Protein AF-A0A0J8QK58-F1 (afdb_monomer)

Organism: NCBI:txid454286

Secondary structure (DSSP, 8-state):
------------------------------------------------------------------HHHHHHHHHHHHHHS-HHHHHHS-PPP--S-------TTSPP---HHHHHHHHHHHHHHTTTHHHHHHHTTSPEEEEEES-TT-HHHHHHHHHHHHHHHHHS----EEEEEEE---HHHHHHHHHHH--S-EES-SGGGGSSEEEBTTS-EEEPP---SEEEE----TTT-TT-SS---TTTT-HHHHHHHHHHHHHHHH--SEEEEEEETTS-HHHHHHHHHTTTEEEEEEEEEGGGBTSSB--EEEEEEEEETTTS--PPPPTT-TT--HHHHHHHHH-B---S-GGGSSPPTT-HHHHHHHHHHHHGGGS-------HHHHHHHHHHHHHTT--S--TTT---TTS-----TTS-HHHHHTS-HHHHHHHHHHHHHHHHTT--TTSS--EEETTS-TTT----SPTT-B-PPPTT--EEEGGGTEEPPHHHHHHTTT--TTSS--SS--HHHHHHHHHHSPPHHHHHHHHHHHHHHHGGGSPPPPPPP-------------------PPP-----GGGS----HHHHHHHHHHHS-SSGGGTTT------EEEETTT--EEETTTTTSS---EEEPPHHHHTT---HHHHHHHHHHHS-SEEE--S--HHHHHTT------HHHHHHHHHHHHHHHHHTT-EEE-----B-SSB---S--EE-PPPPTTS-TT-HHHHHTTS-SEE---S---S----SS------------------PPPP--------------SSPPEEEEEEE-SGGGGS-----------TTSSPPPPPPTT-SSSPPPHHHHHHHHHHHHHT-TTPPPEEEEEEEEEEEGGGTEEEEEEEEEEE--------PPTTS-HHHHHHHHHHHHHHHHHHHS-S--SSS----SEEEEE-GGGHHHHHHHHHHHHGGGS-EEEE-SHHHHTT--HHHHHT-SEEEEETTGGG-HHHHHHHHHHHTPPPPPSSSSHHHHHHHHHHHHHHHHHHHHHHH-S---SSS--TTTTTTT-

Foldseek 3Di:
DDDDDDDDDDDDDDDDDDDDDDDDDDDDDDDDDDDDDDDDDDDDDDDDDPDDDDDDPDDDDDDDDPPVVVVVVLVVCVVFDDVLQVLLPDDDDDDPDADDAADQQFFADQALLVLLLLLLVLLVVLPLVVLCQQAAQPAQEEEEELCQQVLLVLLLVSNQVSCCVPPVGGHHHHYAEYEHQDLVSLVQCCAQPVHPFYFNHLQQLLDQWGAGSVRDIDGRDLEHQEYEYEQDAQQQDPVDPNHDALVVPDSSVRRPVSVLSSCLRSVHQKYKYKYAPRHPVVVVQVSLVVSQKAKFKAWDACQQSQFQEGGIMMMIIIGRCVLPNDDHFDPVPNVDTLLNVQLVSSTDGHNAFLVSLADDLQDVVVVVLLVLLLVVLPDDQDADDPVVLVVVLVVVCVVLVLDDDLQAFNADPVLDTAHAQQASLSNVSNDYPLLSSLVSVCQSLCVVVLHGLQPAKFWFFSVDRCVVTVSSHDGRHHYQQALQTQTAISNRNHGGFLLSLCSSLSHNSVSGDPPPDDSSSSSNSSNSDHRSSSSSSSVSSNSSVRSSSDRGDDHHDPDPPPPPPPPPPPVDPPPPPDDPDPPPVPPLPCPDVVVLQVLQLLAADQGSVCRQWRLPDQQKWAAPVQRRIHGPSRPPVVHGNIDHDDSVSSVSHDTNVVSQVVCVVRDPQKDWDPDDDLVVVCVVDDPDPDPVVVVLVVLLSVQVRVQHGDIDGDDGFGHHNGRPPDLWPFAFRDRDSGDRSSDSSNSVRVHGPDIDDDDDDCPDDPDSHDDDDDDDDDDDDDDDDDDDDDDDDDDDDPDPDDPDDPDDKDKDKDKDQDDPCSPVDPPPPDDPDQLPVADFADWQPQQPPPTQDRSLRRVLVVLLQLQDPPNFWDKDKDKDWDADPVRGMIMIMIIIDTDNHGGDDPPDDPPSCVLLSVLSNLRRCLVVLLVVQDCDDQQDDGASAAEAEDALVCLVVSVVSCCNRRNPVWAEAEANELVSLQADWPVSRNRGNYYRHYPVHVVDLLLVVLLCVQLVFDDQDPDDDDVNVVRVVSSVVSSSVSSNVLVPDPDDPPDVDDPTRPRSRD

InterPro domains:
  IPR000330 SNF2, N-terminal domain [PF00176] (856-972)
  IPR001525 C-5 cytosine methyltransferase [PF00145] (143-535)
  IPR027417 P-loop containing nucleoside triphosphate hydrolase [SSF52540] (833-1005)
  IPR029063 S-adenosyl-L-methionine-dependent methyltransferase superfamily [G3DSA:3.40.50.150] (133-357)
  IPR029063 S-adenosyl-L-methionine-dependent methyltransferase superfamily [SSF53335] (138-537)
  IPR038718 SNF2-like, N-terminal domain superfamily [G3DSA:3.40.50.10810] (825-1011)

pLDDT: mean 74.52, std 23.63, range [21.31, 98.69]

Radius of gyration: 38.95 Å; Cα contacts (8 Å, |Δi|>4): 1468; chains: 1; bounding box: 90×98×102 Å

Mean predicted aligned error: 18.97 Å

Solvent-accessible surface area (backbone atoms only — not comparable to full-atom values): 63762 Å² total; per-residue (Å²): 132,89,81,84,89,80,91,88,89,81,82,91,80,91,86,88,87,91,87,84,90,87,79,90,84,90,82,84,83,78,90,80,92,76,85,77,87,75,89,83,83,82,90,78,94,81,85,82,85,86,78,85,81,86,88,81,92,74,80,82,76,85,77,77,85,60,65,63,66,51,51,55,51,52,49,55,45,68,77,71,48,58,73,51,55,55,70,28,61,73,74,80,75,92,57,94,72,75,66,88,54,64,36,40,84,39,35,58,50,60,55,54,67,60,53,35,40,57,51,43,66,40,37,54,79,67,45,35,59,59,30,49,64,40,32,28,68,40,58,50,30,34,32,36,34,53,33,59,67,42,31,64,58,56,23,49,54,44,43,29,54,30,31,38,73,76,68,76,43,65,67,50,77,39,68,60,32,40,18,32,72,53,70,70,40,44,51,52,41,46,75,67,65,60,58,84,35,46,31,28,47,57,63,41,51,62,43,70,50,30,47,24,71,85,69,46,79,40,73,54,86,55,75,40,44,35,36,43,33,46,40,50,42,65,28,44,34,88,87,45,87,82,58,49,56,68,83,71,61,35,66,27,22,58,40,42,53,25,54,51,48,29,42,71,74,37,53,36,31,31,36,38,41,41,41,46,65,66,45,68,59,70,62,53,38,54,56,40,46,76,70,51,20,46,47,24,55,29,81,47,47,36,32,38,44,47,36,31,23,53,41,63,28,30,38,34,45,30,37,29,42,91,54,39,80,71,85,68,74,58,93,90,38,91,91,57,32,69,45,35,55,46,48,58,71,61,51,36,57,7,30,34,43,44,76,66,43,46,77,54,94,79,41,69,65,50,55,47,56,54,45,63,51,37,63,64,60,84,56,85,80,77,86,73,92,48,65,80,54,50,54,54,52,50,51,52,27,60,81,66,72,54,60,88,76,43,83,58,32,52,58,44,100,86,78,49,72,45,45,42,39,67,33,41,64,46,54,62,68,72,54,54,70,71,47,49,50,52,50,23,51,51,42,39,51,22,52,77,70,74,37,68,52,55,80,50,52,42,59,44,50,60,68,52,54,70,88,74,52,67,82,83,62,37,76,31,39,33,59,62,63,47,41,84,50,45,40,32,30,45,62,57,42,37,68,65,50,15,68,36,40,27,33,62,29,47,44,63,69,88,82,50,88,73,85,85,62,49,64,60,52,33,24,31,44,32,27,70,36,65,40,16,61,53,50,30,45,52,50,53,45,46,40,50,78,41,39,78,33,43,81,69,34,55,74,65,74,85,66,81,73,71,84,76,70,76,61,73,74,67,74,82,70,69,83,67,76,84,72,90,72,83,75,52,76,84,69,57,72,82,72,53,70,67,56,58,50,49,50,39,64,35,34,35,32,56,26,61,92,30,54,65,69,48,62,93,67,78,58,38,30,31,18,82,86,52,57,53,50,21,31,74,92,38,49,62,26,75,81,68,63,66,42,75,54,55,65,76,63,55,69,63,43,46,54,33,64,60,47,53,51,53,47,66,74,74,48,74,63,59,48,67,67,79,89,71,52,72,73,65,57,59,72,74,60,71,95,73,83,51,69,66,58,56,52,50,50,53,54,46,50,65,41,41,62,69,50,55,65,46,78,46,64,69,86,82,85,76,67,37,71,50,57,85,79,66,81,60,51,71,39,64,37,75,71,58,83,80,49,30,56,38,37,35,63,51,58,56,42,73,42,64,78,46,65,49,77,79,78,98,68,81,89,73,83,92,63,64,80,71,84,94,76,89,84,79,85,87,84,85,80,95,74,94,75,92,80,86,88,76,93,77,87,90,81,86,80,90,75,80,80,69,76,88,61,101,60,84,66,49,78,47,73,50,80,41,77,60,73,76,67,76,60,68,70,78,69,73,77,85,70,85,79,72,63,80,89,50,64,63,43,79,78,33,84,53,34,80,87,52,72,76,52,72,68,46,22,17,54,40,36,54,50,56,45,29,58,34,96,81,45,75,58,44,81,48,73,51,76,49,76,50,77,44,79,93,73,48,34,34,39,42,36,38,40,36,36,80,43,78,67,68,55,84,84,89,79,73,64,88,88,75,44,65,70,59,43,56,54,35,48,52,55,62,39,44,84,56,52,57,70,68,52,54,98,69,52,92,32,57,83,68,61,70,33,50,80,44,78,33,58,63,90,45,47,70,55,52,54,52,50,45,46,66,39,44,44,88,77,57,46,71,41,77,32,76,43,66,73,59,36,50,84,36,34,59,66,67,54,57,68,19,46,29,36,43,34,22,50,58,37,87,68,33,69,71,47,54,50,39,42,25,66,64,16,72,46,74,82,81,62,97,53,89,51,70,70,32,60,49,51,51,49,51,22,52,52,26,38,35,52,48,43,39,49,66,70,75,44,93,89,72,68,88,79,86,51,62,97,63,58,75,48,21,65,119

Sequence (1066 aa):
MKSYPDITRRSEQESEFDSEPEGHVAGPTLSDEVDSEGDIEGLESDKDDAVAQEGSSKRVAKAGSKDGQVLERVKYHIETMPPEVLRGTYTVMPTPKPKRGLDQSLPPISRIEDIFDDLVAKAEKNGFDGFLSHIGSRELRVASMCSGTEAPLLALDMIADSFKRLFGRSFHLHHLFSAEIEPFKQSYIQRNFSPAILFRDVNELVNDEATTAFGSMRKVPTNPDLLVAGFSCVDFSQLNAHKKSLEDMGESGHTFFPILQYVKRCRPPLVILENVHSAPWAKIMEVYQKIDYNAYHAFIDTKNFYLPQTRERGYLLCIDQRKLETEPPTKKGAKTSLLARMMKSFQRPASSPVTHFLLKHDDPRLRVGVNDISVQVGKDRQAVDWTRYKARHLGYRMENGLGDKRPLTRWQDNGTCQMPDFYWHGWTKTQTERVWDTLDVNFLRAIVRKSDFMSKCRVIDLSQGLDRELDQRASGISGCLTPRGQHFISTRGGPLLGIEALALQGIPTDRLLLSSESQRDLHDLAGNAMSSPVVGAAILCALIAGHKALLPGPPRVDEPETPHCVSLPHSVRQDCPMRDVSVELSAIASEPIKDILSKGHRSCRLCFCEGQSGTRRRDMLKCSKCNHTACVRCGRNPSHVYEPIPEKELALRIAPIDFEIYIKMNFPMRLQLKGLTQELFEQFREPWTSKEVLSAWKAFMGTVSLALGEELRFSGISRQRSWTVTAEWLFFALPGKHEPSNSPLRQILSHPIAHLGQTREVIAQLQPDWDAFELGQESQTVKTWFRRWTKSPNTSLTIGNLPRASTEPSLNWRLCIDIAGFVRQRLPKLVETNNKDDVENIQPPGFKKYSLRPEQLRSLTWMRAQESPEVQPFEEEEVVEALLPVINWRAEGKATVEKLVRGGILGDDVGYGKTAISLGLIDAQFENDLRTVPDSRDGPIAIKATLIVVPYHLFDQWLREIDKFLGSKYRVLQIKTIIALRPLDITEIEKADIVLMSASIFRGVHYYELMRLFGAVPEVPKAEGRVFDEWLRDAVNGIHNHLRLLRTQEDLDVFGVSRRKMSGAI

Nearest PDB structures (foldseek):
  7r77-assembly1_A  TM=5.896E-01  e=1.084E-61  Cryptococcus neoformans H99
  7r78-assembly1_A  TM=5.994E-01  e=1.537E-59  Cryptococcus neoformans H99
  7r76-assembly1_A  TM=5.844E-01  e=6.154E-58  Cryptococcus neoformans H99
  7t02-assembly1_A  TM=5.839E-01  e=1.479E-54  Cryptococcus neoformans H99
  2uyc-assembly1_A  TM=7.316E-01  e=5.621E-13  Haemophilus haemolyticus

Structure (mmCIF, N/CA/C/O backbone):
data_AF-A0A0J8QK58-F1
#
_entry.id   AF-A0A0J8QK58-F1
#
loop_
_atom_site.group_PDB
_atom_site.id
_atom_site.type_symbol
_atom_site.label_atom_id
_atom_site.label_alt_id
_atom_site.label_comp_id
_atom_site.label_asym_id
_atom_site.label_entity_id
_atom_site.label_seq_id
_atom_site.pdbx_PDB_ins_code
_atom_site.Cartn_x
_atom_site.Cartn_y
_atom_site.Cartn_z
_atom_site.occupancy
_atom_site.B_iso_or_equiv
_atom_site.auth_seq_id
_atom_site.auth_comp_id
_atom_site.auth_asym_id
_atom_site.auth_atom_id
_atom_site.pdbx_PDB_model_num
ATOM 1 N N . MET A 1 1 ? 45.289 16.738 18.142 1.00 29.97 1 MET A N 1
ATOM 2 C CA . MET A 1 1 ? 46.711 16.625 18.555 1.00 29.97 1 MET A CA 1
ATOM 3 C C . MET A 1 1 ? 47.021 15.163 18.887 1.00 29.97 1 MET A C 1
ATOM 5 O O . MET A 1 1 ? 46.083 14.388 18.976 1.00 29.97 1 MET A O 1
ATOM 9 N N . LYS A 1 2 ? 48.317 14.831 18.995 1.00 27.09 2 LYS A N 1
ATOM 10 C CA . LYS A 1 2 ? 48.977 13.576 19.446 1.00 27.09 2 LYS A CA 1
ATOM 11 C C . LYS A 1 2 ? 48.180 12.702 20.454 1.00 27.09 2 LYS A C 1
ATOM 13 O O . LYS A 1 2 ? 47.479 13.279 21.275 1.00 27.09 2 LYS A O 1
ATOM 18 N N . SER A 1 3 ? 48.321 11.367 20.517 1.00 25.53 3 SER A N 1
ATOM 19 C CA . SER A 1 3 ? 49.090 10.390 19.698 1.00 25.53 3 SER A CA 1
ATOM 20 C C . SER A 1 3 ? 48.729 8.925 20.054 1.00 25.53 3 SER A C 1
ATOM 22 O O . SER A 1 3 ? 48.171 8.682 21.118 1.00 25.53 3 SER A O 1
ATOM 24 N N . TYR A 1 4 ? 49.106 7.965 19.193 1.00 27.80 4 TYR A N 1
ATOM 25 C CA . TYR A 1 4 ? 49.169 6.514 19.487 1.00 27.80 4 TYR A CA 1
ATOM 26 C C . TYR A 1 4 ? 50.268 6.169 20.525 1.00 27.80 4 TYR A C 1
ATOM 28 O O . TYR A 1 4 ? 51.093 7.033 20.848 1.00 27.80 4 TYR A O 1
ATOM 36 N N . PRO A 1 5 ? 50.299 4.920 21.034 1.00 40.31 5 PRO A N 1
ATOM 37 C CA . PRO A 1 5 ? 51.348 3.983 20.584 1.00 40.31 5 PRO A CA 1
ATOM 38 C C . PRO A 1 5 ? 50.809 2.618 20.090 1.00 40.31 5 PRO A C 1
ATOM 40 O O . PRO A 1 5 ? 49.600 2.402 20.049 1.00 40.31 5 PRO A O 1
ATOM 43 N N . ASP A 1 6 ? 51.719 1.729 19.674 1.00 26.58 6 ASP A N 1
ATOM 44 C CA . ASP A 1 6 ? 51.466 0.600 18.761 1.00 26.58 6 ASP A CA 1
ATOM 45 C C . ASP A 1 6 ? 51.974 -0.773 19.269 1.00 26.58 6 ASP A C 1
ATOM 47 O O . ASP A 1 6 ? 52.922 -0.841 20.046 1.00 26.58 6 ASP A O 1
ATOM 51 N N . ILE A 1 7 ? 51.370 -1.841 18.723 1.00 28.36 7 ILE A N 1
ATOM 52 C CA . ILE A 1 7 ? 51.923 -3.174 18.360 1.00 28.36 7 ILE A CA 1
ATOM 53 C C . ILE A 1 7 ? 52.870 -3.937 19.323 1.00 28.36 7 ILE A C 1
ATOM 55 O O . ILE A 1 7 ? 53.983 -3.525 19.637 1.00 28.36 7 ILE A O 1
ATOM 59 N N . THR A 1 8 ? 52.556 -5.224 19.543 1.00 23.14 8 THR A N 1
ATOM 60 C CA . THR A 1 8 ? 53.571 -6.308 19.511 1.00 23.14 8 THR A CA 1
ATOM 61 C C . THR A 1 8 ? 52.966 -7.642 19.029 1.00 23.14 8 THR A C 1
ATOM 63 O O . THR A 1 8 ? 51.757 -7.840 19.102 1.00 23.14 8 THR A O 1
ATOM 66 N N . ARG A 1 9 ? 53.795 -8.543 18.473 1.00 28.66 9 ARG A N 1
ATOM 67 C CA . ARG A 1 9 ? 53.426 -9.832 17.832 1.00 28.66 9 ARG A CA 1
ATOM 68 C C . ARG A 1 9 ? 54.348 -10.964 18.316 1.00 28.66 9 ARG A C 1
ATOM 70 O O . ARG A 1 9 ? 55.539 -10.698 18.460 1.00 28.66 9 ARG A O 1
ATOM 77 N N . ARG A 1 10 ? 53.828 -12.200 18.420 1.00 23.67 10 ARG A N 1
ATOM 78 C CA . ARG A 1 10 ? 54.513 -13.522 18.292 1.00 23.67 10 ARG A CA 1
ATOM 79 C C . ARG A 1 10 ? 53.444 -14.642 18.390 1.00 23.67 10 ARG A C 1
ATOM 81 O O . ARG A 1 10 ? 52.547 -14.496 19.211 1.00 23.67 10 ARG A O 1
ATOM 88 N N . SER A 1 11 ? 53.257 -15.472 17.350 1.00 23.16 11 SER A N 1
ATOM 89 C CA . SER A 1 11 ? 53.879 -16.803 17.081 1.00 23.16 11 SER A CA 1
ATOM 90 C C . SER A 1 11 ? 53.339 -17.896 18.031 1.00 23.16 11 SER A C 1
ATOM 92 O O . SER A 1 11 ? 53.419 -17.700 19.237 1.00 23.16 11 SER A O 1
ATOM 94 N N . GLU A 1 12 ? 52.591 -18.908 17.554 1.00 26.91 12 GLU A N 1
ATOM 95 C CA . GLU A 1 12 ? 53.079 -20.250 17.104 1.00 26.91 12 GLU A CA 1
ATOM 96 C C . GLU A 1 12 ? 53.621 -21.080 18.299 1.00 26.91 12 GLU A C 1
ATOM 98 O O . GLU A 1 12 ? 54.335 -20.528 19.128 1.00 26.91 12 GLU A O 1
ATOM 103 N N . GLN A 1 13 ? 53.268 -22.359 18.527 1.00 22.67 13 GLN A N 1
ATOM 104 C CA . GLN A 1 13 ? 53.218 -23.522 17.612 1.00 22.67 13 GLN A CA 1
ATOM 105 C C . GLN A 1 13 ? 52.425 -24.717 18.238 1.00 22.67 13 GLN A C 1
ATOM 107 O O . GLN A 1 13 ? 52.356 -24.776 19.461 1.00 22.67 13 GLN A O 1
ATOM 112 N N . GLU A 1 14 ? 51.961 -25.684 17.415 1.00 25.39 14 GLU A N 1
ATOM 113 C CA . GLU A 1 14 ? 51.783 -27.145 17.722 1.00 25.39 14 GLU A CA 1
ATOM 114 C C . GLU A 1 14 ? 50.819 -27.617 18.862 1.00 25.39 14 GLU A C 1
ATOM 116 O O . GLU A 1 14 ? 50.376 -26.819 19.679 1.00 25.39 14 GLU A O 1
ATOM 121 N N . SER A 1 15 ? 50.359 -28.886 18.959 1.00 23.48 15 SER A N 1
ATOM 122 C CA . SER A 1 15 ? 50.598 -30.145 18.198 1.00 23.48 15 SER A CA 1
ATOM 123 C C . SER A 1 15 ? 49.334 -31.044 18.084 1.00 23.48 15 SER A C 1
ATOM 125 O O . SER A 1 15 ? 48.354 -30.844 18.798 1.00 23.48 15 SER A O 1
ATOM 127 N N . GLU A 1 16 ? 49.389 -32.088 17.245 1.00 24.69 16 GLU A N 1
ATOM 128 C CA . GLU A 1 16 ? 48.412 -33.201 17.146 1.00 24.69 16 GLU A CA 1
ATOM 129 C C . GLU A 1 16 ? 48.785 -34.389 18.067 1.00 24.69 16 GLU A C 1
ATOM 131 O O . GLU A 1 16 ? 49.979 -34.599 18.284 1.00 24.69 16 GLU A O 1
ATOM 136 N N . PHE A 1 17 ? 47.811 -35.196 18.539 1.00 24.94 17 PHE A N 1
ATOM 137 C CA . PHE A 1 17 ? 47.762 -36.669 18.327 1.00 24.94 17 PHE A CA 1
ATOM 138 C C . PHE A 1 17 ? 46.471 -37.344 18.862 1.00 24.94 17 PHE A C 1
ATOM 140 O O . PHE A 1 17 ? 45.798 -36.804 19.738 1.00 24.94 17 PHE A O 1
ATOM 147 N N . ASP A 1 18 ? 46.155 -38.536 18.337 1.00 24.05 18 ASP A N 1
ATOM 148 C CA . ASP A 1 18 ? 44.947 -39.344 18.614 1.00 24.05 18 ASP A CA 1
ATOM 149 C C . ASP A 1 18 ? 44.941 -40.140 19.936 1.00 24.05 18 ASP A C 1
ATOM 151 O O . ASP A 1 18 ? 45.985 -40.586 20.419 1.00 24.05 18 ASP A O 1
ATOM 155 N N . SER A 1 19 ? 43.734 -40.457 20.442 1.00 24.59 19 SER A N 1
ATOM 156 C CA . SER A 1 19 ? 43.361 -41.825 20.892 1.00 24.59 19 SER A CA 1
ATOM 157 C C . SER A 1 19 ? 41.849 -41.995 21.184 1.00 24.59 19 SER A C 1
ATOM 159 O O . SER A 1 19 ? 41.318 -41.424 22.132 1.00 24.59 19 SER A O 1
ATOM 161 N N . GLU A 1 20 ? 41.180 -42.852 20.403 1.00 25.03 20 GLU A N 1
ATOM 162 C CA . GLU A 1 20 ? 39.894 -43.531 20.707 1.00 25.03 20 GLU A CA 1
ATOM 163 C C . GLU A 1 20 ? 40.156 -44.983 21.201 1.00 25.03 20 GLU A C 1
ATOM 165 O O . GLU A 1 20 ? 41.315 -45.411 21.128 1.00 25.03 20 GLU A O 1
ATOM 170 N N . PRO A 1 21 ? 39.153 -45.803 21.625 1.00 43.94 21 PRO A N 1
ATOM 171 C CA . PRO A 1 21 ? 37.706 -45.577 21.860 1.00 43.94 21 PRO A CA 1
ATOM 172 C C . PRO A 1 21 ? 37.368 -45.768 23.378 1.00 43.94 21 PRO A C 1
ATOM 174 O O . PRO A 1 21 ? 38.258 -45.552 24.194 1.00 43.94 21 PRO A O 1
ATOM 177 N N . GLU A 1 22 ? 36.183 -46.087 23.935 1.00 25.67 22 GLU A N 1
ATOM 178 C CA . GLU A 1 22 ? 34.819 -46.528 23.534 1.00 25.67 22 GLU A CA 1
ATOM 179 C C . GLU A 1 22 ? 33.767 -45.827 24.448 1.00 25.67 22 GLU A C 1
ATOM 181 O O . GLU A 1 22 ? 34.135 -45.259 25.474 1.00 25.67 22 GLU A O 1
ATOM 186 N N . GLY A 1 23 ? 32.443 -45.847 24.224 1.00 24.94 23 GLY A N 1
ATOM 187 C CA . GLY A 1 23 ? 31.627 -46.342 23.104 1.00 24.94 23 GLY A CA 1
ATOM 188 C C . GLY A 1 23 ? 30.115 -46.339 23.442 1.00 24.94 23 GLY A C 1
ATOM 189 O O . GLY A 1 23 ? 29.740 -46.555 24.592 1.00 24.94 23 GLY A O 1
ATOM 190 N N . HIS A 1 24 ? 29.255 -46.146 22.425 1.00 26.19 24 HIS A N 1
ATOM 191 C CA . HIS A 1 24 ? 27.767 -46.162 22.468 1.00 26.19 24 HIS A CA 1
ATOM 192 C C . HIS A 1 24 ? 27.085 -45.026 23.288 1.00 26.19 24 HIS A C 1
ATOM 194 O O . HIS A 1 24 ? 27.668 -44.463 24.202 1.00 26.19 24 HIS A O 1
ATOM 200 N N . VAL A 1 25 ? 25.852 -44.573 22.999 1.00 25.59 25 VAL A N 1
ATOM 201 C CA . VAL A 1 25 ? 24.716 -45.153 22.239 1.00 25.59 25 VAL A CA 1
ATOM 202 C C . VAL A 1 25 ? 24.258 -44.251 21.069 1.00 25.59 25 VAL A C 1
ATOM 204 O O . VAL A 1 25 ? 24.514 -43.053 21.045 1.00 25.59 25 VAL A O 1
ATOM 207 N N . ALA A 1 26 ? 23.606 -44.863 20.075 1.00 23.73 26 ALA A N 1
ATOM 208 C CA . ALA A 1 26 ? 23.320 -44.321 18.744 1.00 23.73 26 ALA A CA 1
ATOM 209 C C . ALA A 1 26 ? 22.196 -43.265 18.630 1.00 23.73 26 ALA A C 1
ATOM 211 O O . ALA A 1 26 ? 21.252 -43.229 19.417 1.00 23.73 26 ALA A O 1
ATOM 212 N N . GLY A 1 27 ? 22.242 -42.519 17.519 1.00 24.00 27 GLY A N 1
ATOM 213 C CA . GLY A 1 27 ? 21.119 -41.784 16.929 1.00 24.00 27 GLY A CA 1
ATOM 214 C C . GLY A 1 27 ? 21.381 -41.509 15.437 1.00 24.00 27 GLY A C 1
ATOM 215 O O . GLY A 1 27 ? 22.260 -40.699 15.145 1.00 24.00 27 GLY A O 1
ATOM 216 N N . PRO A 1 28 ? 20.697 -42.181 14.488 1.00 28.45 28 PRO A N 1
ATOM 217 C CA . PRO A 1 28 ? 21.016 -42.073 13.065 1.00 28.45 28 PRO A CA 1
ATOM 218 C C . PRO A 1 28 ? 20.254 -40.950 12.341 1.00 28.45 28 PRO A C 1
ATOM 220 O O . PRO A 1 28 ? 19.026 -40.923 12.289 1.00 28.45 28 PRO A O 1
ATOM 223 N N . THR A 1 29 ? 21.016 -40.069 11.694 1.00 24.48 29 THR A N 1
ATOM 224 C CA . THR A 1 29 ? 20.706 -39.553 10.349 1.00 24.48 29 THR A CA 1
ATOM 225 C C . THR A 1 29 ? 20.819 -40.704 9.322 1.00 24.48 29 THR A C 1
ATOM 227 O O . THR A 1 29 ? 21.375 -41.749 9.648 1.00 24.48 29 THR A O 1
ATOM 230 N N . LEU A 1 30 ? 20.335 -40.639 8.078 1.00 24.92 30 LEU A N 1
ATOM 231 C CA . LEU A 1 30 ? 19.898 -39.533 7.207 1.00 24.92 30 LEU A CA 1
ATOM 232 C C . LEU A 1 30 ? 18.857 -40.090 6.191 1.00 24.92 30 LEU A C 1
ATOM 234 O O . LEU A 1 30 ? 18.442 -41.229 6.342 1.00 24.92 30 LEU A O 1
ATOM 238 N N . SER A 1 31 ? 18.453 -39.268 5.211 1.00 26.67 31 SER A N 1
ATOM 239 C CA . SER A 1 31 ? 17.891 -39.596 3.874 1.00 26.67 31 SER A CA 1
ATOM 240 C C . SER A 1 31 ? 17.084 -40.890 3.642 1.00 26.67 31 SER A C 1
ATOM 242 O O . SER A 1 31 ? 17.584 -41.991 3.822 1.00 26.67 31 SER A O 1
ATOM 244 N N . ASP A 1 32 ? 15.905 -40.747 3.025 1.00 24.69 32 ASP A N 1
ATOM 245 C CA . ASP A 1 32 ? 15.772 -41.028 1.582 1.00 24.69 32 ASP A CA 1
ATOM 246 C C . ASP A 1 32 ? 14.465 -40.434 1.022 1.00 24.69 32 ASP A C 1
ATOM 248 O O . ASP A 1 32 ? 13.398 -40.550 1.628 1.00 24.69 32 ASP A O 1
ATOM 252 N N . GLU A 1 33 ? 14.547 -39.775 -0.138 1.00 29.14 33 GLU A N 1
ATOM 253 C CA . GLU A 1 33 ? 13.374 -39.457 -0.961 1.00 29.14 33 GLU A CA 1
ATOM 254 C C . GLU A 1 33 ? 13.103 -40.674 -1.851 1.00 29.14 33 GLU A C 1
ATOM 256 O O . GLU A 1 33 ? 13.855 -40.939 -2.787 1.00 29.14 33 GLU A O 1
ATOM 261 N N . VAL A 1 34 ? 12.061 -41.444 -1.529 1.00 25.31 34 VAL A N 1
ATOM 262 C CA . VAL A 1 34 ? 11.656 -42.623 -2.307 1.00 25.31 34 VAL A CA 1
ATOM 263 C C . VAL A 1 34 ? 10.450 -42.263 -3.167 1.00 25.31 34 VAL A C 1
ATOM 265 O O . VAL A 1 34 ? 9.406 -41.861 -2.644 1.00 25.31 34 VAL A O 1
ATOM 268 N N . ASP A 1 35 ? 10.593 -42.424 -4.482 1.00 26.38 35 ASP A N 1
ATOM 269 C CA . ASP A 1 35 ? 9.495 -42.278 -5.432 1.00 26.38 35 ASP A CA 1
ATOM 270 C C . ASP A 1 35 ? 8.332 -43.214 -5.080 1.00 26.38 35 ASP A C 1
ATOM 272 O O . ASP A 1 35 ? 8.508 -44.399 -4.796 1.00 26.38 35 ASP A O 1
ATOM 276 N N . SER A 1 36 ? 7.116 -42.674 -5.133 1.00 25.55 36 SER A N 1
ATOM 277 C CA . SER A 1 36 ? 5.880 -43.458 -5.089 1.00 25.55 36 SER A CA 1
ATOM 278 C C . SER A 1 36 ? 5.188 -43.362 -6.443 1.00 25.55 36 SER A C 1
ATOM 280 O O . SER A 1 36 ? 4.209 -42.635 -6.621 1.00 25.55 36 SER A O 1
ATOM 282 N N . GLU A 1 37 ? 5.725 -44.110 -7.409 1.00 24.80 37 GLU A N 1
ATOM 283 C CA . GLU A 1 37 ? 4.978 -44.473 -8.611 1.00 24.80 37 GLU A CA 1
ATOM 284 C C . GLU A 1 37 ? 3.706 -45.217 -8.177 1.00 24.80 37 GLU A C 1
ATOM 286 O O . GLU A 1 37 ? 3.756 -46.238 -7.490 1.00 24.80 37 GLU A O 1
ATOM 291 N N . GLY A 1 38 ? 2.552 -44.642 -8.511 1.00 25.19 38 GLY A N 1
ATOM 292 C CA . GLY A 1 38 ? 1.239 -45.215 -8.242 1.00 25.19 38 GLY A CA 1
ATOM 293 C C . GLY A 1 38 ? 0.543 -45.496 -9.560 1.00 25.19 38 GLY A C 1
ATOM 294 O O . GLY A 1 38 ? -0.083 -44.593 -10.118 1.00 25.19 38 GLY A O 1
ATOM 295 N N . ASP A 1 39 ? 0.674 -46.726 -10.055 1.00 23.72 39 ASP A N 1
ATOM 296 C CA . ASP A 1 39 ? 0.067 -47.156 -11.313 1.00 23.72 39 ASP A CA 1
ATOM 297 C C . ASP A 1 39 ? -1.455 -46.974 -11.298 1.00 23.72 39 ASP A C 1
ATOM 299 O O . ASP A 1 39 ? -2.159 -47.499 -10.432 1.00 23.72 39 ASP A O 1
ATOM 303 N N . ILE A 1 40 ? -1.970 -46.266 -12.306 1.00 26.73 40 ILE A N 1
ATOM 304 C CA . ILE A 1 40 ? -3.394 -46.247 -12.656 1.00 26.73 40 ILE A CA 1
ATOM 305 C C . ILE A 1 40 ? -3.508 -46.404 -14.178 1.00 26.73 40 ILE A C 1
ATOM 307 O O . ILE A 1 40 ? -3.820 -45.461 -14.907 1.00 26.73 40 ILE A O 1
ATOM 311 N N . GLU A 1 41 ? -3.241 -47.618 -14.660 1.00 22.39 41 GLU A N 1
ATOM 312 C CA . GLU A 1 41 ? -3.787 -48.082 -15.936 1.00 22.39 41 GLU A CA 1
ATOM 313 C C . GLU A 1 41 ? -5.154 -48.744 -15.716 1.00 22.39 41 GLU A C 1
ATOM 315 O O . GLU A 1 41 ? -5.341 -49.518 -14.777 1.00 22.39 41 GLU A O 1
ATOM 320 N N . GLY A 1 42 ? -6.082 -48.504 -16.646 1.00 23.42 42 GLY A N 1
ATOM 321 C CA . GLY A 1 42 ? -7.298 -49.302 -16.801 1.00 23.42 42 GLY A CA 1
ATOM 322 C C . GLY A 1 42 ? -8.610 -48.578 -16.488 1.00 23.42 42 GLY A C 1
ATOM 323 O O . GLY A 1 42 ? -8.749 -47.927 -15.459 1.00 23.42 42 GLY A O 1
ATOM 324 N N . LEU A 1 43 ? -9.586 -48.819 -17.373 1.00 24.80 43 LEU A N 1
ATOM 325 C CA . LEU A 1 43 ? -11.010 -48.467 -17.284 1.00 24.80 43 LEU A CA 1
ATOM 326 C C . LEU A 1 43 ? -11.360 -46.960 -17.275 1.00 24.80 43 LEU A C 1
ATOM 328 O O . LEU A 1 43 ? -10.831 -46.170 -16.507 1.00 24.80 43 LEU A O 1
ATOM 332 N N . GLU A 1 44 ? -12.337 -46.494 -18.050 1.00 23.44 44 GLU A N 1
ATOM 333 C CA . GLU A 1 44 ? -12.821 -46.963 -19.356 1.00 23.44 44 GLU A CA 1
ATOM 334 C C . GLU A 1 44 ? -13.520 -45.776 -20.046 1.00 23.44 44 GLU A C 1
ATOM 336 O O . GLU A 1 44 ? -13.772 -44.745 -19.416 1.00 23.44 44 GLU A O 1
ATOM 341 N N . SER A 1 45 ? -13.798 -45.862 -21.347 1.00 24.67 45 SER A N 1
ATOM 342 C CA . SER A 1 45 ? -14.486 -44.773 -22.047 1.00 24.67 45 SER A CA 1
ATOM 343 C C . SER A 1 45 ? -15.997 -44.866 -21.876 1.00 24.67 45 SER A C 1
ATOM 345 O O . SER A 1 45 ? -16.585 -45.829 -22.362 1.00 24.67 45 SER A O 1
ATOM 347 N N . ASP A 1 46 ? -16.623 -43.808 -21.367 1.00 23.94 46 ASP A N 1
ATOM 348 C CA . ASP A 1 46 ? -18.029 -43.534 -21.660 1.00 23.94 46 ASP A CA 1
ATOM 349 C C . ASP A 1 46 ? -18.245 -42.079 -22.083 1.00 23.94 46 ASP A C 1
ATOM 351 O O . ASP A 1 46 ? -17.486 -41.169 -21.734 1.00 23.94 46 ASP A O 1
ATOM 355 N N . LYS A 1 47 ? -19.262 -41.887 -22.920 1.00 23.38 47 LYS A N 1
ATOM 356 C CA . LYS A 1 47 ? -19.713 -40.588 -23.434 1.00 23.38 47 LYS A CA 1
ATOM 357 C C . LYS A 1 47 ? -20.964 -40.175 -22.659 1.00 23.38 47 LYS A C 1
ATOM 359 O O . LYS A 1 47 ? -21.650 -41.046 -22.148 1.00 23.38 47 LYS A O 1
ATOM 364 N N . ASP A 1 48 ? -21.281 -38.879 -22.650 1.00 24.22 48 ASP A N 1
ATOM 365 C CA . ASP A 1 48 ? -22.643 -38.431 -22.990 1.00 24.22 48 ASP A CA 1
ATOM 366 C C . ASP A 1 48 ? -22.755 -36.898 -23.133 1.00 24.22 48 ASP A C 1
ATOM 368 O O . ASP A 1 48 ? -22.425 -36.116 -22.242 1.00 24.22 48 ASP A O 1
ATOM 372 N N . ASP A 1 49 ? -23.222 -36.491 -24.312 1.00 22.98 49 ASP A N 1
ATOM 373 C CA . ASP A 1 49 ? -24.193 -35.429 -24.596 1.00 22.98 49 ASP A CA 1
ATOM 374 C C . ASP A 1 49 ? -24.246 -34.156 -23.724 1.00 22.98 49 ASP A C 1
ATOM 376 O O . ASP A 1 49 ? -25.148 -33.926 -22.915 1.00 22.98 49 ASP A O 1
ATOM 380 N N . ALA A 1 50 ? -23.398 -33.187 -24.082 1.00 23.41 50 ALA A N 1
ATOM 381 C CA . ALA A 1 50 ? -23.673 -31.769 -23.842 1.00 23.41 50 ALA A CA 1
ATOM 382 C C . ALA A 1 50 ? -24.698 -31.227 -24.869 1.00 23.41 50 ALA A C 1
ATOM 384 O O . ALA A 1 50 ? -24.331 -30.601 -25.866 1.00 23.41 50 ALA A O 1
ATOM 385 N N . VAL A 1 51 ? -25.991 -31.481 -24.635 1.00 22.72 51 VAL A N 1
ATOM 386 C CA . VAL A 1 51 ? -27.097 -31.057 -25.520 1.00 22.72 51 VAL A CA 1
ATOM 387 C C . VAL A 1 51 ? -27.126 -29.535 -25.723 1.00 22.72 51 VAL A C 1
ATOM 389 O O . VAL A 1 51 ? -27.225 -28.760 -24.770 1.00 22.72 51 VAL A O 1
ATOM 392 N N . ALA A 1 52 ? -27.127 -29.100 -26.984 1.00 23.45 52 ALA A N 1
ATOM 393 C CA . ALA A 1 52 ? -27.333 -27.701 -27.345 1.00 23.45 52 ALA A CA 1
ATOM 394 C C . ALA A 1 52 ? -28.821 -27.308 -27.267 1.00 23.45 52 ALA A C 1
ATOM 396 O O . ALA A 1 52 ? -29.681 -27.987 -27.827 1.00 23.45 52 ALA A O 1
ATOM 397 N N . GLN A 1 53 ? -29.121 -26.161 -26.648 1.00 22.59 53 GLN A N 1
ATOM 398 C CA . GLN A 1 53 ? -30.401 -25.465 -26.816 1.00 22.59 53 GLN A CA 1
ATOM 399 C C . GLN A 1 53 ? -30.175 -23.981 -27.110 1.00 22.59 53 GLN A C 1
ATOM 401 O O . GLN A 1 53 ? -29.494 -23.270 -26.369 1.00 22.59 53 GLN A O 1
ATOM 406 N N . GLU A 1 54 ? -30.763 -23.514 -28.208 1.00 22.08 54 GLU A N 1
ATOM 407 C CA . GLU A 1 54 ? -30.763 -22.109 -28.605 1.00 22.08 54 GLU A CA 1
ATOM 408 C C . GLU A 1 54 ? -31.843 -21.293 -27.870 1.00 22.08 54 GLU A C 1
ATOM 410 O O . GLU A 1 54 ? -32.844 -21.822 -27.394 1.00 22.08 54 GLU A O 1
ATOM 415 N N . GLY A 1 55 ? -31.707 -19.961 -27.914 1.00 22.42 55 GLY A N 1
ATOM 416 C CA . GLY A 1 55 ? -32.884 -19.090 -28.010 1.00 22.42 55 GLY A CA 1
ATOM 417 C C . GLY A 1 55 ? -33.323 -18.319 -26.759 1.00 22.42 55 GLY A C 1
ATOM 418 O O . GLY A 1 55 ? -34.297 -18.665 -26.098 1.00 22.42 55 GLY A O 1
ATOM 419 N N . SER A 1 56 ? -32.751 -17.125 -26.549 1.00 22.86 56 SER A N 1
ATOM 420 C CA . SER A 1 56 ? -33.528 -16.003 -25.985 1.00 22.86 56 SER A CA 1
ATOM 421 C C . SER A 1 56 ? -32.956 -14.634 -26.377 1.00 22.86 56 SER A C 1
ATOM 423 O O . SER A 1 56 ? -32.268 -13.971 -25.601 1.00 22.86 56 SER A O 1
ATOM 425 N N . SER A 1 57 ? -33.255 -14.178 -27.599 1.00 25.91 57 SER A N 1
ATOM 426 C CA . SER A 1 57 ? -32.902 -12.820 -28.040 1.00 25.91 57 SER A CA 1
ATOM 427 C C . SER A 1 57 ? -33.788 -11.777 -27.344 1.00 25.91 57 SER A C 1
ATOM 429 O O . SER A 1 57 ? -34.887 -11.447 -27.797 1.00 25.91 57 SER A O 1
ATOM 431 N N . LYS A 1 58 ? -33.334 -11.263 -26.193 1.00 24.81 58 LYS A N 1
ATOM 432 C CA . LYS A 1 58 ? -34.043 -10.207 -25.456 1.00 24.81 58 LYS A CA 1
ATOM 433 C C . LYS A 1 58 ? -33.718 -8.831 -26.032 1.00 24.81 58 LYS A C 1
ATOM 435 O O . LYS A 1 58 ? -32.597 -8.341 -25.930 1.00 24.81 58 LYS A O 1
ATOM 440 N N . ARG A 1 59 ? -34.749 -8.209 -26.616 1.00 22.50 59 ARG A N 1
ATOM 441 C CA . ARG A 1 59 ? -34.732 -6.873 -27.235 1.00 22.50 59 ARG A CA 1
ATOM 442 C C . ARG A 1 59 ? -34.019 -5.838 -26.355 1.00 22.50 59 ARG A C 1
ATOM 444 O O . ARG A 1 59 ? -34.485 -5.531 -25.259 1.00 22.50 59 ARG A O 1
ATOM 451 N N . VAL A 1 60 ? -32.960 -5.225 -26.882 1.00 25.11 60 VAL A N 1
ATOM 452 C CA . VAL A 1 60 ? -32.379 -4.005 -26.305 1.00 25.11 60 VAL A CA 1
ATOM 453 C C . VAL A 1 60 ? -33.358 -2.854 -26.538 1.00 25.11 60 VAL A C 1
ATOM 455 O O . VAL A 1 60 ? -33.594 -2.448 -27.676 1.00 25.11 60 VAL A O 1
ATOM 458 N N . ALA A 1 61 ? -33.944 -2.325 -25.466 1.00 24.30 61 ALA A N 1
ATOM 459 C CA . ALA A 1 61 ? -34.748 -1.112 -25.545 1.00 24.30 61 ALA A CA 1
ATOM 460 C C . ALA A 1 61 ? -33.846 0.092 -25.872 1.00 24.30 61 ALA A C 1
ATOM 462 O O . ALA A 1 61 ? -32.811 0.281 -25.231 1.00 24.30 61 ALA A O 1
ATOM 463 N N . LYS A 1 62 ? -34.243 0.926 -26.844 1.00 25.70 62 LYS A N 1
ATOM 464 C CA . LYS A 1 62 ? -33.554 2.194 -27.132 1.00 25.70 62 LYS A CA 1
ATOM 465 C C . LYS A 1 62 ? -33.653 3.120 -25.915 1.00 25.70 62 LYS A C 1
ATOM 467 O O . LYS A 1 62 ? -34.697 3.725 -25.682 1.00 25.70 62 LYS A O 1
ATOM 472 N N . ALA A 1 63 ? -32.559 3.265 -25.172 1.00 27.42 63 ALA A N 1
ATOM 473 C CA . ALA A 1 63 ? -32.402 4.377 -24.245 1.00 27.42 63 ALA A CA 1
ATOM 474 C C . ALA A 1 63 ? -32.308 5.686 -25.051 1.00 27.42 63 ALA A C 1
ATOM 476 O O . ALA A 1 63 ? -31.550 5.768 -26.017 1.00 27.42 63 ALA A O 1
ATOM 477 N N . GLY A 1 64 ? -33.099 6.696 -24.681 1.00 29.66 64 GLY A N 1
ATOM 478 C CA . GLY A 1 64 ? -33.038 8.016 -25.313 1.00 29.66 64 GLY A CA 1
ATOM 479 C C . GLY A 1 64 ? -31.708 8.718 -25.022 1.00 29.66 64 GLY A C 1
ATOM 480 O O . GLY A 1 64 ? -31.171 8.585 -23.921 1.00 29.66 64 GLY A O 1
ATOM 481 N N . SER A 1 65 ? -31.190 9.470 -25.999 1.00 34.78 65 SER A N 1
ATOM 482 C CA . SER A 1 65 ? -29.900 10.163 -25.884 1.00 34.78 65 SER A CA 1
ATOM 483 C C . SER A 1 65 ? -29.911 11.188 -24.747 1.00 34.78 65 SER A C 1
ATOM 485 O O . SER A 1 65 ? -30.515 12.253 -24.862 1.00 34.78 65 SER A O 1
ATOM 487 N N . LYS A 1 66 ? -29.215 10.866 -23.652 1.00 34.31 66 LYS A N 1
ATOM 488 C CA . LYS A 1 66 ? -28.803 11.843 -22.632 1.00 34.31 66 LYS A CA 1
ATOM 489 C C . LYS A 1 66 ? -27.405 12.397 -22.903 1.00 34.31 66 LYS A C 1
ATOM 491 O O . LYS A 1 66 ? -27.103 13.503 -22.466 1.00 34.31 66 LYS A O 1
ATOM 496 N N . ASP A 1 67 ? -26.586 11.666 -23.655 1.00 39.78 67 ASP A N 1
ATOM 497 C CA . ASP A 1 67 ? -25.185 12.013 -23.905 1.00 39.78 67 ASP A CA 1
ATOM 498 C C . ASP A 1 67 ? -25.042 13.311 -24.718 1.00 39.78 67 ASP A C 1
ATOM 500 O O . ASP A 1 67 ? -24.143 14.106 -24.450 1.00 39.78 67 ASP A O 1
ATOM 504 N N . GLY A 1 68 ? -25.976 13.589 -25.640 1.00 35.53 68 GLY A N 1
ATOM 505 C CA . GLY A 1 68 ? -25.982 14.831 -26.428 1.00 35.53 68 GLY A CA 1
ATOM 506 C C . GLY A 1 68 ? -26.102 16.102 -25.576 1.00 35.53 68 GLY A C 1
ATOM 507 O O . GLY A 1 68 ? -25.301 17.021 -25.729 1.00 35.53 68 GLY A O 1
ATOM 508 N N . GLN A 1 69 ? -27.035 16.127 -24.616 1.00 37.75 69 GLN A N 1
ATOM 509 C CA . GLN A 1 69 ? -27.240 17.283 -23.725 1.00 37.75 69 GLN A CA 1
ATOM 510 C C . GLN A 1 69 ? -26.073 17.508 -22.750 1.00 37.75 69 GLN A C 1
ATOM 512 O O . GLN A 1 69 ? -25.850 18.631 -22.294 1.00 37.75 69 GLN A O 1
ATOM 517 N N . VAL A 1 70 ? -25.318 16.455 -22.419 1.00 42.78 70 VAL A N 1
ATOM 518 C CA . VAL A 1 70 ? -24.079 16.587 -21.639 1.00 42.78 70 VAL A CA 1
ATOM 519 C C . VAL A 1 70 ? -22.976 17.199 -22.506 1.00 42.78 70 VAL A C 1
ATOM 521 O O . VAL A 1 70 ? -22.275 18.095 -22.040 1.00 42.78 70 VAL A O 1
ATOM 524 N N . LEU A 1 71 ? -22.854 16.780 -23.770 1.00 44.72 71 LEU A N 1
ATOM 525 C CA . LEU A 1 71 ? -21.825 17.275 -24.689 1.00 44.72 71 LEU A CA 1
ATOM 526 C C . LEU A 1 71 ? -21.956 18.777 -24.995 1.00 44.72 71 LEU A C 1
ATOM 528 O O . LEU A 1 71 ? -20.948 19.480 -24.989 1.00 44.72 71 LEU A O 1
ATOM 532 N N . GLU A 1 72 ? -23.175 19.282 -25.215 1.00 43.06 72 GLU A N 1
ATOM 533 C CA . GLU A 1 72 ? -23.406 20.721 -25.438 1.00 43.06 72 GLU A CA 1
ATOM 534 C C . GLU A 1 72 ? -23.061 21.562 -24.205 1.00 43.06 72 GLU A C 1
ATOM 536 O O . GLU A 1 72 ? -22.386 22.583 -24.328 1.00 43.06 72 GLU A O 1
ATOM 541 N N . ARG A 1 73 ? -23.439 21.109 -22.999 1.00 47.03 73 ARG A N 1
ATOM 542 C CA . ARG A 1 73 ? -23.031 21.774 -21.751 1.00 47.03 73 ARG A CA 1
ATOM 543 C C . ARG A 1 73 ? -21.516 21.798 -21.583 1.00 47.03 73 ARG A C 1
ATOM 545 O O . ARG A 1 73 ? -20.971 22.833 -21.215 1.00 47.03 73 ARG A O 1
ATOM 552 N N . VAL A 1 74 ? -20.834 20.687 -21.865 1.00 46.78 74 VAL A N 1
ATOM 553 C CA . VAL A 1 74 ? -19.368 20.617 -21.781 1.00 46.78 74 VAL A CA 1
ATOM 554 C C . VAL A 1 74 ? -18.711 21.574 -22.781 1.00 46.78 74 VAL A C 1
ATOM 556 O O . VAL A 1 74 ? -17.789 22.281 -22.386 1.00 46.78 74 VAL A O 1
ATOM 559 N N . LYS A 1 75 ? -19.212 21.685 -24.021 1.00 48.22 75 LYS A N 1
ATOM 560 C CA . LYS A 1 75 ? -18.743 22.704 -24.980 1.00 48.22 75 LYS A CA 1
ATOM 561 C C . LYS A 1 75 ? -18.938 24.129 -24.464 1.00 48.22 75 LYS A C 1
ATOM 563 O O . LYS A 1 75 ? -17.967 24.871 -24.388 1.00 48.22 75 LYS A O 1
ATOM 568 N N . TYR A 1 76 ? -20.154 24.479 -24.044 1.00 54.88 76 TYR A N 1
ATOM 569 C CA . TYR A 1 76 ? -20.451 25.816 -23.525 1.00 54.88 76 TYR A CA 1
ATOM 570 C C . TYR A 1 76 ? -19.542 26.185 -22.344 1.00 54.88 76 TYR A C 1
ATOM 572 O O . TYR A 1 76 ? -19.032 27.299 -22.284 1.00 54.88 76 TYR A O 1
ATOM 580 N N . HIS A 1 77 ? -19.280 25.251 -21.425 1.00 49.72 77 HIS A N 1
ATOM 581 C CA . HIS A 1 77 ? -18.332 25.482 -20.335 1.00 49.72 77 HIS A CA 1
ATOM 582 C C . HIS A 1 77 ? -16.887 25.650 -20.838 1.00 49.72 77 HIS A C 1
ATOM 584 O O . HIS A 1 77 ? -16.211 26.563 -20.375 1.00 49.72 77 HIS A O 1
ATOM 590 N N . ILE A 1 78 ? -16.421 24.843 -21.802 1.00 49.94 78 ILE A N 1
ATOM 591 C CA . ILE A 1 78 ? -15.087 24.994 -22.421 1.00 49.94 78 ILE A CA 1
ATOM 592 C C . ILE A 1 78 ? -14.911 26.374 -23.077 1.00 49.94 78 ILE A C 1
ATOM 594 O O . ILE A 1 78 ? -13.826 26.943 -23.025 1.00 49.94 78 ILE A O 1
ATOM 598 N N . GLU A 1 79 ? -15.977 26.919 -23.660 1.00 47.88 79 GLU A N 1
ATOM 599 C CA . GLU A 1 79 ? -15.978 28.211 -24.356 1.00 47.88 79 GLU A CA 1
ATOM 600 C C . GLU A 1 79 ? -16.173 29.422 -23.415 1.00 47.88 79 GLU A C 1
ATOM 602 O O . GLU A 1 79 ? -15.941 30.554 -23.834 1.00 47.88 79 GLU A O 1
ATOM 607 N N . THR A 1 80 ? -16.582 29.218 -22.151 1.00 48.84 80 THR A N 1
ATOM 608 C CA . THR A 1 80 ? -16.962 30.313 -21.224 1.00 48.84 80 THR A CA 1
ATOM 609 C C . THR A 1 80 ? -16.299 30.289 -19.841 1.00 48.84 80 THR A C 1
ATOM 611 O O . THR A 1 80 ? -16.516 31.215 -19.058 1.00 48.84 80 THR A O 1
ATOM 614 N N . MET A 1 81 ? -15.497 29.272 -19.505 1.00 49.66 81 MET A N 1
ATOM 615 C CA . MET A 1 81 ? -14.854 29.138 -18.188 1.00 49.66 81 MET A CA 1
ATOM 616 C C . MET A 1 81 ? -13.328 28.976 -18.281 1.00 49.66 81 MET A C 1
ATOM 618 O O . MET A 1 81 ? -12.842 28.327 -19.206 1.00 49.66 81 MET A O 1
ATOM 622 N N . PRO A 1 82 ? -12.554 29.486 -17.299 1.00 49.22 82 PRO A N 1
ATOM 623 C CA . PRO A 1 82 ? -11.110 29.263 -17.247 1.00 49.22 82 PRO A CA 1
ATOM 624 C C . PRO A 1 82 ? -10.738 27.767 -17.193 1.00 49.22 82 PRO A C 1
ATOM 626 O O . PRO A 1 82 ? -11.437 26.990 -16.524 1.00 49.22 82 PRO A O 1
ATOM 629 N N . PRO A 1 83 ? -9.614 27.343 -17.809 1.00 46.94 83 PRO A N 1
ATOM 630 C CA . PRO A 1 83 ? -9.146 25.953 -17.787 1.00 46.94 83 PRO A CA 1
ATOM 631 C C . PRO A 1 83 ? -8.978 25.347 -16.384 1.00 46.94 83 PRO A C 1
ATOM 633 O O . PRO A 1 83 ? -9.003 24.129 -16.233 1.00 46.94 83 PRO A O 1
ATOM 636 N N . GLU A 1 84 ? -8.822 26.162 -15.346 1.00 48.81 84 GLU A N 1
ATOM 637 C CA . GLU A 1 84 ? -8.661 25.766 -13.939 1.00 48.81 84 GLU A CA 1
ATOM 638 C C . GLU A 1 84 ? -10.014 25.392 -13.313 1.00 48.81 84 GLU A C 1
ATOM 640 O O . GLU A 1 84 ? -10.116 24.435 -12.547 1.00 48.81 84 GLU A O 1
ATOM 645 N N . VAL A 1 85 ? -11.085 26.092 -13.701 1.00 49.00 85 VAL A N 1
ATOM 646 C CA . VAL A 1 85 ? -12.466 25.772 -13.300 1.00 49.00 85 VAL A CA 1
ATOM 647 C C . VAL A 1 85 ? -12.943 24.505 -14.018 1.00 49.00 85 VAL A C 1
ATOM 649 O O . VAL A 1 85 ? -13.583 23.639 -13.415 1.00 49.00 85 VAL A O 1
ATOM 652 N N . LEU A 1 86 ? -12.550 24.343 -15.284 1.00 44.34 86 LEU A N 1
ATOM 653 C CA . LEU A 1 86 ? -12.808 23.143 -16.086 1.00 44.34 86 LEU A CA 1
ATOM 654 C C . LEU A 1 86 ? -12.053 21.917 -15.552 1.00 44.34 86 LEU A C 1
ATOM 656 O O . LEU A 1 86 ? -12.637 20.845 -15.398 1.00 44.34 86 LEU A O 1
ATOM 660 N N . ARG A 1 87 ? -10.779 22.074 -15.174 1.00 44.16 87 ARG A N 1
ATOM 661 C CA . ARG A 1 87 ? -9.995 21.011 -14.521 1.00 44.16 87 ARG A CA 1
ATOM 662 C C . ARG A 1 87 ? -10.492 20.675 -13.104 1.00 44.16 87 ARG A C 1
ATOM 664 O O . ARG A 1 87 ? -10.245 19.565 -12.634 1.00 44.16 87 ARG A O 1
ATOM 671 N N . GLY A 1 88 ? -11.250 21.552 -12.440 1.00 36.03 88 GLY A N 1
ATOM 672 C CA . GLY A 1 88 ? -11.972 21.230 -11.198 1.00 36.03 88 GLY A CA 1
ATOM 673 C C . GLY A 1 88 ? -13.242 20.388 -11.394 1.00 36.03 88 GLY A C 1
ATOM 674 O O . GLY A 1 88 ? -13.646 19.637 -10.508 1.00 36.03 88 GLY A O 1
ATOM 675 N N . THR A 1 89 ? -13.879 20.462 -12.564 1.00 39.38 89 THR A N 1
ATOM 676 C CA . THR A 1 89 ? -15.256 19.976 -12.782 1.00 39.38 89 THR A CA 1
ATOM 677 C C . THR A 1 89 ? -15.358 18.634 -13.522 1.00 39.38 89 THR A C 1
ATOM 679 O O . THR A 1 89 ? -16.419 18.303 -14.049 1.00 39.38 89 THR A O 1
ATOM 682 N N . TYR A 1 90 ? -14.290 17.821 -13.524 1.00 36.06 90 TYR A N 1
ATOM 683 C CA . TYR A 1 90 ? -14.205 16.532 -14.235 1.00 36.06 90 TYR A CA 1
ATOM 684 C C . TYR A 1 90 ? -15.434 15.616 -14.066 1.00 36.06 90 TYR A C 1
ATOM 686 O O . TYR A 1 90 ? -15.551 14.840 -13.113 1.00 36.06 90 TYR A O 1
ATOM 694 N N . THR A 1 91 ? -16.295 15.592 -15.084 1.00 30.64 91 THR A N 1
ATOM 695 C CA . THR A 1 91 ? -17.219 14.480 -15.316 1.00 30.64 91 THR A CA 1
ATOM 696 C C . THR A 1 91 ? -16.427 13.243 -15.729 1.00 30.64 91 THR A C 1
ATOM 698 O O . THR A 1 91 ? -15.672 13.274 -16.701 1.00 30.64 91 THR A O 1
ATOM 701 N N . VAL A 1 92 ? -16.604 12.142 -14.995 1.00 30.09 92 VAL A N 1
ATOM 702 C CA . VAL A 1 92 ? -15.928 10.862 -15.254 1.00 30.09 92 VAL A CA 1
ATOM 703 C C . VAL A 1 92 ? -16.242 10.377 -16.672 1.00 30.09 92 VAL A C 1
ATOM 705 O O . VAL A 1 92 ? -17.397 10.084 -16.980 1.00 30.09 92 VAL A O 1
ATOM 708 N N . MET A 1 93 ? -15.217 10.247 -17.524 1.00 24.48 93 MET A N 1
ATOM 709 C CA . MET A 1 93 ? -15.393 9.679 -18.865 1.00 24.48 93 MET A CA 1
ATOM 710 C C . MET A 1 93 ? -15.963 8.249 -18.783 1.00 24.48 93 MET A C 1
ATOM 712 O O . MET A 1 93 ? -15.499 7.456 -17.952 1.00 24.48 93 MET A O 1
ATOM 716 N N . PRO A 1 94 ? -16.944 7.891 -19.636 1.00 26.47 94 PRO A N 1
ATOM 717 C CA . PRO A 1 94 ? -17.705 6.649 -19.520 1.00 26.47 94 PRO A CA 1
ATOM 718 C C . PRO A 1 94 ? -16.880 5.417 -19.919 1.00 26.47 94 PRO A C 1
ATOM 720 O O . PRO A 1 94 ? -16.973 4.889 -21.024 1.00 26.47 94 PRO A O 1
ATOM 723 N N . THR A 1 95 ? -16.089 4.918 -18.972 1.00 31.80 95 THR A N 1
ATOM 724 C CA . THR A 1 95 ? -15.539 3.557 -18.996 1.00 31.80 95 THR A CA 1
ATOM 725 C C . THR A 1 95 ? -16.519 2.576 -18.331 1.00 31.80 95 THR A C 1
ATOM 727 O O . THR A 1 95 ? -17.347 3.001 -17.517 1.00 31.80 95 THR A O 1
ATOM 730 N N . PRO A 1 96 ? -16.472 1.261 -18.635 1.00 34.09 96 PRO A N 1
ATOM 731 C CA . PRO A 1 96 ? -17.409 0.284 -18.072 1.00 34.09 96 PRO A CA 1
ATOM 732 C C . PRO A 1 96 ? -17.257 0.113 -16.547 1.00 34.09 96 PRO A C 1
ATOM 734 O O . PRO A 1 96 ? -16.509 -0.739 -16.078 1.00 34.09 96 PRO A O 1
ATOM 737 N N . LYS A 1 97 ? -17.990 0.928 -15.773 1.00 35.78 97 LYS A N 1
ATOM 738 C CA . LYS A 1 97 ? -18.023 0.953 -14.296 1.00 35.78 97 LYS A CA 1
ATOM 739 C C . LYS A 1 97 ? -16.618 0.923 -13.656 1.00 35.78 97 LYS A C 1
ATOM 741 O O . LYS A 1 97 ? -16.236 -0.101 -13.083 1.00 35.78 97 LYS A O 1
ATOM 746 N N . PRO A 1 98 ? -15.856 2.035 -13.685 1.00 42.78 98 PRO A N 1
ATOM 747 C CA . PRO A 1 98 ? -14.601 2.124 -12.942 1.00 42.78 98 PRO A CA 1
ATOM 748 C C . PRO A 1 98 ? -14.823 1.763 -11.464 1.00 42.78 98 PRO A C 1
ATOM 750 O O . PRO A 1 98 ? -15.734 2.278 -10.810 1.00 42.78 98 PRO A O 1
ATOM 753 N N . LYS A 1 99 ? -13.996 0.850 -10.935 1.00 53.00 99 LYS A N 1
ATOM 754 C CA . LYS A 1 99 ? -14.040 0.443 -9.520 1.00 53.00 99 LYS A CA 1
ATOM 755 C C . LYS A 1 99 ? -13.831 1.685 -8.645 1.00 53.00 99 LYS A C 1
ATOM 757 O O . LYS A 1 99 ? -12.934 2.473 -8.942 1.00 53.00 99 LYS A O 1
ATOM 762 N N . ARG A 1 100 ? -14.633 1.849 -7.580 1.00 63.28 100 ARG A N 1
ATOM 763 C CA . ARG A 1 100 ? -14.572 3.020 -6.678 1.00 63.28 100 ARG A CA 1
ATOM 764 C C . ARG A 1 100 ? -13.128 3.290 -6.239 1.00 63.28 100 ARG A C 1
ATOM 766 O O . ARG A 1 100 ? -12.532 2.464 -5.546 1.00 63.28 100 ARG A O 1
ATOM 773 N N . GLY A 1 101 ? -12.591 4.420 -6.696 1.00 76.31 101 GLY A N 1
ATOM 774 C CA . GLY A 1 101 ? -11.277 4.928 -6.323 1.00 76.31 101 GLY A CA 1
ATOM 775 C C . GLY A 1 101 ? -11.368 5.896 -5.151 1.00 76.31 101 GLY A C 1
ATOM 776 O O . GLY A 1 101 ? -12.216 5.735 -4.277 1.00 76.31 101 GLY A O 1
ATOM 777 N N . LEU A 1 102 ? -10.498 6.904 -5.165 1.00 89.38 102 LEU A N 1
ATOM 778 C CA . LEU A 1 102 ? -10.545 8.006 -4.209 1.00 89.38 102 LEU A CA 1
ATOM 779 C C . LEU A 1 102 ? -11.777 8.882 -4.449 1.00 89.38 102 LEU A C 1
ATOM 781 O O . LEU A 1 102 ? -12.091 9.204 -5.597 1.00 89.38 102 LEU A O 1
ATOM 785 N N . ASP A 1 103 ? -12.433 9.306 -3.374 1.00 90.00 103 ASP A N 1
ATOM 786 C CA . ASP A 1 103 ? -13.512 10.286 -3.448 1.00 90.00 103 ASP A CA 1
ATOM 787 C C . ASP A 1 103 ? -12.929 11.697 -3.410 1.00 90.00 103 ASP A C 1
ATOM 789 O O . ASP A 1 103 ? -12.432 12.169 -2.385 1.00 90.00 103 ASP A O 1
ATOM 793 N N . GLN A 1 104 ? -12.966 12.355 -4.565 1.00 87.19 104 GLN A N 1
ATOM 794 C CA . GLN A 1 104 ? -12.411 13.692 -4.736 1.00 87.19 104 GLN A CA 1
ATOM 795 C C . GLN A 1 104 ? -13.370 14.798 -4.266 1.00 87.19 104 GLN A C 1
ATOM 797 O O . GLN A 1 104 ? -12.926 15.929 -4.090 1.00 87.19 104 GLN A O 1
ATOM 802 N N . SER A 1 105 ? -14.653 14.488 -4.036 1.00 88.44 105 SER A N 1
ATOM 803 C CA . SER A 1 105 ? -15.644 15.453 -3.529 1.00 88.44 105 SER A CA 1
ATOM 804 C C . SER A 1 105 ? -15.489 15.741 -2.032 1.00 88.44 105 SER A C 1
ATOM 806 O O . SER A 1 105 ? -16.048 16.705 -1.512 1.00 88.44 105 SER A O 1
ATOM 808 N N . LEU A 1 106 ? -14.698 14.920 -1.339 1.00 92.31 106 LEU A N 1
ATOM 809 C CA . LEU A 1 106 ? -14.362 15.082 0.068 1.00 92.31 106 LEU A CA 1
ATOM 810 C C . LEU A 1 106 ? -13.020 15.817 0.233 1.00 92.31 106 LEU A C 1
ATOM 812 O O . LEU A 1 106 ? -12.138 15.689 -0.621 1.00 92.31 106 LEU A O 1
ATOM 816 N N . PRO A 1 107 ? -12.804 16.530 1.354 1.00 93.62 107 PRO A N 1
ATOM 817 C CA . PRO A 1 107 ? -11.504 17.119 1.660 1.00 93.62 107 PRO A CA 1
ATOM 818 C C . PRO A 1 107 ? -10.428 16.036 1.835 1.00 93.62 107 PRO A C 1
ATOM 820 O O . PRO A 1 107 ? -10.736 14.974 2.402 1.00 93.62 107 PRO A O 1
ATOM 823 N N . PRO A 1 108 ? -9.181 16.262 1.387 1.00 93.50 108 PRO A N 1
ATOM 824 C CA . PRO A 1 108 ? -8.093 15.300 1.529 1.00 93.50 108 PRO A CA 1
ATOM 825 C C . PRO A 1 108 ? -7.765 15.084 3.010 1.00 93.50 108 PRO A C 1
ATOM 827 O O . PRO A 1 108 ? -7.550 16.037 3.753 1.00 93.50 108 PRO A O 1
ATOM 830 N N . ILE A 1 109 ? -7.732 13.823 3.440 1.00 95.00 109 ILE A N 1
ATOM 831 C CA . ILE A 1 109 ? -7.414 13.431 4.819 1.00 95.00 109 ILE A CA 1
ATOM 832 C C . ILE A 1 109 ? -6.442 12.248 4.792 1.00 95.00 109 ILE A C 1
ATOM 834 O O . ILE A 1 109 ? -6.604 11.351 3.963 1.00 95.00 109 ILE A O 1
ATOM 838 N N . SER A 1 110 ? -5.389 12.276 5.608 1.00 94.19 110 SER A N 1
ATOM 839 C CA . SER A 1 110 ? -4.375 11.202 5.650 1.00 94.19 110 SER A CA 1
ATOM 840 C C . SER A 1 110 ? -3.592 11.102 6.957 1.00 94.19 110 SER A C 1
ATOM 842 O O . SER A 1 110 ? -3.041 10.041 7.237 1.00 94.19 110 SER A O 1
ATOM 844 N N . ARG A 1 111 ? -3.548 12.164 7.775 1.00 94.06 111 ARG A N 1
ATOM 845 C CA . ARG A 1 111 ? -3.097 12.039 9.165 1.00 94.06 111 ARG A CA 1
ATOM 846 C C . ARG A 1 111 ? -4.076 11.166 9.935 1.00 94.06 111 ARG A C 1
ATOM 848 O O . ARG A 1 111 ? -5.287 11.267 9.747 1.00 94.06 111 ARG A O 1
ATOM 855 N N . ILE A 1 112 ? -3.541 10.328 10.807 1.00 95.69 112 ILE A N 1
ATOM 856 C CA . ILE A 1 112 ? -4.309 9.324 11.539 1.00 95.69 112 ILE A CA 1
ATOM 857 C C . ILE A 1 112 ? -5.131 10.005 12.648 1.00 95.69 112 ILE A C 1
ATOM 859 O O . ILE A 1 112 ? -6.305 9.704 12.828 1.00 95.69 112 ILE A O 1
ATOM 863 N N . GLU A 1 113 ? -4.582 11.044 13.266 1.00 94.81 113 GLU A N 1
ATOM 864 C CA . GLU A 1 113 ? -5.254 11.948 14.206 1.00 94.81 113 GLU A CA 1
ATOM 865 C C . GLU A 1 113 ? -6.458 12.658 13.558 1.00 94.81 113 GLU A C 1
ATOM 867 O O . GLU A 1 113 ? -7.557 12.615 14.103 1.00 94.81 113 GLU A O 1
ATOM 872 N N . ASP A 1 114 ? -6.289 13.237 12.359 1.00 95.19 114 ASP A N 1
ATOM 873 C CA . ASP A 1 114 ? -7.380 13.912 11.630 1.00 95.19 114 ASP A CA 1
ATOM 874 C C . ASP A 1 114 ? -8.526 12.943 11.283 1.00 95.19 114 ASP A C 1
ATOM 876 O O . ASP A 1 114 ? -9.699 13.318 11.310 1.00 95.19 114 ASP A O 1
ATOM 880 N N . ILE A 1 115 ? -8.189 11.690 10.951 1.00 97.50 115 ILE A N 1
ATOM 881 C CA . ILE A 1 115 ? -9.158 10.622 10.671 1.00 97.50 115 ILE A CA 1
ATOM 882 C C . ILE A 1 115 ? -10.032 10.346 11.900 1.00 97.50 115 ILE A C 1
ATOM 884 O O . ILE A 1 115 ? -11.249 10.211 11.761 1.00 97.50 115 ILE A O 1
ATOM 888 N N . PHE A 1 116 ? -9.435 10.297 13.093 1.00 97.94 116 PHE A N 1
ATOM 889 C CA . PHE A 1 116 ? -10.167 10.074 14.338 1.00 97.94 116 PHE A CA 1
ATOM 890 C C . PHE A 1 116 ? -10.942 11.313 14.808 1.00 97.94 116 PHE A C 1
ATOM 892 O O . PHE A 1 116 ? -12.052 11.146 15.309 1.00 97.94 116 PHE A O 1
ATOM 899 N N . ASP A 1 117 ? -10.457 12.531 14.547 1.00 96.88 117 ASP A N 1
ATOM 900 C CA . ASP A 1 117 ? -11.226 13.766 14.760 1.00 96.88 117 ASP A CA 1
ATOM 901 C C . ASP A 1 117 ? -12.530 13.776 13.920 1.00 96.88 117 ASP A C 1
ATOM 903 O O . ASP A 1 117 ? -13.611 14.044 14.447 1.00 96.88 117 ASP A O 1
ATOM 907 N N . ASP A 1 118 ? -12.476 13.419 12.626 1.00 97.12 118 ASP A N 1
ATOM 908 C CA . ASP A 1 118 ? -13.666 13.298 11.752 1.00 97.12 118 ASP A CA 1
ATOM 909 C C . ASP A 1 118 ? -14.590 12.140 12.198 1.00 97.12 118 ASP A C 1
ATOM 911 O O . ASP A 1 118 ? -15.816 12.288 12.209 1.00 97.12 118 ASP A O 1
ATOM 915 N N . LEU A 1 119 ? -14.020 11.012 12.644 1.00 97.38 119 LEU A N 1
ATOM 916 C CA . LEU A 1 119 ? -14.768 9.862 13.167 1.00 97.38 119 LEU A CA 1
ATOM 917 C C . LEU A 1 119 ? -15.512 10.192 14.477 1.00 97.38 119 LEU A C 1
ATOM 919 O O . LEU A 1 119 ? -16.681 9.833 14.636 1.00 97.38 119 LEU A O 1
ATOM 923 N N . VAL A 1 120 ? -14.877 10.924 15.394 1.00 97.44 120 VAL A N 1
ATOM 924 C CA . VAL A 1 120 ? -15.470 11.388 16.660 1.00 97.44 120 VAL A CA 1
ATOM 925 C C . VAL A 1 120 ? -16.510 12.486 16.428 1.00 97.44 120 VAL A C 1
ATOM 927 O O . VAL A 1 120 ? -17.600 12.430 17.001 1.00 97.44 120 VAL A O 1
ATOM 930 N N . ALA A 1 121 ? -16.273 13.407 15.489 1.00 96.44 121 ALA A N 1
ATOM 931 C CA . ALA A 1 121 ? -17.274 14.389 15.065 1.00 96.44 121 ALA A CA 1
ATOM 932 C C . ALA A 1 121 ? -18.531 13.755 14.424 1.00 96.44 121 ALA A C 1
ATOM 934 O O . ALA A 1 121 ? -19.578 14.406 14.335 1.00 96.44 121 ALA A O 1
ATOM 935 N N . LYS A 1 122 ? -18.457 12.489 13.985 1.00 97.19 122 LYS A N 1
ATOM 936 C CA . LYS A 1 122 ? -19.625 11.668 13.623 1.00 97.19 122 LYS A CA 1
ATOM 937 C C . LYS A 1 122 ? -20.214 10.922 14.814 1.00 97.19 122 LYS A C 1
ATOM 939 O O . LYS A 1 122 ? -21.436 10.825 14.879 1.00 97.19 122 LYS A O 1
ATOM 944 N N . ALA A 1 123 ? -19.397 10.414 15.736 1.00 97.25 123 ALA A N 1
ATOM 945 C CA . ALA A 1 123 ? -19.870 9.719 16.935 1.00 97.25 123 ALA A CA 1
ATOM 946 C C . ALA A 1 123 ? -20.823 10.597 17.756 1.00 97.25 123 ALA A C 1
ATOM 948 O O . ALA A 1 123 ? -21.930 10.164 18.075 1.00 97.25 123 ALA A O 1
ATOM 949 N N . GLU A 1 124 ? -20.445 11.857 17.986 1.00 95.44 124 GLU A N 1
ATOM 950 C CA . GLU A 1 124 ? -21.285 12.861 18.652 1.00 95.44 124 GLU A CA 1
ATOM 951 C C . GLU A 1 124 ? -22.658 12.988 17.966 1.00 95.44 124 GLU A C 1
ATOM 953 O O . GLU A 1 124 ? -23.702 12.790 18.584 1.00 95.44 124 GLU A O 1
ATOM 958 N N . LYS A 1 125 ? -22.665 13.177 16.638 1.00 95.56 125 LYS A N 1
ATOM 959 C CA . LYS A 1 125 ? -23.883 13.284 15.807 1.00 95.56 125 LYS A CA 1
ATOM 960 C C . LYS A 1 125 ? -24.727 12.004 15.746 1.00 95.56 125 LYS A C 1
ATOM 962 O O . LYS A 1 125 ? -25.856 12.056 15.269 1.00 95.56 125 LYS A O 1
ATOM 967 N N . ASN A 1 126 ? -24.189 10.867 16.187 1.00 95.38 126 ASN A N 1
ATOM 968 C CA . ASN A 1 126 ? -24.899 9.590 16.295 1.00 95.38 126 ASN A CA 1
ATOM 969 C C . ASN A 1 126 ? -25.275 9.247 17.754 1.00 95.38 126 ASN A C 1
ATOM 971 O O . ASN A 1 126 ? -25.755 8.143 18.001 1.00 95.38 126 ASN A O 1
ATOM 975 N N . GLY A 1 127 ? -25.104 10.173 18.707 1.00 94.44 127 GLY A N 1
ATOM 976 C CA . GLY A 1 127 ? -25.569 10.020 20.090 1.00 94.44 127 GLY A CA 1
ATOM 977 C C . GLY A 1 127 ? -24.562 9.395 21.061 1.00 94.44 127 GLY A C 1
ATOM 978 O O . GLY A 1 127 ? -24.975 8.837 22.076 1.00 94.44 127 GLY A O 1
ATOM 979 N N . PHE A 1 128 ? -23.254 9.480 20.787 1.00 95.88 128 PHE A N 1
ATOM 980 C CA . PHE A 1 128 ? -22.210 8.985 21.705 1.00 95.88 128 PHE A CA 1
ATOM 981 C C . PHE A 1 128 ? -22.227 9.669 23.086 1.00 95.88 128 PHE A C 1
ATOM 983 O O . PHE A 1 128 ? -21.837 9.060 24.080 1.00 95.88 128 PHE A O 1
ATOM 990 N N . ASP A 1 129 ? -22.771 10.884 23.172 1.00 93.38 129 ASP A N 1
ATOM 991 C CA . ASP A 1 129 ? -23.068 11.588 24.424 1.00 93.38 129 ASP A CA 1
ATOM 992 C C . ASP A 1 129 ? -23.869 10.744 25.442 1.00 93.38 129 ASP A C 1
ATOM 994 O O . ASP A 1 129 ? -23.606 10.800 26.644 1.00 93.38 129 ASP A O 1
ATOM 998 N N . GLY A 1 130 ? -24.770 9.871 24.970 1.00 95.06 130 GLY A N 1
ATOM 999 C CA . GLY A 1 130 ? -25.512 8.946 25.832 1.00 95.06 130 GLY A CA 1
ATOM 1000 C C . GLY A 1 130 ? -24.617 7.913 26.526 1.00 95.06 130 GLY A C 1
ATOM 1001 O O . GLY A 1 130 ? -24.850 7.581 27.686 1.00 95.06 130 GLY A O 1
ATOM 1002 N N . PHE A 1 131 ? -23.544 7.458 25.866 1.00 96.75 131 PHE A N 1
ATOM 1003 C CA . PHE A 1 131 ? -22.522 6.623 26.504 1.00 96.75 131 PHE A CA 1
ATOM 1004 C C . PHE A 1 131 ? -21.684 7.434 27.499 1.00 96.75 131 PHE A C 1
ATOM 1006 O O . PHE A 1 131 ? -21.482 6.967 28.617 1.00 96.75 131 PHE A O 1
ATOM 1013 N N . LEU A 1 132 ? -21.237 8.643 27.132 1.00 95.06 132 LEU A N 1
ATOM 1014 C CA . LEU A 1 132 ? -20.446 9.508 28.021 1.00 95.06 132 LEU A CA 1
ATOM 1015 C C . LEU A 1 132 ? -21.200 9.833 29.319 1.00 95.06 132 LEU A C 1
ATOM 1017 O O . LEU A 1 132 ? -20.624 9.752 30.404 1.00 95.06 132 LEU A O 1
ATOM 1021 N N . SER A 1 133 ? -22.495 10.132 29.207 1.00 94.19 133 SER A N 1
ATOM 1022 C CA . SER A 1 133 ? -23.384 10.402 30.339 1.00 94.19 133 SER A CA 1
ATOM 1023 C C . SER A 1 133 ? -23.669 9.155 31.186 1.00 94.19 133 SER A C 1
ATOM 1025 O O . SER A 1 133 ? -23.740 9.254 32.407 1.00 94.19 133 SER A O 1
ATOM 1027 N N . HIS A 1 134 ? -23.803 7.974 30.567 1.00 95.69 134 HIS A N 1
ATOM 1028 C CA . HIS A 1 134 ? -24.059 6.708 31.275 1.00 95.69 134 HIS A CA 1
ATOM 1029 C C . HIS A 1 134 ? -22.814 6.163 31.990 1.00 95.69 134 HIS A C 1
ATOM 1031 O O . HIS A 1 134 ? -22.918 5.648 33.102 1.00 95.69 134 HIS A O 1
ATOM 1037 N N . ILE A 1 135 ? -21.631 6.271 31.375 1.00 95.38 135 ILE A N 1
ATOM 1038 C CA . ILE A 1 135 ? -20.371 5.810 31.974 1.00 95.38 135 ILE A CA 1
ATOM 1039 C C . ILE A 1 135 ? -19.832 6.809 33.010 1.00 95.38 135 ILE A C 1
ATOM 1041 O O . ILE A 1 135 ? -19.203 6.398 33.980 1.00 95.38 135 ILE A O 1
ATOM 1045 N N . GLY A 1 136 ? -20.105 8.110 32.858 1.00 91.94 136 GLY A N 1
ATOM 1046 C CA . GLY A 1 136 ? -19.747 9.122 33.851 1.00 91.94 136 GLY A CA 1
ATOM 1047 C C . GLY A 1 136 ? -18.247 9.124 34.171 1.00 91.94 136 GLY A C 1
ATOM 1048 O O . GLY A 1 136 ? -17.416 9.205 33.261 1.00 91.94 136 GLY A O 1
ATOM 1049 N N . SER A 1 137 ? -17.886 9.056 35.454 1.00 91.19 137 SER A N 1
ATOM 1050 C CA . SER A 1 137 ? -16.489 8.939 35.915 1.00 91.19 137 SER A CA 1
ATOM 1051 C C . SER A 1 137 ? -15.950 7.500 35.981 1.00 91.19 137 SER A C 1
ATOM 1053 O O . SER A 1 137 ? -14.775 7.307 36.288 1.00 91.19 137 SER A O 1
ATOM 1055 N N . ARG A 1 138 ? -16.765 6.478 35.682 1.00 94.94 138 ARG A N 1
ATOM 1056 C CA . ARG A 1 138 ? -16.327 5.074 35.655 1.00 94.94 138 ARG A CA 1
ATOM 1057 C C . ARG A 1 138 ? -15.399 4.825 34.459 1.00 94.94 138 ARG A C 1
ATOM 1059 O O . ARG A 1 138 ? -15.641 5.303 33.353 1.00 94.94 138 ARG A O 1
ATOM 1066 N N . GLU A 1 139 ? -14.373 4.008 34.665 1.00 96.06 139 GLU A N 1
ATOM 1067 C CA . GLU A 1 139 ? -13.522 3.503 33.586 1.00 96.06 139 GLU A CA 1
ATOM 1068 C C . GLU A 1 139 ? -14.268 2.469 32.719 1.00 96.06 139 GLU A C 1
ATOM 1070 O O . GLU A 1 139 ? -14.931 1.565 33.237 1.00 96.06 139 GLU A O 1
ATOM 1075 N N . LEU A 1 140 ? -14.123 2.552 31.395 1.00 97.62 140 LEU A N 1
ATOM 1076 C CA . LEU A 1 140 ? -14.567 1.505 30.476 1.00 97.62 140 LEU A CA 1
ATOM 1077 C C . LEU A 1 140 ? -13.585 0.329 30.552 1.00 97.62 140 LEU A C 1
ATOM 1079 O O . LEU A 1 140 ? -12.402 0.486 30.241 1.00 97.62 140 LEU A O 1
ATOM 1083 N N . ARG A 1 141 ? -14.063 -0.852 30.960 1.00 97.88 141 ARG A N 1
ATOM 1084 C CA . ARG A 1 141 ? -13.200 -2.011 31.238 1.00 97.88 141 ARG A CA 1
ATOM 1085 C C . ARG A 1 141 ? -13.079 -2.914 30.011 1.00 97.88 141 ARG A C 1
ATOM 1087 O O . ARG A 1 141 ? -14.041 -3.585 29.637 1.00 97.88 141 ARG A O 1
ATOM 1094 N N . VAL A 1 142 ? -11.910 -2.927 29.377 1.00 98.12 142 VAL A N 1
ATOM 1095 C CA . VAL A 1 142 ? -11.699 -3.527 28.048 1.00 98.12 142 VAL A CA 1
ATOM 1096 C C . VAL A 1 142 ? -10.764 -4.729 28.129 1.00 98.12 142 VAL A C 1
ATOM 1098 O O . VAL A 1 142 ? -9.761 -4.696 28.842 1.00 98.12 142 VAL A O 1
ATOM 1101 N N . ALA A 1 143 ? -11.086 -5.782 27.380 1.00 97.88 143 ALA A N 1
ATOM 1102 C CA . ALA A 1 143 ? -10.222 -6.939 27.166 1.00 97.88 143 ALA A CA 1
ATOM 1103 C C . ALA A 1 143 ? -10.077 -7.245 25.667 1.00 97.88 143 ALA A C 1
ATOM 1105 O O . ALA A 1 143 ? -11.026 -7.068 24.892 1.00 97.88 143 ALA A O 1
ATOM 1106 N N . SER A 1 144 ? -8.906 -7.737 25.275 1.00 97.62 144 SER A N 1
ATOM 1107 C CA . SER A 1 144 ? -8.555 -8.077 23.894 1.00 97.62 144 SER A CA 1
ATOM 1108 C C . SER A 1 144 ? -8.054 -9.521 23.784 1.00 97.62 144 SER A C 1
ATOM 1110 O O . SER A 1 144 ? -7.391 -10.050 24.677 1.00 97.62 144 SER A O 1
ATOM 1112 N N . MET A 1 145 ? -8.413 -10.195 22.687 1.00 97.81 145 MET A N 1
ATOM 1113 C CA . MET A 1 145 ? -8.000 -11.576 22.398 1.00 97.81 145 MET A CA 1
ATOM 1114 C C . MET A 1 145 ? -7.582 -11.732 20.935 1.00 97.81 145 MET A C 1
ATOM 1116 O O . MET A 1 145 ? -8.230 -11.181 20.042 1.00 97.81 145 MET A O 1
ATOM 1120 N N . CYS A 1 146 ? -6.511 -12.496 20.694 1.00 96.00 146 CYS A N 1
ATOM 1121 C CA . CYS A 1 146 ? -5.765 -12.468 19.430 1.00 96.00 146 CYS A CA 1
ATOM 1122 C C . CYS A 1 146 ? -5.324 -11.022 19.111 1.00 96.00 146 CYS A C 1
ATOM 1124 O O . CYS A 1 146 ? -5.626 -10.468 18.054 1.00 96.00 146 CYS A O 1
ATOM 1126 N N . SER A 1 147 ? -4.696 -10.383 20.105 1.00 94.56 147 SER A N 1
ATOM 1127 C CA . SER A 1 147 ? -4.494 -8.931 20.190 1.00 94.56 147 SER A CA 1
ATOM 1128 C C . SER A 1 147 ? -3.683 -8.308 19.047 1.00 94.56 147 SER A C 1
ATOM 1130 O O . SER A 1 147 ? -3.940 -7.162 18.669 1.00 94.56 147 SER A O 1
ATOM 1132 N N . GLY A 1 148 ? -2.696 -9.018 18.493 1.00 93.88 148 GLY A N 1
ATOM 1133 C CA . GLY A 1 148 ? -1.864 -8.571 17.376 1.00 93.88 148 GLY A CA 1
ATOM 1134 C C . GLY A 1 148 ? -1.138 -7.243 17.623 1.00 93.88 148 GLY A C 1
ATOM 1135 O O . GLY A 1 148 ? -0.079 -7.201 18.241 1.00 93.88 148 GLY A O 1
ATOM 1136 N N . THR A 1 149 ? -1.693 -6.155 17.083 1.00 94.44 149 THR A N 1
ATOM 1137 C CA . THR A 1 149 ? -1.165 -4.778 17.189 1.00 94.44 149 THR A CA 1
ATOM 1138 C C . THR A 1 149 ? -1.831 -3.926 18.275 1.00 94.44 149 THR A C 1
ATOM 1140 O O . THR A 1 149 ? -1.484 -2.752 18.402 1.00 94.44 149 THR A O 1
ATOM 1143 N N . GLU A 1 150 ? -2.799 -4.479 19.014 1.00 95.56 150 GLU A N 1
ATOM 1144 C CA . GLU A 1 150 ? -3.707 -3.752 19.919 1.00 95.56 150 GLU A CA 1
ATOM 1145 C C . GLU A 1 150 ? -4.437 -2.565 19.265 1.00 95.56 150 GLU A C 1
ATOM 1147 O O . GLU A 1 150 ? -4.767 -1.555 19.890 1.00 95.56 150 GLU A O 1
ATOM 1152 N N . ALA A 1 151 ? -4.775 -2.725 17.981 1.00 96.56 151 ALA A N 1
ATOM 1153 C CA . ALA A 1 151 ? -5.628 -1.799 17.240 1.00 96.56 151 ALA A CA 1
ATOM 1154 C C . ALA A 1 151 ? -6.954 -1.413 17.949 1.00 96.56 151 ALA A C 1
ATOM 1156 O O . ALA A 1 151 ? -7.364 -0.265 17.771 1.00 96.56 151 ALA A O 1
ATOM 1157 N N . PRO A 1 152 ? -7.631 -2.277 18.746 1.00 97.31 152 PRO A N 1
ATOM 1158 C CA . PRO A 1 152 ? -8.825 -1.882 19.501 1.00 97.31 152 PRO A CA 1
ATOM 1159 C C . PRO A 1 152 ? -8.552 -0.836 20.592 1.00 97.31 152 PRO A C 1
ATOM 1161 O O . PRO A 1 152 ? -9.297 0.138 20.692 1.00 97.31 152 PRO A O 1
ATOM 1164 N N . LEU A 1 153 ? -7.489 -1.018 21.385 1.00 96.12 153 LEU A N 1
ATOM 1165 C CA . LEU A 1 153 ? -7.113 -0.101 22.469 1.00 96.12 153 LEU A CA 1
ATOM 1166 C C . LEU A 1 153 ? -6.571 1.207 21.906 1.00 96.12 153 LEU A C 1
ATOM 1168 O O . LEU A 1 153 ? -7.067 2.274 22.241 1.00 96.12 153 LEU A O 1
ATOM 1172 N N . LEU A 1 154 ? -5.663 1.105 20.937 1.00 95.81 154 LEU A N 1
ATOM 1173 C CA . LEU A 1 154 ? -5.126 2.236 20.191 1.00 95.81 154 LEU A CA 1
ATOM 1174 C C . LEU A 1 154 ? -6.235 3.107 19.573 1.00 95.81 154 LEU A C 1
ATOM 1176 O O . LEU A 1 154 ? -6.159 4.333 19.609 1.00 95.81 154 LEU A O 1
ATOM 1180 N N . ALA A 1 155 ? -7.284 2.486 19.020 1.00 97.81 155 ALA A N 1
ATOM 1181 C CA . ALA A 1 155 ? -8.442 3.210 18.508 1.00 97.81 155 ALA A CA 1
ATOM 1182 C C . ALA A 1 155 ? -9.259 3.876 19.630 1.00 97.81 155 ALA A C 1
ATOM 1184 O O . ALA A 1 155 ? -9.743 4.989 19.442 1.00 97.81 155 ALA A O 1
ATOM 1185 N N . LEU A 1 156 ? -9.408 3.229 20.788 1.00 97.94 156 LEU A N 1
ATOM 1186 C CA . LEU A 1 156 ? -10.093 3.785 21.958 1.00 97.94 156 LEU A CA 1
ATOM 1187 C C . LEU A 1 156 ? -9.345 4.978 22.573 1.00 97.94 156 LEU A C 1
ATOM 1189 O O . LEU A 1 156 ? -9.976 6.007 22.814 1.00 97.94 156 LEU A O 1
ATOM 1193 N N . ASP A 1 157 ? -8.025 4.885 22.739 1.00 95.75 157 ASP A N 1
ATOM 1194 C CA . ASP A 1 157 ? -7.169 5.990 23.190 1.00 95.75 157 ASP A CA 1
ATOM 1195 C C . ASP A 1 157 ? -7.301 7.186 22.242 1.00 95.75 157 ASP A C 1
ATOM 1197 O O . ASP A 1 157 ? -7.537 8.315 22.666 1.00 95.75 157 ASP A O 1
ATOM 1201 N N . MET A 1 158 ? -7.235 6.933 20.930 1.00 96.94 158 MET A N 1
ATOM 1202 C CA . MET A 1 158 ? -7.418 7.959 19.904 1.00 96.94 158 MET A CA 1
ATOM 1203 C C . MET A 1 158 ? -8.827 8.566 19.886 1.00 96.94 158 MET A C 1
ATOM 1205 O O . MET A 1 158 ? -8.971 9.759 19.612 1.00 96.94 158 MET A O 1
ATOM 1209 N N . ILE A 1 159 ? -9.869 7.782 20.177 1.00 98.00 159 ILE A N 1
ATOM 1210 C CA . ILE A 1 159 ? -11.240 8.281 20.349 1.00 98.00 159 ILE A CA 1
ATOM 1211 C C . ILE A 1 159 ? -11.303 9.214 21.569 1.00 98.00 159 ILE A C 1
ATOM 1213 O O . ILE A 1 159 ? -11.825 10.321 21.443 1.00 98.00 159 ILE A O 1
ATOM 1217 N N . ALA A 1 160 ? -10.741 8.817 22.714 1.00 96.50 160 ALA A N 1
ATOM 1218 C CA . ALA A 1 160 ? -10.716 9.619 23.939 1.00 96.50 160 ALA A CA 1
ATOM 1219 C C . ALA A 1 160 ? -9.922 10.933 23.763 1.00 96.50 160 ALA A C 1
ATOM 1221 O O . ALA A 1 160 ? -10.437 12.009 24.075 1.00 96.50 160 ALA A O 1
ATOM 1222 N N . ASP A 1 161 ? -8.730 10.867 23.157 1.00 95.56 161 ASP A N 1
ATOM 1223 C CA . ASP A 1 161 ? -7.908 12.014 22.730 1.00 95.56 161 ASP A CA 1
ATOM 1224 C C . ASP A 1 161 ? -8.716 13.021 21.898 1.00 95.56 161 ASP A C 1
ATOM 1226 O O . ASP A 1 161 ? -8.669 14.233 22.123 1.00 95.56 161 ASP A O 1
ATOM 1230 N N . SER A 1 162 ? -9.436 12.511 20.895 1.00 96.69 162 SER A N 1
ATOM 1231 C CA . SER A 1 162 ? -10.167 13.330 19.924 1.00 96.69 162 SER A CA 1
ATOM 1232 C C . SER A 1 162 ? -11.432 13.926 20.543 1.00 96.69 162 SER A C 1
ATOM 1234 O O . SER A 1 162 ? -11.753 15.083 20.284 1.00 96.69 162 SER A O 1
ATOM 1236 N N . PHE A 1 163 ? -12.106 13.198 21.439 1.00 95.31 163 PHE A N 1
ATOM 1237 C CA . PHE A 1 163 ? -13.203 13.743 22.241 1.00 95.31 163 PHE A CA 1
ATOM 1238 C C . PHE A 1 163 ? -12.715 14.863 23.177 1.00 95.31 163 PHE A C 1
ATOM 1240 O O . PHE A 1 163 ? -13.326 15.938 23.185 1.00 95.31 163 PHE A O 1
ATOM 1247 N N . LYS A 1 164 ? -11.579 14.689 23.880 1.00 93.88 164 LYS A N 1
ATOM 1248 C CA . LYS A 1 164 ? -11.028 15.740 24.760 1.00 93.88 164 LYS A CA 1
ATOM 1249 C C . LYS A 1 164 ? -10.604 16.976 23.959 1.00 93.88 164 LYS A C 1
ATOM 1251 O O . LYS A 1 164 ? -10.896 18.093 24.377 1.00 93.88 164 LYS A O 1
ATOM 1256 N N . ARG A 1 165 ? -9.999 16.785 22.779 1.00 93.44 165 ARG A N 1
ATOM 1257 C CA . ARG A 1 165 ? -9.574 17.859 21.861 1.00 93.44 165 ARG A CA 1
ATOM 1258 C C . ARG A 1 165 ? -10.732 18.625 21.209 1.00 93.44 165 ARG A C 1
ATOM 1260 O O . ARG A 1 165 ? -10.620 19.837 21.061 1.00 93.44 165 ARG A O 1
ATOM 1267 N N . LEU A 1 166 ? -11.803 17.948 20.788 1.00 93.88 166 LEU A N 1
ATOM 1268 C CA . LEU A 1 166 ? -12.897 18.571 20.025 1.00 93.88 166 LEU A CA 1
ATOM 1269 C C . LEU A 1 166 ? -14.058 19.071 20.891 1.00 93.88 166 LEU A C 1
ATOM 1271 O O . LEU A 1 166 ? -14.728 20.027 20.507 1.00 93.88 166 LEU A O 1
ATOM 1275 N N . PHE A 1 167 ? -14.316 18.420 22.027 1.00 93.56 167 PHE A N 1
ATOM 1276 C CA . PHE A 1 167 ? -15.523 18.636 22.830 1.00 93.56 167 PHE A CA 1
ATOM 1277 C C . PHE A 1 167 ? -15.247 18.852 24.326 1.00 93.56 167 PHE A C 1
ATOM 1279 O O . PHE A 1 167 ? -16.197 18.940 25.099 1.00 93.56 167 PHE A O 1
ATOM 1286 N N . GLY A 1 168 ? -13.981 18.894 24.763 1.00 90.81 168 GLY A N 1
ATOM 1287 C CA . GLY A 1 168 ? -13.600 19.105 26.170 1.00 90.81 168 GLY A CA 1
ATOM 1288 C C . GLY A 1 168 ? -13.948 17.952 27.125 1.00 90.81 168 GLY A C 1
ATOM 1289 O O . GLY A 1 168 ? -13.685 18.040 28.318 1.00 90.81 168 GLY A O 1
ATOM 1290 N N . ARG A 1 169 ? -14.517 16.855 26.615 1.00 90.81 169 ARG A N 1
ATOM 1291 C CA . ARG A 1 169 ? -14.987 15.689 27.383 1.00 90.81 169 ARG A CA 1
ATOM 1292 C C . ARG A 1 169 ? -14.184 14.465 26.963 1.00 90.81 169 ARG A C 1
ATOM 1294 O O . ARG A 1 169 ? -13.881 14.338 25.791 1.00 90.81 169 ARG A O 1
ATOM 1301 N N . SER A 1 170 ? -13.873 13.548 27.875 1.00 93.06 170 SER A N 1
ATOM 1302 C CA . SER A 1 170 ? -13.173 12.288 27.551 1.00 93.06 170 SER A CA 1
ATOM 1303 C C . SER A 1 170 ? -13.912 11.073 28.131 1.00 93.06 170 SER A C 1
ATOM 1305 O O . SER A 1 170 ? -15.074 11.190 28.519 1.00 93.06 170 SER A O 1
ATOM 1307 N N . PHE A 1 171 ? -13.264 9.916 28.226 1.00 94.25 171 PHE A N 1
ATOM 1308 C CA . PHE A 1 171 ? -13.594 8.829 29.153 1.00 94.25 171 PHE A CA 1
ATOM 1309 C C . PHE A 1 171 ? -12.320 8.036 29.475 1.00 94.25 171 PHE A C 1
ATOM 1311 O O . PHE A 1 171 ? -11.359 8.072 28.710 1.00 94.25 171 PHE A O 1
ATOM 1318 N N . HIS A 1 172 ? -12.301 7.349 30.618 1.00 93.94 172 HIS A N 1
ATOM 1319 C CA . HIS A 1 172 ? -11.130 6.595 31.072 1.00 93.94 172 HIS A CA 1
ATOM 1320 C C . HIS A 1 172 ? -11.212 5.130 30.636 1.00 93.94 172 HIS A C 1
ATOM 1322 O O . HIS A 1 172 ? -12.303 4.569 30.506 1.00 93.94 172 HIS A O 1
ATOM 1328 N N . LEU A 1 173 ? -10.051 4.519 30.408 1.00 95.25 173 LEU A N 1
ATOM 1329 C CA . LEU A 1 173 ? -9.899 3.168 29.877 1.00 95.25 173 LEU A CA 1
ATOM 1330 C C . LEU A 1 173 ? -9.151 2.298 30.882 1.00 95.25 173 LEU A C 1
ATOM 1332 O O . LEU A 1 173 ? -8.025 2.605 31.257 1.00 95.25 173 LEU A O 1
ATOM 1336 N N . HIS A 1 174 ? -9.766 1.184 31.270 1.00 96.06 174 HIS A N 1
ATOM 1337 C CA . HIS A 1 174 ? -9.153 0.179 32.127 1.00 96.06 174 HIS A CA 1
ATOM 1338 C C . HIS A 1 174 ? -8.883 -1.068 31.289 1.00 96.06 174 HIS A C 1
ATOM 1340 O O . HIS A 1 174 ? -9.773 -1.893 31.060 1.00 96.06 174 HIS A O 1
ATOM 1346 N N . HIS A 1 175 ? -7.647 -1.203 30.818 1.00 96.44 175 HIS A N 1
ATOM 1347 C CA . HIS A 1 175 ? -7.209 -2.384 30.088 1.00 96.44 175 HIS A CA 1
ATOM 1348 C C . HIS A 1 175 ? -7.008 -3.559 31.059 1.00 96.44 175 HIS A C 1
ATOM 1350 O O . HIS A 1 175 ? -6.100 -3.546 31.886 1.00 96.44 175 HIS A O 1
ATOM 1356 N N . LEU A 1 176 ? -7.881 -4.567 30.976 1.00 96.94 176 LEU A N 1
ATOM 1357 C CA . LEU A 1 176 ? -7.871 -5.729 31.869 1.00 96.94 176 LEU A CA 1
ATOM 1358 C C . LEU A 1 176 ? -6.795 -6.745 31.492 1.00 96.94 176 LEU A C 1
ATOM 1360 O O . LEU A 1 176 ? -6.050 -7.195 32.361 1.00 96.94 176 LEU A O 1
ATOM 1364 N N . PHE A 1 177 ? -6.755 -7.135 30.216 1.00 97.56 177 PHE A N 1
ATOM 1365 C CA . PHE A 1 177 ? -5.740 -8.025 29.668 1.00 97.56 177 PHE A CA 1
ATOM 1366 C C . PHE A 1 177 ? -5.718 -8.020 28.137 1.00 97.56 177 PHE A C 1
ATOM 1368 O O . PHE A 1 177 ? -6.761 -7.856 27.495 1.00 97.56 177 PHE A O 1
ATOM 1375 N N . SER A 1 178 ? -4.537 -8.339 27.609 1.00 97.81 178 SER A N 1
ATOM 1376 C CA . SER A 1 178 ? -4.301 -8.805 26.239 1.00 97.81 178 SER A CA 1
ATOM 1377 C C . SER A 1 178 ? -4.165 -10.330 26.212 1.00 97.81 178 SER A C 1
ATOM 1379 O O . SER A 1 178 ? -3.721 -10.930 27.197 1.00 97.81 178 SER A O 1
ATOM 1381 N N . ALA A 1 179 ? -4.435 -10.962 25.068 1.00 97.69 179 ALA A N 1
ATOM 1382 C CA . ALA A 1 179 ? -4.083 -12.362 24.827 1.00 97.69 179 ALA A CA 1
ATOM 1383 C C . ALA A 1 179 ? -3.558 -12.563 23.399 1.00 97.69 179 ALA A C 1
ATOM 1385 O O . ALA A 1 179 ? -4.257 -12.287 22.422 1.00 97.69 179 ALA A O 1
ATOM 1386 N N . GLU A 1 180 ? -2.321 -13.041 23.280 1.00 97.19 180 GLU A N 1
ATOM 1387 C CA . GLU A 1 180 ? -1.585 -13.158 22.017 1.00 97.19 180 GLU A CA 1
ATOM 1388 C C . GLU A 1 180 ? -0.573 -14.305 22.110 1.00 97.19 180 GLU A C 1
ATOM 1390 O O . GLU A 1 180 ? 0.125 -14.409 23.115 1.00 97.19 180 GLU A O 1
ATOM 1395 N N . ILE A 1 181 ? -0.473 -15.136 21.069 1.00 95.69 181 ILE A N 1
ATOM 1396 C CA . ILE A 1 181 ? 0.341 -16.363 21.058 1.00 95.69 181 ILE A CA 1
ATOM 1397 C C . ILE A 1 181 ? 1.748 -16.148 20.492 1.00 95.69 181 ILE A C 1
ATOM 1399 O O . ILE A 1 181 ? 2.690 -16.821 20.909 1.00 95.69 181 ILE A O 1
ATOM 1403 N N . GLU A 1 182 ? 1.916 -15.184 19.586 1.00 94.44 182 GLU A N 1
ATOM 1404 C CA . GLU A 1 182 ? 3.191 -14.898 18.924 1.00 94.44 182 GLU A CA 1
ATOM 1405 C C . GLU A 1 182 ? 4.145 -14.100 19.839 1.00 94.44 182 GLU A C 1
ATOM 1407 O O . GLU A 1 182 ? 3.853 -12.940 20.157 1.00 94.44 182 GLU A O 1
ATOM 1412 N N . PRO A 1 183 ? 5.326 -14.632 20.223 1.00 94.62 183 PRO A N 1
ATOM 1413 C CA . PRO A 1 183 ? 6.198 -13.983 21.211 1.00 94.62 183 PRO A CA 1
ATOM 1414 C C . PRO A 1 183 ? 6.705 -12.589 20.814 1.00 94.62 183 PRO A C 1
ATOM 1416 O O . PRO A 1 183 ? 6.896 -11.717 21.666 1.00 94.62 183 PRO A O 1
ATOM 1419 N N . PHE A 1 184 ? 6.896 -12.327 19.518 1.00 94.38 184 PHE A N 1
ATOM 1420 C CA . PHE A 1 184 ? 7.288 -10.991 19.056 1.00 94.38 184 PHE A CA 1
ATOM 1421 C C . PHE A 1 184 ? 6.127 -9.982 19.137 1.00 94.38 184 PHE A C 1
ATOM 1423 O O . PHE A 1 184 ? 6.353 -8.808 19.432 1.00 94.38 184 PHE A O 1
ATOM 1430 N N . LYS A 1 185 ? 4.876 -10.438 18.969 1.00 95.62 185 LYS A N 1
ATOM 1431 C CA . LYS A 1 185 ? 3.670 -9.612 19.142 1.00 95.62 185 LYS A CA 1
ATOM 1432 C C . LYS A 1 185 ? 3.415 -9.343 20.622 1.00 95.62 185 LYS A C 1
ATOM 1434 O O . LYS A 1 185 ? 3.219 -8.191 20.986 1.00 95.62 185 LYS A O 1
ATOM 1439 N N . GLN A 1 186 ? 3.563 -10.351 21.487 1.00 95.81 186 GLN A N 1
ATOM 1440 C CA . GLN A 1 186 ? 3.602 -10.173 22.948 1.00 95.81 186 GLN A CA 1
ATOM 1441 C C . GLN A 1 186 ? 4.626 -9.094 23.356 1.00 95.81 186 GLN A C 1
ATOM 1443 O O . GLN A 1 186 ? 4.318 -8.200 24.143 1.00 95.81 186 GLN A O 1
ATOM 1448 N N . SER A 1 187 ? 5.825 -9.126 22.762 1.00 93.44 187 SER A N 1
ATOM 1449 C CA . SER A 1 187 ? 6.903 -8.163 23.036 1.00 93.44 187 SER A CA 1
ATOM 1450 C C . SER A 1 187 ? 6.571 -6.740 22.556 1.00 93.44 187 SER A C 1
ATOM 1452 O O . SER A 1 187 ? 6.823 -5.767 23.270 1.00 93.44 187 SER A O 1
ATOM 1454 N N . TYR A 1 188 ? 5.957 -6.607 21.374 1.00 95.06 188 TYR A N 1
ATOM 1455 C CA . TYR A 1 188 ? 5.410 -5.345 20.866 1.00 95.06 188 TYR A CA 1
ATOM 1456 C C . TYR A 1 188 ? 4.290 -4.799 21.775 1.00 95.06 188 TYR A C 1
ATOM 1458 O O . TYR A 1 188 ? 4.306 -3.610 22.105 1.00 95.06 188 TYR A O 1
ATOM 1466 N N . ILE A 1 189 ? 3.356 -5.648 22.222 1.00 95.31 189 ILE A N 1
ATOM 1467 C CA . ILE A 1 189 ? 2.241 -5.264 23.103 1.00 95.31 189 ILE A CA 1
ATOM 1468 C C . ILE A 1 189 ? 2.783 -4.764 24.442 1.00 95.31 189 ILE A C 1
ATOM 1470 O O . ILE A 1 189 ? 2.441 -3.660 24.866 1.00 95.31 189 ILE A O 1
ATOM 1474 N N . GLN A 1 190 ? 3.686 -5.520 25.077 1.00 94.19 190 GLN A N 1
ATOM 1475 C CA . GLN A 1 190 ? 4.284 -5.126 26.351 1.00 94.19 190 GLN A CA 1
ATOM 1476 C C . GLN A 1 190 ? 4.957 -3.753 26.262 1.00 94.19 190 GLN A C 1
ATOM 1478 O O . GLN A 1 190 ? 4.755 -2.909 27.131 1.00 94.19 190 GLN A O 1
ATOM 1483 N N . ARG A 1 191 ? 5.737 -3.515 25.204 1.00 93.12 191 ARG A N 1
ATOM 1484 C CA . ARG A 1 191 ? 6.521 -2.286 25.044 1.00 93.12 191 ARG A CA 1
ATOM 1485 C C . ARG A 1 191 ? 5.677 -1.048 24.731 1.00 93.12 191 ARG A C 1
ATOM 1487 O O . ARG A 1 191 ? 6.068 0.043 25.129 1.00 93.12 191 ARG A O 1
ATOM 1494 N N . ASN A 1 192 ? 4.561 -1.199 24.014 1.00 93.75 192 ASN A N 1
ATOM 1495 C CA . ASN A 1 192 ? 3.742 -0.065 23.566 1.00 93.75 192 ASN A CA 1
ATOM 1496 C C . ASN A 1 192 ? 2.504 0.194 24.441 1.00 93.75 192 ASN A C 1
ATOM 1498 O O . ASN A 1 192 ? 2.066 1.335 24.520 1.00 93.75 192 ASN A O 1
ATOM 1502 N N . PHE A 1 193 ? 1.963 -0.832 25.107 1.00 93.31 193 PHE A N 1
ATOM 1503 C CA . PHE A 1 193 ? 0.713 -0.743 25.879 1.00 93.31 193 PHE A CA 1
ATOM 1504 C C . PHE A 1 193 ? 0.877 -1.107 27.362 1.00 93.31 193 PHE A C 1
ATOM 1506 O O . PHE A 1 193 ? -0.005 -0.788 28.152 1.00 93.31 193 PHE A O 1
ATOM 1513 N N . SER A 1 194 ? 1.981 -1.766 27.750 1.00 92.19 194 SER A N 1
ATOM 1514 C CA . SER A 1 194 ? 2.289 -2.180 29.136 1.00 92.19 194 SER A CA 1
ATOM 1515 C C . SER A 1 194 ? 1.084 -2.734 29.928 1.00 92.19 194 SER A C 1
ATOM 1517 O O . SER A 1 194 ? 0.778 -2.230 31.010 1.00 92.19 194 SER A O 1
ATOM 1519 N N . PRO A 1 195 ? 0.374 -3.754 29.405 1.00 92.75 195 PRO A N 1
ATOM 1520 C CA . PRO A 1 195 ? -0.823 -4.294 30.041 1.00 92.75 195 PRO A CA 1
ATOM 1521 C C . PRO A 1 195 ? -0.542 -4.842 31.444 1.00 92.75 195 PRO A C 1
ATOM 1523 O O . PRO A 1 195 ? 0.498 -5.455 31.689 1.00 92.75 195 PRO A O 1
ATOM 1526 N N . ALA A 1 196 ? -1.520 -4.711 32.345 1.00 91.12 196 ALA A N 1
ATOM 1527 C CA . ALA A 1 196 ? -1.451 -5.312 33.678 1.00 91.12 196 ALA A CA 1
ATOM 1528 C C . ALA A 1 196 ? -1.360 -6.852 33.626 1.00 91.12 196 ALA A C 1
ATOM 1530 O O . ALA A 1 196 ? -0.741 -7.471 34.494 1.00 91.12 196 ALA A O 1
ATOM 1531 N N . ILE A 1 197 ? -1.965 -7.470 32.602 1.00 96.69 197 ILE A N 1
ATOM 1532 C CA . ILE A 1 197 ? -1.866 -8.903 32.315 1.00 96.69 197 ILE A CA 1
ATOM 1533 C C . ILE A 1 197 ? -1.782 -9.117 30.795 1.00 96.69 197 ILE A C 1
ATOM 1535 O O . ILE A 1 197 ? -2.625 -8.638 30.040 1.00 96.69 197 ILE A O 1
ATOM 1539 N N . LEU A 1 198 ? -0.785 -9.880 30.351 1.00 97.69 198 LEU A N 1
ATOM 1540 C CA . LEU A 1 198 ? -0.639 -10.352 28.972 1.00 97.69 198 LEU A CA 1
ATOM 1541 C C . LEU A 1 198 ? -0.624 -11.882 28.993 1.00 97.69 198 LEU A C 1
ATOM 1543 O O . LEU A 1 198 ? 0.359 -12.482 29.435 1.00 97.69 198 LEU A O 1
ATOM 1547 N N . PHE A 1 199 ? -1.719 -12.506 28.564 1.00 98.19 199 PHE A N 1
ATOM 1548 C CA . PHE A 1 199 ? -1.856 -13.961 28.502 1.00 98.19 199 PHE A CA 1
ATOM 1549 C C . PHE A 1 199 ? -1.203 -14.538 27.243 1.00 98.19 199 PHE A C 1
ATOM 1551 O O . PHE A 1 199 ? -1.248 -13.927 26.173 1.00 98.19 199 PHE A O 1
ATOM 1558 N N . ARG A 1 200 ? -0.598 -15.722 27.389 1.00 96.25 200 ARG A N 1
ATOM 1559 C CA . ARG A 1 200 ? 0.134 -16.408 26.318 1.00 96.25 200 ARG A CA 1
ATOM 1560 C C . ARG A 1 200 ? -0.784 -17.122 25.329 1.00 96.25 200 ARG A C 1
ATOM 1562 O O . ARG A 1 200 ? -0.474 -17.139 24.148 1.00 96.25 200 ARG A O 1
ATOM 1569 N N . ASP A 1 201 ? -1.873 -17.731 25.783 1.00 95.31 201 ASP A N 1
ATOM 1570 C CA . ASP A 1 201 ? -2.783 -18.475 24.910 1.00 95.31 201 ASP A CA 1
ATOM 1571 C C . ASP A 1 201 ? -4.245 -18.175 25.263 1.00 95.31 201 ASP A C 1
ATOM 1573 O O . ASP A 1 201 ? -4.638 -18.138 26.430 1.00 95.31 201 ASP A O 1
ATOM 1577 N N . VAL A 1 202 ? -5.065 -17.974 24.231 1.00 96.06 202 VAL A N 1
ATOM 1578 C CA . VAL A 1 202 ? -6.516 -17.808 24.344 1.00 96.06 202 VAL A CA 1
ATOM 1579 C C . VAL A 1 202 ? -7.204 -19.110 24.779 1.00 96.06 202 VAL A C 1
ATOM 1581 O O . VAL A 1 202 ? -8.239 -19.052 25.441 1.00 96.06 202 VAL A O 1
ATOM 1584 N N . ASN A 1 203 ? -6.614 -20.278 24.482 1.00 95.25 203 ASN A N 1
ATOM 1585 C CA . ASN A 1 203 ? -7.108 -21.590 24.916 1.00 95.25 203 ASN A CA 1
ATOM 1586 C C . ASN A 1 203 ? -7.144 -21.725 26.444 1.00 95.25 203 ASN A C 1
ATOM 1588 O O . ASN A 1 203 ? -8.071 -22.326 26.984 1.00 95.25 203 ASN A O 1
ATOM 1592 N N . GLU A 1 204 ? -6.186 -21.129 27.158 1.00 95.75 204 GLU A N 1
ATOM 1593 C CA . GLU A 1 204 ? -6.130 -21.194 28.622 1.00 95.75 204 GLU A CA 1
ATOM 1594 C C . GLU A 1 204 ? -7.221 -20.340 29.296 1.00 95.75 204 GLU A C 1
ATOM 1596 O O . GLU A 1 204 ? -7.624 -20.628 30.422 1.00 95.75 204 GLU A O 1
ATOM 1601 N N . LEU A 1 205 ? -7.781 -19.342 28.597 1.00 95.44 205 LEU A N 1
ATOM 1602 C CA . LEU A 1 205 ? -8.785 -18.403 29.128 1.00 95.44 205 LEU A CA 1
ATOM 1603 C C . LEU A 1 205 ? -10.178 -19.017 29.338 1.00 95.44 205 LEU A C 1
ATOM 1605 O O . LEU A 1 205 ? -11.121 -18.318 29.723 1.00 95.44 205 LEU A O 1
ATOM 1609 N N . VAL A 1 206 ? -10.324 -20.325 29.131 1.00 93.06 206 VAL A N 1
ATOM 1610 C CA . VAL A 1 206 ? -11.482 -21.093 29.605 1.00 93.06 206 VAL A CA 1
ATOM 1611 C C . VAL A 1 206 ? -11.407 -21.371 31.114 1.00 93.06 206 VAL A C 1
ATOM 1613 O O . VAL A 1 206 ? -12.449 -21.523 31.747 1.00 93.06 206 VAL A O 1
ATOM 1616 N N . ASN A 1 207 ? -10.200 -21.368 31.694 1.00 93.50 207 ASN A N 1
ATOM 1617 C CA . ASN A 1 207 ? -9.919 -21.688 33.096 1.00 93.50 207 ASN A CA 1
ATOM 1618 C C . ASN A 1 207 ? -9.924 -20.439 33.996 1.00 93.50 207 ASN A C 1
ATOM 1620 O O . ASN A 1 207 ? -9.848 -19.300 33.524 1.00 93.50 207 ASN A O 1
ATOM 1624 N N . ASP A 1 208 ? -10.036 -20.621 35.314 1.00 94.56 208 ASP A N 1
ATOM 1625 C CA . ASP A 1 208 ? -10.000 -19.516 36.291 1.00 94.56 208 ASP A CA 1
ATOM 1626 C C . ASP A 1 208 ? -8.620 -18.851 36.399 1.00 94.56 208 ASP A C 1
ATOM 1628 O O . ASP A 1 208 ? -8.548 -17.660 36.698 1.00 94.56 208 ASP A O 1
ATOM 1632 N N . GLU A 1 209 ? -7.546 -19.568 36.068 1.00 96.69 209 GLU A N 1
ATOM 1633 C CA . GLU A 1 209 ? -6.189 -19.033 35.926 1.00 96.69 209 GLU A CA 1
ATOM 1634 C C . GLU A 1 209 ? -5.573 -19.464 34.590 1.00 96.69 209 GLU A C 1
ATOM 1636 O O . GLU A 1 209 ? -5.898 -20.531 34.072 1.00 96.69 209 GLU A O 1
ATOM 1641 N N . ALA A 1 210 ? -4.682 -18.635 34.046 1.00 97.00 210 ALA A N 1
ATOM 1642 C CA . ALA A 1 210 ? -3.985 -18.878 32.786 1.00 97.00 210 ALA A CA 1
ATOM 1643 C C . ALA A 1 210 ? -2.549 -18.328 32.818 1.00 97.00 210 ALA A C 1
ATOM 1645 O O . ALA A 1 210 ? -2.213 -17.438 33.611 1.00 97.00 210 ALA A O 1
ATOM 1646 N N . THR A 1 211 ? -1.702 -18.850 31.934 1.00 97.06 211 THR A N 1
ATOM 1647 C CA . THR A 1 211 ? -0.281 -18.516 31.837 1.00 97.06 211 THR A CA 1
ATOM 1648 C C . THR A 1 211 ? -0.077 -17.184 31.118 1.00 97.06 211 THR A C 1
ATOM 1650 O O . THR A 1 211 ? -0.581 -16.939 30.018 1.00 97.06 211 THR A O 1
ATOM 1653 N N . THR A 1 212 ? 0.702 -16.295 31.727 1.00 96.94 212 THR A N 1
ATOM 1654 C CA . THR A 1 212 ? 1.157 -15.049 31.090 1.00 96.94 212 THR A CA 1
ATOM 1655 C C . THR A 1 212 ? 2.284 -15.295 30.085 1.00 96.94 212 THR A C 1
ATOM 1657 O O . THR A 1 212 ? 2.983 -16.303 30.161 1.00 96.94 212 THR A O 1
ATOM 1660 N N . ALA A 1 213 ? 2.537 -14.342 29.184 1.00 93.19 213 ALA A N 1
ATOM 1661 C CA . ALA A 1 213 ? 3.705 -14.363 28.290 1.00 93.19 213 ALA A CA 1
ATOM 1662 C C . ALA A 1 213 ? 5.047 -14.535 29.042 1.00 93.19 213 ALA A C 1
ATOM 1664 O O . ALA A 1 213 ? 5.999 -15.089 28.503 1.00 93.19 213 ALA A O 1
ATOM 1665 N N . PHE A 1 214 ? 5.099 -14.128 30.316 1.00 91.56 214 PHE A N 1
ATOM 1666 C CA . PHE A 1 214 ? 6.254 -14.265 31.211 1.00 91.56 214 PHE A CA 1
ATOM 1667 C C . PHE A 1 214 ? 6.289 -15.590 32.000 1.00 91.56 214 PHE A C 1
ATOM 1669 O O . PHE A 1 214 ? 7.068 -15.723 32.940 1.00 91.56 214 PHE A O 1
ATOM 1676 N N . GLY A 1 215 ? 5.418 -16.555 31.684 1.00 91.75 215 GLY A N 1
ATOM 1677 C CA . GLY A 1 215 ? 5.354 -17.866 32.343 1.00 91.75 215 GLY A CA 1
ATOM 1678 C C . GLY A 1 215 ? 4.711 -17.877 33.737 1.00 91.75 215 GLY A C 1
ATOM 1679 O O . GLY A 1 215 ? 4.560 -18.943 34.323 1.00 91.75 215 GLY A O 1
ATOM 1680 N N . SER A 1 216 ? 4.302 -16.724 34.279 1.00 94.12 216 SER A N 1
ATOM 1681 C CA . SER A 1 216 ? 3.598 -16.660 35.569 1.00 94.12 216 SER A CA 1
ATOM 1682 C C . SER A 1 216 ? 2.105 -16.970 35.412 1.00 94.12 216 SER A C 1
ATOM 1684 O O . SER A 1 216 ? 1.474 -16.473 34.475 1.00 94.12 216 SER A O 1
ATOM 1686 N N . MET A 1 217 ? 1.527 -17.748 36.330 1.00 96.81 217 MET A N 1
ATOM 1687 C CA . MET A 1 217 ? 0.074 -17.950 36.393 1.00 96.81 217 MET A CA 1
ATOM 1688 C C . MET A 1 217 ? -0.622 -16.696 36.929 1.00 96.81 217 MET A C 1
ATOM 1690 O O . MET A 1 217 ? -0.163 -16.076 37.895 1.00 96.81 217 MET A O 1
ATOM 1694 N N . ARG A 1 218 ? -1.743 -16.319 36.308 1.00 97.38 218 ARG A N 1
ATOM 1695 C CA . ARG A 1 218 ? -2.613 -15.225 36.759 1.00 97.38 218 ARG A CA 1
ATOM 1696 C C . ARG A 1 218 ? -4.080 -15.616 36.652 1.00 97.38 218 ARG A C 1
ATOM 1698 O O . ARG A 1 218 ? -4.504 -16.193 35.652 1.00 97.38 218 ARG A O 1
ATOM 1705 N N . LYS A 1 219 ? -4.870 -15.208 37.648 1.00 97.38 219 LYS A N 1
ATOM 1706 C CA . LYS A 1 219 ? -6.331 -15.282 37.600 1.00 97.38 219 LYS A CA 1
ATOM 1707 C C . LYS A 1 219 ? -6.881 -14.489 36.414 1.00 97.38 219 LYS A C 1
ATOM 1709 O O . LYS A 1 219 ? -6.540 -13.322 36.231 1.00 97.38 219 LYS A O 1
ATOM 1714 N N . VAL A 1 220 ? -7.755 -15.118 35.633 1.00 97.44 220 VAL A N 1
ATOM 1715 C CA . VAL A 1 220 ? -8.380 -14.526 34.445 1.00 97.44 220 VAL A CA 1
ATOM 1716 C C . VAL A 1 220 ? -9.447 -13.502 34.871 1.00 97.44 220 VAL A C 1
ATOM 1718 O O . VAL A 1 220 ? -10.369 -13.864 35.606 1.00 97.44 220 VAL A O 1
ATOM 1721 N N . PRO A 1 221 ? -9.381 -12.228 34.428 1.00 97.06 221 PRO A N 1
ATOM 1722 C CA . PRO A 1 221 ? -10.417 -11.240 34.726 1.00 97.06 221 PRO A CA 1
ATOM 1723 C C . PRO A 1 221 ? -11.771 -11.617 34.109 1.00 97.06 221 PRO A C 1
ATOM 1725 O O . PRO A 1 221 ? -11.885 -11.831 32.901 1.00 97.06 221 PRO A O 1
ATOM 1728 N N . THR A 1 222 ? -12.815 -11.669 34.939 1.00 96.00 222 THR A N 1
ATOM 1729 C CA . THR A 1 222 ? -14.145 -12.192 34.567 1.00 96.00 222 THR A CA 1
ATOM 1730 C C . THR A 1 222 ? -15.198 -11.122 34.279 1.00 96.00 222 THR A C 1
ATOM 1732 O O . THR A 1 222 ? -16.341 -11.458 33.989 1.00 96.00 222 THR A O 1
ATOM 1735 N N . ASN A 1 223 ? -14.852 -9.835 34.374 1.00 95.25 223 ASN A N 1
ATOM 1736 C CA . ASN A 1 223 ? -15.813 -8.729 34.312 1.00 95.25 223 ASN A CA 1
ATOM 1737 C C . ASN A 1 223 ? -15.409 -7.552 33.385 1.00 95.25 223 ASN A C 1
ATOM 1739 O O . ASN A 1 223 ? -15.382 -6.407 33.847 1.00 95.25 223 ASN A O 1
ATOM 1743 N N . PRO A 1 224 ? -15.123 -7.804 32.089 1.00 97.19 224 PRO A N 1
ATOM 1744 C CA . PRO A 1 224 ? -15.034 -6.757 31.069 1.00 97.19 224 PRO A CA 1
ATOM 1745 C C . PRO A 1 224 ? -16.408 -6.142 30.759 1.00 97.19 224 PRO A C 1
ATOM 1747 O O . PRO A 1 224 ? -17.434 -6.823 30.791 1.00 97.19 224 PRO A O 1
ATOM 1750 N N . ASP A 1 225 ? -16.403 -4.865 30.385 1.00 98.44 225 ASP A N 1
ATOM 1751 C CA . ASP A 1 225 ? -17.526 -4.148 29.769 1.00 98.44 225 ASP A CA 1
ATOM 1752 C C . ASP A 1 225 ? -17.565 -4.384 28.249 1.00 98.44 225 ASP A C 1
ATOM 1754 O O . ASP A 1 225 ? -18.636 -4.542 27.656 1.00 98.44 225 ASP A O 1
ATOM 1758 N N . LEU A 1 226 ? -16.381 -4.449 27.632 1.00 98.62 226 LEU A N 1
ATOM 1759 C CA . LEU A 1 226 ? -16.177 -4.662 26.203 1.00 98.62 226 LEU A CA 1
ATOM 1760 C C . LEU A 1 226 ? -15.077 -5.708 25.973 1.00 98.62 226 LEU A C 1
ATOM 1762 O O . LEU A 1 226 ? -13.954 -5.551 26.451 1.00 98.62 226 LEU A O 1
ATOM 1766 N N . LEU A 1 227 ? -15.393 -6.746 25.199 1.00 98.62 227 LEU A N 1
ATOM 1767 C CA . LEU A 1 227 ? -14.420 -7.697 24.656 1.00 98.62 227 LEU A CA 1
ATOM 1768 C C . LEU A 1 227 ? -14.271 -7.478 23.144 1.00 98.62 227 LEU A C 1
ATOM 1770 O O . LEU A 1 227 ? -15.276 -7.444 22.432 1.00 98.62 227 LEU A O 1
ATOM 1774 N N . VAL A 1 228 ? -13.039 -7.383 22.640 1.00 98.50 228 VAL A N 1
ATOM 1775 C CA . VAL A 1 228 ? -12.752 -7.300 21.195 1.00 98.50 228 VAL A CA 1
ATOM 1776 C C . VAL A 1 228 ? -11.797 -8.422 20.789 1.00 98.50 228 VAL A C 1
ATOM 1778 O O . VAL A 1 228 ? -10.755 -8.594 21.417 1.00 98.50 228 VAL A O 1
ATOM 1781 N N . ALA A 1 229 ? -12.131 -9.190 19.747 1.00 97.69 229 ALA A N 1
ATOM 1782 C CA . ALA A 1 229 ? -11.317 -10.332 19.328 1.00 97.69 229 ALA A CA 1
ATOM 1783 C C . ALA A 1 229 ? -11.189 -10.496 17.803 1.00 97.69 229 ALA A C 1
ATOM 1785 O O . ALA A 1 229 ? -12.182 -10.496 17.073 1.00 97.69 229 ALA A O 1
ATOM 1786 N N . GLY A 1 230 ? -9.950 -10.679 17.336 1.00 93.31 230 GLY A N 1
ATOM 1787 C CA . GLY A 1 230 ? -9.595 -10.946 15.936 1.00 93.31 230 GLY A CA 1
ATOM 1788 C C . GLY A 1 230 ? -9.114 -12.380 15.757 1.00 93.31 230 GLY A C 1
ATOM 1789 O O . GLY A 1 230 ? -7.925 -12.616 15.563 1.00 93.31 230 GLY A O 1
ATOM 1790 N N . PHE A 1 231 ? -10.023 -13.345 15.908 1.00 92.88 231 PHE A N 1
ATOM 1791 C CA . PHE A 1 231 ? -9.690 -14.772 15.846 1.00 92.88 231 PHE A CA 1
ATOM 1792 C C . PHE A 1 231 ? -9.164 -15.181 14.458 1.00 92.88 231 PHE A C 1
ATOM 1794 O O . PHE A 1 231 ? -9.434 -14.502 13.466 1.00 92.88 231 PHE A O 1
ATOM 1801 N N . SER A 1 232 ? -8.401 -16.278 14.366 1.00 90.44 232 SER A N 1
ATOM 1802 C CA . SER A 1 232 ? -7.647 -16.587 13.144 1.00 90.44 232 SER A CA 1
ATOM 1803 C C . SER A 1 232 ? -8.548 -16.727 11.912 1.00 90.44 232 SER A C 1
ATOM 1805 O O . SER A 1 232 ? -9.692 -17.186 11.980 1.00 90.44 232 SER A O 1
ATOM 1807 N N . CYS A 1 233 ? -8.015 -16.339 10.755 1.00 87.69 233 CYS A N 1
ATOM 1808 C CA . CYS A 1 233 ? -8.690 -16.394 9.461 1.00 87.69 233 CYS A CA 1
ATOM 1809 C C . CYS A 1 233 ? -8.105 -17.436 8.492 1.00 87.69 233 CYS A C 1
ATOM 1811 O O . CYS A 1 233 ? -8.542 -17.494 7.339 1.00 87.69 233 CYS A O 1
ATOM 1813 N N . VAL A 1 234 ? -7.120 -18.237 8.918 1.00 84.19 234 VAL A N 1
ATOM 1814 C CA . VAL A 1 234 ? -6.344 -19.134 8.039 1.00 84.19 234 VAL A CA 1
ATOM 1815 C C . VAL A 1 234 ? -7.228 -20.152 7.313 1.00 84.19 234 VAL A C 1
ATOM 1817 O O . VAL A 1 234 ? -7.085 -20.325 6.099 1.00 84.19 234 VAL A O 1
ATOM 1820 N N . ASP A 1 235 ? -8.202 -20.752 7.998 1.00 86.88 235 ASP A N 1
ATOM 1821 C CA . ASP A 1 235 ? -9.101 -21.748 7.400 1.00 86.88 235 ASP A CA 1
ATOM 1822 C C . ASP A 1 235 ? -10.105 -21.133 6.413 1.00 86.88 235 ASP A C 1
ATOM 1824 O O . ASP A 1 235 ? -10.503 -21.775 5.442 1.00 86.88 235 ASP A O 1
ATOM 1828 N N . PHE A 1 236 ? -10.489 -19.870 6.623 1.00 86.31 236 PHE A N 1
ATOM 1829 C CA . PHE A 1 236 ? -11.508 -19.173 5.826 1.00 86.31 236 PHE A CA 1
ATOM 1830 C C . PHE A 1 236 ? -10.923 -18.288 4.715 1.00 86.31 236 PHE A C 1
ATOM 1832 O O . PHE A 1 236 ? -11.659 -17.798 3.849 1.00 86.31 236 PHE A O 1
ATOM 1839 N N . SER A 1 237 ? -9.611 -18.048 4.729 1.00 82.25 237 SER A N 1
ATOM 1840 C CA . SER A 1 237 ? -8.913 -17.169 3.791 1.00 82.25 237 SER A CA 1
ATOM 1841 C C . SER A 1 237 ? -9.031 -17.662 2.349 1.00 82.25 237 SER A C 1
ATOM 1843 O O . SER A 1 237 ? -8.729 -18.811 2.039 1.00 82.25 237 SER A O 1
ATOM 1845 N N . GLN A 1 238 ? -9.395 -16.774 1.418 1.00 82.00 238 GLN A N 1
ATOM 1846 C CA . GLN A 1 238 ? -9.427 -17.111 -0.014 1.00 82.00 238 GLN A CA 1
ATOM 1847 C C . GLN A 1 238 ? -8.040 -17.408 -0.611 1.00 82.00 238 GLN A C 1
ATOM 1849 O O . GLN A 1 238 ? -7.967 -17.961 -1.705 1.00 82.00 238 GLN A O 1
ATOM 1854 N N . LEU A 1 239 ? -6.954 -17.063 0.091 1.00 78.00 239 LEU A N 1
ATOM 1855 C CA . LEU A 1 239 ? -5.590 -17.395 -0.325 1.00 78.00 239 LEU A CA 1
ATOM 1856 C C . LEU A 1 239 ? -5.202 -18.841 0.022 1.00 78.00 239 LEU A C 1
ATOM 1858 O O . LEU A 1 239 ? -4.317 -19.384 -0.642 1.00 78.00 239 LEU A O 1
ATOM 1862 N N . ASN A 1 240 ? -5.869 -19.453 1.010 1.00 80.38 240 ASN A N 1
ATOM 1863 C CA . ASN A 1 240 ? -5.692 -20.852 1.387 1.00 80.38 240 ASN A CA 1
ATOM 1864 C C . ASN A 1 240 ? -6.414 -21.774 0.382 1.00 80.38 240 ASN A C 1
ATOM 1866 O O . ASN A 1 240 ? -7.575 -21.544 0.033 1.00 80.38 240 ASN A O 1
ATOM 1870 N N . ALA A 1 241 ? -5.715 -22.811 -0.086 1.00 77.62 241 ALA A N 1
ATOM 1871 C CA . ALA A 1 241 ? -6.266 -23.857 -0.950 1.00 77.62 241 ALA A CA 1
ATOM 1872 C C . ALA A 1 241 ? -6.959 -24.976 -0.148 1.00 77.62 241 ALA A C 1
ATOM 1874 O O . ALA A 1 241 ? -7.973 -25.506 -0.592 1.00 77.62 241 ALA A O 1
ATOM 1875 N N . HIS A 1 242 ? -6.455 -25.282 1.049 1.00 82.50 242 HIS A N 1
ATOM 1876 C CA . HIS A 1 242 ? -6.954 -26.321 1.951 1.00 82.50 242 HIS A CA 1
ATOM 1877 C C . HIS A 1 242 ? -7.751 -25.666 3.084 1.00 82.50 242 HIS A C 1
ATOM 1879 O O . HIS A 1 242 ? -7.313 -25.583 4.231 1.00 82.50 242 HIS A O 1
ATOM 1885 N N . LYS A 1 243 ? -8.910 -25.115 2.716 1.00 80.56 243 LYS A N 1
ATOM 1886 C CA . LYS A 1 243 ? -9.848 -24.494 3.658 1.00 80.56 243 LYS A CA 1
ATOM 1887 C C . LYS A 1 243 ? -10.517 -25.555 4.523 1.00 80.56 243 LYS A C 1
ATOM 1889 O O . LYS A 1 243 ? -10.792 -26.651 4.040 1.00 80.56 243 LYS A O 1
ATOM 1894 N N . LYS A 1 244 ? -10.837 -25.184 5.759 1.00 83.00 244 LYS A N 1
ATOM 1895 C CA . LYS A 1 244 ? -11.567 -26.018 6.718 1.00 83.00 244 LYS A CA 1
ATOM 1896 C C . LYS A 1 244 ? -12.882 -25.357 7.131 1.00 83.00 244 LYS A C 1
ATOM 1898 O O . LYS A 1 244 ? -13.040 -24.137 7.025 1.00 83.00 244 LYS A O 1
ATOM 1903 N N . SER A 1 245 ? -13.828 -26.161 7.602 1.00 82.44 245 SER A N 1
ATOM 1904 C CA . SER A 1 245 ? -15.004 -25.683 8.328 1.00 82.44 245 SER A CA 1
ATOM 1905 C C . SER A 1 245 ? -14.611 -25.153 9.718 1.00 82.44 245 SER A C 1
ATOM 1907 O O . SER A 1 245 ? -13.466 -25.287 10.154 1.00 82.44 245 SER A O 1
ATOM 1909 N N . LEU A 1 246 ? -15.558 -24.541 10.436 1.00 81.00 246 LEU A N 1
ATOM 1910 C CA . LEU A 1 246 ? -15.328 -24.164 11.836 1.00 81.00 246 LEU A CA 1
ATOM 1911 C C . LEU A 1 246 ? -15.309 -25.414 12.740 1.00 81.00 246 LEU A C 1
ATOM 1913 O O . LEU A 1 246 ? -14.684 -25.405 13.795 1.00 81.00 246 LEU A O 1
ATOM 1917 N N . GLU A 1 247 ? -15.990 -26.478 12.317 1.00 77.69 247 GLU A N 1
ATOM 1918 C CA . GLU A 1 247 ? -16.150 -27.752 13.017 1.00 77.69 247 GLU A CA 1
ATOM 1919 C C . GLU A 1 247 ? -14.941 -28.687 12.878 1.00 77.69 247 GLU A C 1
ATOM 1921 O O . GLU A 1 247 ? -14.705 -29.493 13.772 1.00 77.69 247 GLU A O 1
ATOM 1926 N N . ASP A 1 248 ? -14.139 -28.546 11.817 1.00 81.88 248 ASP A N 1
ATOM 1927 C CA . ASP A 1 248 ? -12.957 -29.389 11.546 1.00 81.88 248 ASP A CA 1
ATOM 1928 C C . ASP A 1 248 ? -11.767 -29.082 12.486 1.00 81.88 248 ASP A C 1
ATOM 1930 O O . ASP A 1 248 ? -10.654 -29.562 12.260 1.00 81.88 248 ASP A O 1
ATOM 1934 N N . MET A 1 249 ? -11.973 -28.216 13.489 1.00 82.75 249 MET A N 1
ATOM 1935 C CA . MET A 1 249 ? -10.971 -27.743 14.453 1.00 82.75 249 MET A CA 1
ATOM 1936 C C . MET A 1 249 ? -9.651 -27.314 13.787 1.00 82.75 249 MET A C 1
ATOM 1938 O O . MET A 1 249 ? -8.557 -27.721 14.167 1.00 82.75 249 MET A O 1
ATOM 1942 N N . GLY A 1 250 ? -9.757 -26.467 12.760 1.00 83.25 250 GLY A N 1
ATOM 1943 C CA . GLY A 1 250 ? -8.617 -25.710 12.241 1.00 83.25 250 GLY A CA 1
ATOM 1944 C C . GLY A 1 250 ? -8.161 -24.594 13.192 1.00 83.25 250 GLY A C 1
ATOM 1945 O O . GLY A 1 250 ? -8.701 -24.423 14.286 1.00 83.25 250 GLY A O 1
ATOM 1946 N N . GLU A 1 251 ? -7.179 -23.801 12.771 1.00 84.44 251 GLU A N 1
ATOM 1947 C CA . GLU A 1 251 ? -6.636 -22.665 13.533 1.00 84.44 251 GLU A CA 1
ATOM 1948 C C . GLU A 1 251 ? -7.716 -21.611 13.868 1.00 84.44 251 GLU A C 1
ATOM 1950 O O . GLU A 1 251 ? -7.765 -21.059 14.973 1.00 84.44 251 GLU A O 1
ATOM 1955 N N . SER A 1 252 ? -8.656 -21.387 12.945 1.00 87.88 252 SER A N 1
ATOM 1956 C CA . SER A 1 252 ? -9.843 -20.553 13.146 1.00 87.88 252 SER A CA 1
ATOM 1957 C C . SER A 1 252 ? -10.808 -21.151 14.178 1.00 87.88 252 SER A C 1
ATOM 1959 O O . SER A 1 252 ? -11.433 -20.404 14.927 1.00 87.88 252 SER A O 1
ATOM 1961 N N . GLY A 1 253 ? -10.918 -22.481 14.264 1.00 88.19 253 GLY A N 1
ATOM 1962 C CA . GLY A 1 253 ? -11.715 -23.173 15.287 1.00 88.19 253 GLY A CA 1
ATOM 1963 C C . GLY A 1 253 ? -11.059 -23.115 16.670 1.00 88.19 253 GLY A C 1
ATOM 1964 O O . GLY A 1 253 ? -11.696 -22.705 17.643 1.00 88.19 253 GLY A O 1
ATOM 1965 N N . HIS A 1 254 ? -9.765 -23.441 16.738 1.00 90.38 254 HIS A N 1
ATOM 1966 C CA . HIS A 1 254 ? -8.945 -23.384 17.953 1.00 90.38 254 HIS A CA 1
ATOM 1967 C C . HIS A 1 254 ? -8.853 -21.983 18.567 1.00 90.38 254 HIS A C 1
ATOM 1969 O O . HIS A 1 254 ? -8.707 -21.870 19.777 1.00 90.38 254 HIS A O 1
ATOM 1975 N N . THR A 1 255 ? -8.981 -20.915 17.777 1.00 92.62 255 THR A N 1
ATOM 1976 C CA . THR A 1 255 ? -9.073 -19.548 18.316 1.00 92.62 255 THR A CA 1
ATOM 1977 C C . THR A 1 255 ? -10.513 -19.141 18.648 1.00 92.62 255 THR A C 1
ATOM 1979 O O . THR A 1 255 ? -10.748 -18.562 19.705 1.00 92.62 255 THR A O 1
ATOM 1982 N N . PHE A 1 256 ? -11.507 -19.483 17.819 1.00 95.69 256 PHE A N 1
ATOM 1983 C CA . PHE A 1 256 ? -12.909 -19.103 18.051 1.00 95.69 256 PHE A CA 1
ATOM 1984 C C . PHE A 1 256 ? -13.535 -19.735 19.305 1.00 95.69 256 PHE A C 1
ATOM 1986 O O . PHE A 1 256 ? -14.208 -19.048 20.080 1.00 95.69 256 PHE A O 1
ATOM 1993 N N . PHE A 1 257 ? -13.368 -21.045 19.510 1.00 95.06 257 PHE A N 1
ATOM 1994 C CA . PHE A 1 257 ? -14.103 -21.741 20.569 1.00 95.06 257 PHE A CA 1
ATOM 1995 C C . PHE A 1 257 ? -13.685 -21.340 21.995 1.00 95.06 257 PHE A C 1
ATOM 1997 O O . PHE A 1 257 ? -14.593 -21.154 22.809 1.00 95.06 257 PHE A O 1
ATOM 2004 N N . PRO A 1 258 ? -12.399 -21.116 22.331 1.00 95.94 258 PRO A N 1
ATOM 2005 C CA . PRO A 1 258 ? -12.024 -20.574 23.638 1.00 95.94 258 PRO A CA 1
ATOM 2006 C C . PRO A 1 258 ? -12.626 -19.192 23.917 1.00 95.94 258 PRO A C 1
ATOM 2008 O O . PRO A 1 258 ? -13.165 -18.977 25.003 1.00 95.94 258 PRO A O 1
ATOM 2011 N N . ILE A 1 259 ? -12.652 -18.295 22.919 1.00 97.38 259 ILE A N 1
ATOM 2012 C CA . ILE A 1 259 ? -13.306 -16.976 23.023 1.00 97.38 259 ILE A CA 1
ATOM 2013 C C . ILE A 1 259 ? -14.794 -17.151 23.364 1.00 97.38 259 ILE A C 1
ATOM 2015 O O . ILE A 1 259 ? -15.310 -16.506 24.278 1.00 97.38 259 ILE A O 1
ATOM 2019 N N . LEU A 1 260 ? -15.487 -18.074 22.690 1.00 97.00 260 LEU A N 1
ATOM 2020 C CA . LEU A 1 260 ? -16.889 -18.391 22.971 1.00 97.00 260 LEU A CA 1
ATOM 2021 C C . LEU A 1 260 ? -17.102 -18.957 24.390 1.00 97.00 260 LEU A C 1
ATOM 2023 O O . LEU A 1 260 ? -18.090 -18.613 25.040 1.00 97.00 260 LEU A O 1
ATOM 2027 N N . GLN A 1 261 ? -16.210 -19.820 24.885 1.00 96.69 261 GLN A N 1
ATOM 2028 C CA . GLN A 1 261 ? -16.307 -20.370 26.245 1.00 96.69 261 GLN A CA 1
ATOM 2029 C C . GLN A 1 261 ? -16.033 -19.291 27.309 1.00 96.69 261 GLN A C 1
ATOM 2031 O O . GLN A 1 261 ? -16.776 -19.208 28.290 1.00 96.69 261 GLN A O 1
ATOM 2036 N N . TYR A 1 262 ? -15.059 -18.400 27.085 1.00 97.88 262 TYR A N 1
ATOM 2037 C CA . TYR A 1 262 ? -14.855 -17.211 27.918 1.00 97.88 262 TYR A CA 1
ATOM 2038 C C . TYR A 1 262 ? -16.107 -16.320 27.935 1.00 97.88 262 TYR A C 1
ATOM 2040 O O . TYR A 1 262 ? -16.569 -15.939 29.009 1.00 97.88 262 TYR A O 1
ATOM 2048 N N . VAL A 1 263 ? -16.721 -16.048 26.776 1.00 98.00 263 VAL A N 1
ATOM 2049 C CA . VAL A 1 263 ? -17.967 -15.263 26.690 1.00 98.00 263 VAL A CA 1
ATOM 2050 C C . VAL A 1 263 ? -19.113 -15.927 27.457 1.00 98.00 263 VAL A C 1
ATOM 2052 O O . VAL A 1 263 ? -19.815 -15.239 28.194 1.00 98.00 263 VAL A O 1
ATOM 2055 N N . LYS A 1 264 ? -19.291 -17.251 27.366 1.00 96.94 264 LYS A N 1
ATOM 2056 C CA . LYS A 1 264 ? -20.312 -17.970 28.153 1.00 96.94 264 LYS A CA 1
ATOM 2057 C C . LYS A 1 264 ? -20.107 -17.824 29.664 1.00 96.94 264 LYS A C 1
ATOM 2059 O O . LYS A 1 264 ? -21.093 -17.645 30.375 1.00 96.94 264 LYS A O 1
ATOM 2064 N N . ARG A 1 265 ? -18.856 -17.914 30.138 1.00 95.75 265 ARG A N 1
ATOM 2065 C CA . ARG A 1 265 ? -18.490 -17.861 31.565 1.00 95.75 265 ARG A CA 1
ATOM 2066 C C . ARG A 1 265 ? -18.549 -16.443 32.136 1.00 95.75 265 ARG A C 1
ATOM 2068 O O . ARG A 1 265 ? -19.177 -16.220 33.164 1.00 95.75 265 ARG A O 1
ATOM 2075 N N . CYS A 1 266 ? -17.898 -15.495 31.470 1.00 96.50 266 CYS A N 1
ATOM 2076 C CA . CYS A 1 266 ? -17.664 -14.136 31.968 1.00 96.50 266 CYS A CA 1
ATOM 2077 C C . CYS A 1 266 ? -18.754 -13.139 31.536 1.00 96.50 266 CYS A C 1
ATOM 2079 O O . CYS A 1 266 ? -18.872 -12.058 32.108 1.00 96.50 266 CYS A O 1
ATOM 2081 N N . ARG A 1 267 ? -19.544 -13.493 30.514 1.00 97.19 267 ARG A N 1
ATOM 2082 C CA . ARG A 1 267 ? -20.614 -12.687 29.904 1.00 97.19 267 ARG A CA 1
ATOM 2083 C C . ARG A 1 267 ? -20.285 -11.190 29.754 1.00 97.19 267 ARG A C 1
ATOM 2085 O O . ARG A 1 267 ? -20.934 -10.355 30.393 1.00 97.19 267 ARG A O 1
ATOM 2092 N N . PRO A 1 268 ? -19.308 -10.806 28.907 1.00 97.94 268 PRO A N 1
ATOM 2093 C CA . PRO A 1 268 ? -19.086 -9.399 28.565 1.00 97.94 268 PRO A CA 1
ATOM 2094 C C . PRO A 1 268 ? -20.391 -8.781 28.027 1.00 97.94 268 PRO A C 1
ATOM 2096 O O . PRO A 1 268 ? -21.011 -9.401 27.158 1.00 97.94 268 PRO A O 1
ATOM 2099 N N . PRO A 1 269 ? -20.844 -7.604 28.500 1.00 98.25 269 PRO A N 1
ATOM 2100 C CA . PRO A 1 269 ? -22.051 -6.961 27.977 1.00 98.25 269 PRO A CA 1
ATOM 2101 C C . PRO A 1 269 ? -22.005 -6.754 26.459 1.00 98.25 269 PRO A C 1
ATOM 2103 O O . PRO A 1 269 ? -22.996 -7.008 25.772 1.00 98.25 269 PRO A O 1
ATOM 2106 N N . LEU A 1 270 ? -20.838 -6.335 25.955 1.00 98.62 270 LEU A N 1
ATOM 2107 C CA . LEU A 1 270 ? -20.560 -6.087 24.545 1.00 98.62 270 LEU A CA 1
ATOM 2108 C C . LEU A 1 270 ? -19.384 -6.958 24.086 1.00 98.62 270 LEU A C 1
ATOM 2110 O O . LEU A 1 270 ? -18.325 -6.977 24.716 1.00 98.62 270 LEU A O 1
ATOM 2114 N N . VAL A 1 271 ? -19.556 -7.654 22.961 1.00 98.69 271 VAL A N 1
ATOM 2115 C CA . VAL A 1 271 ? -18.490 -8.417 22.293 1.00 98.69 271 VAL A CA 1
ATOM 2116 C C . VAL A 1 271 ? -18.402 -7.988 20.832 1.00 98.69 271 VAL A C 1
ATOM 2118 O O . VAL A 1 271 ? -19.420 -7.936 20.143 1.00 98.69 271 VAL A O 1
ATOM 2121 N N . ILE A 1 272 ? -17.192 -7.717 20.344 1.00 98.62 272 ILE A N 1
ATOM 2122 C CA . ILE A 1 272 ? -16.905 -7.441 18.933 1.00 98.62 272 ILE A CA 1
ATOM 2123 C C . ILE A 1 272 ? -15.971 -8.528 18.396 1.00 98.62 272 ILE A C 1
ATOM 2125 O O . ILE A 1 272 ? -14.877 -8.714 18.925 1.00 98.62 272 ILE A O 1
ATOM 2129 N N . LEU A 1 273 ? -16.382 -9.209 17.325 1.00 98.19 273 LEU A N 1
ATOM 2130 C CA . LEU A 1 273 ? -15.521 -10.116 16.559 1.00 98.19 273 LEU A CA 1
ATOM 2131 C C . LEU A 1 273 ? -15.182 -9.522 15.185 1.00 98.19 273 LEU A C 1
ATOM 2133 O O . LEU A 1 273 ? -16.044 -8.914 14.547 1.00 98.19 273 LEU A O 1
ATOM 2137 N N . GLU A 1 274 ? -13.960 -9.760 14.711 1.00 96.88 274 GLU A N 1
ATOM 2138 C CA . GLU A 1 274 ? -13.484 -9.461 13.351 1.00 96.88 274 GLU A CA 1
ATOM 2139 C C . GLU A 1 274 ? -12.969 -10.746 12.682 1.00 96.88 274 GLU A C 1
ATOM 2141 O O . GLU A 1 274 ? -12.434 -11.626 13.359 1.00 96.88 274 GLU A O 1
ATOM 2146 N N . ASN A 1 275 ? -13.196 -10.890 11.370 1.00 95.50 275 ASN A N 1
ATOM 2147 C CA . ASN A 1 275 ? -12.576 -11.925 10.532 1.00 95.50 275 ASN A CA 1
ATOM 2148 C C . ASN A 1 275 ? -12.721 -11.575 9.029 1.00 95.50 275 ASN A C 1
ATOM 2150 O O . ASN A 1 275 ? -13.322 -10.563 8.650 1.00 95.50 275 ASN A O 1
ATOM 2154 N N . VAL A 1 276 ? -12.226 -12.425 8.124 1.00 91.38 276 VAL A N 1
ATOM 2155 C CA . VAL A 1 276 ? -12.398 -12.256 6.670 1.00 91.38 276 VAL A CA 1
ATOM 2156 C C . VAL A 1 276 ? -13.861 -12.351 6.219 1.00 91.38 276 VAL A C 1
ATOM 2158 O O . VAL A 1 276 ? -14.701 -13.001 6.842 1.00 91.38 276 VAL A O 1
ATOM 2161 N N . HIS A 1 277 ? -14.170 -11.738 5.070 1.00 88.69 277 HIS A N 1
ATOM 2162 C CA . HIS A 1 277 ? -15.502 -11.794 4.451 1.00 88.69 277 HIS A CA 1
ATOM 2163 C C . HIS A 1 277 ? -16.033 -13.236 4.288 1.00 88.69 277 HIS A C 1
ATOM 2165 O O . HIS A 1 277 ? -17.228 -13.476 4.425 1.00 88.69 277 HIS A O 1
ATOM 2171 N N . SER A 1 278 ? -15.156 -14.202 4.001 1.00 89.38 278 SER A N 1
ATOM 2172 C CA . SER A 1 278 ? -15.497 -15.616 3.780 1.00 89.38 278 SER A CA 1
ATOM 2173 C C . SER A 1 278 ? -15.650 -16.472 5.047 1.00 89.38 278 SER A C 1
ATOM 2175 O O . SER A 1 278 ? -15.877 -17.672 4.916 1.00 89.38 278 SER A O 1
ATOM 2177 N N . ALA A 1 279 ? -15.552 -15.901 6.252 1.00 90.56 279 ALA A N 1
ATOM 2178 C CA . ALA A 1 279 ? -15.840 -16.628 7.491 1.00 90.56 279 ALA A CA 1
ATOM 2179 C C . ALA A 1 279 ? -17.339 -17.022 7.593 1.00 90.56 279 ALA A C 1
ATOM 2181 O O . ALA A 1 279 ? -18.194 -16.363 6.990 1.00 90.56 279 ALA A O 1
ATOM 2182 N N . PRO A 1 280 ? -17.702 -18.079 8.351 1.00 91.56 280 PRO A N 1
ATOM 2183 C CA . PRO A 1 280 ? -19.068 -18.615 8.409 1.00 91.56 280 PRO A CA 1
ATOM 2184 C C . PRO A 1 280 ? -20.002 -17.782 9.313 1.00 91.56 280 PRO A C 1
ATOM 2186 O O . PRO A 1 280 ? -20.586 -18.278 10.278 1.00 91.56 280 PRO A O 1
ATOM 2189 N N . TRP A 1 281 ? -20.172 -16.496 8.992 1.00 92.19 281 TRP A N 1
ATOM 2190 C CA . TRP A 1 281 ? -20.860 -15.492 9.816 1.00 92.19 281 TRP A CA 1
ATOM 2191 C C . TRP A 1 281 ? -22.269 -15.886 10.277 1.00 92.19 281 TRP A C 1
ATOM 2193 O O . TRP A 1 281 ? -22.614 -15.643 11.431 1.00 92.19 281 TRP A O 1
ATOM 2203 N N . ALA A 1 282 ? -23.065 -16.544 9.428 1.00 90.50 282 ALA A N 1
ATOM 2204 C CA . ALA A 1 282 ? -24.398 -17.024 9.808 1.00 90.50 282 ALA A CA 1
ATOM 2205 C C . ALA A 1 282 ? -24.342 -18.076 10.933 1.00 90.50 282 ALA A C 1
ATOM 2207 O O . ALA A 1 282 ? -25.080 -17.975 11.912 1.00 90.50 282 ALA A O 1
ATOM 2208 N N . LYS A 1 283 ? -23.407 -19.033 10.845 1.00 90.88 283 LYS A N 1
ATOM 2209 C CA . LYS A 1 283 ? -23.181 -20.058 11.875 1.00 90.88 283 LYS A CA 1
ATOM 2210 C C . LYS A 1 283 ? -22.712 -19.427 13.188 1.00 90.88 283 LYS A C 1
ATOM 2212 O O . LYS A 1 283 ? -23.186 -19.804 14.255 1.00 90.88 283 LYS A O 1
ATOM 2217 N N . ILE A 1 284 ? -21.820 -18.437 13.111 1.00 93.06 284 ILE A N 1
ATOM 2218 C CA . ILE A 1 284 ? -21.330 -17.693 14.282 1.00 93.06 284 ILE A CA 1
ATOM 2219 C C . ILE A 1 284 ? -22.489 -16.942 14.962 1.00 93.06 284 ILE A C 1
ATOM 2221 O O . ILE A 1 284 ? -22.639 -17.028 16.179 1.00 93.06 284 ILE A O 1
ATOM 2225 N N . MET A 1 285 ? -23.359 -16.279 14.191 1.00 92.44 285 MET A N 1
ATOM 2226 C CA . MET A 1 285 ? -24.563 -15.618 14.716 1.00 92.44 285 MET A CA 1
ATOM 2227 C C . MET A 1 285 ? -25.505 -16.599 15.430 1.00 92.44 285 MET A C 1
ATOM 2229 O O . MET A 1 285 ? -25.954 -16.305 16.535 1.00 92.44 285 MET A O 1
ATOM 2233 N N . GLU A 1 286 ? -25.770 -17.776 14.855 1.00 92.00 286 GLU A N 1
ATOM 2234 C CA . GLU A 1 286 ? -26.580 -18.818 15.509 1.00 92.00 286 GLU A CA 1
ATOM 2235 C C . GLU A 1 286 ? -25.951 -19.337 16.809 1.00 92.00 286 GLU A C 1
ATOM 2237 O O . GLU A 1 286 ? -26.662 -19.646 17.764 1.00 92.00 286 GLU A O 1
ATOM 2242 N N . VAL A 1 287 ? -24.622 -19.449 16.857 1.00 94.12 287 VAL A N 1
ATOM 2243 C CA . VAL A 1 287 ? -23.882 -19.894 18.046 1.00 94.12 287 VAL A CA 1
ATOM 2244 C C . VAL A 1 287 ? -23.967 -18.866 19.180 1.00 94.12 287 VAL A C 1
ATOM 2246 O O . VAL A 1 287 ? -24.155 -19.268 20.327 1.00 94.12 287 VAL A O 1
ATOM 2249 N N . TYR A 1 288 ? -23.917 -17.565 18.878 1.00 95.38 288 TYR A N 1
ATOM 2250 C CA . TYR A 1 288 ? -24.152 -16.506 19.870 1.00 95.38 288 TYR A CA 1
ATOM 2251 C C . TYR A 1 288 ? -25.629 -16.411 20.289 1.00 95.38 288 TYR A C 1
ATOM 2253 O O . TYR A 1 288 ? -25.923 -16.262 21.476 1.00 95.38 288 TYR A O 1
ATOM 2261 N N . GLN A 1 289 ? -26.573 -16.605 19.362 1.00 92.56 289 GLN A N 1
ATOM 2262 C CA . GLN A 1 289 ? -28.003 -16.634 19.693 1.00 92.56 289 GLN A CA 1
ATOM 2263 C C . GLN A 1 289 ? -28.350 -17.766 20.677 1.00 92.56 289 GLN A C 1
ATOM 2265 O O . GLN A 1 289 ? -29.177 -17.576 21.564 1.00 92.56 289 GLN A O 1
ATOM 2270 N N . LYS A 1 290 ? -27.673 -18.920 20.582 1.00 95.38 290 LYS A N 1
ATOM 2271 C CA . LYS A 1 290 ? -27.815 -20.068 21.503 1.00 95.38 290 LYS A CA 1
ATOM 2272 C C . LYS A 1 290 ? -27.269 -19.829 22.923 1.00 95.38 290 LYS A C 1
ATOM 2274 O O . LYS A 1 290 ? -27.373 -20.729 23.752 1.00 95.38 290 LYS A O 1
ATOM 2279 N N . ILE A 1 291 ? -26.674 -18.666 23.209 1.00 96.56 291 ILE A N 1
ATOM 2280 C CA . ILE A 1 291 ? -26.149 -18.294 24.538 1.00 96.56 291 ILE A CA 1
ATOM 2281 C C . ILE A 1 291 ? -26.693 -16.940 25.035 1.00 96.56 291 ILE A C 1
ATOM 2283 O O . ILE A 1 291 ? -26.054 -16.272 25.851 1.00 96.56 291 ILE A O 1
ATOM 2287 N N . ASP A 1 292 ? -27.873 -16.541 24.556 1.00 96.12 292 ASP A N 1
ATOM 2288 C CA . ASP A 1 292 ? -28.586 -15.294 24.878 1.00 96.12 292 ASP A CA 1
ATOM 2289 C C . ASP A 1 292 ? -27.838 -14.007 24.480 1.00 96.12 292 ASP A C 1
ATOM 2291 O O . ASP A 1 292 ? -27.848 -13.011 25.205 1.00 96.12 292 ASP A O 1
ATOM 2295 N N . TYR A 1 293 ? -27.178 -14.014 23.319 1.00 96.94 293 TYR A N 1
ATOM 2296 C CA . TYR A 1 293 ? -26.632 -12.809 22.689 1.00 96.94 293 TYR A CA 1
ATOM 2297 C C . TYR A 1 293 ? -27.328 -12.533 21.354 1.00 96.94 293 TYR A C 1
ATOM 2299 O O . TYR A 1 293 ? -27.318 -13.380 20.459 1.00 96.94 293 TYR A O 1
ATOM 2307 N N . ASN A 1 294 ? -27.850 -11.318 21.166 1.00 95.06 294 ASN A N 1
ATOM 2308 C CA . ASN A 1 294 ? -28.216 -10.857 19.827 1.00 95.06 294 ASN A CA 1
ATOM 2309 C C . ASN A 1 294 ? -26.962 -10.391 19.092 1.00 95.06 294 ASN A C 1
ATOM 2311 O O . ASN A 1 294 ? -26.205 -9.569 19.607 1.00 95.06 294 ASN A O 1
ATOM 2315 N N . ALA A 1 295 ? -26.761 -10.917 17.884 1.00 94.00 295 ALA A N 1
ATOM 2316 C CA . ALA A 1 295 ? -25.560 -10.715 17.088 1.00 94.00 295 ALA A CA 1
ATOM 2317 C C . ALA A 1 295 ? -25.879 -9.961 15.782 1.00 94.00 295 ALA A C 1
ATOM 2319 O O . ALA A 1 295 ? -26.759 -10.356 15.015 1.00 94.00 295 ALA A O 1
ATOM 2320 N N . TYR A 1 296 ? -25.151 -8.878 15.508 1.00 93.88 296 TYR A N 1
ATOM 2321 C CA . TYR A 1 296 ? -25.379 -7.975 14.379 1.00 93.88 296 TYR A CA 1
ATOM 2322 C C . TYR A 1 296 ? -24.131 -7.887 13.501 1.00 93.88 296 TYR A C 1
ATOM 2324 O O . TYR A 1 296 ? -23.118 -7.314 13.896 1.00 93.88 296 TYR A O 1
ATOM 2332 N N . HIS A 1 297 ? -24.213 -8.454 12.298 1.00 92.88 297 HIS A N 1
ATOM 2333 C CA . HIS A 1 297 ? -23.086 -8.560 11.370 1.00 92.88 297 HIS A CA 1
ATOM 2334 C C . HIS A 1 297 ? -23.038 -7.412 10.346 1.00 92.88 297 HIS A C 1
ATOM 2336 O O . HIS A 1 297 ? -24.082 -7.004 9.827 1.00 92.88 297 HIS A O 1
ATOM 2342 N N . ALA A 1 298 ? -21.841 -6.933 9.999 1.00 93.25 298 ALA A N 1
ATOM 2343 C CA . ALA A 1 298 ? -21.599 -5.967 8.930 1.00 93.25 298 ALA A CA 1
ATOM 2344 C C . ALA A 1 298 ? -20.351 -6.330 8.106 1.00 93.25 298 ALA A C 1
ATOM 2346 O O . ALA A 1 298 ? -19.262 -6.472 8.659 1.00 93.25 298 ALA A O 1
ATOM 2347 N N . PHE A 1 299 ? -20.488 -6.393 6.776 1.00 93.88 299 PHE A N 1
ATOM 2348 C CA . PHE A 1 299 ? -19.332 -6.411 5.875 1.00 93.88 299 PHE A CA 1
ATOM 2349 C C . PHE A 1 299 ? -18.813 -4.992 5.648 1.00 93.88 299 PHE A C 1
ATOM 2351 O O . PHE A 1 299 ? -19.580 -4.086 5.313 1.00 93.88 299 PHE A O 1
ATOM 2358 N N . ILE A 1 300 ? -17.503 -4.823 5.797 1.00 93.94 300 ILE A N 1
ATOM 2359 C CA . ILE A 1 300 ? -16.789 -3.560 5.665 1.00 93.94 300 ILE A CA 1
ATOM 2360 C C . ILE A 1 300 ? -15.648 -3.716 4.661 1.00 93.94 300 ILE A C 1
ATOM 2362 O O . ILE A 1 300 ? -14.960 -4.732 4.626 1.00 93.94 300 ILE A O 1
ATOM 2366 N N . ASP A 1 301 ? -15.431 -2.672 3.869 1.00 94.81 301 ASP A N 1
ATOM 2367 C CA . ASP A 1 301 ? -14.274 -2.512 2.996 1.00 94.81 301 ASP A CA 1
ATOM 2368 C C . ASP A 1 301 ? -13.554 -1.217 3.378 1.00 94.81 301 ASP A C 1
ATOM 2370 O O . ASP A 1 301 ? -14.145 -0.131 3.334 1.00 94.81 301 ASP A O 1
ATOM 2374 N N . THR A 1 302 ? -12.286 -1.354 3.761 1.00 95.38 302 THR A N 1
ATOM 2375 C CA . THR A 1 302 ? -11.459 -0.323 4.409 1.00 95.38 302 THR A CA 1
ATOM 2376 C C . THR A 1 302 ? -11.375 0.998 3.625 1.00 95.38 302 THR A C 1
ATOM 2378 O O . THR A 1 302 ? -11.361 2.060 4.241 1.00 95.38 302 THR A O 1
ATOM 2381 N N . LYS A 1 303 ? -11.483 0.994 2.285 1.00 94.62 303 LYS A N 1
ATOM 2382 C CA . LYS A 1 303 ? -11.526 2.238 1.479 1.00 94.62 303 LYS A CA 1
ATOM 2383 C C . LYS A 1 303 ? -12.791 3.082 1.639 1.00 94.62 303 LYS A C 1
ATOM 2385 O O . LYS A 1 303 ? -12.838 4.196 1.124 1.00 94.62 303 LYS A O 1
ATOM 2390 N N . ASN A 1 304 ? -13.801 2.586 2.355 1.00 95.69 304 ASN A N 1
ATOM 2391 C CA . ASN A 1 304 ? -14.970 3.360 2.791 1.00 95.69 304 ASN A CA 1
ATOM 2392 C C . ASN A 1 304 ? -14.808 3.882 4.234 1.00 95.69 304 ASN A C 1
ATOM 2394 O O . ASN A 1 304 ? -15.757 4.434 4.786 1.00 95.69 304 ASN A O 1
ATOM 2398 N N . PHE A 1 305 ? -13.625 3.703 4.831 1.00 96.94 305 PHE A N 1
ATOM 2399 C CA . PHE A 1 305 ? -13.227 4.152 6.164 1.00 96.94 305 PHE A CA 1
ATOM 2400 C C . PHE A 1 305 ? -11.820 4.768 6.098 1.00 96.94 305 PHE A C 1
ATOM 2402 O O . PHE A 1 305 ? -10.869 4.270 6.698 1.00 96.94 305 PHE A O 1
ATOM 2409 N N . TYR A 1 306 ? -11.725 5.904 5.400 1.00 97.00 306 TYR A N 1
ATOM 2410 C CA . TYR A 1 306 ? -10.589 6.838 5.343 1.00 97.00 306 TYR A CA 1
ATOM 2411 C C . TYR A 1 306 ? -9.309 6.329 4.652 1.00 97.00 306 TYR A C 1
ATOM 2413 O O . TYR A 1 306 ? -8.700 7.070 3.880 1.00 97.00 306 TYR A O 1
ATOM 2421 N N . LEU A 1 307 ? -8.899 5.088 4.908 1.00 97.12 307 LEU A N 1
ATOM 2422 C CA . LEU A 1 307 ? -7.630 4.511 4.467 1.00 97.12 307 LEU A CA 1
ATOM 2423 C C . LEU A 1 307 ? -7.708 4.041 3.001 1.00 97.12 307 LEU A C 1
ATOM 2425 O O . LEU A 1 307 ? -8.649 3.337 2.638 1.00 97.12 307 LEU A O 1
ATOM 2429 N N . PRO A 1 308 ? -6.729 4.351 2.132 1.00 95.56 308 PRO A N 1
ATOM 2430 C CA . PRO A 1 308 ? -6.767 4.025 0.703 1.00 95.56 308 PRO A CA 1
ATOM 2431 C C . PRO A 1 308 ? -6.405 2.556 0.413 1.00 95.56 308 PRO A C 1
ATOM 2433 O O . PRO A 1 308 ? -5.488 2.253 -0.352 1.00 95.56 308 PRO A O 1
ATOM 2436 N N . GLN A 1 309 ? -7.140 1.622 1.016 1.00 94.00 309 GLN A N 1
ATOM 2437 C CA . GLN A 1 309 ? -6.906 0.184 0.929 1.00 94.00 309 GLN A CA 1
ATOM 2438 C C . GLN A 1 309 ? -8.209 -0.575 0.658 1.00 94.00 309 GLN A C 1
ATOM 2440 O O . GLN A 1 309 ? -9.182 -0.436 1.389 1.00 94.00 309 GLN A O 1
ATOM 2445 N N . THR A 1 310 ? -8.223 -1.445 -0.353 1.00 92.31 310 THR A N 1
ATOM 2446 C CA . THR A 1 310 ? -9.291 -2.450 -0.485 1.00 92.31 310 THR A CA 1
ATOM 2447 C C . THR A 1 310 ? -8.961 -3.649 0.404 1.00 92.31 310 THR A C 1
ATOM 2449 O O . THR A 1 310 ? -8.190 -4.520 0.004 1.00 92.31 310 THR A O 1
ATOM 2452 N N . ARG A 1 311 ? -9.518 -3.667 1.618 1.00 92.56 311 ARG A N 1
ATOM 2453 C CA . ARG A 1 311 ? -9.399 -4.746 2.615 1.00 92.56 311 ARG A CA 1
ATOM 2454 C C . ARG A 1 311 ? -10.804 -5.041 3.127 1.00 92.56 311 ARG A C 1
ATOM 2456 O O . ARG A 1 311 ? -11.356 -4.246 3.888 1.00 92.56 311 ARG A O 1
ATOM 2463 N N . GLU A 1 312 ? -11.369 -6.149 2.652 1.00 93.31 312 GLU A N 1
ATOM 2464 C CA . GLU A 1 312 ? -12.734 -6.592 2.958 1.00 93.31 312 GLU A CA 1
ATOM 2465 C C . GLU A 1 312 ? -12.737 -7.525 4.179 1.00 93.31 312 GLU A C 1
ATOM 2467 O O . GLU A 1 312 ? -11.942 -8.472 4.256 1.00 93.31 312 GLU A O 1
ATOM 2472 N N . ARG A 1 313 ? -13.607 -7.229 5.150 1.00 94.62 313 ARG A N 1
ATOM 2473 C CA . ARG A 1 313 ? -13.725 -7.899 6.454 1.00 94.62 313 ARG A CA 1
ATOM 2474 C C . ARG A 1 313 ? -15.178 -7.945 6.920 1.00 94.62 313 ARG A C 1
ATOM 2476 O O . ARG A 1 313 ? -15.986 -7.104 6.527 1.00 94.62 313 ARG A O 1
ATOM 2483 N N . GLY A 1 314 ? -15.507 -8.934 7.741 1.00 95.38 314 GLY A N 1
ATOM 2484 C CA . GLY A 1 314 ? -16.754 -8.973 8.499 1.00 95.38 314 GLY A CA 1
ATOM 2485 C C . GLY A 1 314 ? -16.502 -8.548 9.943 1.00 95.38 314 GLY A C 1
ATOM 2486 O O . GLY A 1 314 ? -15.488 -8.917 10.533 1.00 95.38 314 GLY A O 1
ATOM 2487 N N . TYR A 1 315 ? -17.429 -7.769 10.493 1.00 97.19 315 TYR A N 1
ATOM 2488 C CA . TYR A 1 315 ? -17.479 -7.408 11.907 1.00 97.19 315 TYR A CA 1
ATOM 2489 C C . TYR A 1 315 ? -18.803 -7.881 12.501 1.00 97.19 315 TYR A C 1
ATOM 2491 O O . TYR A 1 315 ? -19.852 -7.764 11.861 1.00 97.19 315 TYR A O 1
ATOM 2499 N N . LEU A 1 316 ? -18.770 -8.383 13.734 1.00 96.81 316 LEU A N 1
ATOM 2500 C CA . LEU A 1 316 ? -19.945 -8.860 14.457 1.00 96.81 316 LEU A CA 1
ATOM 2501 C C . LEU A 1 316 ? -20.015 -8.224 15.845 1.00 96.81 316 LEU A C 1
ATOM 2503 O O . LEU A 1 316 ? -19.145 -8.468 16.674 1.00 96.81 316 LEU A O 1
ATOM 2507 N N . LEU A 1 317 ? -21.071 -7.452 16.099 1.00 97.50 317 LEU A N 1
ATOM 2508 C CA . LEU A 1 317 ? -21.402 -6.914 17.420 1.00 97.50 317 LEU A CA 1
ATOM 2509 C C . LEU A 1 317 ? -22.408 -7.840 18.103 1.00 97.50 317 LEU A C 1
ATOM 2511 O O . LEU A 1 317 ? -23.509 -8.016 17.585 1.00 97.50 317 LEU A O 1
ATOM 2515 N N . CYS A 1 318 ? -22.061 -8.385 19.265 1.00 97.62 318 CYS A N 1
ATOM 2516 C CA . CYS A 1 318 ? -22.958 -9.180 20.098 1.00 97.62 318 CYS A CA 1
ATOM 2517 C C . CYS A 1 318 ? -23.287 -8.434 21.401 1.00 97.62 318 CYS A C 1
ATOM 2519 O O . CYS A 1 318 ? -22.378 -7.929 22.061 1.00 97.62 318 CYS A O 1
ATOM 2521 N N . ILE A 1 319 ? -24.571 -8.389 21.774 1.00 97.94 319 ILE A N 1
ATOM 2522 C CA . ILE A 1 319 ? -25.080 -7.718 22.986 1.00 97.94 319 ILE A CA 1
ATOM 2523 C C . ILE A 1 319 ? -25.772 -8.747 23.892 1.00 97.94 319 ILE A C 1
ATOM 2525 O O . ILE A 1 319 ? -26.668 -9.463 23.431 1.00 97.94 319 ILE A O 1
ATOM 2529 N N . ASP A 1 320 ? -25.364 -8.822 25.165 1.00 97.81 320 ASP A N 1
ATOM 2530 C CA . ASP A 1 320 ? -25.936 -9.750 26.155 1.00 97.81 320 ASP A CA 1
ATOM 2531 C C . ASP A 1 320 ? -27.396 -9.384 26.471 1.00 97.81 320 ASP A C 1
ATOM 2533 O O . ASP A 1 320 ? -27.671 -8.364 27.109 1.00 97.81 320 ASP A O 1
ATOM 2537 N N . GLN A 1 321 ? -28.337 -10.243 26.072 1.00 96.69 321 GLN A N 1
ATOM 2538 C CA . GLN A 1 321 ? -29.771 -10.011 26.276 1.00 96.69 321 GLN A CA 1
ATOM 2539 C C . GLN A 1 321 ? -30.180 -10.038 27.750 1.00 96.69 321 GLN A C 1
ATOM 2541 O O . GLN A 1 321 ? -31.206 -9.474 28.111 1.00 96.69 321 GLN A O 1
ATOM 2546 N N . ARG A 1 322 ? -29.349 -10.618 28.623 1.00 95.19 322 ARG A N 1
ATOM 2547 C CA . ARG A 1 322 ? -29.552 -10.606 30.079 1.00 95.19 322 ARG A CA 1
ATOM 2548 C C . ARG A 1 322 ? -29.176 -9.265 30.726 1.00 95.19 322 ARG A C 1
ATOM 2550 O O . ARG A 1 322 ? -29.372 -9.102 31.927 1.00 95.19 322 ARG A O 1
ATOM 2557 N N . LYS A 1 323 ? -28.594 -8.335 29.957 1.00 95.56 323 LYS A N 1
ATOM 2558 C CA . LYS A 1 323 ? -28.161 -6.996 30.402 1.00 95.56 323 LYS A CA 1
ATOM 2559 C C . LYS A 1 323 ? -28.836 -5.868 29.626 1.00 95.56 323 LYS A C 1
ATOM 2561 O O . LYS A 1 323 ? -29.062 -4.803 30.187 1.00 95.56 323 LYS A O 1
ATOM 2566 N N . LEU A 1 324 ? -29.162 -6.098 28.355 1.00 95.56 324 LEU A N 1
ATOM 2567 C CA . LEU A 1 324 ? -29.955 -5.192 27.531 1.00 95.56 324 LEU A CA 1
ATOM 2568 C C . LEU A 1 324 ? -30.746 -5.995 26.496 1.00 95.56 324 LEU A C 1
ATOM 2570 O O . LEU A 1 324 ? -30.164 -6.549 25.564 1.00 95.56 324 LEU A O 1
ATOM 2574 N N . GLU A 1 325 ? -32.069 -6.017 26.640 1.00 93.94 325 GLU A N 1
ATOM 2575 C CA . GLU A 1 325 ? -32.965 -6.557 25.617 1.00 93.94 325 GLU A CA 1
ATOM 2576 C C . GLU A 1 325 ? -32.874 -5.712 24.338 1.00 93.94 325 GLU A C 1
ATOM 2578 O O . GLU A 1 325 ? -32.954 -4.480 24.373 1.00 93.94 325 GLU A O 1
ATOM 2583 N N . THR A 1 326 ? -32.698 -6.367 23.190 1.00 90.62 326 THR A N 1
ATOM 2584 C CA . THR A 1 326 ? -32.621 -5.720 21.874 1.00 90.62 326 THR A CA 1
ATOM 2585 C C . THR A 1 326 ? -33.414 -6.500 20.823 1.00 90.62 326 THR A C 1
ATOM 2587 O O . THR A 1 326 ? -33.732 -7.676 20.995 1.00 90.62 326 THR A O 1
ATOM 2590 N N . GLU A 1 327 ? -33.742 -5.868 19.692 1.00 85.50 327 GLU A N 1
ATOM 2591 C CA . GLU A 1 327 ? -34.463 -6.554 18.610 1.00 85.50 327 GLU A CA 1
ATOM 2592 C C . GLU A 1 327 ? -33.605 -7.665 17.968 1.00 85.50 327 GLU A C 1
ATOM 2594 O O . GLU A 1 327 ? -32.467 -7.396 17.557 1.00 85.50 327 GLU A O 1
ATOM 2599 N N . PRO A 1 328 ? -34.119 -8.900 17.810 1.00 80.81 328 PRO A N 1
ATOM 2600 C CA . PRO A 1 328 ? -33.357 -9.991 17.213 1.00 80.81 328 PRO A CA 1
ATOM 2601 C C . PRO A 1 328 ? -33.088 -9.765 15.712 1.00 80.81 328 PRO A C 1
ATOM 2603 O O . PRO A 1 328 ? -33.931 -9.215 14.996 1.00 80.81 328 PRO A O 1
ATOM 2606 N N . PRO A 1 329 ? -31.933 -10.217 15.183 1.00 74.12 329 PRO A N 1
ATOM 2607 C CA . PRO A 1 329 ? -31.575 -10.029 13.777 1.00 74.12 329 PRO A CA 1
ATOM 2608 C C . PRO A 1 329 ? -32.576 -10.719 12.833 1.00 74.12 329 PRO A C 1
ATOM 2610 O O . PRO A 1 329 ? -32.788 -11.932 12.879 1.00 74.12 329 PRO A O 1
ATOM 2613 N N . THR A 1 330 ? -33.199 -9.949 11.937 1.00 64.75 330 THR A N 1
ATOM 2614 C CA . THR A 1 330 ? -34.308 -10.442 11.107 1.00 64.75 330 THR A CA 1
ATOM 2615 C C . THR A 1 330 ? -33.838 -11.341 9.954 1.00 64.75 330 THR A C 1
ATOM 2617 O O . THR A 1 330 ? -33.087 -10.929 9.068 1.00 64.75 330 THR A O 1
ATOM 2620 N N . LYS A 1 331 ? -34.360 -12.578 9.895 1.00 55.03 331 LYS A N 1
ATOM 2621 C CA . LYS A 1 331 ? -33.972 -13.610 8.903 1.00 55.03 331 LYS A CA 1
ATOM 2622 C C . LYS A 1 331 ? -34.164 -13.221 7.423 1.00 55.03 331 LYS A C 1
ATOM 2624 O O . LYS A 1 331 ? -33.591 -13.865 6.553 1.00 55.03 331 LYS A O 1
ATOM 2629 N N . LYS A 1 332 ? -34.948 -12.178 7.117 1.00 44.16 332 LYS A N 1
ATOM 2630 C CA . LYS A 1 332 ? -35.161 -11.651 5.749 1.00 44.16 332 LYS A CA 1
ATOM 2631 C C . LYS A 1 332 ? -34.313 -10.401 5.423 1.00 44.16 332 LYS A C 1
ATOM 2633 O O . LYS A 1 332 ? -34.461 -9.837 4.343 1.00 44.16 332 LYS A O 1
ATOM 2638 N N . GLY A 1 333 ? -33.450 -9.947 6.341 1.00 44.56 333 GLY A N 1
ATOM 2639 C CA . GLY A 1 333 ? -32.931 -8.571 6.387 1.00 44.56 333 GLY A CA 1
ATOM 2640 C C . GLY A 1 333 ? -31.419 -8.366 6.218 1.00 44.56 333 GLY A C 1
ATOM 2641 O O . GLY A 1 333 ? -30.928 -7.296 6.568 1.00 44.56 333 GLY A O 1
ATOM 2642 N N . ALA A 1 334 ? -30.663 -9.324 5.665 1.00 45.16 334 ALA A N 1
ATOM 2643 C CA . ALA A 1 334 ? -29.186 -9.291 5.608 1.00 45.16 334 ALA A CA 1
ATOM 2644 C C . ALA A 1 334 ? -28.539 -8.049 4.934 1.00 45.16 334 ALA A C 1
ATOM 2646 O O . ALA A 1 334 ? -27.324 -7.881 5.001 1.00 45.16 334 ALA A O 1
ATOM 2647 N N . LYS A 1 335 ? -29.321 -7.166 4.295 1.00 49.41 335 LYS A N 1
ATOM 2648 C CA . LYS A 1 335 ? -28.842 -5.910 3.687 1.00 49.41 335 LYS A CA 1
ATOM 2649 C C . LYS A 1 335 ? -28.721 -4.725 4.660 1.00 49.41 335 LYS A C 1
ATOM 2651 O O . LYS A 1 335 ? -28.034 -3.770 4.310 1.00 49.41 335 LYS A O 1
ATOM 2656 N N . THR A 1 336 ? -29.313 -4.784 5.857 1.00 61.75 336 THR A N 1
ATOM 2657 C CA . THR A 1 336 ? -29.080 -3.811 6.949 1.00 61.75 336 THR A CA 1
ATOM 2658 C C . THR A 1 336 ? -29.392 -4.433 8.314 1.00 61.75 336 THR A C 1
ATOM 2660 O O . THR A 1 336 ? -30.518 -4.347 8.797 1.00 61.75 336 THR A O 1
ATOM 2663 N N . SER A 1 337 ? -28.378 -5.015 8.960 1.00 81.88 337 SER A N 1
ATOM 2664 C CA . SER A 1 337 ? -28.391 -5.241 10.413 1.00 81.88 337 SER A CA 1
ATOM 2665 C C . SER A 1 337 ? -28.261 -3.911 11.177 1.00 81.88 337 SER A C 1
ATOM 2667 O O . SER A 1 337 ? -27.968 -2.872 10.574 1.00 81.88 337 SER A O 1
ATOM 2669 N N . LEU A 1 338 ? -28.412 -3.936 12.508 1.00 88.06 338 LEU A N 1
ATOM 2670 C CA . LEU A 1 338 ? -28.141 -2.775 13.365 1.00 88.06 338 LEU A CA 1
ATOM 2671 C C . LEU A 1 338 ? -26.716 -2.235 13.148 1.00 88.06 338 LEU A C 1
ATOM 2673 O O . LEU A 1 338 ? -26.557 -1.071 12.780 1.00 88.06 338 LEU A O 1
ATOM 2677 N N . LEU A 1 339 ? -25.700 -3.099 13.269 1.00 92.75 339 LEU A N 1
ATOM 2678 C CA . LEU A 1 339 ? -24.301 -2.725 13.046 1.00 92.75 339 LEU A CA 1
ATOM 2679 C C . LEU A 1 339 ? -24.074 -2.205 11.619 1.00 92.75 339 LEU A C 1
ATOM 2681 O O . LEU A 1 339 ? -23.431 -1.178 11.446 1.00 92.75 339 LEU A O 1
ATOM 2685 N N . ALA A 1 340 ? -24.638 -2.847 10.591 1.00 91.69 340 ALA A N 1
ATOM 2686 C CA . ALA A 1 340 ? -24.455 -2.408 9.204 1.00 91.69 340 ALA A CA 1
ATOM 2687 C C . ALA A 1 340 ? -25.097 -1.033 8.934 1.00 91.69 340 ALA A C 1
ATOM 2689 O O . ALA A 1 340 ? -24.558 -0.236 8.165 1.00 91.69 340 ALA A O 1
ATOM 2690 N N . ARG A 1 341 ? -26.229 -0.729 9.587 1.00 91.31 341 ARG A N 1
ATOM 2691 C CA . ARG A 1 341 ? -26.885 0.587 9.533 1.00 91.31 341 ARG A CA 1
ATOM 2692 C C . ARG A 1 341 ? -26.048 1.670 10.219 1.00 91.31 341 ARG A C 1
ATOM 2694 O O . ARG A 1 341 ? -25.952 2.764 9.674 1.00 91.31 341 ARG A O 1
ATOM 2701 N N . MET A 1 342 ? -25.437 1.367 11.364 1.00 93.00 342 MET A N 1
ATOM 2702 C CA . MET A 1 342 ? -24.617 2.321 12.123 1.00 93.00 342 MET A CA 1
ATOM 2703 C C . MET A 1 342 ? -23.234 2.524 11.494 1.00 93.00 342 MET A C 1
ATOM 2705 O O . MET A 1 342 ? -22.844 3.654 11.229 1.00 93.00 342 MET A O 1
ATOM 2709 N N . MET A 1 343 ? -22.534 1.457 11.103 1.00 95.44 343 MET A N 1
ATOM 2710 C CA . MET A 1 343 ? -21.257 1.560 10.380 1.00 95.44 343 MET A CA 1
ATOM 2711 C C . MET A 1 343 ? -21.388 2.406 9.103 1.00 95.44 343 MET A C 1
ATOM 2713 O O . MET A 1 343 ? -20.453 3.108 8.725 1.00 95.44 343 MET A O 1
ATOM 2717 N N . LYS A 1 344 ? -22.564 2.414 8.459 1.00 94.75 344 LYS A N 1
ATOM 2718 C CA . LYS A 1 344 ? -22.855 3.272 7.302 1.00 94.75 344 LYS A CA 1
ATOM 2719 C C . LYS A 1 344 ? -22.882 4.777 7.624 1.00 94.75 344 LYS A C 1
ATOM 2721 O O . LYS A 1 344 ? -22.530 5.549 6.738 1.00 94.75 344 LYS A O 1
ATOM 2726 N N . SER A 1 345 ? -23.255 5.218 8.831 1.00 94.88 345 SER A N 1
ATOM 2727 C CA . SER A 1 345 ? -23.154 6.644 9.206 1.00 94.88 345 SER A CA 1
ATOM 2728 C C . SER A 1 345 ? -21.725 7.060 9.577 1.00 94.88 345 SER A C 1
ATOM 2730 O O . SER A 1 345 ? -21.378 8.233 9.443 1.00 94.88 345 SER A O 1
ATOM 2732 N N . PHE A 1 346 ? -20.867 6.103 9.946 1.00 96.81 346 PHE A N 1
ATOM 2733 C CA . PHE A 1 346 ? -19.432 6.332 10.138 1.00 96.81 346 PHE A CA 1
ATOM 2734 C C . PHE A 1 346 ? -18.618 6.356 8.835 1.00 96.81 346 PHE A C 1
ATOM 2736 O O . PHE A 1 346 ? -17.562 6.989 8.811 1.00 96.81 346 PHE A O 1
ATOM 2743 N N . GLN A 1 347 ? -19.101 5.750 7.741 1.00 95.56 347 GLN A N 1
ATOM 2744 C CA . GLN A 1 347 ? -18.369 5.676 6.466 1.00 95.56 347 GLN A CA 1
ATOM 2745 C C . GLN A 1 347 ? -17.823 7.035 5.987 1.00 95.56 347 GLN A C 1
ATOM 2747 O O . GLN A 1 347 ? -18.484 8.075 6.038 1.00 95.56 347 GLN A O 1
ATOM 2752 N N . ARG A 1 348 ? -16.591 7.007 5.479 1.00 95.62 348 ARG A N 1
ATOM 2753 C CA . ARG A 1 348 ? -15.959 8.067 4.693 1.00 95.62 348 ARG A CA 1
ATOM 2754 C C . ARG A 1 348 ? -15.069 7.410 3.639 1.00 95.62 348 ARG A C 1
ATOM 2756 O O . ARG A 1 348 ? -14.046 6.828 4.003 1.00 95.62 348 ARG A O 1
ATOM 2763 N N . PRO A 1 349 ? -15.420 7.479 2.348 1.00 95.94 349 PRO A N 1
ATOM 2764 C CA . PRO A 1 349 ? -14.501 7.122 1.279 1.00 95.94 349 PRO A CA 1
ATOM 2765 C C . PRO A 1 349 ? -13.119 7.773 1.449 1.00 95.94 349 PRO A C 1
ATOM 2767 O O . PRO A 1 349 ? -13.006 8.926 1.879 1.00 95.94 349 PRO A O 1
ATOM 2770 N N . ALA A 1 350 ? -12.066 7.024 1.124 1.00 95.44 350 ALA A N 1
ATOM 2771 C CA . ALA A 1 350 ? -10.698 7.525 1.145 1.00 95.44 350 ALA A CA 1
ATOM 2772 C C . ALA A 1 350 ? -10.538 8.686 0.146 1.00 95.44 350 ALA A C 1
ATOM 2774 O O . ALA A 1 350 ? -10.815 8.525 -1.042 1.00 95.44 350 ALA A O 1
ATOM 2775 N N . SER A 1 351 ? -10.085 9.850 0.618 1.00 94.88 351 SER A N 1
ATOM 2776 C CA . SER A 1 351 ? -9.893 11.059 -0.205 1.00 94.88 351 SER A CA 1
ATOM 2777 C C . SER A 1 351 ? -8.422 11.410 -0.467 1.00 94.88 351 SER A C 1
ATOM 2779 O O . SER A 1 351 ? -8.141 12.328 -1.237 1.00 94.88 351 SER A O 1
ATOM 2781 N N . SER A 1 352 ? -7.485 10.655 0.121 1.00 94.56 352 SER A N 1
ATOM 2782 C CA . SER A 1 352 ? -6.039 10.750 -0.128 1.00 94.56 352 SER A CA 1
ATOM 2783 C C . SER A 1 352 ? -5.477 9.445 -0.696 1.00 94.56 352 SER A C 1
ATOM 2785 O O . SER A 1 352 ? -5.824 8.380 -0.187 1.00 94.56 352 SER A O 1
ATOM 2787 N N . PRO A 1 353 ? -4.574 9.489 -1.694 1.00 93.75 353 PRO A N 1
ATOM 2788 C CA . PRO A 1 353 ? -3.881 8.302 -2.193 1.00 93.75 353 PRO A CA 1
ATOM 2789 C C . PRO A 1 353 ? -2.969 7.670 -1.135 1.00 93.75 353 PRO A C 1
ATOM 2791 O O . PRO A 1 353 ? -2.471 8.355 -0.241 1.00 93.75 353 PRO A O 1
ATOM 2794 N N . VAL A 1 354 ? -2.643 6.384 -1.327 1.00 94.69 354 VAL A N 1
ATOM 2795 C CA . VAL A 1 354 ? -1.606 5.639 -0.578 1.00 94.69 354 VAL A CA 1
ATOM 2796 C C . VAL A 1 354 ? -0.345 6.471 -0.329 1.00 94.69 354 VAL A C 1
ATOM 2798 O O . VAL A 1 354 ? 0.199 6.432 0.765 1.00 94.69 354 VAL A O 1
ATOM 2801 N N . THR A 1 355 ? 0.102 7.262 -1.309 1.00 93.06 355 THR A N 1
ATOM 2802 C CA . THR A 1 355 ? 1.322 8.081 -1.221 1.00 93.06 355 THR A CA 1
ATOM 2803 C C . THR A 1 355 ? 1.313 9.138 -0.114 1.00 93.06 355 THR A C 1
ATOM 2805 O O . THR A 1 355 ? 2.387 9.600 0.249 1.00 93.06 355 THR A O 1
ATOM 2808 N N . HIS A 1 356 ? 0.157 9.508 0.450 1.00 93.12 356 HIS A N 1
ATOM 2809 C CA . HIS A 1 356 ? 0.074 10.391 1.626 1.00 93.12 356 HIS A CA 1
ATOM 2810 C C . HIS A 1 356 ? 0.223 9.654 2.973 1.00 93.12 356 HIS A C 1
ATOM 2812 O O . HIS A 1 356 ? 0.292 10.308 4.009 1.00 93.12 356 HIS A O 1
ATOM 2818 N N . PHE A 1 357 ? 0.279 8.317 2.956 1.00 94.88 357 PHE A N 1
ATOM 2819 C CA . PHE A 1 357 ? 0.531 7.443 4.113 1.00 94.88 357 PHE A CA 1
ATOM 2820 C C . PHE A 1 357 ? 1.938 6.810 4.067 1.00 94.88 357 PHE A C 1
ATOM 2822 O O . PHE A 1 357 ? 2.313 6.058 4.963 1.00 94.88 357 PHE A O 1
ATOM 2829 N N . LEU A 1 358 ? 2.711 7.089 3.010 1.00 93.56 358 LEU A N 1
ATOM 2830 C CA . LEU A 1 358 ? 4.090 6.626 2.847 1.00 93.56 358 LEU A CA 1
ATOM 2831 C C . LEU A 1 358 ? 5.085 7.621 3.455 1.00 93.56 358 LEU A C 1
ATOM 2833 O O . LEU A 1 358 ? 4.821 8.821 3.539 1.00 93.56 358 LEU A O 1
ATOM 2837 N N . LEU A 1 359 ? 6.275 7.130 3.798 1.00 90.31 359 LEU A N 1
ATOM 2838 C CA . LEU A 1 359 ? 7.390 7.978 4.198 1.00 90.31 359 LEU A CA 1
ATOM 2839 C C . LEU A 1 359 ? 7.915 8.775 2.995 1.00 90.31 359 LEU A C 1
ATOM 2841 O O . LEU A 1 359 ? 8.081 8.246 1.887 1.00 90.31 359 LEU A O 1
ATOM 2845 N N . LYS A 1 360 ? 8.217 10.055 3.232 1.00 82.38 360 LYS A N 1
ATOM 2846 C CA . LYS A 1 360 ? 8.832 10.942 2.238 1.00 82.38 360 LYS A CA 1
ATOM 2847 C C . LYS A 1 360 ? 10.293 10.547 1.964 1.00 82.38 360 LYS A C 1
ATOM 2849 O O . LYS A 1 360 ? 10.943 9.910 2.789 1.00 82.38 360 LYS A O 1
ATOM 2854 N N . HIS A 1 361 ? 10.834 10.963 0.816 1.00 74.81 361 HIS A N 1
ATOM 2855 C CA . HIS A 1 361 ? 12.206 10.641 0.380 1.00 74.81 361 HIS A CA 1
ATOM 2856 C C . HIS A 1 361 ? 13.335 11.246 1.245 1.00 74.81 361 HIS A C 1
ATOM 2858 O O . HIS A 1 361 ? 14.507 10.907 1.066 1.00 74.81 361 HIS A O 1
ATOM 2864 N N . ASP A 1 362 ? 12.994 12.160 2.143 1.00 67.62 362 ASP A N 1
ATOM 2865 C CA . ASP A 1 362 ? 13.844 12.817 3.133 1.00 67.62 362 ASP A CA 1
ATOM 2866 C C . ASP A 1 362 ? 13.684 12.244 4.557 1.00 67.62 362 ASP A C 1
ATOM 2868 O O . ASP A 1 362 ? 14.524 12.525 5.411 1.00 67.62 362 ASP A O 1
ATOM 2872 N N . ASP A 1 363 ? 12.683 11.390 4.816 1.00 81.00 363 ASP A N 1
ATOM 2873 C CA . ASP A 1 363 ? 12.445 10.814 6.146 1.00 81.00 363 ASP A CA 1
ATOM 2874 C C . ASP A 1 363 ? 13.599 9.873 6.573 1.00 81.00 363 ASP A C 1
ATOM 2876 O O . ASP A 1 363 ? 13.905 8.900 5.866 1.00 81.00 363 ASP A O 1
ATOM 2880 N N . PRO A 1 364 ? 14.240 10.093 7.740 1.00 79.56 364 PRO A N 1
ATOM 2881 C CA . PRO A 1 364 ? 15.329 9.243 8.218 1.00 79.56 364 PRO A CA 1
ATOM 2882 C C . PRO A 1 364 ? 14.964 7.758 8.347 1.00 79.56 364 PRO A C 1
ATOM 2884 O O . PRO A 1 364 ? 15.835 6.910 8.140 1.00 79.56 364 PRO A O 1
ATOM 2887 N N . ARG A 1 365 ? 13.698 7.430 8.642 1.00 85.31 365 ARG A N 1
ATOM 2888 C CA . ARG A 1 365 ? 13.198 6.053 8.807 1.00 85.31 365 ARG A CA 1
ATOM 2889 C C . ARG A 1 365 ? 13.154 5.307 7.473 1.00 85.31 365 ARG A C 1
ATOM 2891 O O . ARG A 1 365 ? 13.452 4.115 7.435 1.00 85.31 365 ARG A O 1
ATOM 2898 N N . LEU A 1 366 ? 12.893 6.012 6.365 1.00 85.94 366 LEU A N 1
ATOM 2899 C CA . LEU A 1 366 ? 12.981 5.437 5.018 1.00 85.94 366 LEU A CA 1
ATOM 2900 C C . LEU A 1 366 ? 14.425 5.003 4.718 1.00 85.94 366 LEU A C 1
ATOM 2902 O O . LEU A 1 366 ? 14.648 3.908 4.209 1.00 85.94 366 LEU A O 1
ATOM 2906 N N . ARG A 1 367 ? 15.417 5.830 5.084 1.00 79.81 367 ARG A N 1
ATOM 2907 C CA . ARG A 1 367 ? 16.846 5.506 4.918 1.00 79.81 367 ARG A CA 1
ATOM 2908 C C . ARG A 1 367 ? 17.277 4.308 5.772 1.00 79.81 367 ARG A C 1
ATOM 2910 O O . ARG A 1 367 ? 18.097 3.527 5.301 1.00 79.81 367 ARG A O 1
ATOM 2917 N N . VAL A 1 368 ? 16.745 4.159 6.990 1.00 82.44 368 VAL A N 1
ATOM 2918 C CA . VAL A 1 368 ? 16.990 2.971 7.831 1.00 82.44 368 VAL A CA 1
ATOM 2919 C C . VAL A 1 368 ? 16.484 1.716 7.112 1.00 82.44 368 VAL A C 1
ATOM 2921 O O . VAL A 1 368 ? 17.301 0.875 6.755 1.00 82.44 368 VAL A O 1
ATOM 2924 N N . GLY A 1 369 ? 15.205 1.667 6.719 1.00 84.50 369 GLY A N 1
ATOM 2925 C CA . GLY A 1 369 ? 14.655 0.508 6.000 1.00 84.50 369 GLY A CA 1
ATOM 2926 C C . GLY A 1 369 ? 15.368 0.180 4.675 1.00 84.50 369 GLY A C 1
ATOM 2927 O O . GLY A 1 369 ? 15.558 -0.992 4.354 1.00 84.50 369 GLY A O 1
ATOM 2928 N N . VAL A 1 370 ? 15.831 1.188 3.921 1.00 83.81 370 VAL A N 1
ATOM 2929 C CA . VAL A 1 370 ? 16.691 0.983 2.732 1.00 83.81 370 VAL A CA 1
ATOM 2930 C C . VAL A 1 370 ? 18.004 0.286 3.101 1.00 83.81 370 VAL A C 1
ATOM 2932 O O . VAL A 1 370 ? 18.435 -0.622 2.384 1.00 83.81 370 VAL A O 1
ATOM 2935 N N . ASN A 1 371 ? 18.650 0.708 4.190 1.00 80.50 371 ASN A N 1
ATOM 2936 C CA . ASN A 1 371 ? 19.913 0.137 4.648 1.00 80.50 371 ASN A CA 1
ATOM 2937 C C . ASN A 1 371 ? 19.721 -1.298 5.154 1.00 80.50 371 ASN A C 1
ATOM 2939 O O . ASN A 1 371 ? 20.453 -2.176 4.705 1.00 80.50 371 ASN A O 1
ATOM 2943 N N . ASP A 1 372 ? 18.720 -1.552 6.000 1.00 80.94 372 ASP A N 1
ATOM 2944 C CA . ASP A 1 372 ? 18.443 -2.873 6.587 1.00 80.94 372 ASP A CA 1
ATOM 2945 C C . ASP A 1 372 ? 18.266 -3.943 5.498 1.00 80.94 372 ASP A C 1
ATOM 2947 O O . ASP A 1 372 ? 18.873 -5.015 5.542 1.00 80.94 372 ASP A O 1
ATOM 2951 N N . ILE A 1 373 ? 17.486 -3.615 4.461 1.00 81.69 373 ILE A N 1
ATOM 2952 C CA . ILE A 1 373 ? 17.251 -4.486 3.302 1.00 81.69 373 ILE A CA 1
ATOM 2953 C C . ILE A 1 373 ? 18.529 -4.639 2.453 1.00 81.69 373 ILE A C 1
ATOM 2955 O O . ILE A 1 373 ? 18.768 -5.698 1.876 1.00 81.69 373 ILE A O 1
ATOM 2959 N N . SER A 1 374 ? 19.377 -3.608 2.387 1.00 73.06 374 SER A N 1
ATOM 2960 C CA . SER A 1 374 ? 20.627 -3.629 1.610 1.00 73.06 374 SER A CA 1
ATOM 2961 C C . SER A 1 374 ? 21.784 -4.363 2.301 1.00 73.06 374 SER A C 1
ATOM 2963 O O . SER A 1 374 ? 22.702 -4.807 1.614 1.00 73.06 374 SER A O 1
ATOM 2965 N N . VAL A 1 375 ? 21.762 -4.525 3.629 1.00 65.50 375 VAL A N 1
ATOM 2966 C CA . VAL A 1 375 ? 22.770 -5.304 4.379 1.00 65.50 375 VAL A CA 1
ATOM 2967 C C . VAL A 1 375 ? 22.617 -6.810 4.125 1.00 65.50 375 VAL A C 1
ATOM 2969 O O . VAL A 1 375 ? 23.608 -7.536 4.093 1.00 65.50 375 VAL A O 1
ATOM 2972 N N . GLN A 1 376 ? 21.399 -7.286 3.842 1.00 58.28 376 GLN A N 1
ATOM 2973 C CA . GLN A 1 376 ? 21.112 -8.706 3.581 1.00 58.28 376 GLN A CA 1
ATOM 2974 C C . GLN A 1 376 ? 21.681 -9.238 2.248 1.00 58.28 376 GLN A C 1
ATOM 2976 O O . GLN A 1 376 ? 21.613 -10.436 1.989 1.00 58.28 376 GLN A O 1
ATOM 2981 N N . VAL A 1 377 ? 22.284 -8.376 1.420 1.00 56.00 377 VAL A N 1
ATOM 2982 C CA . VAL A 1 377 ? 22.903 -8.718 0.121 1.00 56.00 377 VAL A CA 1
ATOM 2983 C C . VAL A 1 377 ? 24.148 -9.615 0.267 1.00 56.00 377 VAL A C 1
ATOM 2985 O O . VAL A 1 377 ? 24.592 -10.201 -0.712 1.00 56.00 377 VAL A O 1
ATOM 2988 N N . GLY A 1 378 ? 24.711 -9.752 1.474 1.00 49.84 378 GLY A N 1
ATOM 2989 C CA . GLY A 1 378 ? 25.901 -10.572 1.749 1.00 49.84 378 GLY A CA 1
ATOM 2990 C C . GLY A 1 378 ? 25.686 -12.092 1.825 1.00 49.84 378 GLY A C 1
ATOM 2991 O O . GLY A 1 378 ? 26.607 -12.791 2.237 1.00 49.84 378 GLY A O 1
ATOM 2992 N N . LYS A 1 379 ? 24.499 -12.610 1.483 1.00 53.69 379 LYS A N 1
ATOM 2993 C CA . LYS A 1 379 ? 24.250 -14.052 1.318 1.00 53.69 379 LYS A CA 1
ATOM 2994 C C . LYS A 1 379 ? 24.074 -14.376 -0.159 1.00 53.69 379 LYS A C 1
ATOM 2996 O O . LYS A 1 379 ? 23.333 -13.672 -0.846 1.00 53.69 379 LYS A O 1
ATOM 3001 N N . ASP A 1 380 ? 24.712 -15.448 -0.621 1.00 52.06 380 ASP A N 1
ATOM 3002 C CA . ASP A 1 380 ? 24.587 -15.880 -2.010 1.00 52.06 380 ASP A CA 1
ATOM 3003 C C . ASP A 1 380 ? 23.139 -16.204 -2.382 1.00 52.06 380 ASP A C 1
ATOM 3005 O O . ASP A 1 380 ? 22.362 -16.793 -1.624 1.00 52.06 380 ASP A O 1
ATOM 3009 N N . ARG A 1 381 ? 22.774 -15.777 -3.590 1.00 65.44 381 ARG A N 1
ATOM 3010 C CA . ARG A 1 381 ? 21.433 -15.917 -4.146 1.00 65.44 381 ARG A CA 1
ATOM 3011 C C . ARG A 1 381 ? 21.236 -17.351 -4.626 1.00 65.44 381 ARG A C 1
ATOM 3013 O O . ARG A 1 381 ? 21.550 -17.664 -5.772 1.00 65.44 381 ARG A O 1
ATOM 3020 N N . GLN A 1 382 ? 20.697 -18.203 -3.756 1.00 60.84 382 GLN A N 1
ATOM 3021 C CA . GLN A 1 382 ? 20.282 -19.555 -4.126 1.00 60.84 382 GLN A CA 1
ATOM 3022 C C . GLN A 1 382 ? 19.334 -19.493 -5.333 1.00 60.84 382 GLN A C 1
ATOM 3024 O O . GLN A 1 382 ? 18.297 -18.826 -5.289 1.00 60.84 382 GLN A O 1
ATOM 3029 N N . ALA A 1 383 ? 19.706 -20.168 -6.421 1.00 66.19 383 ALA A N 1
ATOM 3030 C CA . ALA A 1 383 ? 18.827 -20.339 -7.567 1.00 66.19 383 ALA A CA 1
ATOM 3031 C C . ALA A 1 383 ? 17.649 -21.232 -7.153 1.00 66.19 383 ALA A C 1
ATOM 3033 O O . ALA A 1 383 ? 17.846 -22.308 -6.592 1.00 66.19 383 ALA A O 1
ATOM 3034 N N . VAL A 1 384 ? 16.428 -20.771 -7.414 1.00 76.81 384 VAL A N 1
ATOM 3035 C CA . VAL A 1 384 ? 15.195 -21.504 -7.109 1.00 76.81 384 VAL A CA 1
ATOM 3036 C C . VAL A 1 384 ? 14.622 -21.992 -8.429 1.00 76.81 384 VAL A C 1
ATOM 3038 O O . VAL A 1 384 ? 14.373 -21.164 -9.311 1.00 76.81 384 VAL A O 1
ATOM 3041 N N . ASP A 1 385 ? 14.393 -23.302 -8.580 1.00 77.81 385 ASP A N 1
ATOM 3042 C CA . ASP A 1 385 ? 13.656 -23.759 -9.756 1.00 77.81 385 ASP A CA 1
ATOM 3043 C C . ASP A 1 385 ? 12.248 -23.159 -9.746 1.00 77.81 385 ASP A C 1
ATOM 3045 O O . ASP A 1 385 ? 11.505 -23.198 -8.764 1.00 77.81 385 ASP A O 1
ATOM 3049 N N . TRP A 1 386 ? 11.898 -22.572 -10.879 1.00 85.38 386 TRP A N 1
ATOM 3050 C CA . TRP A 1 386 ? 10.591 -22.000 -11.131 1.00 85.38 386 TRP A CA 1
ATOM 3051 C C . TRP A 1 386 ? 10.056 -22.449 -12.490 1.00 85.38 386 TRP A C 1
ATOM 3053 O O . TRP A 1 386 ? 9.127 -21.828 -12.990 1.00 85.38 386 TRP A O 1
ATOM 3063 N N . THR A 1 387 ? 10.594 -23.514 -13.098 1.00 84.88 387 THR A N 1
ATOM 3064 C CA . THR A 1 387 ? 10.285 -23.949 -14.473 1.00 84.88 387 THR A CA 1
ATOM 3065 C C . THR A 1 387 ? 8.781 -24.123 -14.714 1.00 84.88 387 THR A C 1
ATOM 3067 O O . THR A 1 387 ? 8.242 -23.576 -15.680 1.00 84.88 387 THR A O 1
ATOM 3070 N N . ARG A 1 388 ? 8.057 -24.746 -13.772 1.00 79.81 388 ARG A N 1
ATOM 3071 C CA . ARG A 1 388 ? 6.582 -24.863 -13.805 1.00 79.81 388 ARG A CA 1
ATOM 3072 C C . ARG A 1 388 ? 5.865 -23.501 -13.787 1.00 79.81 388 ARG A C 1
ATOM 3074 O O . ARG A 1 388 ? 4.811 -23.340 -14.398 1.00 79.81 388 ARG A O 1
ATOM 3081 N N . TYR A 1 389 ? 6.440 -22.503 -13.118 1.00 81.56 389 TYR A N 1
ATOM 3082 C CA . TYR A 1 389 ? 5.948 -21.121 -13.085 1.00 81.56 389 TYR A CA 1
ATOM 3083 C C . TYR A 1 389 ? 6.417 -20.295 -14.304 1.00 81.56 389 TYR A C 1
ATOM 3085 O O . TYR A 1 389 ? 5.663 -19.443 -14.767 1.00 81.56 389 TYR A O 1
ATOM 3093 N N . LYS A 1 390 ? 7.595 -20.580 -14.883 1.00 87.38 390 LYS A N 1
ATOM 3094 C CA . LYS A 1 390 ? 8.112 -19.991 -16.135 1.00 87.38 390 LYS A CA 1
ATOM 3095 C C . LYS A 1 390 ? 7.190 -20.336 -17.303 1.00 87.38 390 LYS A C 1
ATOM 3097 O O . LYS A 1 390 ? 6.783 -19.438 -18.031 1.00 87.38 390 LYS A O 1
ATOM 3102 N N . ALA A 1 391 ? 6.756 -21.595 -17.407 1.00 86.50 391 ALA A N 1
ATOM 3103 C CA . ALA A 1 391 ? 5.730 -22.016 -18.364 1.00 86.50 391 ALA A CA 1
ATOM 3104 C C . ALA A 1 391 ? 4.415 -21.225 -18.196 1.00 86.50 391 ALA A C 1
ATOM 3106 O O . ALA A 1 391 ? 3.855 -20.731 -19.172 1.00 86.50 391 ALA A O 1
ATOM 3107 N N . ARG A 1 392 ? 3.965 -21.016 -16.950 1.00 86.88 392 ARG A N 1
ATOM 3108 C CA . ARG A 1 392 ? 2.757 -20.231 -16.635 1.00 86.88 392 ARG A CA 1
ATOM 3109 C C . ARG A 1 392 ? 2.895 -18.743 -16.987 1.00 86.88 392 ARG A C 1
ATOM 3111 O O . ARG A 1 392 ? 1.933 -18.130 -17.438 1.00 86.88 392 ARG A O 1
ATOM 3118 N N . HIS A 1 393 ? 4.082 -18.164 -16.802 1.00 90.19 393 HIS A N 1
ATOM 3119 C CA . HIS A 1 393 ? 4.395 -16.794 -17.219 1.00 90.19 393 HIS A CA 1
ATOM 3120 C C . HIS A 1 393 ? 4.414 -16.649 -18.746 1.00 90.19 393 HIS A C 1
ATOM 3122 O O . HIS A 1 393 ? 3.873 -15.672 -19.260 1.00 90.19 393 HIS A O 1
ATOM 3128 N N . LEU A 1 394 ? 4.989 -17.617 -19.468 1.00 87.56 394 LEU A N 1
ATOM 3129 C CA . LEU A 1 394 ? 5.004 -17.643 -20.935 1.00 87.56 394 LEU A CA 1
ATOM 3130 C C . LEU A 1 394 ? 3.586 -17.766 -21.507 1.00 87.56 394 LEU A C 1
ATOM 3132 O O . LEU A 1 394 ? 3.196 -16.927 -22.313 1.00 87.56 394 LEU A O 1
ATOM 3136 N N . GLY A 1 395 ? 2.780 -18.716 -21.015 1.00 85.50 395 GLY A N 1
ATOM 3137 C CA . GLY A 1 395 ? 1.367 -18.842 -21.398 1.00 85.50 395 GLY A CA 1
ATOM 3138 C C . GLY A 1 395 ? 0.597 -17.536 -21.187 1.00 85.50 395 GLY A C 1
ATOM 3139 O O . GLY A 1 395 ? 0.015 -17.001 -22.126 1.00 85.50 395 GLY A O 1
ATOM 3140 N N . TYR A 1 396 ? 0.720 -16.927 -20.002 1.00 86.88 396 TYR A N 1
ATOM 3141 C CA . TYR A 1 396 ? 0.091 -15.634 -19.721 1.00 86.88 396 TYR A CA 1
ATOM 3142 C C . TYR A 1 396 ? 0.587 -14.498 -20.646 1.00 86.88 396 TYR A C 1
ATOM 3144 O O . TYR A 1 396 ? -0.213 -13.667 -21.085 1.00 86.88 396 TYR A O 1
ATOM 3152 N N . ARG A 1 397 ? 1.890 -14.445 -20.970 1.00 86.25 397 ARG A N 1
ATOM 3153 C CA . ARG A 1 397 ? 2.466 -13.473 -21.924 1.00 86.25 397 ARG A CA 1
ATOM 3154 C C . ARG A 1 397 ? 1.913 -13.664 -23.340 1.00 86.25 397 ARG A C 1
ATOM 3156 O O . ARG A 1 397 ? 1.644 -12.656 -23.994 1.00 86.25 397 ARG A O 1
ATOM 3163 N N . MET A 1 398 ? 1.711 -14.907 -23.783 1.00 82.75 398 MET A N 1
ATOM 3164 C CA . MET A 1 398 ? 1.109 -15.248 -25.079 1.00 82.75 398 MET A CA 1
ATOM 3165 C C . MET A 1 398 ? -0.380 -14.874 -25.118 1.00 82.75 398 MET A C 1
ATOM 3167 O O . MET A 1 398 ? -0.773 -14.053 -25.941 1.00 82.75 398 MET A O 1
ATOM 3171 N N . GLU A 1 399 ? -1.181 -15.373 -24.168 1.00 83.44 399 GLU A N 1
ATOM 3172 C CA . GLU A 1 399 ? -2.623 -15.091 -24.022 1.00 83.44 399 GLU A CA 1
ATOM 3173 C C . GLU A 1 399 ? -2.957 -13.589 -24.018 1.00 83.44 399 GLU A C 1
ATOM 3175 O O . GLU A 1 399 ? -4.013 -13.174 -24.492 1.00 83.44 399 GLU A O 1
ATOM 3180 N N . ASN A 1 400 ? -2.069 -12.766 -23.450 1.00 78.38 400 ASN A N 1
ATOM 3181 C CA . ASN A 1 400 ? -2.281 -11.328 -23.268 1.00 78.38 400 ASN A CA 1
ATOM 3182 C C . ASN A 1 400 ? -1.475 -10.470 -24.267 1.00 78.38 400 ASN A C 1
ATOM 3184 O O . ASN A 1 400 ? -1.459 -9.245 -24.130 1.00 78.38 400 ASN A O 1
ATOM 3188 N N . GLY A 1 401 ? -0.798 -11.079 -25.251 1.00 80.12 401 GLY A N 1
ATOM 3189 C CA . GLY A 1 401 ? -0.054 -10.374 -26.304 1.00 80.12 401 GLY A CA 1
ATOM 3190 C C . GLY A 1 401 ? 1.092 -9.486 -25.798 1.00 80.12 401 GLY A C 1
ATOM 3191 O O . GLY A 1 401 ? 1.356 -8.432 -26.373 1.00 80.12 401 GLY A O 1
ATOM 3192 N N . LEU A 1 402 ? 1.746 -9.865 -24.694 1.00 78.94 402 LEU A N 1
ATOM 3193 C CA . LEU A 1 402 ? 2.760 -9.037 -24.020 1.00 78.94 402 LEU A CA 1
ATOM 3194 C C . LEU A 1 402 ? 4.165 -9.169 -24.631 1.00 78.94 402 LEU A C 1
ATOM 3196 O O . LEU A 1 402 ? 4.985 -8.262 -24.478 1.00 78.94 402 LEU A O 1
ATOM 3200 N N . GLY A 1 403 ? 4.440 -10.291 -25.304 1.00 83.19 403 GLY A N 1
ATOM 3201 C CA . GLY A 1 403 ? 5.762 -10.653 -25.823 1.00 83.19 403 GLY A CA 1
ATOM 3202 C C . GLY A 1 403 ? 6.791 -10.978 -24.731 1.00 83.19 403 GLY A C 1
ATOM 3203 O O . GLY A 1 403 ? 6.534 -10.834 -23.535 1.00 83.19 403 GLY A O 1
ATOM 3204 N N . ASP A 1 404 ? 7.984 -11.408 -25.146 1.00 82.62 404 ASP A N 1
ATOM 3205 C CA . ASP A 1 404 ? 8.989 -12.018 -24.250 1.00 82.62 404 ASP A CA 1
ATOM 3206 C C . ASP A 1 404 ? 10.095 -11.067 -23.775 1.00 82.62 404 ASP A C 1
ATOM 3208 O O . ASP A 1 404 ? 10.968 -11.442 -22.989 1.00 82.62 404 ASP A O 1
ATOM 3212 N N . LYS A 1 405 ? 10.074 -9.807 -24.227 1.00 83.88 405 LYS A N 1
ATOM 3213 C CA . LYS A 1 405 ? 11.072 -8.808 -23.819 1.00 83.88 405 LYS A CA 1
ATOM 3214 C C . LYS A 1 405 ? 10.976 -8.517 -22.310 1.00 83.88 405 LYS A C 1
ATOM 3216 O O . LYS A 1 405 ? 9.911 -8.615 -21.692 1.00 83.88 405 LYS A O 1
ATOM 3221 N N . ARG A 1 406 ? 12.116 -8.121 -21.733 1.00 88.75 406 ARG A N 1
ATOM 3222 C CA . ARG A 1 406 ? 12.311 -7.787 -20.307 1.00 88.75 406 ARG A CA 1
ATOM 3223 C C . ARG A 1 406 ? 12.717 -6.307 -20.147 1.00 88.75 406 ARG A C 1
ATOM 3225 O O . ARG A 1 406 ? 13.857 -6.018 -19.777 1.00 88.75 406 ARG A O 1
ATOM 3232 N N . PRO A 1 407 ? 11.865 -5.349 -20.568 1.00 84.31 407 PRO A N 1
ATOM 3233 C CA . PRO A 1 407 ? 12.266 -3.954 -20.772 1.00 84.31 407 PRO A CA 1
ATOM 3234 C C . PRO A 1 407 ? 12.578 -3.187 -19.480 1.00 84.31 407 PRO A C 1
ATOM 3236 O O . PRO A 1 407 ? 13.424 -2.292 -19.504 1.00 84.31 407 PRO A O 1
ATOM 3239 N N . LEU A 1 408 ? 11.912 -3.516 -18.368 1.00 89.19 408 LEU A N 1
ATOM 3240 C CA . LEU A 1 408 ? 12.064 -2.814 -17.096 1.00 89.19 408 LEU A CA 1
ATOM 3241 C C . LEU A 1 408 ? 13.302 -3.316 -16.357 1.00 89.19 408 LEU A C 1
ATOM 3243 O O . LEU A 1 408 ? 14.148 -2.523 -15.945 1.00 89.19 408 LEU A O 1
ATOM 3247 N N . THR A 1 409 ? 13.410 -4.633 -16.191 1.00 90.69 409 THR A N 1
ATOM 3248 C CA . THR A 1 409 ? 14.431 -5.237 -15.322 1.00 90.69 409 THR A CA 1
ATOM 3249 C C . THR A 1 409 ? 15.718 -5.603 -16.058 1.00 90.69 409 THR A C 1
ATOM 3251 O O . THR A 1 409 ? 16.765 -5.745 -15.422 1.00 90.69 409 THR A O 1
ATOM 3254 N N . ARG A 1 410 ? 15.637 -5.802 -17.384 1.00 90.75 410 ARG A N 1
ATOM 3255 C CA . ARG A 1 410 ? 16.712 -6.322 -18.244 1.00 90.75 410 ARG A CA 1
ATOM 3256 C C . ARG A 1 410 ? 17.376 -7.589 -17.677 1.00 90.75 410 ARG A C 1
ATOM 3258 O O . ARG A 1 410 ? 18.589 -7.749 -17.804 1.00 90.75 410 ARG A O 1
ATOM 3265 N N . TRP A 1 411 ? 16.606 -8.449 -16.999 1.00 90.69 411 TRP A N 1
ATOM 3266 C CA . TRP A 1 411 ? 17.140 -9.654 -16.362 1.00 90.69 411 TRP A CA 1
ATOM 3267 C C . TRP A 1 411 ? 17.549 -10.723 -17.386 1.00 90.69 411 TRP A C 1
ATOM 3269 O O . TRP A 1 411 ? 16.926 -10.855 -18.440 1.00 90.69 411 TRP A O 1
ATOM 3279 N N . GLN A 1 412 ? 18.604 -11.477 -17.087 1.00 86.69 412 GLN A N 1
ATOM 3280 C CA . GLN A 1 412 ? 19.218 -12.474 -17.969 1.00 86.69 412 GLN A CA 1
ATOM 3281 C C . GLN A 1 412 ? 19.283 -13.843 -17.285 1.00 86.69 412 GLN A C 1
ATOM 3283 O O . GLN A 1 412 ? 19.455 -13.922 -16.069 1.00 86.69 412 GLN A O 1
ATOM 3288 N N . ASP A 1 413 ? 19.208 -14.929 -18.060 1.00 81.56 413 ASP A N 1
ATOM 3289 C CA . ASP A 1 413 ? 19.164 -16.308 -17.531 1.00 81.56 413 ASP A CA 1
ATOM 3290 C C . ASP A 1 413 ? 20.493 -16.751 -16.861 1.00 81.56 413 ASP A C 1
ATOM 3292 O O . ASP A 1 413 ? 20.549 -17.811 -16.251 1.00 81.56 413 ASP A O 1
ATOM 3296 N N . ASN A 1 414 ? 21.533 -15.903 -16.874 1.00 80.69 414 ASN A N 1
ATOM 3297 C CA . ASN A 1 414 ? 22.744 -16.030 -16.046 1.00 80.69 414 ASN A CA 1
ATOM 3298 C C . ASN A 1 414 ? 22.607 -15.425 -14.626 1.00 80.69 414 ASN A C 1
ATOM 3300 O O . ASN A 1 414 ? 23.612 -15.190 -13.956 1.00 80.69 414 ASN A O 1
ATOM 3304 N N . GLY A 1 415 ? 21.388 -15.093 -14.188 1.00 78.62 415 GLY A N 1
ATOM 3305 C CA . GLY A 1 415 ? 21.103 -14.521 -12.868 1.00 78.62 415 GLY A CA 1
ATOM 3306 C C . GLY A 1 415 ? 21.420 -13.027 -12.717 1.00 78.62 415 GLY A C 1
ATOM 3307 O O . GLY A 1 415 ? 21.295 -12.489 -11.617 1.00 78.62 415 GLY A O 1
ATOM 3308 N N . THR A 1 416 ? 21.820 -12.320 -13.782 1.00 84.25 416 THR A N 1
ATOM 3309 C CA . THR A 1 416 ? 22.043 -10.864 -13.717 1.00 84.25 416 THR A CA 1
ATOM 3310 C C . THR A 1 416 ? 20.752 -10.071 -13.950 1.00 84.25 416 THR A C 1
ATOM 3312 O O . THR A 1 416 ? 19.893 -10.460 -14.738 1.00 84.25 416 THR A O 1
ATOM 3315 N N . CYS A 1 417 ? 20.606 -8.931 -13.267 1.00 88.19 417 CYS A N 1
ATOM 3316 C CA . CYS A 1 417 ? 19.453 -8.033 -13.386 1.00 88.19 417 CYS A CA 1
ATOM 3317 C C . CYS A 1 417 ? 19.896 -6.564 -13.318 1.00 88.19 417 CYS A C 1
ATOM 3319 O O . CYS A 1 417 ? 20.738 -6.197 -12.492 1.00 88.19 417 CYS A O 1
ATOM 3321 N N . GLN A 1 418 ? 19.321 -5.719 -14.179 1.00 88.00 418 GLN A N 1
ATOM 3322 C CA . GLN A 1 418 ? 19.690 -4.315 -14.352 1.00 88.00 418 GLN A CA 1
ATOM 3323 C C . GLN A 1 418 ? 18.450 -3.408 -14.426 1.00 88.00 418 GLN A C 1
ATOM 3325 O O . GLN A 1 418 ? 18.109 -2.833 -15.462 1.00 88.00 418 GLN A O 1
ATOM 3330 N N . MET A 1 419 ? 17.811 -3.258 -13.268 1.00 89.19 419 MET A N 1
ATOM 3331 C CA . MET A 1 419 ? 16.742 -2.289 -12.990 1.00 89.19 419 MET A CA 1
ATOM 3332 C C . MET A 1 419 ? 17.162 -0.830 -13.297 1.00 89.19 419 MET A C 1
ATOM 3334 O O . MET A 1 419 ? 18.367 -0.568 -13.413 1.00 89.19 419 MET A O 1
ATOM 3338 N N . PRO A 1 420 ? 16.204 0.116 -13.404 1.00 88.12 420 PRO A N 1
ATOM 3339 C CA . PRO A 1 420 ? 16.489 1.541 -13.597 1.00 88.12 420 PRO A CA 1
ATOM 3340 C C . PRO A 1 420 ? 17.345 2.155 -12.477 1.00 88.12 420 PRO A C 1
ATOM 3342 O O . PRO A 1 420 ? 17.227 1.749 -11.326 1.00 88.12 420 PRO A O 1
ATOM 3345 N N . ASP A 1 421 ? 18.152 3.171 -12.790 1.00 83.38 421 ASP A N 1
ATOM 3346 C CA . ASP A 1 421 ? 19.173 3.764 -11.902 1.00 83.38 421 ASP A CA 1
ATOM 3347 C C . ASP A 1 421 ? 18.652 4.334 -10.564 1.00 83.38 421 ASP A C 1
ATOM 3349 O O . ASP A 1 421 ? 19.415 4.501 -9.607 1.00 83.38 421 ASP A O 1
ATOM 3353 N N . PHE A 1 422 ? 17.355 4.645 -10.504 1.00 81.19 422 PHE A N 1
ATOM 3354 C CA . PHE A 1 422 ? 16.652 5.153 -9.324 1.00 81.19 422 PHE A CA 1
ATOM 3355 C C . PHE A 1 422 ? 15.890 4.072 -8.532 1.00 81.19 422 PHE A C 1
ATOM 3357 O O . PHE A 1 422 ? 15.275 4.381 -7.513 1.00 81.19 422 PHE A O 1
ATOM 3364 N N . TYR A 1 423 ? 15.920 2.807 -8.966 1.00 88.38 423 TYR A N 1
ATOM 3365 C CA . TYR A 1 423 ? 15.333 1.688 -8.224 1.00 88.38 423 TYR A CA 1
ATOM 3366 C C . TYR A 1 423 ? 16.221 1.276 -7.036 1.00 88.38 423 TYR A C 1
ATOM 3368 O O . TYR A 1 423 ? 17.412 1.587 -6.946 1.00 88.38 423 TYR A O 1
ATOM 3376 N N . TRP A 1 424 ? 15.642 0.536 -6.091 1.00 88.31 424 TRP A N 1
ATOM 3377 C CA . TRP A 1 424 ? 16.315 0.085 -4.873 1.00 88.31 424 TRP A CA 1
ATOM 3378 C C . TRP A 1 424 ? 17.216 -1.126 -5.157 1.00 88.31 424 TRP A C 1
ATOM 3380 O O . TRP A 1 424 ? 16.917 -2.251 -4.763 1.00 88.31 424 TRP A O 1
ATOM 3390 N N . HIS A 1 425 ? 18.347 -0.892 -5.831 1.00 85.69 425 HIS A N 1
ATOM 3391 C CA . HIS A 1 425 ? 19.264 -1.935 -6.315 1.00 85.69 425 HIS A CA 1
ATOM 3392 C C . HIS A 1 425 ? 19.769 -2.935 -5.255 1.00 85.69 425 HIS A C 1
ATOM 3394 O O . HIS A 1 425 ? 20.183 -4.030 -5.628 1.00 85.69 425 HIS A O 1
ATOM 3400 N N . GLY A 1 426 ? 19.768 -2.581 -3.963 1.00 83.94 426 GLY A N 1
ATOM 3401 C CA . GLY A 1 426 ? 20.058 -3.526 -2.875 1.00 83.94 426 GLY A CA 1
ATOM 3402 C C . GLY A 1 426 ? 18.964 -4.588 -2.743 1.00 83.94 426 GLY A C 1
ATOM 3403 O O . GLY A 1 426 ? 19.245 -5.779 -2.821 1.00 83.94 426 GLY A O 1
ATOM 3404 N N . TRP A 1 427 ? 17.703 -4.150 -2.664 1.00 88.31 427 TRP A N 1
ATOM 3405 C CA . TRP A 1 427 ? 16.534 -5.030 -2.639 1.00 88.31 427 TRP A CA 1
ATOM 3406 C C . TRP A 1 427 ? 16.367 -5.819 -3.943 1.00 88.31 427 TRP A C 1
ATOM 3408 O O . TRP A 1 427 ? 16.175 -7.031 -3.908 1.00 88.31 427 TRP A O 1
ATOM 3418 N N . THR A 1 428 ? 16.456 -5.168 -5.109 1.00 87.19 428 THR A N 1
ATOM 3419 C CA . THR A 1 428 ? 16.120 -5.839 -6.379 1.00 87.19 428 THR A CA 1
ATOM 3420 C C . THR A 1 428 ? 17.064 -6.997 -6.701 1.00 87.19 428 THR A C 1
ATOM 3422 O O . THR A 1 428 ? 16.639 -7.949 -7.348 1.00 87.19 428 THR A O 1
ATOM 3425 N N . LYS A 1 429 ? 18.330 -6.938 -6.261 1.00 84.56 429 LYS A N 1
ATOM 3426 C CA . LYS A 1 429 ? 19.336 -7.982 -6.519 1.00 84.56 429 LYS A CA 1
ATOM 3427 C C . LYS A 1 429 ? 19.130 -9.262 -5.707 1.00 84.56 429 LYS A C 1
ATOM 3429 O O . LYS A 1 429 ? 19.591 -10.307 -6.147 1.00 84.56 429 LYS A O 1
ATOM 3434 N N . THR A 1 430 ? 18.421 -9.207 -4.578 1.00 84.75 430 THR A N 1
ATOM 3435 C CA . THR A 1 430 ? 18.112 -10.394 -3.759 1.00 84.75 430 THR A CA 1
ATOM 3436 C C . THR A 1 430 ? 16.818 -11.103 -4.177 1.00 84.75 430 THR A C 1
ATOM 3438 O O . THR A 1 430 ? 16.454 -12.107 -3.574 1.00 84.75 430 THR A O 1
ATOM 3441 N N . GLN A 1 431 ? 16.117 -10.611 -5.208 1.00 88.81 431 GLN A N 1
ATOM 3442 C CA . GLN A 1 431 ? 14.875 -11.222 -5.699 1.00 88.81 431 GLN A CA 1
ATOM 3443 C C . GLN A 1 431 ? 15.142 -12.316 -6.753 1.00 88.81 431 GLN A C 1
ATOM 3445 O O . GLN A 1 431 ? 16.202 -12.351 -7.385 1.00 88.81 431 GLN A O 1
ATOM 3450 N N . THR A 1 432 ? 14.173 -13.211 -6.957 1.00 89.06 432 THR A N 1
ATOM 3451 C CA . THR A 1 432 ? 14.257 -14.322 -7.924 1.00 89.06 432 THR A CA 1
ATOM 3452 C C . THR A 1 432 ? 13.808 -13.915 -9.332 1.00 89.06 432 THR A C 1
ATOM 3454 O O . THR A 1 432 ? 13.122 -12.908 -9.519 1.00 89.06 432 THR A O 1
ATOM 3457 N N . GLU A 1 433 ? 14.143 -14.730 -10.334 1.00 90.31 433 GLU A N 1
ATOM 3458 C CA . GLU A 1 433 ? 13.732 -14.587 -11.739 1.00 90.31 433 GLU A CA 1
ATOM 3459 C C . GLU A 1 433 ? 12.213 -14.421 -11.864 1.00 90.31 433 GLU A C 1
ATOM 3461 O O . GLU A 1 433 ? 11.743 -13.522 -12.555 1.00 90.31 433 GLU A O 1
ATOM 3466 N N . ARG A 1 434 ? 11.439 -15.224 -11.119 1.00 90.50 434 ARG A N 1
ATOM 3467 C CA . ARG A 1 434 ? 9.973 -15.128 -11.049 1.00 90.50 434 ARG A CA 1
ATOM 3468 C C . ARG A 1 434 ? 9.503 -13.740 -10.604 1.00 90.50 434 ARG A C 1
ATOM 3470 O O . ARG A 1 434 ? 8.493 -13.251 -11.109 1.00 90.50 434 ARG A O 1
ATOM 3477 N N . VAL A 1 435 ? 10.200 -13.093 -9.667 1.00 92.00 435 VAL A N 1
ATOM 3478 C CA . VAL A 1 435 ? 9.852 -11.748 -9.169 1.00 92.00 435 VAL A CA 1
ATOM 3479 C C . VAL A 1 435 ? 10.235 -10.673 -10.191 1.00 92.00 435 VAL A C 1
ATOM 3481 O O . VAL A 1 435 ? 9.443 -9.765 -10.445 1.00 92.00 435 VAL A O 1
ATOM 3484 N N . TRP A 1 436 ? 11.399 -10.794 -10.837 1.00 92.94 436 TRP A N 1
ATOM 3485 C CA . TRP A 1 436 ? 11.803 -9.896 -11.925 1.00 92.94 436 TRP A CA 1
ATOM 3486 C C . TRP A 1 436 ? 10.860 -9.992 -13.131 1.00 92.94 436 TRP A C 1
ATOM 3488 O O . TRP A 1 436 ? 10.387 -8.971 -13.625 1.00 92.94 436 TRP A O 1
ATOM 3498 N N . ASP A 1 437 ? 10.494 -11.203 -13.548 1.00 92.25 437 ASP A N 1
ATOM 3499 C CA . ASP A 1 437 ? 9.550 -11.407 -14.645 1.00 92.25 437 ASP A CA 1
ATOM 3500 C C . ASP A 1 437 ? 8.135 -10.917 -14.293 1.00 92.25 437 ASP A C 1
ATOM 3502 O O . ASP A 1 437 ? 7.460 -10.327 -15.132 1.00 92.25 437 ASP A O 1
ATOM 3506 N N . THR A 1 438 ? 7.714 -11.049 -13.027 1.00 93.19 438 THR A N 1
ATOM 3507 C CA . THR A 1 438 ? 6.459 -10.448 -12.532 1.00 93.19 438 THR A CA 1
ATOM 3508 C C . THR A 1 438 ? 6.457 -8.921 -12.695 1.00 93.19 438 THR A C 1
ATOM 3510 O O . THR A 1 438 ? 5.419 -8.338 -13.020 1.00 93.19 438 THR A O 1
ATOM 3513 N N . LEU A 1 439 ? 7.603 -8.256 -12.509 1.00 93.00 439 LEU A N 1
ATOM 3514 C CA . LEU A 1 439 ? 7.743 -6.812 -12.722 1.00 93.00 439 LEU A CA 1
ATOM 3515 C C . LEU A 1 439 ? 7.709 -6.441 -14.213 1.00 93.00 439 LEU A C 1
ATOM 3517 O O . LEU A 1 439 ? 6.964 -5.532 -14.581 1.00 93.00 439 LEU A O 1
ATOM 3521 N N . ASP A 1 440 ? 8.425 -7.164 -15.081 1.00 92.19 440 ASP A N 1
ATOM 3522 C CA . ASP A 1 440 ? 8.360 -6.943 -16.536 1.00 92.19 440 ASP A CA 1
ATOM 3523 C C . ASP A 1 440 ? 6.950 -7.185 -17.099 1.00 92.19 440 ASP A C 1
ATOM 3525 O O . ASP A 1 440 ? 6.459 -6.375 -17.883 1.00 92.19 440 ASP A O 1
ATOM 3529 N N . VAL A 1 441 ? 6.248 -8.237 -16.663 1.00 91.38 441 VAL A N 1
ATOM 3530 C CA . VAL A 1 441 ? 4.859 -8.499 -17.078 1.00 91.38 441 VAL A CA 1
ATOM 3531 C C . VAL A 1 441 ? 3.921 -7.373 -16.641 1.00 91.38 441 VAL A C 1
ATOM 3533 O O . VAL A 1 441 ? 3.070 -6.957 -17.425 1.00 91.38 441 VAL A O 1
ATOM 3536 N N . ASN A 1 442 ? 4.066 -6.823 -15.431 1.00 90.12 442 ASN A N 1
ATOM 3537 C CA . ASN A 1 442 ? 3.233 -5.697 -14.996 1.00 90.12 442 ASN A CA 1
ATOM 3538 C C . ASN A 1 442 ? 3.567 -4.378 -15.716 1.00 90.12 442 ASN A C 1
ATOM 3540 O O . ASN A 1 442 ? 2.656 -3.605 -16.018 1.00 90.12 442 ASN A O 1
ATOM 3544 N N . PHE A 1 443 ? 4.827 -4.163 -16.091 1.00 88.94 443 PHE A N 1
ATOM 3545 C CA . PHE A 1 443 ? 5.233 -3.061 -16.963 1.00 88.94 443 PHE A CA 1
ATOM 3546 C C . PHE A 1 443 ? 4.640 -3.199 -18.381 1.00 88.94 443 PHE A C 1
ATOM 3548 O O . PHE A 1 443 ? 4.062 -2.252 -18.913 1.00 88.94 443 PHE A O 1
ATOM 3555 N N . LEU A 1 444 ? 4.682 -4.400 -18.970 1.00 85.06 444 LEU A N 1
ATOM 3556 C CA . LEU A 1 444 ? 4.089 -4.692 -20.282 1.00 85.06 444 LEU A CA 1
ATOM 3557 C C . LEU A 1 444 ? 2.554 -4.585 -20.265 1.00 85.06 444 LEU A C 1
ATOM 3559 O O . LEU A 1 444 ? 1.972 -3.992 -21.174 1.00 85.06 444 LEU A O 1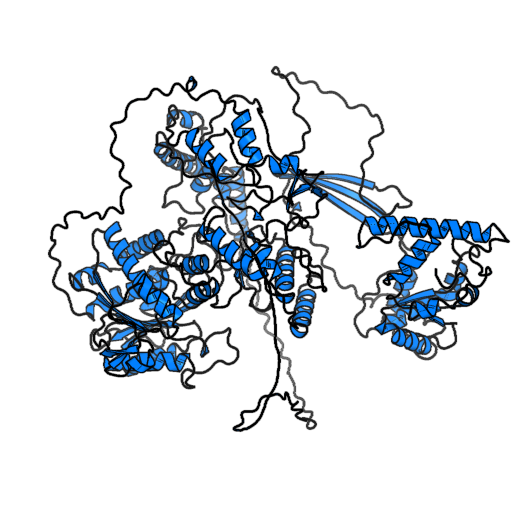
ATOM 3563 N N . ARG A 1 445 ? 1.887 -5.052 -19.197 1.00 83.81 445 ARG A N 1
ATOM 3564 C CA . ARG A 1 445 ? 0.448 -4.817 -18.964 1.00 83.81 445 ARG A CA 1
ATOM 3565 C C . ARG A 1 445 ? 0.113 -3.324 -18.969 1.00 83.81 445 ARG A C 1
ATOM 3567 O O . ARG A 1 445 ? -0.907 -2.945 -19.540 1.00 83.81 445 ARG A O 1
ATOM 3574 N N . ALA A 1 446 ? 0.939 -2.479 -18.348 1.00 77.44 446 ALA A N 1
ATOM 3575 C CA . ALA A 1 446 ? 0.732 -1.031 -18.350 1.00 77.44 446 ALA A CA 1
ATOM 3576 C C . ALA A 1 446 ? 0.854 -0.443 -19.770 1.00 77.44 446 ALA A C 1
ATOM 3578 O O . ALA A 1 446 ? -0.025 0.315 -20.186 1.00 77.44 446 ALA A O 1
ATOM 3579 N N . ILE A 1 447 ? 1.853 -0.873 -20.552 1.00 77.62 447 ILE A N 1
ATOM 3580 C CA . ILE A 1 447 ? 2.021 -0.475 -21.962 1.00 77.62 447 ILE A CA 1
ATOM 3581 C C . ILE A 1 447 ? 0.801 -0.867 -22.811 1.00 77.62 447 ILE A C 1
ATOM 3583 O O . ILE A 1 447 ? 0.276 -0.029 -23.544 1.00 77.62 447 ILE A O 1
ATOM 3587 N N . VAL A 1 448 ? 0.292 -2.098 -22.682 1.00 75.56 448 VAL A N 1
ATOM 3588 C CA . VAL A 1 448 ? -0.918 -2.552 -23.401 1.00 75.56 448 VAL A CA 1
ATOM 3589 C C . VAL A 1 448 ? -2.163 -1.756 -22.984 1.00 75.56 448 VAL A C 1
ATOM 3591 O O . VAL A 1 448 ? -3.011 -1.442 -23.819 1.00 75.56 448 VAL A O 1
ATOM 3594 N N . ARG A 1 449 ? -2.240 -1.323 -21.719 1.00 75.38 449 ARG A N 1
ATOM 3595 C CA . ARG A 1 449 ? -3.266 -0.392 -21.205 1.00 75.38 449 ARG A CA 1
ATOM 3596 C C . ARG A 1 449 ? -3.062 1.070 -21.648 1.00 75.38 449 ARG A C 1
ATOM 3598 O O . ARG A 1 449 ? -3.847 1.923 -21.244 1.00 75.38 449 ARG A O 1
ATOM 3605 N N . LYS A 1 450 ? -2.045 1.364 -22.472 1.00 67.31 450 LYS A N 1
ATOM 3606 C CA . LYS A 1 450 ? -1.617 2.714 -22.897 1.00 67.31 450 LYS A CA 1
ATOM 3607 C C . LYS A 1 450 ? -1.316 3.655 -21.722 1.00 67.31 450 LYS A C 1
ATOM 3609 O O . LYS A 1 450 ? -1.637 4.838 -21.754 1.00 67.31 450 LYS A O 1
ATOM 3614 N N . SER A 1 451 ? -0.685 3.113 -20.684 1.00 67.44 451 SER A N 1
ATOM 3615 C CA . SER A 1 451 ? -0.282 3.833 -19.475 1.00 67.44 451 SER A CA 1
ATOM 3616 C C . SER A 1 451 ? 1.185 3.572 -19.155 1.00 67.44 451 SER A C 1
ATOM 3618 O O . SER A 1 451 ? 1.628 2.427 -19.188 1.00 67.44 451 SER A O 1
ATOM 3620 N N . ASP A 1 452 ? 1.933 4.605 -18.779 1.00 73.56 452 ASP A N 1
ATOM 3621 C CA . ASP A 1 452 ? 3.226 4.392 -18.132 1.00 73.56 452 ASP A CA 1
ATOM 3622 C C . ASP A 1 452 ? 3.008 3.799 -16.725 1.00 73.56 452 ASP A C 1
ATOM 3624 O O . ASP A 1 452 ? 2.224 4.318 -15.925 1.00 73.56 452 ASP A O 1
ATOM 3628 N N . PHE A 1 453 ? 3.728 2.715 -16.433 1.00 76.88 453 PHE A N 1
ATOM 3629 C CA . PHE A 1 453 ? 3.763 1.998 -15.154 1.00 76.88 453 PHE A CA 1
ATOM 3630 C C . PHE A 1 453 ? 4.134 2.897 -13.956 1.00 76.88 453 PHE A C 1
ATOM 3632 O O . PHE A 1 453 ? 3.729 2.637 -12.818 1.00 76.88 453 PHE A O 1
ATOM 3639 N N . MET A 1 454 ? 4.882 3.971 -14.220 1.00 76.19 454 MET A N 1
ATOM 3640 C CA . MET A 1 454 ? 5.380 4.930 -13.235 1.00 76.19 454 MET A CA 1
ATOM 3641 C C . MET A 1 454 ? 4.460 6.155 -13.064 1.00 76.19 454 MET A C 1
ATOM 3643 O O . MET A 1 454 ? 4.522 6.822 -12.035 1.00 76.19 454 MET A O 1
ATOM 3647 N N . SER A 1 455 ? 3.562 6.428 -14.017 1.00 75.62 455 SER A N 1
ATOM 3648 C CA . SER A 1 455 ? 2.741 7.654 -14.082 1.00 75.62 455 SER A CA 1
ATOM 3649 C C . SER A 1 455 ? 1.810 7.884 -12.885 1.00 75.62 455 SER A C 1
ATOM 3651 O O . SER A 1 455 ? 1.426 9.022 -12.588 1.00 75.62 455 SER A O 1
ATOM 3653 N N . LYS A 1 456 ? 1.433 6.807 -12.183 1.00 80.19 456 LYS A N 1
ATOM 3654 C CA . LYS A 1 456 ? 0.731 6.820 -10.894 1.00 80.19 456 LYS A CA 1
ATOM 3655 C C . LYS A 1 456 ? 1.261 5.691 -10.018 1.00 80.19 456 LYS A C 1
ATOM 3657 O O . LYS A 1 456 ? 1.514 4.593 -10.501 1.00 80.19 456 LYS A O 1
ATOM 3662 N N . CYS A 1 457 ? 1.341 5.943 -8.712 1.00 86.12 457 CYS A N 1
ATOM 3663 C CA . CYS A 1 457 ? 1.713 4.929 -7.729 1.00 86.12 457 CYS A CA 1
ATOM 3664 C C . CYS A 1 457 ? 0.753 3.726 -7.784 1.00 86.12 457 CYS A C 1
ATOM 3666 O O . CYS A 1 457 ? -0.458 3.861 -7.560 1.00 86.12 457 CYS A O 1
ATOM 3668 N N . ARG A 1 458 ? 1.323 2.553 -8.077 1.00 88.44 458 ARG A N 1
ATOM 3669 C CA . ARG A 1 458 ? 0.708 1.228 -7.954 1.00 88.44 458 ARG A CA 1
ATOM 3670 C C . ARG A 1 458 ? 1.383 0.497 -6.795 1.00 88.44 458 ARG A C 1
ATOM 3672 O O . ARG A 1 458 ? 2.601 0.590 -6.650 1.00 88.44 458 ARG A O 1
ATOM 3679 N N . VAL A 1 459 ? 0.605 -0.242 -6.004 1.00 91.88 459 VAL A N 1
ATOM 3680 C CA . VAL A 1 459 ? 1.121 -1.181 -4.990 1.00 91.88 459 VAL A CA 1
ATOM 3681 C C . VAL A 1 459 ? 0.796 -2.589 -5.467 1.00 91.88 459 VAL A C 1
ATOM 3683 O O . VAL A 1 459 ? -0.385 -2.887 -5.641 1.00 91.88 459 VAL A O 1
ATOM 3686 N N . ILE A 1 460 ? 1.801 -3.425 -5.712 1.00 91.88 460 ILE A N 1
ATOM 3687 C CA . ILE A 1 460 ? 1.675 -4.743 -6.360 1.00 91.88 460 ILE A CA 1
ATOM 3688 C C . ILE A 1 460 ? 2.266 -5.798 -5.420 1.00 91.88 460 ILE A C 1
ATOM 3690 O O . ILE A 1 460 ? 3.427 -5.666 -5.043 1.00 91.88 460 ILE A O 1
ATOM 3694 N N . ASP A 1 461 ? 1.506 -6.824 -5.021 1.00 92.75 461 ASP A N 1
ATOM 3695 C CA . ASP A 1 461 ? 2.052 -7.916 -4.196 1.00 92.75 461 ASP A CA 1
ATOM 3696 C C . ASP A 1 461 ? 2.769 -8.950 -5.080 1.00 92.75 461 ASP A C 1
ATOM 3698 O O . ASP A 1 461 ? 2.141 -9.812 -5.695 1.00 92.75 461 ASP A O 1
ATOM 3702 N N . LEU A 1 462 ? 4.102 -8.871 -5.130 1.00 92.50 462 LEU A N 1
ATOM 3703 C CA . LEU A 1 462 ? 4.945 -9.763 -5.932 1.00 92.50 462 LEU A CA 1
ATOM 3704 C C . LEU A 1 462 ? 5.012 -11.202 -5.379 1.00 92.50 462 LEU A C 1
ATOM 3706 O O . LEU A 1 462 ? 5.498 -12.097 -6.073 1.00 92.50 462 LEU A O 1
ATOM 3710 N N . SER A 1 463 ? 4.490 -11.454 -4.169 1.00 89.00 463 SER A N 1
ATOM 3711 C CA . SER A 1 463 ? 4.356 -12.816 -3.632 1.00 89.00 463 SER A CA 1
ATOM 3712 C C . SER A 1 463 ? 3.265 -13.612 -4.358 1.00 89.00 463 SER A C 1
ATOM 3714 O O . SER A 1 463 ? 3.364 -14.837 -4.485 1.00 89.00 463 SER A O 1
ATOM 3716 N N . GLN A 1 464 ? 2.252 -12.927 -4.899 1.00 86.19 464 GLN A N 1
ATOM 3717 C CA . GLN A 1 464 ? 1.119 -13.544 -5.583 1.00 86.19 464 GLN A CA 1
ATOM 3718 C C . GLN A 1 464 ? 1.446 -13.907 -7.035 1.00 86.19 464 GLN A C 1
ATOM 3720 O O . GLN A 1 464 ? 2.315 -13.313 -7.678 1.00 86.19 464 GLN A O 1
ATOM 3725 N N . GLY A 1 465 ? 0.759 -14.926 -7.553 1.00 81.88 465 GLY A N 1
ATOM 3726 C CA . GLY A 1 465 ? 0.854 -15.302 -8.962 1.00 81.88 465 GLY A CA 1
ATOM 3727 C C . GLY A 1 465 ? 0.259 -14.228 -9.878 1.00 81.88 465 GLY A C 1
ATOM 3728 O O . GLY A 1 465 ? -0.633 -13.478 -9.474 1.00 81.88 465 GLY A O 1
ATOM 3729 N N . LEU A 1 466 ? 0.736 -14.171 -11.126 1.00 81.12 466 LEU A N 1
ATOM 3730 C CA . LEU A 1 466 ? 0.259 -13.226 -12.147 1.00 81.12 466 LEU A CA 1
ATOM 3731 C C . LEU A 1 466 ? -1.256 -13.299 -12.394 1.00 81.12 466 LEU A C 1
ATOM 3733 O O . LEU A 1 466 ? -1.859 -12.297 -12.766 1.00 81.12 466 LEU A O 1
ATOM 3737 N N . ASP A 1 467 ? -1.856 -14.465 -12.185 1.00 75.88 467 ASP A N 1
ATOM 3738 C CA . ASP A 1 467 ? -3.293 -14.734 -12.247 1.00 75.88 467 ASP A CA 1
ATOM 3739 C C . ASP A 1 467 ? -4.092 -14.054 -11.126 1.00 75.88 467 ASP A C 1
ATOM 3741 O O . ASP A 1 467 ? -5.234 -13.650 -11.338 1.00 75.88 467 ASP A O 1
ATOM 3745 N N . ARG A 1 468 ? -3.493 -13.920 -9.936 1.00 78.06 468 ARG A N 1
ATOM 3746 C CA . ARG A 1 468 ? -4.122 -13.324 -8.750 1.00 78.06 468 ARG A CA 1
ATOM 3747 C C . ARG A 1 468 ? -3.884 -11.818 -8.693 1.00 78.06 468 ARG A C 1
ATOM 3749 O O . ARG A 1 468 ? -4.823 -11.052 -8.484 1.00 78.06 468 ARG A O 1
ATOM 3756 N N . GLU A 1 469 ? -2.644 -11.380 -8.917 1.00 84.44 469 GLU A N 1
ATOM 3757 C CA . GLU A 1 469 ? -2.297 -9.960 -8.970 1.00 84.44 469 GLU A CA 1
ATOM 3758 C C . GLU A 1 469 ? -2.283 -9.454 -10.417 1.00 84.44 469 GLU A C 1
ATOM 3760 O O . GLU A 1 469 ? -1.271 -9.477 -11.121 1.00 84.44 469 GLU A O 1
ATOM 3765 N N . LEU A 1 470 ? -3.454 -8.989 -10.858 1.00 80.25 470 LEU A N 1
ATOM 3766 C CA . LEU A 1 470 ? -3.700 -8.424 -12.188 1.00 80.25 470 LEU A CA 1
ATOM 3767 C C . LEU A 1 470 ? -3.575 -6.886 -12.230 1.00 80.25 470 LEU A C 1
ATOM 3769 O O . LEU A 1 470 ? -3.862 -6.282 -13.267 1.00 80.25 470 LEU A O 1
ATOM 3773 N N . ASP A 1 471 ? -3.225 -6.230 -11.119 1.00 80.12 471 ASP A N 1
ATOM 3774 C CA . ASP A 1 471 ? -3.150 -4.770 -10.964 1.00 80.12 471 ASP A CA 1
ATOM 3775 C C . ASP A 1 471 ? -4.393 -4.028 -11.509 1.00 80.12 471 ASP A C 1
ATOM 3777 O O . ASP A 1 471 ? -4.307 -3.046 -12.245 1.00 80.12 471 ASP A O 1
ATOM 3781 N N . GLN A 1 472 ? -5.593 -4.524 -11.189 1.00 77.69 472 GLN A N 1
ATOM 3782 C CA . GLN A 1 472 ? -6.873 -3.940 -11.632 1.00 77.69 472 GLN A CA 1
ATOM 3783 C C . GLN A 1 472 ? -7.497 -2.963 -10.613 1.00 77.69 472 GLN A C 1
ATOM 3785 O O . GLN A 1 472 ? -8.717 -2.757 -10.613 1.00 77.69 472 GLN A O 1
ATOM 3790 N N . ARG A 1 473 ? -6.714 -2.441 -9.666 1.00 81.75 473 ARG A N 1
ATOM 3791 C CA . ARG A 1 473 ? -7.194 -1.524 -8.617 1.00 81.75 473 ARG A CA 1
ATOM 3792 C C . ARG A 1 473 ? -7.199 -0.073 -9.114 1.00 81.75 473 ARG A C 1
ATOM 3794 O O . ARG A 1 473 ? -6.480 0.270 -10.054 1.00 81.75 473 ARG A O 1
ATOM 3801 N N . ALA A 1 474 ? -8.020 0.784 -8.510 1.00 82.88 474 ALA A N 1
ATOM 3802 C CA . ALA A 1 474 ? -8.006 2.212 -8.825 1.00 82.88 474 ALA A CA 1
ATOM 3803 C C . ALA A 1 474 ? -6.651 2.833 -8.431 1.00 82.88 474 ALA A C 1
ATOM 3805 O O . ALA A 1 474 ? -6.055 2.438 -7.429 1.00 82.88 474 ALA A O 1
ATOM 3806 N N . SER A 1 475 ? -6.140 3.781 -9.220 1.00 81.88 475 SER A N 1
ATOM 3807 C CA . SER A 1 475 ? -4.845 4.415 -8.930 1.00 81.88 475 SER A CA 1
ATOM 3808 C C . SER A 1 475 ? -4.876 5.152 -7.592 1.00 81.88 475 SER A C 1
ATOM 3810 O O . SER A 1 475 ? -5.846 5.838 -7.278 1.00 81.88 475 SER A O 1
ATOM 3812 N N . GLY A 1 476 ? -3.814 4.991 -6.800 1.00 85.31 476 GLY A N 1
ATOM 3813 C CA . GLY A 1 476 ? -3.757 5.499 -5.429 1.00 85.31 476 GLY A CA 1
ATOM 3814 C C . GLY A 1 476 ? -4.466 4.637 -4.375 1.00 85.31 476 GLY A C 1
ATOM 3815 O O . GLY A 1 476 ? -4.461 5.053 -3.223 1.00 85.31 476 GLY A O 1
ATOM 3816 N N . ILE A 1 477 ? -5.025 3.464 -4.723 1.00 89.81 477 ILE A N 1
ATOM 3817 C CA . ILE A 1 477 ? -5.633 2.498 -3.785 1.00 89.81 477 ILE A CA 1
ATOM 3818 C C . ILE A 1 477 ? -4.812 1.193 -3.724 1.00 89.81 477 ILE A C 1
ATOM 3820 O O . ILE A 1 477 ? -4.599 0.519 -4.739 1.00 89.81 477 ILE A O 1
ATOM 3824 N N . SER A 1 478 ? -4.400 0.789 -2.521 1.00 92.81 478 SER A N 1
ATOM 3825 C CA . SER A 1 478 ? -3.728 -0.494 -2.270 1.00 92.81 478 SER A CA 1
ATOM 3826 C C . SER A 1 478 ? -4.713 -1.675 -2.214 1.00 92.81 478 SER A C 1
ATOM 3828 O O . SER A 1 478 ? -5.926 -1.498 -2.069 1.00 92.81 478 SER A O 1
ATOM 3830 N N . GLY A 1 479 ? -4.193 -2.896 -2.335 1.00 90.44 479 GLY A N 1
ATOM 3831 C CA . GLY A 1 479 ? -4.917 -4.128 -2.005 1.00 90.44 479 GLY A CA 1
ATOM 3832 C C . GLY A 1 479 ? -4.833 -4.464 -0.512 1.00 90.44 479 GLY A C 1
ATOM 3833 O O . GLY A 1 479 ? -4.208 -3.739 0.267 1.00 90.44 479 GLY A O 1
ATOM 3834 N N . CYS A 1 480 ? -5.437 -5.582 -0.108 1.00 90.75 480 CYS A N 1
ATOM 3835 C CA . CYS A 1 480 ? -5.218 -6.138 1.225 1.00 90.75 480 CYS A CA 1
ATOM 3836 C C . CYS A 1 480 ? -3.728 -6.464 1.366 1.00 90.75 480 CYS A C 1
ATOM 3838 O O . CYS A 1 480 ? -3.198 -7.231 0.567 1.00 90.75 480 CYS A O 1
ATOM 3840 N N . LEU A 1 481 ? -3.062 -5.871 2.357 1.00 93.12 481 LEU A N 1
ATOM 3841 C CA . LEU A 1 481 ? -1.667 -6.188 2.645 1.00 93.12 481 LEU A CA 1
ATOM 3842 C C . LEU A 1 481 ? -1.640 -7.557 3.333 1.00 93.12 481 LEU A C 1
ATOM 3844 O O . LEU A 1 481 ? -2.408 -7.781 4.271 1.00 93.12 481 LEU A O 1
ATOM 3848 N N . THR A 1 482 ? -0.824 -8.484 2.836 1.00 89.25 482 THR A N 1
ATOM 3849 C CA . THR A 1 482 ? -0.718 -9.842 3.393 1.00 89.25 482 THR A CA 1
ATOM 3850 C C . THR A 1 482 ? 0.486 -9.950 4.345 1.00 89.25 482 THR A C 1
ATOM 3852 O O . THR A 1 482 ? 1.507 -9.315 4.080 1.00 89.25 482 THR A O 1
ATOM 3855 N N . PRO A 1 483 ? 0.429 -10.753 5.430 1.00 87.56 483 PRO A N 1
ATOM 3856 C CA . PRO A 1 483 ? 1.499 -10.809 6.444 1.00 87.56 483 PRO A CA 1
ATOM 3857 C C . PRO A 1 483 ? 2.898 -11.157 5.907 1.00 87.56 483 PRO A C 1
ATOM 3859 O O . PRO A 1 483 ? 3.911 -10.762 6.475 1.00 87.56 483 PRO A O 1
ATOM 3862 N N . ARG A 1 484 ? 2.962 -11.889 4.786 1.00 85.69 484 ARG A N 1
ATOM 3863 C CA . ARG A 1 484 ? 4.204 -12.293 4.100 1.00 85.69 484 ARG A CA 1
ATOM 3864 C C . ARG A 1 484 ? 4.320 -11.707 2.679 1.00 85.69 484 ARG A C 1
ATOM 3866 O O . ARG A 1 484 ? 5.092 -12.215 1.867 1.00 85.69 484 ARG A O 1
ATOM 3873 N N . GLY A 1 485 ? 3.534 -10.675 2.364 1.00 86.75 485 GLY A N 1
ATOM 3874 C CA . GLY A 1 485 ? 3.418 -10.103 1.020 1.00 86.75 485 GLY A CA 1
ATOM 3875 C C . GLY A 1 485 ? 4.615 -9.251 0.603 1.00 86.75 485 GLY A C 1
ATOM 3876 O O . GLY A 1 485 ? 5.187 -8.503 1.395 1.00 86.75 485 GLY A O 1
ATOM 3877 N N . GLN A 1 486 ? 4.974 -9.321 -0.678 1.00 90.75 486 GLN A N 1
ATOM 3878 C CA . GLN A 1 486 ? 6.092 -8.578 -1.266 1.00 90.75 486 GLN A CA 1
ATOM 3879 C C . GLN A 1 486 ? 5.567 -7.346 -2.007 1.00 90.75 486 GLN A C 1
ATOM 3881 O O . GLN A 1 486 ? 5.628 -7.241 -3.231 1.00 90.75 486 GLN A O 1
ATOM 3886 N N . HIS A 1 487 ? 4.997 -6.420 -1.239 1.00 94.12 487 HIS A N 1
ATOM 3887 C CA . HIS A 1 487 ? 4.332 -5.225 -1.749 1.00 94.12 487 HIS A CA 1
ATOM 3888 C C . HIS A 1 487 ? 5.339 -4.235 -2.361 1.00 94.12 487 HIS A C 1
ATOM 3890 O O . HIS A 1 487 ? 6.071 -3.552 -1.647 1.00 94.12 487 HIS A O 1
ATOM 3896 N N . PHE A 1 488 ? 5.362 -4.135 -3.687 1.00 94.38 488 PHE A N 1
ATOM 3897 C CA . PHE A 1 488 ? 6.215 -3.231 -4.459 1.00 94.38 488 PHE A CA 1
ATOM 3898 C C . PHE A 1 488 ? 5.475 -1.949 -4.854 1.00 94.38 488 PHE A C 1
ATOM 3900 O O . PHE A 1 488 ? 4.317 -2.002 -5.269 1.00 94.38 488 PHE A O 1
ATOM 3907 N N . ILE A 1 489 ? 6.154 -0.803 -4.755 1.00 93.38 489 ILE A N 1
ATOM 3908 C CA . ILE A 1 489 ? 5.633 0.525 -5.100 1.00 93.38 489 ILE A CA 1
ATOM 3909 C C . ILE A 1 489 ? 6.244 0.969 -6.434 1.00 93.38 489 ILE A C 1
ATOM 3911 O O . ILE A 1 489 ? 7.443 1.261 -6.491 1.00 93.38 489 ILE A O 1
ATOM 3915 N N . SER A 1 490 ? 5.425 1.087 -7.489 1.00 88.75 490 SER A N 1
ATOM 3916 C CA . SER A 1 490 ? 5.917 1.392 -8.846 1.00 88.75 490 SER A CA 1
ATOM 3917 C C . SER A 1 490 ? 6.744 2.677 -8.891 1.00 88.75 490 SER A C 1
ATOM 3919 O O . SER A 1 490 ? 7.934 2.623 -9.183 1.00 88.75 490 SER A O 1
ATOM 3921 N N . THR A 1 491 ? 6.172 3.808 -8.467 1.00 86.00 491 THR A N 1
ATOM 3922 C CA . THR A 1 491 ? 6.812 5.140 -8.437 1.00 86.00 491 THR A CA 1
ATOM 3923 C C . THR A 1 491 ? 8.115 5.222 -7.636 1.00 86.00 491 THR A C 1
ATOM 3925 O O . THR A 1 491 ? 8.861 6.182 -7.798 1.00 86.00 491 THR A O 1
ATOM 3928 N N . ARG A 1 492 ? 8.393 4.252 -6.756 1.00 87.06 492 ARG A N 1
ATOM 3929 C CA . ARG A 1 492 ? 9.591 4.204 -5.902 1.00 87.06 492 ARG A CA 1
ATOM 3930 C C . ARG A 1 492 ? 10.684 3.292 -6.461 1.00 87.06 492 ARG A C 1
ATOM 3932 O O . ARG A 1 492 ? 11.844 3.472 -6.102 1.00 87.06 492 ARG A O 1
ATOM 3939 N N . GLY A 1 493 ? 10.325 2.292 -7.267 1.00 89.81 493 GLY A N 1
ATOM 3940 C CA . GLY A 1 493 ? 11.263 1.250 -7.682 1.00 89.81 493 GLY A CA 1
ATOM 3941 C C . GLY A 1 493 ? 11.745 0.362 -6.530 1.00 89.81 493 GLY A C 1
ATOM 3942 O O . GLY A 1 493 ? 12.885 -0.101 -6.538 1.00 89.81 493 GLY A O 1
ATOM 3943 N N . GLY A 1 494 ? 10.906 0.153 -5.513 1.00 91.81 494 GLY A N 1
ATOM 3944 C CA . GLY A 1 494 ? 11.256 -0.589 -4.302 1.00 91.81 494 GLY A CA 1
ATOM 3945 C C . GLY A 1 494 ? 10.033 -0.983 -3.465 1.00 91.81 494 GLY A C 1
ATOM 3946 O O . GLY A 1 494 ? 8.903 -0.637 -3.824 1.00 91.81 494 GLY A O 1
ATOM 3947 N N . PRO A 1 495 ? 10.238 -1.716 -2.361 1.00 93.69 495 PRO A N 1
ATOM 3948 C CA . PRO A 1 495 ? 9.162 -2.207 -1.514 1.00 93.69 495 PRO A CA 1
ATOM 3949 C C . PRO A 1 495 ? 8.484 -1.100 -0.688 1.00 93.69 495 PRO A C 1
ATOM 3951 O O . PRO A 1 495 ? 9.031 -0.019 -0.439 1.00 93.69 495 PRO A O 1
ATOM 3954 N N . LEU A 1 496 ? 7.275 -1.421 -0.237 1.00 94.75 496 LEU A N 1
ATOM 3955 C CA . LEU A 1 496 ? 6.614 -0.833 0.924 1.00 94.75 496 LEU A CA 1
ATOM 3956 C C . LEU A 1 496 ? 7.358 -1.295 2.187 1.00 94.75 496 LEU A C 1
ATOM 3958 O O . LEU A 1 496 ? 7.566 -2.498 2.367 1.00 94.75 496 LEU A O 1
ATOM 3962 N N . LEU A 1 497 ? 7.760 -0.374 3.062 1.00 93.81 497 LEU A N 1
ATOM 3963 C CA . LEU A 1 497 ? 8.344 -0.732 4.359 1.00 93.81 497 LEU A CA 1
ATOM 3964 C C . LEU A 1 497 ? 7.249 -1.175 5.338 1.00 93.81 497 LEU A C 1
ATOM 3966 O O . LEU A 1 497 ? 6.104 -0.735 5.238 1.00 93.81 497 LEU A O 1
ATOM 3970 N N . GLY A 1 498 ? 7.593 -2.002 6.326 1.00 93.56 498 GLY A N 1
ATOM 3971 C CA . GLY A 1 498 ? 6.610 -2.498 7.298 1.00 93.56 498 GLY A CA 1
ATOM 3972 C C . GLY A 1 498 ? 5.969 -1.374 8.130 1.00 93.56 498 GLY A C 1
ATOM 3973 O O . GLY A 1 498 ? 4.770 -1.393 8.388 1.00 93.56 498 GLY A O 1
ATOM 3974 N N . ILE A 1 499 ? 6.729 -0.318 8.441 1.00 93.75 499 ILE A N 1
ATOM 3975 C CA . ILE A 1 499 ? 6.200 0.903 9.076 1.00 93.75 499 ILE A CA 1
ATOM 3976 C C . ILE A 1 499 ? 5.130 1.603 8.211 1.00 93.75 499 ILE A C 1
ATOM 3978 O O . ILE A 1 499 ? 4.130 2.096 8.721 1.00 93.75 499 ILE A O 1
ATOM 3982 N N . GLU A 1 500 ? 5.269 1.585 6.886 1.00 95.62 500 GLU A N 1
ATOM 3983 C CA . GLU A 1 500 ? 4.273 2.157 5.969 1.00 95.62 500 GLU A CA 1
ATOM 3984 C C . GLU A 1 500 ? 3.049 1.245 5.819 1.00 95.62 500 GLU A C 1
ATOM 3986 O O . GLU A 1 500 ? 1.930 1.723 5.639 1.00 95.62 500 GLU A O 1
ATOM 3991 N N . ALA A 1 501 ? 3.239 -0.071 5.941 1.00 96.31 501 ALA A N 1
ATOM 3992 C CA . ALA A 1 501 ? 2.145 -1.031 6.010 1.00 96.31 501 ALA A CA 1
ATOM 3993 C C . ALA A 1 501 ? 1.287 -0.822 7.275 1.00 96.31 501 ALA A C 1
ATOM 3995 O O . ALA A 1 501 ? 0.058 -0.844 7.175 1.00 96.31 501 ALA A O 1
ATOM 3996 N N . LEU A 1 502 ? 1.910 -0.540 8.430 1.00 95.81 502 LEU A N 1
ATOM 3997 C CA . LEU A 1 502 ? 1.218 -0.162 9.673 1.00 95.81 502 LEU A CA 1
ATOM 3998 C C . LEU A 1 502 ? 0.445 1.158 9.516 1.00 95.81 502 LEU A C 1
ATOM 4000 O O . LEU A 1 502 ? -0.742 1.216 9.844 1.00 95.81 502 LEU A O 1
ATOM 4004 N N . ALA A 1 503 ? 1.063 2.193 8.936 1.00 96.00 503 ALA A N 1
ATOM 4005 C CA . ALA A 1 503 ? 0.383 3.461 8.648 1.00 96.00 503 ALA A CA 1
ATOM 4006 C C . ALA A 1 503 ? -0.838 3.272 7.721 1.00 96.00 503 ALA A C 1
ATOM 4008 O O . ALA A 1 503 ? -1.886 3.883 7.931 1.00 96.00 503 ALA A O 1
ATOM 4009 N N . LEU A 1 504 ? -0.760 2.353 6.750 1.00 96.25 504 LEU A N 1
ATOM 4010 C CA . LEU A 1 504 ? -1.887 1.961 5.892 1.00 96.25 504 LEU A CA 1
ATOM 4011 C C . LEU A 1 504 ? -2.973 1.128 6.601 1.00 96.25 504 LEU A C 1
ATOM 4013 O O . LEU A 1 504 ? -4.033 0.925 6.011 1.00 96.25 504 LEU A O 1
ATOM 4017 N N . GLN A 1 505 ? -2.755 0.671 7.840 1.00 96.94 505 GLN A N 1
ATOM 4018 C CA . GLN A 1 505 ? -3.808 0.167 8.738 1.00 96.94 505 GLN A CA 1
ATOM 4019 C C . GLN A 1 505 ? -4.355 1.248 9.689 1.00 96.94 505 GLN A C 1
ATOM 4021 O O . GLN A 1 505 ? -5.219 0.952 10.511 1.00 96.94 505 GLN A O 1
ATOM 4026 N N . GLY A 1 506 ? -3.893 2.499 9.581 1.00 96.44 506 GLY A N 1
ATOM 4027 C CA . GLY A 1 506 ? -4.278 3.595 10.473 1.00 96.44 506 GLY A CA 1
ATOM 4028 C C . GLY A 1 506 ? -3.558 3.582 11.824 1.00 96.44 506 GLY A C 1
ATOM 4029 O O . GLY A 1 506 ? -4.048 4.171 12.783 1.00 96.44 506 GLY A O 1
ATOM 4030 N N . ILE A 1 507 ? -2.419 2.899 11.934 1.00 96.00 507 ILE A N 1
ATOM 4031 C CA . ILE A 1 507 ? -1.634 2.828 13.173 1.00 96.00 507 ILE A CA 1
ATOM 4032 C C . ILE A 1 507 ? -0.652 4.024 13.213 1.00 96.00 507 ILE A C 1
ATOM 4034 O O . ILE A 1 507 ? 0.149 4.157 12.281 1.00 96.00 507 ILE A O 1
ATOM 4038 N N . PRO A 1 508 ? -0.687 4.912 14.232 1.00 92.81 508 PRO A N 1
ATOM 4039 C CA . PRO A 1 508 ? 0.141 6.118 14.291 1.00 92.81 508 PRO A CA 1
ATOM 4040 C C . PRO A 1 508 ? 1.580 5.761 14.688 1.00 92.81 508 PRO A C 1
ATOM 4042 O O . PRO A 1 508 ? 1.951 5.696 15.858 1.00 92.81 508 PRO A O 1
ATOM 4045 N N . THR A 1 509 ? 2.397 5.478 13.673 1.00 90.56 509 THR A N 1
ATOM 4046 C CA . THR A 1 509 ? 3.791 5.001 13.805 1.00 90.56 509 THR A CA 1
ATOM 4047 C C . THR A 1 509 ? 4.765 5.972 14.483 1.00 90.56 509 THR A C 1
ATOM 4049 O O . THR A 1 509 ? 5.906 5.611 14.748 1.00 90.56 509 THR A O 1
ATOM 4052 N N . ASP A 1 510 ? 4.339 7.207 14.728 1.00 86.38 510 ASP A N 1
ATOM 4053 C CA . ASP A 1 510 ? 5.030 8.252 15.482 1.00 86.38 510 ASP A CA 1
ATOM 4054 C C . ASP A 1 510 ? 4.775 8.170 16.998 1.00 86.38 510 ASP A C 1
ATOM 4056 O O . ASP A 1 510 ? 5.593 8.661 17.774 1.00 86.38 510 ASP A O 1
ATOM 4060 N N . ARG A 1 511 ? 3.691 7.506 17.426 1.00 86.88 511 ARG A N 1
ATOM 4061 C CA . ARG A 1 511 ? 3.365 7.247 18.841 1.00 86.88 511 ARG A CA 1
ATOM 4062 C C . ARG A 1 511 ? 3.936 5.927 19.379 1.00 86.88 511 ARG A C 1
ATOM 4064 O O . ARG A 1 511 ? 3.762 5.636 20.557 1.00 86.88 511 ARG A O 1
ATOM 4071 N N . LEU A 1 512 ? 4.572 5.114 18.531 1.00 89.81 512 LEU A N 1
ATOM 4072 C CA . LEU A 1 512 ? 4.951 3.731 18.844 1.00 89.81 512 LEU A CA 1
ATOM 4073 C C . LEU A 1 512 ? 6.466 3.508 18.816 1.00 89.81 512 LEU A C 1
ATOM 4075 O O . LEU A 1 512 ? 7.186 3.992 17.942 1.00 89.81 512 LEU A O 1
ATOM 4079 N N . LEU A 1 513 ? 6.940 2.682 19.744 1.00 89.06 513 LEU A N 1
ATOM 4080 C CA . LEU A 1 513 ? 8.313 2.201 19.807 1.00 89.06 513 LEU A CA 1
ATOM 4081 C C . LEU A 1 513 ? 8.458 1.004 18.858 1.00 89.06 513 LEU A C 1
ATOM 4083 O O . LEU A 1 513 ? 8.089 -0.111 19.218 1.00 89.06 513 LEU A O 1
ATOM 4087 N N . LEU A 1 514 ? 8.989 1.229 17.654 1.00 87.69 514 LEU A N 1
ATOM 4088 C CA . LEU A 1 514 ? 9.123 0.230 16.572 1.00 87.69 514 LEU A CA 1
ATOM 4089 C C . LEU A 1 514 ? 10.596 -0.121 16.259 1.00 87.69 514 LEU A C 1
ATOM 4091 O O . LEU A 1 514 ? 10.973 -0.267 15.098 1.00 87.69 514 LEU A O 1
ATOM 4095 N N . SER A 1 515 ? 11.462 -0.149 17.277 1.00 74.81 515 SER A N 1
ATOM 4096 C CA . SER A 1 515 ? 12.924 -0.256 17.117 1.00 74.81 515 SER A CA 1
ATOM 4097 C C . SER A 1 515 ? 13.492 -1.680 17.172 1.00 74.81 515 SER A C 1
ATOM 4099 O O . SER A 1 515 ? 14.668 -1.859 16.859 1.00 74.81 515 SER A O 1
ATOM 4101 N N . SER A 1 516 ? 12.699 -2.674 17.579 1.00 81.44 516 SER A N 1
ATOM 4102 C CA . SER A 1 516 ? 13.125 -4.076 17.741 1.00 81.44 516 SER A CA 1
ATOM 4103 C C . SER A 1 516 ? 12.626 -5.013 16.640 1.00 81.44 516 SER A C 1
ATOM 4105 O O . SER A 1 516 ? 13.192 -6.083 16.443 1.00 81.44 516 SER A O 1
ATOM 4107 N N . GLU A 1 517 ? 11.564 -4.635 15.934 1.00 89.31 517 GLU A N 1
ATOM 4108 C CA . GLU A 1 517 ? 10.905 -5.470 14.932 1.00 89.31 517 GLU A CA 1
ATOM 4109 C C . GLU A 1 517 ? 11.614 -5.359 13.580 1.00 89.31 517 GLU A C 1
ATOM 4111 O O . GLU A 1 517 ? 11.886 -4.262 13.085 1.00 89.31 517 GLU A O 1
ATOM 4116 N N . SER A 1 518 ? 11.874 -6.494 12.929 1.00 89.12 518 SER A N 1
ATOM 4117 C CA . SER A 1 518 ? 12.402 -6.484 11.568 1.00 89.12 518 SER A CA 1
ATOM 4118 C C . SER A 1 518 ? 11.336 -6.028 10.565 1.00 89.12 518 SER A C 1
ATOM 4120 O O . SER A 1 518 ? 10.131 -6.057 10.826 1.00 89.12 518 SER A O 1
ATOM 4122 N N . GLN A 1 519 ? 11.760 -5.686 9.345 1.00 88.94 519 GLN A N 1
ATOM 4123 C CA . GLN A 1 519 ? 10.827 -5.367 8.255 1.00 88.94 519 GLN A CA 1
ATOM 4124 C C . GLN A 1 519 ? 9.824 -6.503 7.965 1.00 88.94 519 GLN A C 1
ATOM 4126 O O . GLN A 1 519 ? 8.740 -6.225 7.460 1.00 88.94 519 GLN A O 1
ATOM 4131 N N . ARG A 1 520 ? 10.151 -7.766 8.290 1.00 88.88 520 ARG A N 1
ATOM 4132 C CA . ARG A 1 520 ? 9.220 -8.900 8.168 1.00 88.88 520 ARG A CA 1
ATOM 4133 C C . ARG A 1 520 ? 8.148 -8.853 9.255 1.00 88.88 520 ARG A C 1
ATOM 4135 O O . ARG A 1 520 ? 6.972 -8.989 8.945 1.00 88.88 520 ARG A O 1
ATOM 4142 N N . ASP A 1 521 ? 8.556 -8.609 10.491 1.00 93.19 521 ASP A N 1
ATOM 4143 C CA . ASP A 1 521 ? 7.684 -8.633 11.670 1.00 93.19 521 ASP A CA 1
ATOM 4144 C C . ASP A 1 521 ? 6.695 -7.457 11.637 1.00 93.19 521 ASP A C 1
ATOM 4146 O O . ASP A 1 521 ? 5.510 -7.617 11.921 1.00 93.19 521 ASP A O 1
ATOM 4150 N N . LEU A 1 522 ? 7.153 -6.289 11.169 1.00 94.06 522 LEU A N 1
ATOM 4151 C CA . LEU A 1 522 ? 6.307 -5.121 10.902 1.00 94.06 522 LEU A CA 1
ATOM 4152 C C . LEU A 1 522 ? 5.274 -5.373 9.780 1.00 94.06 522 LEU A C 1
ATOM 4154 O O . LEU A 1 522 ? 4.148 -4.881 9.871 1.00 94.06 522 LEU A O 1
ATOM 4158 N N . HIS A 1 523 ? 5.620 -6.142 8.735 1.00 93.38 523 HIS A N 1
ATOM 4159 C CA . HIS A 1 523 ? 4.654 -6.566 7.705 1.00 93.38 523 HIS A CA 1
ATOM 4160 C C . HIS A 1 523 ? 3.673 -7.622 8.228 1.00 93.38 523 HIS A C 1
ATOM 4162 O O . HIS A 1 523 ? 2.496 -7.559 7.876 1.00 93.38 523 HIS A O 1
ATOM 4168 N N . ASP A 1 524 ? 4.101 -8.537 9.104 1.00 94.69 524 ASP A N 1
ATOM 4169 C CA . ASP A 1 524 ? 3.196 -9.510 9.726 1.00 94.69 524 ASP A CA 1
ATOM 4170 C C . ASP A 1 524 ? 2.171 -8.820 10.640 1.00 94.69 524 ASP A C 1
ATOM 4172 O O . ASP A 1 524 ? 0.966 -9.046 10.494 1.00 94.69 524 ASP A O 1
ATOM 4176 N N . LEU A 1 525 ? 2.633 -7.895 11.492 1.00 95.38 525 LEU A N 1
ATOM 4177 C CA . LEU A 1 525 ? 1.783 -7.021 12.306 1.00 95.38 525 LEU A CA 1
ATOM 4178 C C . LEU A 1 525 ? 0.759 -6.275 11.434 1.00 95.38 525 LEU A C 1
ATOM 4180 O O . LEU A 1 525 ? -0.437 -6.343 11.707 1.00 95.38 525 LEU A O 1
ATOM 4184 N N . ALA A 1 526 ? 1.189 -5.611 10.356 1.00 95.50 526 ALA A N 1
ATOM 4185 C CA . ALA A 1 526 ? 0.295 -4.864 9.465 1.00 95.50 526 ALA A CA 1
ATOM 4186 C C . ALA A 1 526 ? -0.673 -5.752 8.654 1.00 95.50 526 ALA A C 1
ATOM 4188 O O . ALA A 1 526 ? -1.815 -5.363 8.385 1.00 95.50 526 ALA A O 1
ATOM 4189 N N . GLY A 1 527 ? -0.239 -6.948 8.256 1.00 92.50 527 GLY A N 1
ATOM 4190 C CA . GLY A 1 527 ? -1.080 -7.917 7.561 1.00 92.50 527 GLY A CA 1
ATOM 4191 C C . GLY A 1 527 ? -2.189 -8.451 8.466 1.00 92.50 527 GLY A C 1
ATOM 4192 O O . GLY A 1 527 ? -3.359 -8.451 8.073 1.00 92.50 527 GLY A O 1
ATOM 4193 N N . ASN A 1 528 ? -1.842 -8.829 9.697 1.00 93.19 528 ASN A N 1
ATOM 4194 C CA . ASN A 1 528 ? -2.764 -9.434 10.657 1.00 93.19 528 ASN A CA 1
ATOM 4195 C C . ASN A 1 528 ? -3.641 -8.416 11.411 1.00 93.19 528 ASN A C 1
ATOM 4197 O O . ASN A 1 528 ? -4.753 -8.757 11.795 1.00 93.19 528 ASN A O 1
ATOM 4201 N N . ALA A 1 529 ? -3.207 -7.160 11.569 1.00 94.38 529 ALA A N 1
ATOM 4202 C CA . ALA A 1 529 ? -3.958 -6.126 12.286 1.00 94.38 529 ALA A CA 1
ATOM 4203 C C . ALA A 1 529 ? -5.391 -5.892 11.768 1.00 94.38 529 ALA A C 1
ATOM 4205 O O . ALA A 1 529 ? -5.649 -5.881 10.560 1.00 94.38 529 ALA A O 1
ATOM 4206 N N . MET A 1 530 ? -6.306 -5.564 12.682 1.00 95.94 530 MET A N 1
ATOM 4207 C CA . MET A 1 530 ? -7.515 -4.815 12.329 1.00 95.94 530 MET A CA 1
ATOM 4208 C C . MET A 1 530 ? -7.117 -3.389 11.924 1.00 95.94 530 MET A C 1
ATOM 4210 O O . MET A 1 530 ? -6.240 -2.790 12.546 1.00 95.94 530 MET A O 1
ATOM 4214 N N . SER A 1 531 ? -7.774 -2.807 10.921 1.00 97.38 531 SER A N 1
ATOM 4215 C CA . SER A 1 531 ? -7.536 -1.402 10.573 1.00 97.38 531 SER A CA 1
ATOM 4216 C C . SER A 1 531 ? -8.159 -0.490 11.641 1.00 97.38 531 SER A C 1
ATOM 4218 O O . SER A 1 531 ? -9.371 -0.550 11.869 1.00 97.38 531 SER A O 1
ATOM 4220 N N . SER A 1 532 ? -7.354 0.355 12.296 1.00 97.56 532 SER A N 1
ATOM 4221 C CA . SER A 1 532 ? -7.755 1.106 13.500 1.00 97.56 532 SER A CA 1
ATOM 4222 C C . SER A 1 532 ? -9.020 1.970 13.322 1.00 97.56 532 SER A C 1
ATOM 4224 O O . SER A 1 532 ? -9.871 1.918 14.211 1.00 97.56 532 SER A O 1
ATOM 4226 N N . PRO A 1 533 ? -9.270 2.668 12.186 1.00 98.19 533 PRO A N 1
ATOM 4227 C CA . PRO A 1 533 ? -10.478 3.485 12.037 1.00 98.19 533 PRO A CA 1
ATOM 4228 C C . PRO A 1 533 ? -11.736 2.631 11.837 1.00 98.19 533 PRO A C 1
ATOM 4230 O O . PRO A 1 533 ? -12.848 3.094 12.084 1.00 98.19 533 PRO A O 1
ATOM 4233 N N . VAL A 1 534 ? -11.577 1.378 11.391 1.00 97.94 534 VAL A N 1
ATOM 4234 C CA . VAL A 1 534 ? -12.684 0.440 11.176 1.00 97.94 534 VAL A CA 1
ATOM 4235 C C . VAL A 1 534 ? -13.096 -0.215 12.490 1.00 97.94 534 VAL A C 1
ATOM 4237 O O . VAL A 1 534 ? -14.281 -0.211 12.820 1.00 97.94 534 VAL A O 1
ATOM 4240 N N . VAL A 1 535 ? -12.137 -0.723 13.275 1.00 98.25 535 VAL A N 1
ATOM 4241 C CA . VAL A 1 535 ? -12.447 -1.251 14.614 1.00 98.25 535 VAL A CA 1
ATOM 4242 C C . VAL A 1 535 ? -12.884 -0.129 15.560 1.00 98.25 535 VAL A C 1
ATOM 4244 O O . VAL A 1 535 ? -13.851 -0.314 16.290 1.00 98.25 535 VAL A O 1
ATOM 4247 N N . GLY A 1 536 ? -12.300 1.071 15.456 1.00 98.25 536 GLY A N 1
ATOM 4248 C CA . GLY A 1 536 ? -12.785 2.273 16.138 1.00 98.25 536 GLY A CA 1
ATOM 4249 C C . GLY A 1 536 ? -14.247 2.583 15.804 1.00 98.25 536 GLY A C 1
ATOM 4250 O O . GLY A 1 536 ? -15.061 2.731 16.710 1.00 98.25 536 GLY A O 1
ATOM 4251 N N . ALA A 1 537 ? -14.630 2.582 14.521 1.00 98.44 537 ALA A N 1
ATOM 4252 C CA . ALA A 1 537 ? -16.031 2.746 14.120 1.00 98.44 537 ALA A CA 1
ATOM 4253 C C . ALA A 1 537 ? -16.948 1.638 14.679 1.00 98.44 537 ALA A C 1
ATOM 4255 O O . ALA A 1 537 ? -18.059 1.934 15.122 1.00 98.44 537 ALA A O 1
ATOM 4256 N N . ALA A 1 538 ? -16.491 0.381 14.710 1.00 98.31 538 ALA A N 1
ATOM 4257 C CA . ALA A 1 538 ? -17.254 -0.735 15.275 1.00 98.31 538 ALA A CA 1
ATOM 4258 C C . ALA A 1 538 ? -17.445 -0.601 16.798 1.00 98.31 538 ALA A C 1
ATOM 4260 O O . ALA A 1 538 ? -18.542 -0.846 17.300 1.00 98.31 538 ALA A O 1
ATOM 4261 N N . ILE A 1 539 ? -16.415 -0.147 17.520 1.00 98.62 539 ILE A N 1
ATOM 4262 C CA . ILE A 1 539 ? -16.459 0.146 18.959 1.00 98.62 539 ILE A CA 1
ATOM 4263 C C . ILE A 1 539 ? -17.405 1.319 19.247 1.00 98.62 539 ILE A C 1
ATOM 4265 O O . ILE A 1 539 ? -18.268 1.206 20.115 1.00 98.62 539 ILE A O 1
ATOM 4269 N N . LEU A 1 540 ? -17.329 2.407 18.474 1.00 98.56 540 LEU A N 1
ATOM 4270 C CA . LEU A 1 540 ? -18.268 3.530 18.574 1.00 98.56 540 LEU A CA 1
ATOM 4271 C C . LEU A 1 540 ? -19.717 3.068 18.344 1.00 98.56 540 LEU A C 1
ATOM 4273 O O . LEU A 1 540 ? -20.606 3.446 19.105 1.00 98.56 540 LEU A O 1
ATOM 4277 N N . CYS A 1 541 ? -19.962 2.194 17.360 1.00 97.94 541 CYS A N 1
ATOM 4278 C CA . CYS A 1 541 ? -21.283 1.593 17.152 1.00 97.94 541 CYS A CA 1
ATOM 4279 C C . CYS A 1 541 ? -21.738 0.744 18.350 1.00 97.94 541 CYS A C 1
ATOM 4281 O O . CYS A 1 541 ? -22.897 0.841 18.752 1.00 97.94 541 CYS A O 1
ATOM 4283 N N . ALA A 1 542 ? -20.844 -0.066 18.925 1.00 97.88 542 ALA A N 1
ATOM 4284 C CA . ALA A 1 542 ? -21.135 -0.914 20.079 1.00 97.88 542 ALA A CA 1
ATOM 4285 C C . ALA A 1 542 ? -21.511 -0.099 21.322 1.00 97.88 542 ALA A C 1
ATOM 4287 O O . ALA A 1 542 ? -22.509 -0.402 21.971 1.00 97.88 542 ALA A O 1
ATOM 4288 N N . LEU A 1 543 ? -20.763 0.967 21.620 1.00 98.19 543 LEU A N 1
ATOM 4289 C CA . LEU A 1 543 ? -21.032 1.845 22.759 1.00 98.19 543 LEU A CA 1
ATOM 4290 C C . LEU A 1 543 ? -22.322 2.659 22.551 1.00 98.19 543 LEU A C 1
ATOM 4292 O O . LEU A 1 543 ? -23.163 2.704 23.447 1.00 98.19 543 LEU A O 1
ATOM 4296 N N . ILE A 1 544 ? -22.559 3.217 21.357 1.00 97.25 544 ILE A N 1
ATOM 4297 C CA . ILE A 1 544 ? -23.811 3.940 21.055 1.00 97.25 544 ILE A CA 1
ATOM 4298 C C . ILE A 1 544 ? -25.030 3.019 21.204 1.00 97.25 544 ILE A C 1
ATOM 4300 O O . ILE A 1 544 ? -25.988 3.387 21.879 1.00 97.25 544 ILE A O 1
ATOM 4304 N N . ALA A 1 545 ? -24.999 1.818 20.617 1.00 95.38 545 ALA A N 1
ATOM 4305 C CA . ALA A 1 545 ? -26.124 0.882 20.674 1.00 95.38 545 ALA A CA 1
ATOM 4306 C C . ALA A 1 545 ? -26.305 0.219 22.050 1.00 95.38 545 ALA A C 1
ATOM 4308 O O . ALA A 1 545 ? -27.425 -0.126 22.419 1.00 95.38 545 ALA A O 1
ATOM 4309 N N . GLY A 1 546 ? -25.204 -0.004 22.772 1.00 96.50 546 GLY A N 1
ATOM 4310 C CA . GLY A 1 546 ? -25.132 -0.971 23.862 1.00 96.50 546 GLY A CA 1
ATOM 4311 C C . GLY A 1 546 ? -24.711 -0.428 25.227 1.00 96.50 546 GLY A C 1
ATOM 4312 O O . GLY A 1 546 ? -24.673 -1.212 26.169 1.00 96.50 546 GLY A O 1
ATOM 4313 N N . HIS A 1 547 ? -24.436 0.875 25.389 1.00 96.94 547 HIS A N 1
ATOM 4314 C CA . HIS A 1 547 ? -24.020 1.457 26.681 1.00 96.94 547 HIS A CA 1
ATOM 4315 C C . HIS A 1 547 ? -24.949 1.102 27.850 1.00 96.94 547 HIS A C 1
ATOM 4317 O O . HIS A 1 547 ? -24.474 0.904 28.960 1.00 96.94 547 HIS A O 1
ATOM 4323 N N . LYS A 1 548 ? -26.255 0.936 27.603 1.00 97.12 548 LYS A N 1
ATOM 4324 C CA . LYS A 1 548 ? -27.238 0.558 28.634 1.00 97.12 548 LYS A CA 1
ATOM 4325 C C . LYS A 1 548 ? -27.056 -0.860 29.195 1.00 97.12 548 LYS A C 1
ATOM 4327 O O . LYS A 1 548 ? -27.597 -1.144 30.254 1.00 97.12 548 LYS A O 1
ATOM 4332 N N . ALA A 1 549 ? -26.284 -1.721 28.524 1.00 96.62 549 ALA A N 1
ATOM 4333 C CA . ALA A 1 549 ? -25.863 -3.026 29.040 1.00 96.62 549 ALA A CA 1
ATOM 4334 C C . ALA A 1 549 ? -24.688 -2.925 30.038 1.00 96.62 549 ALA A C 1
ATOM 4336 O O . ALA A 1 549 ? -24.350 -3.908 30.703 1.00 96.62 549 ALA A O 1
ATOM 4337 N N . LEU A 1 550 ? -24.031 -1.760 30.111 1.00 96.94 550 LEU A N 1
ATOM 4338 C CA . LEU A 1 550 ? -22.948 -1.471 31.048 1.00 96.94 550 LEU A CA 1
ATOM 4339 C C . LEU A 1 550 ? -23.523 -0.992 32.382 1.00 96.94 550 LEU A C 1
ATOM 4341 O O . LEU A 1 550 ? -24.578 -0.357 32.432 1.00 96.94 550 LEU A O 1
ATOM 4345 N N . LEU A 1 551 ? -22.792 -1.233 33.469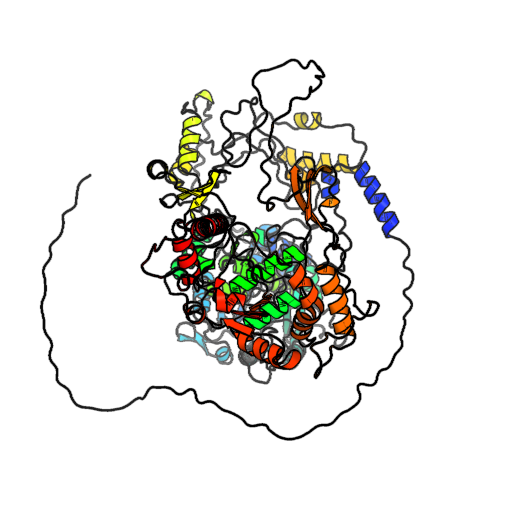 1.00 94.31 551 LEU A N 1
ATOM 4346 C CA . LEU A 1 551 ? -23.130 -0.637 34.762 1.00 94.31 551 LEU A CA 1
ATOM 4347 C C . LEU A 1 551 ? -22.933 0.890 34.688 1.00 94.31 551 LEU A C 1
ATOM 4349 O O . LEU A 1 551 ? -21.859 1.317 34.253 1.00 94.31 551 LEU A O 1
ATOM 4353 N N . PRO A 1 552 ? -23.918 1.705 35.109 1.00 93.19 552 PRO A N 1
ATOM 4354 C CA . PRO A 1 552 ? -23.774 3.155 35.107 1.00 93.19 552 PRO A CA 1
ATOM 4355 C C . PRO A 1 552 ? -22.672 3.591 36.079 1.00 93.19 552 PRO A C 1
ATOM 4357 O O . PRO A 1 552 ? -22.461 2.965 37.124 1.00 93.19 552 PRO A O 1
ATOM 4360 N N . GLY A 1 553 ? -21.957 4.657 35.729 1.00 90.69 553 GLY A N 1
ATOM 4361 C CA . GLY A 1 553 ? -20.981 5.284 36.616 1.00 90.69 553 GLY A CA 1
ATOM 4362 C C . GLY A 1 553 ? -21.589 6.378 37.497 1.00 90.69 553 GLY A C 1
ATOM 4363 O O . GLY A 1 553 ? -22.741 6.771 37.301 1.00 90.69 553 GLY A O 1
ATOM 4364 N N . PRO A 1 554 ? -20.814 6.917 38.455 1.00 88.12 554 PRO A N 1
ATOM 4365 C CA . PRO A 1 554 ? -21.166 8.172 39.104 1.00 88.12 554 PRO A CA 1
ATOM 4366 C C . PRO A 1 554 ? -21.233 9.297 38.056 1.00 88.12 554 PRO A C 1
ATOM 4368 O O . PRO A 1 554 ? -20.429 9.285 37.113 1.00 88.12 554 PRO A O 1
ATOM 4371 N N . PRO A 1 555 ? -22.128 10.292 38.210 1.00 80.88 555 PRO A N 1
ATOM 4372 C CA . PRO A 1 555 ? -22.058 11.501 37.399 1.00 80.88 555 PRO A CA 1
ATOM 4373 C C . PRO A 1 555 ? -20.678 12.139 37.574 1.00 80.88 555 PRO A C 1
ATOM 4375 O O . PRO A 1 555 ? -20.078 12.060 38.651 1.00 80.88 555 PRO A O 1
ATOM 4378 N N . ARG A 1 556 ? -20.161 12.773 36.519 1.00 67.94 556 ARG A N 1
ATOM 4379 C CA . ARG A 1 556 ? -18.909 13.517 36.651 1.00 67.94 556 ARG A CA 1
ATOM 4380 C C . ARG A 1 556 ? -19.141 14.696 37.578 1.00 67.94 556 ARG A C 1
ATOM 4382 O O . ARG A 1 556 ? -20.020 15.517 37.336 1.00 67.94 556 ARG A O 1
ATOM 4389 N N . VAL A 1 557 ? -18.335 14.757 38.629 1.00 59.88 557 VAL A N 1
ATOM 4390 C CA . VAL A 1 557 ? -18.030 16.033 39.257 1.00 59.88 557 VAL A CA 1
ATOM 4391 C C . VAL A 1 557 ? -17.167 16.768 38.241 1.00 59.88 557 VAL A C 1
ATOM 4393 O O . VAL A 1 557 ? -16.119 16.250 37.854 1.00 59.88 557 VAL A O 1
ATOM 4396 N N . ASP A 1 558 ? -17.610 17.941 37.801 1.00 49.34 558 ASP A N 1
ATOM 4397 C CA . ASP A 1 558 ? -16.746 18.886 37.097 1.00 49.34 558 ASP A CA 1
ATOM 4398 C C . ASP A 1 558 ? -15.761 19.470 38.121 1.00 49.34 558 ASP A C 1
ATOM 4400 O O . ASP A 1 558 ? -15.875 20.619 38.555 1.00 49.34 558 ASP A O 1
ATOM 4404 N N . GLU A 1 559 ? -14.801 18.649 38.560 1.00 41.66 559 GLU A N 1
ATOM 4405 C CA . GLU A 1 559 ? -13.591 19.186 39.164 1.00 41.66 559 GLU A CA 1
ATOM 4406 C C . GLU A 1 559 ? -12.961 20.117 38.124 1.00 41.66 559 GLU A C 1
ATOM 4408 O O . GLU A 1 559 ? -12.813 19.722 36.961 1.00 41.66 559 GLU A O 1
ATOM 4413 N N . PRO A 1 560 ? -12.598 21.355 38.496 1.00 37.53 560 PRO A N 1
ATOM 4414 C CA . PRO A 1 560 ? -11.851 22.209 37.599 1.00 37.53 560 PRO A CA 1
ATOM 4415 C C . PRO A 1 560 ? -10.465 21.586 37.436 1.00 37.53 560 PRO A C 1
ATOM 4417 O O . PRO A 1 560 ? -9.572 21.862 38.237 1.00 37.53 560 PRO A O 1
ATOM 4420 N N . GLU A 1 561 ? -10.290 20.747 36.405 1.00 38.00 561 GLU A N 1
ATOM 4421 C CA . GLU A 1 561 ? -8.973 20.342 35.918 1.00 38.00 561 GLU A CA 1
ATOM 4422 C C . GLU A 1 561 ? -8.177 21.637 35.717 1.00 38.00 561 GLU A C 1
ATOM 4424 O O . GLU A 1 561 ? -8.355 22.356 34.727 1.00 38.00 561 GLU A O 1
ATOM 4429 N N . THR A 1 562 ? -7.285 21.949 36.664 1.00 31.39 562 THR A N 1
ATOM 4430 C CA . THR A 1 562 ? -6.210 22.902 36.418 1.00 31.39 562 THR A CA 1
ATOM 4431 C C . THR A 1 562 ? -5.552 22.440 35.130 1.00 31.39 562 THR A C 1
ATOM 4433 O O . THR A 1 562 ? -5.255 21.247 35.030 1.00 31.39 562 THR A O 1
ATOM 4436 N N . PRO A 1 563 ? -5.358 23.314 34.124 1.00 32.75 563 PRO A N 1
ATOM 4437 C CA . PRO A 1 563 ? -4.874 22.885 32.824 1.00 32.75 563 PRO A CA 1
ATOM 4438 C C . PRO A 1 563 ? -3.404 22.475 32.927 1.00 32.75 563 PRO A C 1
ATOM 4440 O O . PRO A 1 563 ? -2.494 23.188 32.503 1.00 32.75 563 PRO A O 1
ATOM 4443 N N . HIS A 1 564 ? -3.191 21.251 33.413 1.00 31.44 564 HIS A N 1
ATOM 4444 C CA . HIS A 1 564 ? -2.045 20.401 33.169 1.00 31.44 564 HIS A CA 1
ATOM 4445 C C . HIS A 1 564 ? -2.091 19.985 31.699 1.00 31.44 564 HIS A C 1
ATOM 4447 O O . HIS A 1 564 ? -2.157 18.814 31.330 1.00 31.44 564 HIS A O 1
ATOM 4453 N N . CYS A 1 565 ? -1.976 21.006 30.849 1.00 27.81 565 CYS A N 1
ATOM 4454 C CA . CYS A 1 565 ? -1.120 20.941 29.695 1.00 27.81 565 CYS A CA 1
ATOM 4455 C C . CYS A 1 565 ? 0.218 20.383 30.186 1.00 27.81 565 CYS A C 1
ATOM 4457 O O . CYS A 1 565 ? 1.105 21.118 30.625 1.00 27.81 565 CYS A O 1
ATOM 4459 N N . VAL A 1 566 ? 0.345 19.055 30.125 1.00 27.05 566 VAL A N 1
ATOM 4460 C CA . VAL A 1 566 ? 1.636 18.419 29.929 1.00 27.05 566 VAL A CA 1
ATOM 4461 C C . VAL A 1 566 ? 2.082 18.909 28.565 1.00 27.05 566 VAL A C 1
ATOM 4463 O O . VAL A 1 566 ? 1.837 18.297 27.525 1.00 27.05 566 VAL A O 1
ATOM 4466 N N . SER A 1 567 ? 2.715 20.075 28.583 1.00 23.88 567 SER A N 1
ATOM 4467 C CA . SER A 1 567 ? 3.605 20.480 27.531 1.00 23.88 567 SER A CA 1
ATOM 4468 C C . SER A 1 567 ? 4.689 19.409 27.475 1.00 23.88 567 SER A C 1
ATOM 4470 O O . SER A 1 567 ? 5.684 19.454 28.197 1.00 23.88 567 SER A O 1
ATOM 4472 N N . LEU A 1 568 ? 4.490 18.445 26.561 1.00 23.78 568 LEU A N 1
ATOM 4473 C CA . LEU A 1 568 ? 5.573 17.921 25.729 1.00 23.78 568 LEU A CA 1
ATOM 4474 C C . LEU A 1 568 ? 6.553 19.077 25.559 1.00 23.78 568 LEU A C 1
ATOM 4476 O O . LEU A 1 568 ? 6.122 20.094 24.998 1.00 23.78 568 LEU A O 1
ATOM 4480 N N . PRO A 1 569 ? 7.763 18.999 26.146 1.00 24.31 569 PRO A N 1
ATOM 4481 C CA . PRO A 1 569 ? 8.494 20.187 26.541 1.00 24.31 569 PRO A CA 1
ATOM 4482 C C . PRO A 1 569 ? 8.628 21.104 25.340 1.00 24.31 569 PRO A C 1
ATOM 4484 O O . PRO A 1 569 ? 9.332 20.787 24.379 1.00 24.31 569 PRO A O 1
ATOM 4487 N N . HIS A 1 570 ? 7.907 22.230 25.395 1.00 27.59 570 HIS A N 1
ATOM 4488 C CA . HIS A 1 570 ? 8.094 23.330 24.467 1.00 27.59 570 HIS A CA 1
ATOM 4489 C C . HIS A 1 570 ? 9.533 23.759 24.700 1.00 27.59 570 HIS A C 1
ATOM 4491 O O . HIS A 1 570 ? 9.808 24.433 25.688 1.00 27.59 570 HIS A O 1
ATOM 4497 N N . SER A 1 571 ? 10.441 23.238 23.861 1.00 29.53 571 SER A N 1
ATOM 4498 C CA . SER A 1 571 ? 11.894 23.361 23.998 1.00 29.53 571 SER A CA 1
ATOM 4499 C C . SER A 1 571 ? 12.197 24.804 24.338 1.00 29.53 571 SER A C 1
ATOM 4501 O O . SER A 1 571 ? 11.883 25.658 23.509 1.00 29.53 571 SER A O 1
ATOM 4503 N N . VAL A 1 572 ? 12.643 25.045 25.583 1.00 27.55 572 VAL A N 1
ATOM 4504 C CA . VAL A 1 572 ? 12.297 26.266 26.329 1.00 27.55 572 VAL A CA 1
ATOM 4505 C C . VAL A 1 572 ? 12.731 27.502 25.563 1.00 27.55 572 VAL A C 1
ATOM 4507 O O . VAL A 1 572 ? 13.841 28.014 25.707 1.00 27.55 572 VAL A O 1
ATOM 4510 N N . ARG A 1 573 ? 11.794 28.002 24.757 1.00 34.06 573 ARG A N 1
ATOM 4511 C CA . ARG A 1 573 ? 11.807 29.350 24.244 1.00 34.06 573 ARG A CA 1
ATOM 4512 C C . ARG A 1 573 ? 11.475 30.193 25.451 1.00 34.06 573 ARG A C 1
ATOM 4514 O O . ARG A 1 573 ? 10.316 30.438 25.756 1.00 34.06 573 ARG A O 1
ATOM 4521 N N . GLN A 1 574 ? 12.534 30.593 26.149 1.00 30.56 574 GLN A N 1
ATOM 4522 C CA . GLN A 1 574 ? 12.519 31.889 26.793 1.00 30.56 574 GLN A CA 1
ATOM 4523 C C . GLN A 1 574 ? 11.932 32.859 25.769 1.00 30.56 574 GLN A C 1
ATOM 4525 O O . GLN A 1 574 ? 12.437 32.933 24.642 1.00 30.56 574 GLN A O 1
ATOM 4530 N N . ASP A 1 575 ? 10.879 33.575 26.146 1.00 32.72 575 ASP A N 1
ATOM 4531 C CA . ASP A 1 575 ? 10.450 34.759 25.416 1.00 32.72 575 ASP A CA 1
ATOM 4532 C C . ASP A 1 575 ? 11.520 35.832 25.628 1.00 32.72 575 ASP A C 1
ATOM 4534 O O . ASP A 1 575 ? 11.376 36.766 26.415 1.00 32.72 575 ASP A O 1
ATOM 4538 N N . CYS A 1 576 ? 12.658 35.645 24.953 1.00 32.94 576 CYS A N 1
ATOM 4539 C CA . CYS A 1 576 ? 13.688 36.651 24.816 1.00 32.94 576 CYS A CA 1
ATOM 4540 C C . CYS A 1 576 ? 13.003 37.853 24.161 1.00 32.94 576 CYS A C 1
ATOM 4542 O O . CYS A 1 576 ? 12.590 37.727 23.001 1.00 32.94 576 CYS A O 1
ATOM 4544 N N . PRO A 1 577 ? 12.843 38.987 24.870 1.00 28.69 577 PRO A N 1
ATOM 4545 C CA . PRO A 1 577 ? 12.108 40.122 24.339 1.00 28.69 577 PRO A CA 1
ATOM 4546 C C . PRO A 1 577 ? 12.750 40.533 23.019 1.00 28.69 577 PRO A C 1
ATOM 4548 O O . PRO A 1 577 ? 13.972 40.706 22.946 1.00 28.69 577 PRO A O 1
ATOM 4551 N N . MET A 1 578 ? 11.934 40.612 21.965 1.00 32.59 578 MET A N 1
ATOM 4552 C CA . MET A 1 578 ? 12.442 40.863 20.623 1.00 32.59 578 MET A CA 1
ATOM 4553 C C . MET A 1 578 ? 13.180 42.198 20.614 1.00 32.59 578 MET A C 1
ATOM 4555 O O . MET A 1 578 ? 12.597 43.249 20.865 1.00 32.59 578 MET A O 1
ATOM 4559 N N . ARG A 1 579 ? 14.480 42.146 20.325 1.00 32.72 579 ARG A N 1
ATOM 4560 C CA . ARG A 1 579 ? 15.221 43.329 19.907 1.00 32.72 579 ARG A CA 1
ATOM 4561 C C . ARG A 1 579 ? 14.949 43.513 18.427 1.00 32.72 579 ARG A C 1
ATOM 4563 O O . ARG A 1 579 ? 15.216 42.592 17.654 1.00 32.72 579 ARG A O 1
ATOM 4570 N N . ASP A 1 580 ? 14.470 44.691 18.048 1.00 30.98 580 ASP A N 1
ATOM 4571 C CA . ASP A 1 580 ? 14.446 45.116 16.654 1.00 30.98 580 ASP A CA 1
ATOM 4572 C C . ASP A 1 580 ? 15.886 45.237 16.149 1.00 30.98 580 ASP A C 1
ATOM 4574 O O . ASP A 1 580 ? 16.545 46.268 16.272 1.00 30.98 580 ASP A O 1
ATOM 4578 N N . VAL A 1 581 ? 16.402 44.137 15.604 1.00 33.53 581 VAL A N 1
ATOM 4579 C CA . VAL A 1 581 ? 17.611 44.162 14.793 1.00 33.53 581 VAL A CA 1
ATOM 4580 C C . VAL A 1 581 ? 17.177 44.634 13.417 1.00 33.53 581 VAL A C 1
ATOM 4582 O O . VAL A 1 581 ? 16.576 43.877 12.654 1.00 33.53 581 VAL A O 1
ATOM 4585 N N . SER A 1 582 ? 17.498 45.884 13.087 1.00 34.12 582 SER A N 1
ATOM 4586 C CA . SER A 1 582 ? 17.488 46.351 11.707 1.00 34.12 582 SER A CA 1
ATOM 4587 C C . SER A 1 582 ? 18.558 45.578 10.935 1.00 34.12 582 SER A C 1
ATOM 4589 O O . SER A 1 582 ? 19.707 46.012 10.837 1.00 34.12 582 SER A O 1
ATOM 4591 N N . VAL A 1 583 ? 18.188 44.401 10.421 1.00 35.62 583 VAL A N 1
ATOM 4592 C CA . VAL A 1 583 ? 18.990 43.665 9.443 1.00 35.62 583 VAL A CA 1
ATOM 4593 C C . VAL A 1 583 ? 18.947 44.467 8.152 1.00 35.62 583 VAL A C 1
ATOM 4595 O O . VAL A 1 583 ? 18.121 44.244 7.267 1.00 35.62 583 VAL A O 1
ATOM 4598 N N . GLU A 1 584 ? 19.844 45.444 8.078 1.00 36.34 584 GLU A N 1
ATOM 4599 C CA . GLU A 1 584 ? 20.333 45.975 6.820 1.00 36.34 584 GLU A CA 1
ATOM 4600 C C . GLU A 1 584 ? 20.715 44.772 5.948 1.00 36.34 584 GLU A C 1
ATOM 4602 O O . GLU A 1 584 ? 21.560 43.962 6.331 1.00 36.34 584 GLU A O 1
ATOM 4607 N N . LEU A 1 585 ? 20.062 44.599 4.797 1.00 40.78 585 LEU A N 1
ATOM 4608 C CA . LEU A 1 585 ? 20.332 43.454 3.913 1.00 40.78 585 LEU A CA 1
ATOM 4609 C C . LEU A 1 585 ? 21.751 43.516 3.307 1.00 40.78 585 LEU A C 1
ATOM 4611 O O . LEU A 1 585 ? 22.281 42.499 2.872 1.00 40.78 585 LEU A O 1
ATOM 4615 N N . SER A 1 586 ? 22.382 44.689 3.379 1.00 38.50 586 SER A N 1
ATOM 4616 C CA . SER A 1 586 ? 23.812 44.984 3.209 1.00 38.50 586 SER A CA 1
ATOM 4617 C C . SER A 1 586 ? 24.738 44.315 4.238 1.00 38.50 586 SER A C 1
ATOM 4619 O O . SER A 1 586 ? 25.930 44.182 3.969 1.00 38.50 586 SER A O 1
ATOM 4621 N N . ALA A 1 587 ? 24.224 43.907 5.403 1.00 38.12 587 ALA A N 1
ATOM 4622 C CA . ALA A 1 587 ? 24.989 43.306 6.499 1.00 38.12 587 ALA A CA 1
ATOM 4623 C C . ALA A 1 587 ? 24.909 41.767 6.549 1.00 38.12 587 ALA A C 1
ATOM 4625 O O . ALA A 1 587 ? 25.574 41.145 7.382 1.00 38.12 587 ALA A O 1
ATOM 4626 N N . ILE A 1 588 ? 24.165 41.128 5.634 1.00 43.94 588 ILE A N 1
ATOM 4627 C CA . ILE A 1 588 ? 24.485 39.747 5.252 1.00 43.94 588 ILE A CA 1
ATOM 4628 C C . ILE A 1 588 ? 25.849 39.823 4.565 1.00 43.94 588 ILE A C 1
ATOM 4630 O O . ILE A 1 588 ? 25.984 40.483 3.536 1.00 43.94 588 ILE A O 1
ATOM 4634 N N . ALA A 1 589 ? 26.866 39.199 5.164 1.00 39.47 589 ALA A N 1
ATOM 4635 C CA . ALA A 1 589 ? 28.231 39.270 4.658 1.00 39.47 589 ALA A CA 1
ATOM 4636 C C . ALA A 1 589 ? 28.279 38.861 3.180 1.00 39.47 589 ALA A C 1
ATOM 4638 O O . ALA A 1 589 ? 27.725 37.829 2.798 1.00 39.47 589 ALA A O 1
ATOM 4639 N N . SER A 1 590 ? 28.969 39.651 2.359 1.00 46.03 590 SER A N 1
ATOM 4640 C CA . SER A 1 590 ? 29.075 39.447 0.914 1.00 46.03 590 SER A CA 1
ATOM 4641 C C . SER A 1 590 ? 30.029 38.303 0.530 1.00 46.03 590 SER A C 1
ATOM 4643 O O . SER A 1 590 ? 30.825 38.438 -0.400 1.00 46.03 590 SER A O 1
ATOM 4645 N N . GLU A 1 591 ? 29.912 37.139 1.192 1.00 51.47 591 GLU A N 1
ATOM 4646 C CA . GLU A 1 591 ? 30.294 35.878 0.547 1.00 51.47 591 GLU A CA 1
ATOM 4647 C C . GLU A 1 591 ? 29.486 35.804 -0.761 1.00 51.47 591 GLU A C 1
ATOM 4649 O O . GLU A 1 591 ? 28.250 35.819 -0.727 1.00 51.47 591 GLU A O 1
ATOM 4654 N N . PRO A 1 592 ? 30.137 35.798 -1.935 1.00 58.81 592 PRO A N 1
ATOM 4655 C CA . PRO A 1 592 ? 29.417 35.869 -3.193 1.00 58.81 592 PRO A CA 1
ATOM 4656 C C . PRO A 1 592 ? 28.534 34.628 -3.343 1.00 58.81 592 PRO A C 1
ATOM 4658 O O . PRO A 1 592 ? 28.936 33.524 -2.980 1.00 58.81 592 PRO A O 1
ATOM 4661 N N . ILE A 1 593 ? 27.367 34.775 -3.980 1.00 58.41 593 ILE A N 1
ATOM 4662 C CA . ILE A 1 593 ? 26.433 33.665 -4.278 1.00 58.41 593 ILE A CA 1
ATOM 4663 C C . ILE A 1 593 ? 27.172 32.467 -4.919 1.00 58.41 593 ILE A C 1
ATOM 4665 O O . ILE A 1 593 ? 26.846 31.308 -4.667 1.00 58.41 593 ILE A O 1
ATOM 4669 N N . LYS A 1 594 ? 28.243 32.755 -5.668 1.00 62.44 594 LYS A N 1
ATOM 4670 C CA . LYS A 1 594 ? 29.257 31.827 -6.190 1.00 62.44 594 LYS A CA 1
ATOM 4671 C C . LYS A 1 594 ? 29.764 30.777 -5.184 1.00 62.44 594 LYS A C 1
ATOM 4673 O O . LYS A 1 594 ? 29.927 29.623 -5.574 1.00 62.44 594 LYS A O 1
ATOM 4678 N N . ASP A 1 595 ? 29.994 31.126 -3.919 1.00 69.50 595 ASP A N 1
ATOM 4679 C CA . ASP A 1 595 ? 30.497 30.197 -2.899 1.00 69.50 595 ASP A CA 1
ATOM 4680 C C . ASP A 1 595 ? 29.391 29.318 -2.307 1.00 69.50 595 ASP A C 1
ATOM 4682 O O . ASP A 1 595 ? 29.619 28.128 -2.070 1.00 69.50 595 ASP A O 1
ATOM 4686 N N . ILE A 1 596 ? 28.168 29.843 -2.182 1.00 68.94 596 ILE A N 1
ATOM 4687 C CA . ILE A 1 596 ? 26.972 29.041 -1.881 1.00 68.94 596 ILE A CA 1
ATOM 4688 C C . ILE A 1 596 ? 26.740 28.023 -3.010 1.00 68.94 596 ILE A C 1
ATOM 4690 O O . ILE A 1 596 ? 26.588 26.829 -2.744 1.00 68.94 596 ILE A O 1
ATOM 4694 N N . LEU A 1 597 ? 26.802 28.462 -4.272 1.00 66.50 597 LEU A N 1
ATOM 4695 C CA . LEU A 1 597 ? 26.693 27.601 -5.456 1.00 66.50 597 LEU A CA 1
ATOM 4696 C C . LEU A 1 597 ? 27.820 26.555 -5.520 1.00 66.50 597 LEU A C 1
ATOM 4698 O O . LEU A 1 597 ? 27.552 25.386 -5.791 1.00 66.50 597 LEU A O 1
ATOM 4702 N N . SER A 1 598 ? 29.063 26.937 -5.213 1.00 75.19 598 SER A N 1
ATOM 4703 C CA . SER A 1 598 ? 30.225 26.038 -5.160 1.00 75.19 598 SER A CA 1
ATOM 4704 C C . SER A 1 598 ? 30.055 24.946 -4.099 1.00 75.19 598 SER A C 1
ATOM 4706 O O . SER A 1 598 ? 30.178 23.753 -4.399 1.00 75.19 598 SER A O 1
ATOM 4708 N N . LYS A 1 599 ? 29.700 25.323 -2.862 1.00 75.38 599 LYS A N 1
ATOM 4709 C CA . LYS A 1 599 ? 29.436 24.383 -1.758 1.00 75.38 599 LYS A CA 1
ATOM 4710 C C . LYS A 1 599 ? 28.216 23.493 -2.067 1.00 75.38 599 LYS A C 1
ATOM 4712 O O . LYS A 1 599 ? 28.255 22.293 -1.790 1.00 75.38 599 LYS A O 1
ATOM 4717 N N . GLY A 1 600 ? 27.190 24.030 -2.733 1.00 76.75 600 GLY A N 1
ATOM 4718 C CA . GLY A 1 600 ? 26.025 23.285 -3.223 1.00 76.75 600 GLY A CA 1
ATOM 4719 C C . GLY A 1 600 ? 26.385 22.246 -4.290 1.00 76.75 600 GLY A C 1
ATOM 4720 O O . GLY A 1 600 ? 26.092 21.062 -4.124 1.00 76.75 600 GLY A O 1
ATOM 4721 N N . HIS A 1 601 ? 27.099 22.634 -5.350 1.00 76.88 601 HIS A N 1
ATOM 4722 C CA . HIS A 1 601 ? 27.567 21.709 -6.389 1.00 76.88 601 HIS A CA 1
ATOM 4723 C C . HIS A 1 601 ? 28.419 20.579 -5.787 1.00 76.88 601 HIS A C 1
ATOM 4725 O O . HIS A 1 601 ? 28.171 19.398 -6.030 1.00 76.88 601 HIS A O 1
ATOM 4731 N N . ARG A 1 602 ? 29.360 20.922 -4.900 1.00 82.06 602 ARG A N 1
ATOM 4732 C CA . ARG A 1 602 ? 30.245 19.962 -4.216 1.00 82.06 602 ARG A CA 1
ATOM 4733 C C . ARG A 1 602 ? 29.523 19.025 -3.239 1.00 82.06 602 ARG A C 1
ATOM 4735 O O . ARG A 1 602 ? 30.103 18.020 -2.840 1.00 82.06 602 ARG A O 1
ATOM 4742 N N . SER A 1 603 ? 28.276 19.306 -2.864 1.00 82.00 603 SER A N 1
ATOM 4743 C CA . SER A 1 603 ? 27.463 18.468 -1.969 1.00 82.00 603 SER A CA 1
ATOM 4744 C C . SER A 1 603 ? 26.242 17.829 -2.649 1.00 82.00 603 SER A C 1
ATOM 4746 O O . SER A 1 603 ? 25.529 17.055 -2.008 1.00 82.00 603 SER A O 1
ATOM 4748 N N . CYS A 1 604 ? 25.983 18.099 -3.935 1.00 80.81 604 CYS A N 1
ATOM 4749 C CA . CYS A 1 604 ? 24.817 17.581 -4.666 1.00 80.81 604 CYS A CA 1
ATOM 4750 C C . CYS A 1 604 ? 24.797 16.038 -4.763 1.00 80.81 604 CYS A C 1
ATOM 4752 O O . CYS A 1 604 ? 25.791 15.365 -4.456 1.00 80.81 604 CYS A O 1
ATOM 4754 N N . ARG A 1 605 ? 23.651 15.448 -5.133 1.00 83.00 605 ARG A N 1
ATOM 4755 C CA . ARG A 1 605 ? 23.449 13.987 -5.180 1.00 83.00 605 ARG A CA 1
ATOM 4756 C C . ARG A 1 605 ? 23.763 13.418 -6.570 1.00 83.00 605 ARG A C 1
ATOM 4758 O O . ARG A 1 605 ? 22.913 13.453 -7.457 1.00 83.00 605 ARG A O 1
ATOM 4765 N N . LEU A 1 606 ? 24.945 12.820 -6.732 1.00 84.81 606 LEU A N 1
ATOM 4766 C CA . LEU A 1 606 ? 25.433 12.286 -8.017 1.00 84.81 606 LEU A CA 1
ATOM 4767 C C . LEU A 1 606 ? 24.893 10.885 -8.359 1.00 84.81 606 LEU A C 1
ATOM 4769 O O . LEU A 1 606 ? 25.103 10.393 -9.460 1.00 84.81 606 LEU A O 1
ATOM 4773 N N . CYS A 1 607 ? 24.198 10.214 -7.438 1.00 84.44 607 CYS A N 1
ATOM 4774 C CA . CYS A 1 607 ? 23.449 8.992 -7.736 1.00 84.44 607 CYS A CA 1
ATOM 4775 C C . CYS A 1 607 ? 22.290 8.823 -6.747 1.00 84.44 607 CYS A C 1
ATOM 4777 O O . CYS A 1 607 ? 22.420 9.196 -5.583 1.00 84.44 607 CYS A O 1
ATOM 4779 N N . PHE A 1 608 ? 21.164 8.234 -7.165 1.00 81.00 608 PHE A N 1
ATOM 4780 C CA . PHE A 1 608 ? 19.992 8.051 -6.295 1.00 81.00 608 PHE A CA 1
ATOM 4781 C C . PHE A 1 608 ? 20.340 7.345 -4.969 1.00 81.00 608 PHE A C 1
ATOM 4783 O O . PHE A 1 608 ? 19.917 7.785 -3.899 1.00 81.00 608 PHE A O 1
ATOM 4790 N N . CYS A 1 609 ? 21.211 6.330 -5.023 1.00 79.56 609 CYS A N 1
ATOM 4791 C CA . CYS A 1 609 ? 21.680 5.561 -3.867 1.00 79.56 609 CYS A CA 1
ATOM 4792 C C . CYS A 1 609 ? 22.541 6.340 -2.848 1.00 79.56 609 CYS A C 1
ATOM 4794 O O . CYS A 1 609 ? 23.005 5.751 -1.874 1.00 79.56 609 CYS A O 1
ATOM 4796 N N . GLU A 1 610 ? 22.823 7.627 -3.069 1.00 80.88 610 GLU A N 1
ATOM 4797 C CA . GLU A 1 610 ? 23.441 8.502 -2.063 1.00 80.88 610 GLU A CA 1
ATOM 4798 C C . GLU A 1 610 ? 22.430 9.047 -1.035 1.00 80.88 610 GLU A C 1
ATOM 4800 O O . GLU A 1 610 ? 22.833 9.473 0.052 1.00 80.88 610 GLU A O 1
ATOM 4805 N N . GLY A 1 611 ? 21.128 9.033 -1.350 1.00 76.25 611 GLY A N 1
ATOM 4806 C CA . GLY A 1 611 ? 20.074 9.565 -0.480 1.00 76.25 611 GLY A CA 1
ATOM 4807 C C . GLY A 1 611 ? 20.300 11.033 -0.088 1.00 76.25 611 GLY A C 1
ATOM 4808 O O . GLY A 1 611 ? 20.868 11.812 -0.854 1.00 76.25 611 GLY A O 1
ATOM 4809 N N . GLN A 1 612 ? 19.872 11.413 1.120 1.00 72.38 612 GLN A N 1
ATOM 4810 C CA . GLN A 1 612 ? 20.142 12.751 1.665 1.00 72.38 612 GLN A CA 1
ATOM 4811 C C . GLN A 1 612 ? 21.614 12.908 2.097 1.00 72.38 612 GLN A C 1
ATOM 4813 O O . GLN A 1 612 ? 22.245 13.906 1.774 1.00 72.38 612 GLN A O 1
ATOM 4818 N N . SER A 1 613 ? 22.212 11.910 2.759 1.00 72.62 613 SER A N 1
ATOM 4819 C CA . SER A 1 613 ? 23.463 12.089 3.523 1.00 72.62 613 SER A CA 1
ATOM 4820 C C . SER A 1 613 ? 24.759 11.559 2.884 1.00 72.62 613 SER A C 1
ATOM 4822 O O . SER A 1 613 ? 25.836 11.834 3.405 1.00 72.62 613 SER A O 1
ATOM 4824 N N . GLY A 1 614 ? 24.709 10.773 1.804 1.00 75.06 614 GLY A N 1
ATOM 4825 C CA . GLY A 1 614 ? 25.904 10.141 1.229 1.00 75.06 614 GLY A CA 1
ATOM 4826 C C . GLY A 1 614 ? 26.652 11.011 0.211 1.00 75.06 614 GLY A C 1
ATOM 4827 O O . GLY A 1 614 ? 26.035 11.522 -0.719 1.00 75.06 614 GLY A O 1
ATOM 4828 N N . THR A 1 615 ? 27.978 11.127 0.341 1.00 73.19 615 THR A N 1
ATOM 4829 C CA . THR A 1 615 ? 28.880 11.690 -0.699 1.00 73.19 615 THR A CA 1
ATOM 4830 C C . THR A 1 615 ? 30.184 10.907 -0.910 1.00 73.19 615 THR A C 1
ATOM 4832 O O . THR A 1 615 ? 30.915 11.171 -1.860 1.00 73.19 615 THR A O 1
ATOM 4835 N N . ARG A 1 616 ? 30.489 9.905 -0.069 1.00 62.75 616 ARG A N 1
ATOM 4836 C CA . ARG A 1 616 ? 31.806 9.229 0.003 1.00 62.75 616 ARG A CA 1
ATOM 4837 C C . ARG A 1 616 ? 32.109 8.214 -1.120 1.00 62.75 616 ARG A C 1
ATOM 4839 O O . ARG A 1 616 ? 33.019 7.402 -0.971 1.00 62.75 616 ARG A O 1
ATOM 4846 N N . ARG A 1 617 ? 31.349 8.203 -2.219 1.00 69.12 617 ARG A N 1
ATOM 4847 C CA . ARG A 1 617 ? 31.556 7.267 -3.338 1.00 69.12 617 ARG A CA 1
ATOM 4848 C C . ARG A 1 617 ? 32.551 7.816 -4.357 1.00 69.12 617 ARG A C 1
ATOM 4850 O O . ARG A 1 617 ? 32.395 8.944 -4.818 1.00 69.12 617 ARG A O 1
ATOM 4857 N N . ARG A 1 618 ? 33.529 6.984 -4.732 1.00 78.38 618 ARG A N 1
ATOM 4858 C CA . ARG A 1 618 ? 34.510 7.261 -5.799 1.00 78.38 618 ARG A CA 1
ATOM 4859 C C . ARG A 1 618 ? 34.146 6.599 -7.139 1.00 78.38 618 ARG A C 1
ATOM 4861 O O . ARG A 1 618 ? 34.746 6.907 -8.156 1.00 78.38 618 ARG A O 1
ATOM 4868 N N . ASP A 1 619 ? 33.145 5.716 -7.154 1.00 88.12 619 ASP A N 1
ATOM 4869 C CA . ASP A 1 619 ? 32.676 4.955 -8.320 1.00 88.12 619 ASP A CA 1
ATOM 4870 C C . ASP A 1 619 ? 31.587 5.699 -9.119 1.00 88.12 619 ASP A C 1
ATOM 4872 O O . ASP A 1 619 ? 30.531 5.132 -9.401 1.00 88.12 619 ASP A O 1
ATOM 4876 N N . MET A 1 620 ? 31.804 6.978 -9.449 1.00 91.44 620 MET A N 1
ATOM 4877 C CA . MET A 1 620 ? 30.805 7.830 -10.117 1.00 91.44 620 MET A CA 1
ATOM 4878 C C . MET A 1 620 ? 31.051 8.006 -11.620 1.00 91.44 620 MET A C 1
ATOM 4880 O O . MET A 1 620 ? 32.184 8.141 -12.078 1.00 91.44 620 MET A O 1
ATOM 4884 N N . LEU A 1 621 ? 29.952 8.044 -12.371 1.00 90.81 621 LEU A N 1
ATOM 4885 C CA . LEU A 1 621 ? 29.885 8.187 -13.821 1.00 90.81 621 LEU A CA 1
ATOM 4886 C C . LEU A 1 621 ? 29.032 9.404 -14.201 1.00 90.81 621 LEU A C 1
ATOM 4888 O O . LEU A 1 621 ? 28.056 9.727 -13.515 1.00 90.81 621 LEU A O 1
ATOM 4892 N N . LYS A 1 622 ? 29.348 10.022 -15.340 1.00 90.81 622 LYS A N 1
ATOM 4893 C CA . LYS A 1 622 ? 28.584 11.107 -15.968 1.00 90.81 622 LYS A CA 1
ATOM 4894 C C . LYS A 1 622 ? 28.328 10.778 -17.439 1.00 90.81 622 LYS A C 1
ATOM 4896 O O . LYS A 1 622 ? 29.221 10.305 -18.129 1.00 90.81 622 LYS A O 1
ATOM 4901 N N . CYS A 1 623 ? 27.112 11.005 -17.927 1.00 87.38 623 CYS A N 1
ATOM 4902 C CA . CYS A 1 623 ? 26.783 10.842 -19.341 1.00 87.38 623 CYS A CA 1
ATOM 4903 C C . CYS A 1 623 ? 27.316 12.030 -20.154 1.00 87.38 623 CYS A C 1
ATOM 4905 O O . CYS A 1 623 ? 26.862 13.154 -19.931 1.00 87.38 623 CYS A O 1
ATOM 4907 N N . SER A 1 624 ? 28.195 11.805 -21.131 1.00 87.88 624 SER A N 1
ATOM 4908 C CA . SER A 1 624 ? 28.743 12.884 -21.973 1.00 87.88 624 SER A CA 1
ATOM 4909 C C . SER A 1 624 ? 27.739 13.483 -22.962 1.00 87.88 624 SER A C 1
ATOM 4911 O O . SER A 1 624 ? 27.964 14.576 -23.469 1.00 87.88 624 SER A O 1
ATOM 4913 N N . LYS A 1 625 ? 26.591 12.825 -23.190 1.00 85.25 625 LYS A N 1
ATOM 4914 C CA . LYS A 1 625 ? 25.516 13.335 -24.066 1.00 85.25 625 LYS A CA 1
ATOM 4915 C C . LYS A 1 625 ? 24.402 14.119 -23.373 1.00 85.25 625 LYS A C 1
ATOM 4917 O O . LYS A 1 625 ? 23.697 14.857 -24.043 1.00 85.25 625 LYS A O 1
ATOM 4922 N N . CYS A 1 626 ? 24.174 13.915 -22.076 1.00 79.69 626 CYS A N 1
ATOM 4923 C CA . CYS A 1 626 ? 23.025 14.517 -21.376 1.00 79.69 626 CYS A CA 1
ATOM 4924 C C . CYS A 1 626 ? 23.294 14.812 -19.892 1.00 79.69 626 CYS A C 1
ATOM 4926 O O . CYS A 1 626 ? 22.367 14.852 -19.087 1.00 79.69 626 CYS A O 1
ATOM 4928 N N . ASN A 1 627 ? 24.572 14.902 -19.505 1.00 82.25 627 ASN A N 1
ATOM 4929 C CA . ASN A 1 627 ? 25.084 15.221 -18.165 1.00 82.25 627 ASN A CA 1
ATOM 4930 C C . ASN A 1 627 ? 24.579 14.359 -16.980 1.00 82.25 627 ASN A C 1
ATOM 4932 O O . ASN A 1 627 ? 25.051 14.544 -15.861 1.00 82.25 627 ASN A O 1
ATOM 4936 N N . HIS A 1 628 ? 23.676 13.398 -17.200 1.00 83.88 628 HIS A N 1
ATOM 4937 C CA . HIS A 1 628 ? 23.108 12.515 -16.181 1.00 83.88 628 HIS A CA 1
ATOM 4938 C C . HIS A 1 628 ? 24.197 11.737 -15.424 1.00 83.88 628 HIS A C 1
ATOM 4940 O O . HIS A 1 628 ? 25.055 11.098 -16.036 1.00 83.88 628 HIS A O 1
ATOM 4946 N N . THR A 1 629 ? 24.118 11.753 -14.093 1.00 87.44 629 THR A N 1
ATOM 4947 C CA . THR A 1 629 ? 25.073 11.104 -13.190 1.00 87.44 629 THR A CA 1
ATOM 4948 C C . THR A 1 629 ? 24.471 9.918 -12.435 1.00 87.44 629 THR A C 1
ATOM 4950 O O . THR A 1 629 ? 23.315 9.939 -11.992 1.00 87.44 629 THR A O 1
ATOM 4953 N N . ALA A 1 630 ? 25.286 8.870 -12.293 1.00 89.25 630 ALA A N 1
ATOM 4954 C CA . ALA A 1 630 ? 25.002 7.676 -11.503 1.00 89.25 630 ALA A CA 1
ATOM 4955 C C . ALA A 1 630 ? 26.313 6.997 -11.067 1.00 89.25 630 ALA A C 1
ATOM 4957 O O . ALA A 1 630 ? 27.365 7.229 -11.653 1.00 89.25 630 ALA A O 1
ATOM 4958 N N . CYS A 1 631 ? 26.270 6.113 -10.067 1.00 89.12 631 CYS A N 1
ATOM 4959 C CA . CYS A 1 631 ? 27.421 5.268 -9.742 1.00 89.12 631 CYS A CA 1
ATOM 4960 C C . CYS A 1 631 ? 27.490 4.030 -10.652 1.00 89.12 631 CYS A C 1
ATOM 4962 O O . CYS A 1 631 ? 26.461 3.568 -11.155 1.00 89.12 631 CYS A O 1
ATOM 4964 N N . VAL A 1 632 ? 28.681 3.433 -10.781 1.00 88.12 632 VAL A N 1
ATOM 4965 C CA . VAL A 1 632 ? 28.959 2.210 -11.570 1.00 88.12 632 VAL A CA 1
ATOM 4966 C C . VAL A 1 632 ? 28.019 1.045 -11.215 1.00 88.12 632 VAL A C 1
ATOM 4968 O O . VAL A 1 632 ? 27.741 0.188 -12.052 1.00 88.12 632 VAL A O 1
ATOM 4971 N N . ARG A 1 633 ? 27.503 1.005 -9.978 1.00 83.56 633 ARG A N 1
ATOM 4972 C CA . ARG A 1 633 ? 26.593 -0.047 -9.487 1.00 83.56 633 ARG A CA 1
ATOM 4973 C C . ARG A 1 633 ? 25.114 0.145 -9.860 1.00 83.56 633 ARG A C 1
ATOM 4975 O O . ARG A 1 633 ? 24.351 -0.805 -9.666 1.00 83.56 633 ARG A O 1
ATOM 4982 N N . CYS A 1 634 ? 24.714 1.334 -10.320 1.00 83.94 634 CYS A N 1
ATOM 4983 C CA . CYS A 1 634 ? 23.312 1.712 -10.561 1.00 83.94 634 CYS A CA 1
ATOM 4984 C C . CYS A 1 634 ? 23.062 2.178 -12.004 1.00 83.94 634 CYS A C 1
ATOM 4986 O O . CYS A 1 634 ? 22.116 1.712 -12.636 1.00 83.94 634 CYS A O 1
ATOM 4988 N N . GLY A 1 635 ? 23.924 3.044 -12.548 1.00 77.88 635 GLY A N 1
ATOM 4989 C CA . GLY A 1 635 ? 23.814 3.504 -13.934 1.00 77.88 635 GLY A CA 1
ATOM 4990 C C . GLY A 1 635 ? 24.006 2.356 -14.926 1.00 77.88 635 GLY A C 1
ATOM 4991 O O . GLY A 1 635 ? 24.929 1.566 -14.746 1.00 77.88 635 GLY A O 1
ATOM 4992 N N . ARG A 1 636 ? 23.110 2.257 -15.926 1.00 80.44 636 ARG A N 1
ATOM 4993 C CA . ARG A 1 636 ? 23.099 1.346 -17.112 1.00 80.44 636 ARG A CA 1
ATOM 4994 C C . ARG A 1 636 ? 21.708 1.282 -17.761 1.00 80.44 636 ARG A C 1
ATOM 4996 O O . ARG A 1 636 ? 21.593 0.967 -18.945 1.00 80.44 636 ARG A O 1
ATOM 5003 N N . ASN A 1 637 ? 20.661 1.506 -16.968 1.00 82.00 637 ASN A N 1
ATOM 5004 C CA . ASN A 1 637 ? 19.265 1.539 -17.393 1.00 82.00 637 ASN A CA 1
ATOM 5005 C C . ASN A 1 637 ? 18.620 2.829 -16.835 1.00 82.00 637 ASN A C 1
ATOM 5007 O O . ASN A 1 637 ? 18.614 2.981 -15.615 1.00 82.00 637 ASN A O 1
ATOM 5011 N N . PRO A 1 638 ? 18.111 3.759 -17.667 1.00 78.31 638 PRO A N 1
ATOM 5012 C CA . PRO A 1 638 ? 18.214 3.782 -19.129 1.00 78.31 638 PRO A CA 1
ATOM 5013 C C . PRO A 1 638 ? 19.671 3.821 -19.632 1.00 78.31 638 PRO A C 1
ATOM 5015 O O . PRO A 1 638 ? 20.622 3.973 -18.867 1.00 78.31 638 PRO A O 1
ATOM 5018 N N . SER A 1 639 ? 19.855 3.580 -20.931 1.00 81.50 639 SER A N 1
ATOM 5019 C CA . SER A 1 639 ? 21.183 3.408 -21.531 1.00 81.50 639 SER A CA 1
ATOM 5020 C C . SER A 1 639 ? 21.838 4.765 -21.809 1.00 81.50 639 SER A C 1
ATOM 5022 O O . SER A 1 639 ? 21.322 5.536 -22.614 1.00 81.50 639 SER A O 1
ATOM 5024 N N . HIS A 1 640 ? 22.993 5.033 -21.198 1.00 84.50 640 HIS A N 1
ATOM 5025 C CA . HIS A 1 640 ? 23.749 6.282 -21.350 1.00 84.50 640 HIS A CA 1
ATOM 5026 C C . HIS A 1 640 ? 25.179 6.035 -21.855 1.00 84.50 640 HIS A C 1
ATOM 5028 O O . HIS A 1 640 ? 25.738 4.955 -21.660 1.00 84.50 640 HIS A O 1
ATOM 5034 N N . VAL A 1 641 ? 25.783 7.058 -22.467 1.00 90.00 641 VAL A N 1
ATOM 5035 C CA . VAL A 1 641 ? 27.212 7.086 -22.826 1.00 90.00 641 VAL A CA 1
ATOM 5036 C C . VAL A 1 641 ? 27.977 7.616 -21.613 1.00 90.00 641 VAL A C 1
ATOM 5038 O O . VAL A 1 641 ? 28.166 8.820 -21.474 1.00 90.00 641 VAL A O 1
ATOM 5041 N N . TYR A 1 642 ? 28.287 6.726 -20.668 1.00 88.38 642 TYR A N 1
ATOM 5042 C CA . TYR A 1 642 ? 28.923 7.086 -19.400 1.00 88.38 642 TYR A CA 1
ATOM 5043 C C . TYR A 1 642 ? 30.449 7.165 -19.501 1.00 88.38 642 TYR A C 1
ATOM 5045 O O . TYR A 1 642 ? 31.095 6.214 -19.933 1.00 88.38 642 TYR A O 1
ATOM 5053 N N . GLU A 1 643 ? 31.009 8.235 -18.947 1.00 93.12 643 GLU A N 1
ATOM 5054 C CA . GLU A 1 643 ? 32.436 8.416 -18.680 1.00 93.12 643 GLU A CA 1
ATOM 5055 C C . GLU A 1 643 ? 32.674 8.533 -17.157 1.00 93.12 643 GLU A C 1
ATOM 5057 O O . GLU A 1 643 ? 31.799 9.035 -16.438 1.00 93.12 643 GLU A O 1
ATOM 5062 N N . PRO A 1 644 ? 33.813 8.057 -16.614 1.00 92.62 644 PRO A N 1
ATOM 5063 C CA . PRO A 1 644 ? 34.131 8.206 -15.194 1.00 92.62 644 PRO A CA 1
ATOM 5064 C C . PRO A 1 644 ? 34.352 9.667 -14.794 1.00 92.62 644 PRO A C 1
ATOM 5066 O O . PRO A 1 644 ? 35.075 10.397 -15.470 1.00 92.62 644 PRO A O 1
ATOM 5069 N N . ILE A 1 645 ? 33.792 10.084 -13.655 1.00 91.00 645 ILE A N 1
ATOM 5070 C CA . ILE A 1 645 ? 34.099 11.401 -13.081 1.00 91.00 645 ILE A CA 1
ATOM 5071 C C . ILE A 1 645 ? 35.513 11.345 -12.471 1.00 91.00 645 ILE A C 1
ATOM 5073 O O . ILE A 1 645 ? 35.778 10.435 -11.679 1.00 91.00 645 ILE A O 1
ATOM 5077 N N . PRO A 1 646 ? 36.432 12.278 -12.796 1.00 91.75 646 PRO A N 1
ATOM 5078 C CA . PRO A 1 646 ? 37.806 12.235 -12.301 1.00 91.75 646 PRO A CA 1
ATOM 5079 C C . PRO A 1 646 ? 37.891 12.207 -10.771 1.00 91.75 646 PRO A C 1
ATOM 5081 O O . PRO A 1 646 ? 37.234 12.993 -10.087 1.00 91.75 646 PRO A O 1
ATOM 5084 N N . GLU A 1 647 ? 38.770 11.371 -10.209 1.00 87.12 647 GLU A N 1
ATOM 5085 C CA . GLU A 1 647 ? 38.895 11.242 -8.747 1.00 87.12 647 GLU A CA 1
ATOM 5086 C C . GLU A 1 647 ? 39.251 12.576 -8.065 1.00 87.12 647 GLU A C 1
ATOM 5088 O O . GLU A 1 647 ? 38.778 12.844 -6.964 1.00 87.12 647 GLU A O 1
ATOM 5093 N N . LYS A 1 648 ? 39.994 13.462 -8.747 1.00 86.94 648 LYS A N 1
ATOM 5094 C CA . LYS A 1 648 ? 40.281 14.827 -8.270 1.00 86.94 648 LYS A CA 1
ATOM 5095 C C . LYS A 1 648 ? 39.015 15.674 -8.077 1.00 86.94 648 LYS A C 1
ATOM 5097 O O . LYS A 1 648 ? 38.961 16.459 -7.139 1.00 86.94 648 LYS A O 1
ATOM 5102 N N . GLU A 1 649 ? 38.003 15.513 -8.929 1.00 86.06 649 GLU A N 1
ATOM 5103 C CA . GLU A 1 649 ? 36.713 16.205 -8.802 1.00 86.06 649 GLU A CA 1
ATOM 5104 C C . GLU A 1 649 ? 35.882 15.593 -7.665 1.00 86.06 649 GLU A C 1
ATOM 5106 O O . GLU A 1 649 ? 35.344 16.309 -6.819 1.00 86.06 649 GLU A O 1
ATOM 5111 N N . LEU A 1 650 ? 35.850 14.259 -7.572 1.00 86.94 650 LEU A N 1
ATOM 5112 C CA . LEU A 1 650 ? 35.147 13.551 -6.497 1.00 86.94 650 LEU A CA 1
ATOM 5113 C C . LEU A 1 650 ? 35.761 13.823 -5.113 1.00 86.94 650 LEU A C 1
ATOM 5115 O O . LEU A 1 650 ? 35.024 13.941 -4.136 1.00 86.94 650 LEU A O 1
ATOM 5119 N N . ALA A 1 651 ? 37.083 13.995 -5.029 1.00 85.81 651 ALA A N 1
ATOM 5120 C CA . ALA A 1 651 ? 37.800 14.360 -3.808 1.00 85.81 651 ALA A CA 1
ATOM 5121 C C . ALA A 1 651 ? 37.499 15.789 -3.316 1.00 85.81 651 ALA A C 1
ATOM 5123 O O . ALA A 1 651 ? 37.708 16.080 -2.140 1.00 85.81 651 ALA A O 1
ATOM 5124 N N . LEU A 1 652 ? 36.975 16.674 -4.175 1.00 87.44 652 LEU A N 1
ATOM 5125 C CA . LEU A 1 652 ? 36.531 18.012 -3.771 1.00 87.44 652 LEU A CA 1
ATOM 5126 C C . LEU A 1 652 ? 35.134 18.011 -3.127 1.00 87.44 652 LEU A C 1
ATOM 5128 O O . LEU A 1 652 ? 34.734 19.046 -2.583 1.00 87.44 652 LEU A O 1
ATOM 5132 N N . ARG A 1 653 ? 34.377 16.907 -3.174 1.00 87.38 653 ARG A N 1
ATOM 5133 C CA . ARG A 1 653 ? 33.016 16.843 -2.614 1.00 87.38 653 ARG A CA 1
ATOM 5134 C C . ARG A 1 653 ? 33.021 16.960 -1.084 1.00 87.38 653 ARG A C 1
ATOM 5136 O O . ARG A 1 653 ? 33.888 16.409 -0.414 1.00 87.38 653 ARG A O 1
ATOM 5143 N N . ILE A 1 654 ? 32.033 17.666 -0.538 1.00 87.12 654 ILE A N 1
ATOM 5144 C CA . ILE A 1 654 ? 31.866 17.904 0.914 1.00 87.12 654 ILE A CA 1
ATOM 5145 C C . ILE A 1 654 ? 30.720 17.044 1.476 1.00 87.12 654 ILE A C 1
ATOM 5147 O O . ILE A 1 654 ? 30.018 16.384 0.702 1.00 87.12 654 ILE A O 1
ATOM 5151 N N . ALA A 1 655 ? 30.507 16.985 2.797 1.00 86.00 655 ALA A N 1
ATOM 5152 C CA . ALA A 1 655 ? 29.346 16.264 3.318 1.00 86.00 655 ALA A CA 1
ATOM 5153 C C . ALA A 1 655 ? 28.066 17.113 3.155 1.00 86.00 655 ALA A C 1
ATOM 5155 O O . ALA A 1 655 ? 28.114 18.338 3.281 1.00 86.00 655 ALA A O 1
ATOM 5156 N N . PRO A 1 656 ? 26.892 16.501 2.897 1.00 83.12 656 PRO A N 1
ATOM 5157 C CA . PRO A 1 656 ? 25.647 17.256 2.743 1.00 83.12 656 PRO A CA 1
ATOM 5158 C C . PRO A 1 656 ? 25.243 18.017 4.004 1.00 83.12 656 PRO A C 1
ATOM 5160 O O . PRO A 1 656 ? 24.685 19.103 3.903 1.00 83.12 656 PRO A O 1
ATOM 5163 N N . ILE A 1 657 ? 25.565 17.463 5.177 1.00 82.94 657 ILE A N 1
ATOM 5164 C CA . ILE A 1 657 ? 25.289 18.080 6.476 1.00 82.94 657 ILE A CA 1
ATOM 5165 C C . ILE A 1 657 ? 26.100 19.368 6.685 1.00 82.94 657 ILE A C 1
ATOM 5167 O O . ILE A 1 657 ? 25.568 20.325 7.235 1.00 82.94 657 ILE A O 1
ATOM 5171 N N . ASP A 1 658 ? 27.333 19.440 6.170 1.00 84.94 658 ASP A N 1
ATOM 5172 C CA . ASP A 1 658 ? 28.172 20.646 6.237 1.00 84.94 658 ASP A CA 1
ATOM 5173 C C . ASP A 1 658 ? 27.511 21.798 5.462 1.00 84.94 658 ASP A C 1
ATOM 5175 O O . ASP A 1 658 ? 27.458 22.935 5.931 1.00 84.94 658 ASP A O 1
ATOM 5179 N N . PHE A 1 659 ? 26.955 21.489 4.283 1.00 82.31 659 PHE A N 1
ATOM 5180 C CA . PHE A 1 659 ? 26.209 22.453 3.474 1.00 82.31 659 PHE A CA 1
ATOM 5181 C C . PHE A 1 659 ? 24.851 22.802 4.093 1.00 82.31 659 PHE A C 1
ATOM 5183 O O . PHE A 1 659 ? 24.467 23.965 4.091 1.00 82.31 659 PHE A O 1
ATOM 5190 N N . GLU A 1 660 ? 24.142 21.832 4.673 1.00 77.50 660 GLU A N 1
ATOM 5191 C CA . GLU A 1 660 ? 22.863 22.059 5.354 1.00 77.50 660 GLU A CA 1
ATOM 5192 C C . GLU A 1 660 ? 23.017 22.988 6.574 1.00 77.50 660 GLU A C 1
ATOM 5194 O O . GLU A 1 660 ? 22.209 23.897 6.763 1.00 77.50 660 GLU A O 1
ATOM 5199 N N . ILE A 1 661 ? 24.080 22.802 7.367 1.00 80.69 661 ILE A N 1
ATOM 5200 C CA . ILE A 1 661 ? 24.458 23.693 8.473 1.00 80.69 661 ILE A CA 1
ATOM 5201 C C . ILE A 1 661 ? 24.804 25.083 7.930 1.00 80.69 661 ILE A C 1
ATOM 5203 O O . ILE A 1 661 ? 24.242 26.073 8.391 1.00 80.69 661 ILE A O 1
ATOM 5207 N N . TYR A 1 662 ? 25.666 25.168 6.913 1.00 76.62 662 TYR A N 1
ATOM 5208 C CA . TYR A 1 662 ? 26.061 26.440 6.305 1.00 76.62 662 TYR A CA 1
ATOM 5209 C C . TYR A 1 662 ? 24.863 27.219 5.723 1.00 76.62 662 TYR A C 1
ATOM 5211 O O . TYR A 1 662 ? 24.765 28.423 5.946 1.00 76.62 662 TYR A O 1
ATOM 5219 N N . ILE A 1 663 ? 23.901 26.558 5.068 1.00 72.56 663 ILE A N 1
ATOM 5220 C CA . ILE A 1 663 ? 22.654 27.195 4.612 1.00 72.56 663 ILE A CA 1
ATOM 5221 C C . ILE A 1 663 ? 21.829 27.700 5.805 1.00 72.56 663 ILE A C 1
ATOM 5223 O O . ILE A 1 663 ? 21.430 28.861 5.807 1.00 72.56 663 ILE A O 1
ATOM 5227 N N . LYS A 1 664 ? 21.629 26.888 6.853 1.00 71.88 664 LYS A N 1
ATOM 5228 C CA . LYS A 1 664 ? 20.887 27.291 8.068 1.00 71.88 664 LYS A CA 1
ATOM 5229 C C . LYS A 1 664 ? 21.527 28.451 8.842 1.00 71.88 664 LYS A C 1
ATOM 5231 O O . LYS A 1 664 ? 20.830 29.114 9.602 1.00 71.88 664 LYS A O 1
ATOM 5236 N N . MET A 1 665 ? 22.827 28.694 8.665 1.00 69.50 665 MET A N 1
ATOM 5237 C CA . MET A 1 665 ? 23.536 29.837 9.256 1.00 69.50 665 MET A CA 1
ATOM 5238 C C . MET A 1 665 ? 23.453 31.115 8.404 1.00 69.50 665 MET A C 1
ATOM 5240 O O . MET A 1 665 ? 23.634 32.197 8.950 1.00 69.50 665 MET A O 1
ATOM 5244 N N . ASN A 1 666 ? 23.175 31.005 7.098 1.00 65.88 666 ASN A N 1
ATOM 5245 C CA . ASN A 1 666 ? 23.157 32.140 6.162 1.00 65.88 666 ASN A CA 1
ATOM 5246 C C . ASN A 1 666 ? 21.751 32.533 5.668 1.00 65.88 666 ASN A C 1
ATOM 5248 O O . ASN A 1 666 ? 21.577 33.633 5.151 1.00 65.88 666 ASN A O 1
ATOM 5252 N N . PHE A 1 667 ? 20.744 31.666 5.812 1.00 64.25 667 PHE A N 1
ATOM 5253 C CA . PHE A 1 667 ? 19.365 31.940 5.392 1.00 64.25 667 PHE A CA 1
ATOM 5254 C C . PHE A 1 667 ? 18.467 32.343 6.575 1.00 64.25 667 PHE A C 1
ATOM 5256 O O . PHE A 1 667 ? 18.594 31.788 7.670 1.00 64.25 667 PHE A O 1
ATOM 5263 N N . PRO A 1 668 ? 17.509 33.270 6.375 1.00 61.31 668 PRO A N 1
ATOM 5264 C CA . PRO A 1 668 ? 16.592 33.691 7.427 1.00 61.31 668 PRO A CA 1
ATOM 5265 C C . PRO A 1 668 ? 15.640 32.550 7.815 1.00 61.31 668 PRO A C 1
ATOM 5267 O O . PRO A 1 668 ? 14.763 32.150 7.052 1.00 61.31 668 PRO A O 1
ATOM 5270 N N . MET A 1 669 ? 15.777 32.049 9.046 1.00 64.88 669 MET A N 1
ATOM 5271 C CA . MET A 1 669 ? 14.927 30.976 9.596 1.00 64.88 669 MET A CA 1
ATOM 5272 C C . MET A 1 669 ? 13.459 31.402 9.809 1.00 64.88 669 MET A C 1
ATOM 5274 O O . MET A 1 669 ? 12.585 30.554 10.014 1.00 64.88 669 MET A O 1
ATOM 5278 N N . ARG A 1 670 ? 13.199 32.714 9.774 1.00 64.62 670 ARG A N 1
ATOM 5279 C CA . ARG A 1 670 ? 11.883 33.359 9.786 1.00 64.62 670 ARG A CA 1
ATOM 5280 C C . ARG A 1 670 ? 11.887 34.516 8.790 1.00 64.62 670 ARG A C 1
ATOM 5282 O O . ARG A 1 670 ? 12.845 35.284 8.771 1.00 64.62 670 ARG A O 1
ATOM 5289 N N . LEU A 1 671 ? 10.822 34.650 8.008 1.00 65.50 671 LEU A N 1
ATOM 5290 C CA . LEU A 1 671 ? 10.637 35.692 6.998 1.00 65.50 671 LEU A CA 1
ATOM 5291 C C . LEU A 1 671 ? 9.204 36.232 7.089 1.00 65.50 671 LEU A C 1
ATOM 5293 O O . LEU A 1 671 ? 8.262 35.453 7.173 1.00 65.50 671 LEU A O 1
ATOM 5297 N N . GLN A 1 672 ? 9.024 37.550 7.027 1.00 65.50 672 GLN A N 1
ATOM 5298 C CA . GLN A 1 672 ? 7.705 38.171 6.883 1.00 65.50 672 GLN A CA 1
ATOM 5299 C C . GLN A 1 672 ? 7.712 39.045 5.630 1.00 65.50 672 GLN A C 1
ATOM 5301 O O . GLN A 1 672 ? 8.554 39.933 5.492 1.00 65.50 672 GLN A O 1
ATOM 5306 N N . LEU A 1 673 ? 6.780 38.791 4.712 1.00 65.31 673 LEU A N 1
ATOM 5307 C CA . LEU A 1 673 ? 6.637 39.573 3.487 1.00 65.31 673 LEU A CA 1
ATOM 5308 C C . LEU A 1 673 ? 5.828 40.844 3.782 1.00 65.31 673 LEU A C 1
ATOM 5310 O O . LEU A 1 673 ? 4.685 40.769 4.228 1.00 65.31 673 LEU A O 1
ATOM 5314 N N . LYS A 1 674 ? 6.422 42.013 3.524 1.00 64.94 674 LYS A N 1
ATOM 5315 C CA . LYS A 1 674 ? 5.763 43.326 3.623 1.00 64.94 674 LYS A CA 1
ATOM 5316 C C . LYS A 1 674 ? 5.499 43.875 2.219 1.00 64.94 674 LYS A C 1
ATOM 5318 O O . LYS A 1 674 ? 6.307 43.667 1.322 1.00 64.94 674 LYS A O 1
ATOM 5323 N N . GLY A 1 675 ? 4.381 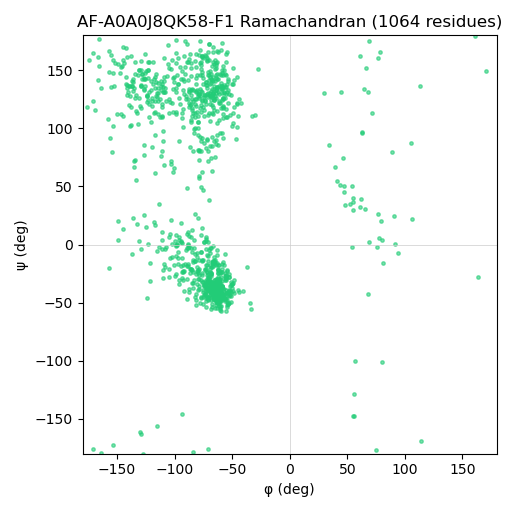44.580 2.039 1.00 65.06 675 GLY A N 1
ATOM 5324 C CA . GLY A 1 675 ? 4.004 45.216 0.765 1.00 65.06 675 GLY A CA 1
ATOM 5325 C C . GLY A 1 675 ? 3.081 44.398 -0.150 1.00 65.06 675 GLY A C 1
ATOM 5326 O O . GLY A 1 675 ? 2.575 44.948 -1.122 1.00 65.06 675 GLY A O 1
ATOM 5327 N N . LEU A 1 676 ? 2.796 43.130 0.168 1.00 70.31 676 LEU A N 1
ATOM 5328 C CA . LEU A 1 676 ? 1.691 42.390 -0.453 1.00 70.31 676 LEU A CA 1
ATOM 5329 C C . LEU A 1 676 ? 0.390 42.728 0.290 1.00 70.31 676 LEU A C 1
ATOM 5331 O O . LEU A 1 676 ? 0.247 42.372 1.458 1.00 70.31 676 LEU A O 1
ATOM 5335 N N . THR A 1 677 ? -0.541 43.416 -0.372 1.00 79.44 677 THR A N 1
ATOM 5336 C CA . THR A 1 677 ? -1.838 43.821 0.203 1.00 79.44 677 THR A CA 1
ATOM 5337 C C . THR A 1 677 ? -3.003 43.343 -0.666 1.00 79.44 677 THR A C 1
ATOM 5339 O O . THR A 1 677 ? -2.812 42.966 -1.824 1.00 79.44 677 THR A O 1
ATOM 5342 N N . GLN A 1 678 ? -4.224 43.343 -0.127 1.00 80.38 678 GLN A N 1
ATOM 5343 C CA . GLN A 1 678 ? -5.406 42.858 -0.848 1.00 80.38 678 GLN A CA 1
ATOM 5344 C C . GLN A 1 678 ? -5.735 43.721 -2.085 1.00 80.38 678 GLN A C 1
ATOM 5346 O O . GLN A 1 678 ? -6.182 43.204 -3.108 1.00 80.38 678 GLN A O 1
ATOM 5351 N N . GLU A 1 679 ? -5.445 45.020 -2.021 1.00 81.38 679 GLU A N 1
ATOM 5352 C CA . GLU A 1 679 ? -5.650 46.001 -3.092 1.00 81.38 679 GLU A CA 1
ATOM 5353 C C . GLU A 1 679 ? -4.710 45.772 -4.285 1.00 81.38 679 GLU A C 1
ATOM 5355 O O . GLU A 1 679 ? -5.034 46.166 -5.404 1.00 81.38 679 GLU A O 1
ATOM 5360 N N . LEU A 1 680 ? -3.554 45.131 -4.069 1.00 79.94 680 LEU A N 1
ATOM 5361 C CA . LEU A 1 680 ? -2.635 44.748 -5.143 1.00 79.94 680 LEU A CA 1
ATOM 5362 C C . LEU A 1 680 ? -3.226 43.624 -6.003 1.00 79.94 680 LEU A C 1
ATOM 5364 O O . LEU A 1 680 ? -3.109 43.652 -7.223 1.00 79.94 680 LEU A O 1
ATOM 5368 N N . PHE A 1 681 ? -3.897 42.653 -5.379 1.00 80.12 681 PHE A N 1
ATOM 5369 C CA . PHE A 1 681 ? -4.530 41.543 -6.094 1.00 80.12 681 PHE A CA 1
ATOM 5370 C C . PHE A 1 681 ? -5.796 41.977 -6.844 1.00 80.12 681 PHE A C 1
ATOM 5372 O O . PHE A 1 681 ? -6.017 41.539 -7.970 1.00 80.12 681 PHE A O 1
ATOM 5379 N N . GLU A 1 682 ? -6.594 42.883 -6.270 1.00 80.75 682 GLU A N 1
ATOM 5380 C CA . GLU A 1 682 ? -7.814 43.402 -6.911 1.00 80.75 682 GLU A CA 1
ATOM 5381 C C . GLU A 1 682 ? -7.519 44.216 -8.195 1.00 80.75 682 GLU A C 1
ATOM 5383 O O . GLU A 1 682 ? -8.398 44.362 -9.037 1.00 80.75 682 GLU A O 1
ATOM 5388 N N . GLN A 1 683 ? -6.275 44.669 -8.419 1.00 79.44 683 GLN A N 1
ATOM 5389 C CA . GLN A 1 683 ? -5.848 45.283 -9.692 1.00 79.44 683 GLN A CA 1
ATOM 5390 C C . GLN A 1 683 ? -5.778 44.290 -10.864 1.00 79.44 683 GLN A C 1
ATOM 5392 O O . GLN A 1 683 ? -5.897 44.703 -12.015 1.00 79.44 683 GLN A O 1
ATOM 5397 N N . PHE A 1 684 ? -5.626 42.988 -10.596 1.00 76.94 684 PHE A N 1
ATOM 5398 C CA . PHE A 1 684 ? -5.642 41.935 -11.622 1.00 76.94 684 PHE A CA 1
ATOM 5399 C C . PHE A 1 684 ? -7.058 41.415 -11.924 1.00 76.94 684 PHE A C 1
ATOM 5401 O O . PHE A 1 684 ? -7.224 40.430 -12.644 1.00 76.94 684 PHE A O 1
ATOM 5408 N N . ARG A 1 685 ? -8.094 42.056 -11.368 1.00 77.12 685 ARG A N 1
ATOM 5409 C CA . ARG A 1 685 ? -9.489 41.675 -11.568 1.00 77.12 685 ARG A CA 1
ATOM 5410 C C . ARG A 1 685 ? -10.042 42.238 -12.878 1.00 77.12 685 ARG A C 1
ATOM 5412 O O . ARG A 1 685 ? -10.327 43.427 -12.998 1.00 77.12 685 ARG A O 1
ATOM 5419 N N . GLU A 1 686 ? -10.285 41.354 -13.834 1.00 74.88 686 GLU A N 1
ATOM 5420 C CA . GLU A 1 686 ? -11.020 41.673 -15.060 1.00 74.88 686 GLU A CA 1
ATOM 5421 C C . GLU A 1 686 ? -12.547 41.767 -14.814 1.00 74.88 686 GLU A C 1
ATOM 5423 O O . GLU A 1 686 ? -13.065 41.242 -13.818 1.00 74.88 686 GLU A O 1
ATOM 5428 N N . PRO A 1 687 ? -13.316 42.407 -15.720 1.00 74.25 687 PRO A N 1
ATOM 5429 C CA . PRO A 1 687 ? -14.769 42.567 -15.595 1.00 74.25 687 PRO A CA 1
ATOM 5430 C C . PRO A 1 687 ? -15.557 41.278 -15.926 1.00 74.25 687 PRO A C 1
ATOM 5432 O O . PRO A 1 687 ? -16.355 41.235 -16.864 1.00 74.25 687 PRO A O 1
ATOM 5435 N N . TRP A 1 688 ? -15.355 40.209 -15.150 1.00 77.31 688 TRP A N 1
ATOM 5436 C CA . TRP A 1 688 ? -16.050 38.929 -15.337 1.00 77.31 688 TRP A CA 1
ATOM 5437 C C . TRP A 1 688 ? -17.556 39.020 -15.044 1.00 77.31 688 TRP A C 1
ATOM 5439 O O . TRP A 1 688 ? -17.976 39.504 -13.992 1.00 77.31 688 TRP A O 1
ATOM 5449 N N . THR A 1 689 ? -18.370 38.460 -15.942 1.00 68.56 689 THR A N 1
ATOM 5450 C CA . THR A 1 689 ? -19.838 38.390 -15.818 1.00 68.56 689 THR A CA 1
ATOM 5451 C C . THR A 1 689 ? -20.353 37.054 -15.265 1.00 68.56 689 THR A C 1
ATOM 5453 O O . THR A 1 689 ? -21.491 36.984 -14.802 1.00 68.56 689 THR A O 1
ATOM 5456 N N . SER A 1 690 ? -19.535 35.992 -15.271 1.00 78.88 690 SER A N 1
ATOM 5457 C CA . SER A 1 690 ? -19.894 34.693 -14.681 1.00 78.88 690 SER A CA 1
ATOM 5458 C C . SER A 1 690 ? -19.953 34.772 -13.154 1.00 78.88 690 SER A C 1
ATOM 5460 O O . SER A 1 690 ? -18.997 35.169 -12.481 1.00 78.88 690 SER A O 1
ATOM 5462 N N . LYS A 1 691 ? -21.074 34.309 -12.593 1.00 79.62 691 LYS A N 1
ATOM 5463 C CA . LYS A 1 691 ? -21.288 34.190 -11.144 1.00 79.62 691 LYS A CA 1
ATOM 5464 C C . LYS A 1 691 ? -20.314 33.195 -10.505 1.00 79.62 691 LYS A C 1
ATOM 5466 O O . LYS A 1 691 ? -19.906 33.373 -9.360 1.00 79.62 691 LYS A O 1
ATOM 5471 N N . GLU A 1 692 ? -19.934 32.166 -11.251 1.00 73.06 692 GLU A N 1
ATOM 5472 C CA . GLU A 1 692 ? -19.020 31.102 -10.851 1.00 73.06 692 GLU A CA 1
ATOM 5473 C C . GLU A 1 692 ? -17.592 31.645 -10.726 1.00 73.06 692 GLU A C 1
ATOM 5475 O O . GLU A 1 692 ? -16.954 31.435 -9.696 1.00 73.06 692 GLU A O 1
ATOM 5480 N N . VAL A 1 693 ? -17.128 32.426 -11.712 1.00 76.00 693 VAL A N 1
ATOM 5481 C CA . VAL A 1 693 ? -15.815 33.096 -11.672 1.00 76.00 693 VAL A CA 1
ATOM 5482 C C . VAL A 1 693 ? -15.760 34.131 -10.543 1.00 76.00 693 VAL A C 1
ATOM 5484 O O . VAL A 1 693 ? -14.810 34.133 -9.764 1.00 76.00 693 VAL A O 1
ATOM 5487 N N . LEU A 1 694 ? -16.808 34.944 -10.366 1.00 80.38 694 LEU A N 1
ATOM 5488 C CA . LEU A 1 694 ? -16.900 35.897 -9.248 1.00 80.38 694 LEU A CA 1
ATOM 5489 C C . LEU A 1 694 ? -16.895 35.198 -7.873 1.00 80.38 694 LEU A C 1
ATOM 5491 O O . LEU A 1 694 ? -16.293 35.698 -6.921 1.00 80.38 694 LEU A O 1
ATOM 5495 N N . SER A 1 695 ? -17.529 34.026 -7.760 1.00 80.75 695 SER A N 1
ATOM 5496 C CA . SER A 1 695 ? -17.494 33.212 -6.539 1.00 80.75 695 SER A CA 1
ATOM 5497 C C . SER A 1 695 ? -16.117 32.585 -6.300 1.00 80.75 695 SER A C 1
ATOM 5499 O O . SER A 1 695 ? -15.670 32.530 -5.154 1.00 80.75 695 SER A O 1
ATOM 5501 N N . ALA A 1 696 ? -15.433 32.139 -7.359 1.00 79.44 696 ALA A N 1
ATOM 5502 C CA . ALA A 1 696 ? -14.077 31.603 -7.281 1.00 79.44 696 ALA A CA 1
ATOM 5503 C C . ALA A 1 696 ? -13.067 32.685 -6.865 1.00 79.44 696 ALA A C 1
ATOM 5505 O O . ALA A 1 696 ? -12.276 32.442 -5.957 1.00 79.44 696 ALA A O 1
ATOM 5506 N N . TRP A 1 697 ? -13.155 33.897 -7.432 1.00 82.75 697 TRP A N 1
ATOM 5507 C CA . TRP A 1 697 ? -12.342 35.050 -7.020 1.00 82.75 697 TRP A CA 1
ATOM 5508 C C . TRP A 1 697 ? -12.527 35.368 -5.535 1.00 82.75 697 TRP A C 1
ATOM 5510 O O . TRP A 1 697 ? -11.550 35.497 -4.803 1.00 82.75 697 TRP A O 1
ATOM 5520 N N . LYS A 1 698 ? -13.775 35.410 -5.049 1.00 86.06 698 LYS A N 1
ATOM 5521 C CA . LYS A 1 698 ? -14.054 35.669 -3.629 1.00 86.06 698 LYS A CA 1
ATOM 5522 C C . LYS A 1 698 ? -13.467 34.592 -2.703 1.00 86.06 698 LYS A C 1
ATOM 5524 O O . LYS A 1 698 ? -12.968 34.931 -1.633 1.00 86.06 698 LYS A O 1
ATOM 5529 N N . ALA A 1 699 ? -13.513 33.318 -3.098 1.00 84.06 699 ALA A N 1
ATOM 5530 C CA . ALA A 1 699 ? -12.938 32.216 -2.322 1.00 84.06 699 ALA A CA 1
ATOM 5531 C C . ALA A 1 699 ? -11.395 32.207 -2.356 1.00 84.06 699 ALA A C 1
ATOM 5533 O O . ALA A 1 699 ? -10.753 31.977 -1.330 1.00 84.06 699 ALA A O 1
ATOM 5534 N N . PHE A 1 700 ? -10.805 32.524 -3.513 1.00 86.62 700 PHE A N 1
ATOM 5535 C CA . PHE A 1 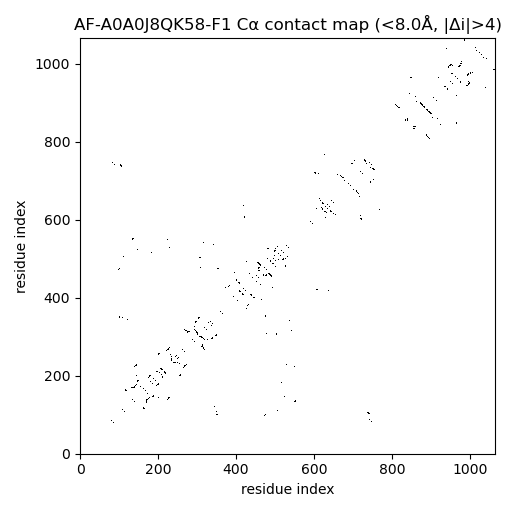700 ? -9.369 32.740 -3.684 1.00 86.62 700 PHE A CA 1
ATOM 5536 C C . PHE A 1 700 ? -8.882 33.885 -2.792 1.00 86.62 700 PHE A C 1
ATOM 5538 O O . PHE A 1 700 ? -8.070 33.648 -1.902 1.00 86.62 700 PHE A O 1
ATOM 5545 N N . MET A 1 701 ? -9.453 35.083 -2.935 1.00 86.38 701 MET A N 1
ATOM 5546 C CA . MET A 1 701 ? -9.085 36.255 -2.137 1.00 86.38 701 MET A CA 1
ATOM 5547 C C . MET A 1 701 ? -9.299 36.039 -0.636 1.00 86.38 701 MET A C 1
ATOM 5549 O O . MET A 1 701 ? -8.428 36.383 0.155 1.00 86.38 701 MET A O 1
ATOM 5553 N N . GLY A 1 702 ? -10.393 35.381 -0.236 1.00 86.75 702 GLY A N 1
ATOM 5554 C CA . GLY A 1 702 ? -10.625 35.002 1.162 1.00 86.75 702 GLY A CA 1
ATOM 5555 C C . GLY A 1 702 ? -9.587 34.026 1.737 1.00 86.75 702 GLY A C 1
ATOM 5556 O O . GLY A 1 702 ? -9.422 33.979 2.951 1.00 86.75 702 GLY A O 1
ATOM 5557 N N . THR A 1 703 ? -8.871 33.280 0.890 1.00 87.00 703 THR A N 1
ATOM 5558 C CA . THR A 1 703 ? -7.755 32.410 1.304 1.00 87.00 703 THR A CA 1
ATOM 5559 C C . THR A 1 703 ? -6.413 33.146 1.243 1.00 87.00 703 THR A C 1
ATOM 5561 O O . THR A 1 703 ? -5.594 33.002 2.146 1.00 87.00 703 THR A O 1
ATOM 5564 N N . VAL A 1 704 ? -6.191 33.974 0.215 1.00 84.38 704 VAL A N 1
ATOM 5565 C CA . VAL A 1 704 ? -4.976 34.791 0.055 1.00 84.38 704 VAL A CA 1
ATOM 5566 C C . VAL A 1 704 ? -4.827 35.779 1.209 1.00 84.38 704 VAL A C 1
ATOM 5568 O O . VAL A 1 704 ? -3.776 35.793 1.844 1.00 84.38 704 VAL A O 1
ATOM 5571 N N . SER A 1 705 ? -5.874 36.540 1.545 1.00 84.81 705 SER A N 1
ATOM 5572 C CA . SER A 1 705 ? -5.826 37.554 2.610 1.00 84.81 705 SER A CA 1
ATOM 5573 C C . SER A 1 705 ? -5.557 36.990 4.011 1.00 84.81 705 SER A C 1
ATOM 5575 O O . SER A 1 705 ? -5.174 37.756 4.887 1.00 84.81 705 SER A O 1
ATOM 5577 N N . LEU A 1 706 ? -5.714 35.678 4.233 1.00 82.44 706 LEU A N 1
ATOM 5578 C CA . LEU A 1 706 ? -5.300 35.019 5.481 1.00 82.44 706 LEU A CA 1
ATOM 5579 C C . LEU A 1 706 ? -3.790 34.741 5.533 1.00 82.44 706 LEU A C 1
ATOM 5581 O O . LEU A 1 706 ? -3.221 34.742 6.616 1.00 82.44 706 LEU A O 1
ATOM 5585 N N . ALA A 1 707 ? -3.147 34.525 4.382 1.00 77.94 707 ALA A N 1
ATOM 5586 C CA . ALA A 1 707 ? -1.702 34.313 4.285 1.00 77.94 707 ALA A CA 1
ATOM 5587 C C . ALA A 1 707 ? -0.910 35.637 4.217 1.00 77.94 707 ALA A C 1
ATOM 5589 O O . ALA A 1 707 ? 0.286 35.669 4.520 1.00 77.94 707 ALA A O 1
ATOM 5590 N N . LEU A 1 708 ? -1.545 36.743 3.801 1.00 78.44 708 LEU A N 1
ATOM 5591 C CA . LEU A 1 708 ? -0.893 38.053 3.715 1.00 78.44 708 LEU A CA 1
ATOM 5592 C C . LEU A 1 708 ? -0.437 38.539 5.102 1.00 78.44 708 LEU A C 1
ATOM 5594 O O . LEU A 1 708 ? -1.246 38.833 5.976 1.00 78.44 708 LEU A O 1
ATOM 5598 N N . GLY A 1 709 ? 0.881 38.666 5.276 1.00 68.44 709 GLY A N 1
ATOM 5599 C CA . GLY A 1 709 ? 1.507 39.161 6.505 1.00 68.44 709 GLY A CA 1
ATOM 5600 C C . GLY A 1 709 ? 1.891 38.092 7.538 1.00 68.44 709 GLY A C 1
ATOM 5601 O O . GLY A 1 709 ? 2.458 38.457 8.571 1.00 68.44 709 GLY A O 1
ATOM 5602 N N . GLU A 1 710 ? 1.650 36.800 7.283 1.00 71.19 710 GLU A N 1
ATOM 5603 C CA . GLU A 1 710 ? 2.080 35.719 8.186 1.00 71.19 710 GLU A CA 1
ATOM 5604 C C . GLU A 1 710 ? 3.617 35.604 8.318 1.00 71.19 710 GLU A C 1
ATOM 5606 O O . GLU A 1 710 ? 4.385 35.975 7.425 1.00 71.19 710 GLU A O 1
ATOM 5611 N N . GLU A 1 711 ? 4.081 35.056 9.450 1.00 69.88 711 GLU A N 1
ATOM 5612 C CA . GLU A 1 711 ? 5.493 34.708 9.673 1.00 69.88 711 GLU A CA 1
ATOM 5613 C C . GLU A 1 711 ? 5.813 33.369 8.984 1.00 69.88 711 GLU A C 1
ATOM 5615 O O . GLU A 1 711 ? 5.541 32.291 9.520 1.00 69.88 711 GLU A O 1
ATOM 5620 N N . LEU A 1 712 ? 6.439 33.425 7.808 1.00 64.38 712 LEU A N 1
ATOM 5621 C CA . LEU A 1 712 ? 6.951 32.245 7.117 1.00 64.38 712 LEU A CA 1
ATOM 5622 C C . LEU A 1 712 ? 8.128 31.659 7.903 1.00 64.38 712 LEU A C 1
ATOM 5624 O O . LEU A 1 712 ? 9.097 32.351 8.225 1.00 64.38 712 LEU A O 1
ATOM 5628 N N . ARG A 1 713 ? 8.061 30.359 8.198 1.00 62.38 713 ARG A N 1
ATOM 5629 C CA . ARG A 1 713 ? 9.082 29.626 8.961 1.00 62.38 713 ARG A CA 1
ATOM 5630 C C . ARG A 1 713 ? 9.830 28.653 8.065 1.00 62.38 713 ARG A C 1
ATOM 5632 O O . ARG A 1 713 ? 9.214 27.902 7.310 1.00 62.38 713 ARG A O 1
ATOM 5639 N N . PHE A 1 714 ? 11.152 28.615 8.203 1.00 61.88 714 PHE A N 1
ATOM 5640 C CA . PHE A 1 714 ? 11.976 27.578 7.587 1.00 61.88 714 PHE A CA 1
ATOM 5641 C C . PHE A 1 714 ? 11.521 26.189 8.069 1.00 61.88 714 PHE A C 1
ATOM 5643 O O . PHE A 1 714 ? 11.470 25.928 9.272 1.00 61.88 714 PHE A O 1
ATOM 5650 N N . SER A 1 715 ? 11.198 25.300 7.128 1.00 56.91 715 SER A N 1
ATOM 5651 C CA . SER A 1 715 ? 10.649 23.965 7.403 1.00 56.91 715 SER A CA 1
ATOM 5652 C C . SER A 1 715 ? 11.657 22.825 7.208 1.00 56.91 715 SER A C 1
ATOM 5654 O O . SER A 1 715 ? 11.548 21.797 7.874 1.00 56.91 715 SER A O 1
ATOM 5656 N N . GLY A 1 716 ? 12.652 22.996 6.333 1.00 62.50 716 GLY A N 1
ATOM 5657 C CA . GLY A 1 716 ? 13.682 21.998 6.035 1.00 62.50 716 GLY A CA 1
ATOM 5658 C C . GLY A 1 716 ? 14.390 22.262 4.703 1.00 62.50 716 GLY A C 1
ATOM 5659 O O . GLY A 1 716 ? 14.064 23.212 3.995 1.00 62.50 716 GLY A O 1
ATOM 5660 N N . ILE A 1 717 ? 15.356 21.408 4.351 1.00 66.19 717 ILE A N 1
ATOM 5661 C CA . ILE A 1 717 ? 16.046 21.411 3.048 1.00 66.19 717 ILE A CA 1
ATOM 5662 C C . ILE A 1 717 ? 16.000 19.987 2.480 1.00 66.19 717 ILE A C 1
ATOM 5664 O O . ILE A 1 717 ? 16.269 19.029 3.199 1.00 66.19 717 ILE A O 1
ATOM 5668 N N . SER A 1 718 ? 15.700 19.847 1.186 1.00 59.38 718 SER A N 1
ATOM 5669 C CA . SER A 1 718 ? 15.711 18.563 0.467 1.00 59.38 718 SER A CA 1
ATOM 5670 C C . SER A 1 718 ? 16.859 18.531 -0.547 1.00 59.38 718 SER A C 1
ATOM 5672 O O . SER A 1 718 ? 16.873 19.325 -1.490 1.00 59.38 718 SER A O 1
ATOM 5674 N N . ARG A 1 719 ? 17.776 17.566 -0.424 1.00 68.25 719 ARG A N 1
ATOM 5675 C CA . ARG A 1 719 ? 18.848 17.328 -1.400 1.00 68.25 719 ARG A CA 1
ATOM 5676 C C . ARG A 1 719 ? 18.366 16.424 -2.538 1.00 68.25 719 ARG A C 1
ATOM 5678 O O . ARG A 1 719 ? 17.869 15.317 -2.308 1.00 68.25 719 ARG A O 1
ATOM 5685 N N . GLN A 1 720 ? 18.579 16.853 -3.780 1.00 64.56 720 GLN A N 1
ATOM 5686 C CA . GLN A 1 720 ? 18.284 16.079 -4.990 1.00 64.56 720 GLN A CA 1
ATOM 5687 C C . GLN A 1 720 ? 19.502 16.071 -5.937 1.00 64.56 720 GLN A C 1
ATOM 5689 O O . GLN A 1 720 ? 20.630 16.286 -5.483 1.00 64.56 720 GLN A O 1
ATOM 5694 N N . ARG A 1 721 ? 19.316 15.760 -7.235 1.00 56.16 721 ARG A N 1
ATOM 5695 C CA . ARG A 1 721 ? 20.417 15.816 -8.227 1.00 56.16 721 ARG A CA 1
ATOM 5696 C C . ARG A 1 721 ? 21.024 17.226 -8.294 1.00 56.16 721 ARG A C 1
ATOM 5698 O O . ARG A 1 721 ? 22.241 17.353 -8.317 1.00 56.16 721 ARG A O 1
ATOM 5705 N N . SER A 1 722 ? 20.188 18.256 -8.193 1.00 44.62 722 SER A N 1
ATOM 5706 C CA . SER A 1 722 ? 20.562 19.599 -7.742 1.00 44.62 722 SER A CA 1
ATOM 5707 C C . SER A 1 722 ? 20.243 19.777 -6.247 1.00 44.62 722 SER A C 1
ATOM 5709 O O . SER A 1 722 ? 19.401 19.069 -5.687 1.00 44.62 722 SER A O 1
ATOM 5711 N N . TRP A 1 723 ? 20.864 20.762 -5.594 1.00 45.38 723 TRP A N 1
ATOM 5712 C CA . TRP A 1 723 ? 20.160 21.466 -4.517 1.00 45.38 723 TRP A CA 1
ATOM 5713 C C . TRP A 1 723 ? 19.339 22.561 -5.182 1.00 45.38 723 TRP A C 1
ATOM 5715 O O . TRP A 1 723 ? 19.890 23.370 -5.929 1.00 45.38 723 TRP A O 1
ATOM 5725 N N . THR A 1 724 ? 18.036 22.595 -4.929 1.00 37.38 724 THR A N 1
ATOM 5726 C CA . THR A 1 724 ? 17.174 23.669 -5.428 1.00 37.38 724 THR A CA 1
ATOM 5727 C C . THR A 1 724 ? 17.340 24.892 -4.531 1.00 37.38 724 THR A C 1
ATOM 5729 O O . THR A 1 724 ? 16.556 25.115 -3.617 1.00 37.38 724 THR A O 1
ATOM 5732 N N . VAL A 1 725 ? 18.406 25.657 -4.776 1.00 36.34 725 VAL A N 1
ATOM 5733 C CA . VAL A 1 725 ? 18.595 27.010 -4.231 1.00 36.34 725 VAL A CA 1
ATOM 5734 C C . VAL A 1 725 ? 18.260 28.007 -5.339 1.00 36.34 725 VAL A C 1
ATOM 5736 O O . VAL A 1 725 ? 19.111 28.738 -5.840 1.00 36.34 725 VAL A O 1
ATOM 5739 N N . THR A 1 726 ? 17.004 27.982 -5.779 1.00 31.91 726 THR A N 1
ATOM 5740 C CA . THR A 1 726 ? 16.424 29.071 -6.563 1.00 31.91 726 THR A CA 1
ATOM 5741 C C . THR A 1 726 ? 16.215 30.265 -5.636 1.00 31.91 726 THR A C 1
ATOM 5743 O O . THR A 1 726 ? 15.599 30.130 -4.583 1.00 31.91 726 THR A O 1
ATOM 5746 N N . ALA A 1 727 ? 16.680 31.452 -6.035 1.00 35.25 727 ALA A N 1
ATOM 5747 C CA . ALA A 1 727 ? 16.335 32.709 -5.355 1.00 35.25 727 ALA A CA 1
ATOM 5748 C C . ALA A 1 727 ? 14.877 33.155 -5.626 1.00 35.25 727 ALA A C 1
ATOM 5750 O O . ALA A 1 727 ? 14.441 34.207 -5.167 1.00 35.25 727 ALA A O 1
ATOM 5751 N N . GLU A 1 728 ? 14.125 32.341 -6.367 1.00 40.34 728 GLU A N 1
ATOM 5752 C CA . GLU A 1 728 ? 12.695 32.465 -6.608 1.00 40.34 728 GLU A CA 1
ATOM 5753 C C . GLU A 1 728 ? 11.918 31.996 -5.365 1.00 40.34 728 GLU A C 1
ATOM 5755 O O . GLU A 1 728 ? 11.615 30.813 -5.192 1.00 40.34 728 GLU A O 1
ATOM 5760 N N . TRP A 1 729 ? 11.617 32.934 -4.463 1.00 53.44 729 TRP A N 1
ATOM 5761 C CA . TRP A 1 729 ? 10.783 32.666 -3.288 1.00 53.44 729 TRP A CA 1
ATOM 5762 C C . TRP A 1 729 ? 9.317 32.549 -3.710 1.00 53.44 729 TRP A C 1
ATOM 5764 O O . TRP A 1 729 ? 8.585 33.538 -3.706 1.00 53.44 729 TRP A O 1
ATOM 5774 N N . LEU A 1 730 ? 8.901 31.341 -4.090 1.00 61.81 730 LEU A N 1
ATOM 5775 C CA . LEU A 1 730 ? 7.512 31.023 -4.416 1.00 61.81 730 LEU A CA 1
ATOM 5776 C C . LEU A 1 730 ? 6.642 31.024 -3.152 1.00 61.81 730 LEU A C 1
ATOM 5778 O O . LEU A 1 730 ? 6.763 30.149 -2.293 1.00 61.81 730 LEU A O 1
ATOM 5782 N N . PHE A 1 731 ? 5.744 32.001 -3.052 1.00 69.12 731 PHE A N 1
ATOM 5783 C CA . PHE A 1 731 ? 4.783 32.126 -1.963 1.00 69.12 731 PHE A CA 1
ATOM 5784 C C . PHE A 1 731 ? 3.441 31.512 -2.379 1.00 69.12 731 PHE A C 1
ATOM 5786 O O . PHE A 1 731 ? 2.878 31.878 -3.409 1.00 69.12 731 PHE A O 1
ATOM 5793 N N . PHE A 1 732 ? 2.922 30.579 -1.579 1.00 79.44 732 PHE A N 1
ATOM 5794 C CA . PHE A 1 732 ? 1.661 29.870 -1.818 1.00 79.44 732 PHE A CA 1
ATOM 5795 C C . PHE A 1 732 ? 0.698 30.122 -0.652 1.00 79.44 732 PHE A C 1
ATOM 5797 O O . PHE A 1 732 ? 1.084 29.934 0.501 1.00 79.44 732 PHE A O 1
ATOM 5804 N N . ALA A 1 733 ? -0.562 30.464 -0.937 1.00 82.25 733 ALA A N 1
ATOM 5805 C CA . ALA A 1 733 ? -1.629 30.401 0.064 1.00 82.25 733 ALA A CA 1
ATOM 5806 C C . ALA A 1 733 ? -2.217 28.982 0.096 1.00 82.25 733 ALA A C 1
ATOM 5808 O O . ALA A 1 733 ? -2.509 28.401 -0.949 1.00 82.25 733 ALA A O 1
ATOM 5809 N N . LEU A 1 734 ? -2.387 28.405 1.288 1.00 82.94 734 LEU A N 1
ATOM 5810 C CA . LEU A 1 734 ? -2.841 27.021 1.427 1.00 82.94 734 LEU A CA 1
ATOM 5811 C C . LEU A 1 734 ? -4.380 26.931 1.498 1.00 82.94 734 LEU A C 1
ATOM 5813 O O . LEU A 1 734 ? -4.985 27.570 2.358 1.00 82.94 734 LEU A O 1
ATOM 5817 N N . PRO A 1 735 ? -5.037 26.103 0.661 1.00 85.94 735 PRO A N 1
ATOM 5818 C CA . PRO A 1 735 ? -6.482 25.876 0.736 1.00 85.94 735 PRO A CA 1
ATOM 5819 C C . PRO A 1 735 ? -6.895 25.219 2.061 1.00 85.94 735 PRO A C 1
ATOM 5821 O O . PRO A 1 735 ? -6.290 24.232 2.493 1.00 85.94 735 PRO A O 1
ATOM 5824 N N . GLY A 1 736 ? -7.977 25.723 2.660 1.00 83.25 736 GLY A N 1
ATOM 5825 C CA . GLY A 1 736 ? -8.448 25.328 3.991 1.00 83.25 736 GLY A CA 1
ATOM 5826 C C . GLY A 1 736 ? -8.712 23.824 4.182 1.00 83.25 736 GLY A C 1
ATOM 5827 O O . GLY A 1 736 ? -8.980 23.075 3.237 1.00 83.25 736 GLY A O 1
ATOM 5828 N N . LYS A 1 737 ? -8.681 23.370 5.446 1.00 83.69 737 LYS A N 1
ATOM 5829 C CA . LYS A 1 737 ? -8.826 21.948 5.838 1.00 83.69 737 LYS A CA 1
ATOM 5830 C C . LYS A 1 737 ? -10.119 21.293 5.323 1.00 83.69 737 LYS A C 1
ATOM 5832 O O . LYS A 1 737 ? -10.133 20.095 5.063 1.00 83.69 737 LYS A O 1
ATOM 5837 N N . HIS A 1 738 ? -11.182 22.076 5.137 1.00 87.19 738 HIS A N 1
ATOM 5838 C CA . HIS A 1 738 ? -12.498 21.603 4.693 1.00 87.19 738 HIS A CA 1
ATOM 5839 C C . HIS A 1 738 ? -12.747 21.725 3.178 1.00 87.19 738 HIS A C 1
ATOM 5841 O O . HIS A 1 738 ? -13.839 21.398 2.725 1.00 87.19 738 HIS A O 1
ATOM 5847 N N . GLU A 1 739 ? -11.761 22.155 2.386 1.00 87.88 739 GLU A N 1
ATOM 5848 C CA . GLU A 1 739 ? -11.931 22.323 0.937 1.00 87.88 739 GLU A CA 1
ATOM 5849 C C . GLU A 1 739 ? -11.843 20.963 0.197 1.00 87.88 739 GLU A C 1
ATOM 5851 O O . GLU A 1 739 ? -10.869 20.233 0.422 1.00 87.88 739 GLU A O 1
ATOM 5856 N N . PRO A 1 740 ? -12.786 20.588 -0.691 1.00 88.94 740 PRO A N 1
ATOM 5857 C CA . PRO A 1 740 ? -12.745 19.329 -1.451 1.00 88.94 740 PRO A CA 1
ATOM 5858 C C . PRO A 1 740 ? -11.481 19.122 -2.295 1.00 88.94 740 PRO A C 1
ATOM 5860 O O . PRO A 1 740 ? -10.902 20.083 -2.805 1.00 88.94 740 PRO A O 1
ATOM 5863 N N . SER A 1 741 ? -11.067 17.867 -2.503 1.00 84.88 741 SER A N 1
ATOM 5864 C CA . SER A 1 741 ? -9.906 17.528 -3.347 1.00 84.88 741 SER A CA 1
ATOM 5865 C C . SER A 1 741 ? -10.076 17.917 -4.825 1.00 84.88 741 SER A C 1
ATOM 5867 O O . SER A 1 741 ? -9.083 18.227 -5.478 1.00 84.88 741 SER A O 1
ATOM 5869 N N . ASN A 1 742 ? -11.302 17.921 -5.362 1.00 81.88 742 ASN A N 1
ATOM 5870 C CA . ASN A 1 742 ? -11.607 18.374 -6.727 1.00 81.88 742 ASN A CA 1
ATOM 5871 C C . ASN A 1 742 ? -11.915 19.877 -6.844 1.00 81.88 742 ASN A C 1
ATOM 5873 O O . ASN A 1 742 ? -12.186 20.339 -7.949 1.00 81.88 742 ASN A O 1
ATOM 5877 N N . SER A 1 743 ? -11.892 20.647 -5.752 1.00 82.75 743 SER A N 1
ATOM 5878 C CA . SER A 1 743 ? -12.269 22.060 -5.813 1.00 82.75 743 SER A CA 1
ATOM 5879 C C . SER A 1 743 ? -11.370 22.858 -6.771 1.00 82.75 743 SER A C 1
ATOM 5881 O O . SER A 1 743 ? -10.142 22.762 -6.653 1.00 82.75 743 SER A O 1
ATOM 5883 N N . PRO A 1 744 ? -11.937 23.713 -7.651 1.00 78.31 744 PRO A N 1
ATOM 5884 C CA . PRO A 1 744 ? -11.168 24.684 -8.428 1.00 78.31 744 PRO A CA 1
ATOM 5885 C C . PRO A 1 744 ? -10.224 25.526 -7.561 1.00 78.31 744 PRO A C 1
ATOM 5887 O O . PRO A 1 744 ? -9.108 25.815 -7.983 1.00 78.31 744 PRO A O 1
ATOM 5890 N N . LEU A 1 745 ? -10.608 25.847 -6.317 1.00 81.69 745 LEU A N 1
ATOM 5891 C CA . LEU A 1 745 ? -9.766 26.612 -5.393 1.00 81.69 745 LEU A CA 1
ATOM 5892 C C . LEU A 1 745 ? -8.442 25.893 -5.087 1.00 81.69 745 LEU A C 1
ATOM 5894 O O . LEU A 1 745 ? -7.397 26.537 -5.058 1.00 81.69 745 LEU A O 1
ATOM 5898 N N . ARG A 1 746 ? -8.450 24.559 -4.933 1.00 81.75 746 ARG A N 1
ATOM 5899 C CA . ARG A 1 746 ? -7.214 23.775 -4.738 1.00 81.75 746 ARG A CA 1
ATOM 5900 C C . ARG A 1 746 ? -6.324 23.738 -5.983 1.00 81.75 746 ARG A C 1
ATOM 5902 O O . ARG A 1 746 ? -5.127 23.524 -5.838 1.00 81.75 746 ARG A O 1
ATOM 5909 N N . GLN A 1 747 ? -6.890 23.928 -7.176 1.00 78.25 747 GLN A N 1
ATOM 5910 C CA . GLN A 1 747 ? -6.151 23.926 -8.445 1.00 78.25 747 GLN A CA 1
ATOM 5911 C C . GLN A 1 747 ? -5.624 25.314 -8.820 1.00 78.25 747 GLN A C 1
ATOM 5913 O O . GLN A 1 747 ? -4.563 25.431 -9.424 1.00 78.25 747 GLN A O 1
ATOM 5918 N N . ILE A 1 748 ? -6.313 26.378 -8.405 1.00 76.19 748 ILE A N 1
ATOM 5919 C CA . ILE A 1 748 ? -5.765 27.736 -8.430 1.00 76.19 748 ILE A CA 1
ATOM 5920 C C . ILE A 1 748 ? -4.585 27.796 -7.446 1.00 76.19 748 ILE A C 1
ATOM 5922 O O . ILE A 1 748 ? -3.459 28.065 -7.853 1.00 76.19 748 ILE A O 1
ATOM 5926 N N . LEU A 1 749 ? -4.806 27.412 -6.182 1.00 80.56 749 LEU A N 1
ATOM 5927 C CA . LEU A 1 749 ? -3.805 27.468 -5.106 1.00 80.56 749 LEU A CA 1
ATOM 5928 C C . LEU A 1 749 ? -2.705 26.387 -5.159 1.00 80.56 749 LEU A C 1
ATOM 5930 O O . LEU A 1 749 ? -1.838 26.360 -4.288 1.00 80.56 749 LEU A O 1
ATOM 5934 N N . SER A 1 750 ? -2.683 25.511 -6.171 1.00 74.31 750 SER A N 1
ATOM 5935 C CA . SER A 1 750 ? -1.481 24.713 -6.473 1.00 74.31 750 SER A CA 1
ATOM 5936 C C . SER A 1 750 ? -0.398 25.517 -7.204 1.00 74.31 750 SER A C 1
ATOM 5938 O O . SER A 1 750 ? 0.699 25.003 -7.416 1.00 74.31 750 SER A O 1
ATOM 5940 N N . HIS A 1 751 ? -0.698 26.759 -7.588 1.00 75.38 751 HIS A N 1
ATOM 5941 C CA . HIS A 1 751 ? 0.230 27.715 -8.183 1.00 75.38 751 HIS A CA 1
ATOM 5942 C C . HIS A 1 751 ? 0.626 28.786 -7.146 1.00 75.38 751 HIS A C 1
ATOM 5944 O O . HIS A 1 751 ? -0.154 29.071 -6.231 1.00 75.38 751 HIS A O 1
ATOM 5950 N N . PRO A 1 752 ? 1.829 29.376 -7.252 1.00 71.69 752 PRO A N 1
ATOM 5951 C CA . PRO A 1 752 ? 2.262 30.446 -6.358 1.00 71.69 752 PRO A CA 1
ATOM 5952 C C . PRO A 1 752 ? 1.417 31.710 -6.566 1.00 71.69 752 PRO A C 1
ATOM 5954 O O . PRO A 1 752 ? 1.100 32.081 -7.694 1.00 71.69 752 PRO A O 1
ATOM 5957 N N . ILE A 1 753 ? 1.083 32.389 -5.469 1.00 74.69 753 ILE A N 1
ATOM 5958 C CA . ILE A 1 753 ? 0.330 33.654 -5.458 1.00 74.69 753 ILE A CA 1
ATOM 5959 C C . ILE A 1 753 ? 1.241 34.886 -5.542 1.00 74.69 753 ILE A C 1
ATOM 5961 O O . ILE A 1 753 ? 0.780 35.971 -5.880 1.00 74.69 753 ILE A O 1
ATOM 5965 N N . ALA A 1 754 ? 2.531 34.723 -5.242 1.00 67.19 754 ALA A N 1
ATOM 5966 C CA . ALA A 1 754 ? 3.579 35.701 -5.506 1.00 67.19 754 ALA A CA 1
ATOM 5967 C C . ALA A 1 754 ? 4.928 34.984 -5.663 1.00 67.19 754 ALA A C 1
ATOM 5969 O O . ALA A 1 754 ? 5.115 33.873 -5.162 1.00 67.19 754 ALA A O 1
ATOM 5970 N N . HIS A 1 755 ? 5.885 35.639 -6.317 1.00 61.91 755 HIS A N 1
ATOM 5971 C CA . HIS A 1 755 ? 7.277 35.204 -6.358 1.00 61.91 755 HIS A CA 1
ATOM 5972 C C . HIS A 1 755 ? 8.204 36.404 -6.140 1.00 61.91 755 HIS A C 1
ATOM 5974 O O . HIS A 1 755 ? 7.930 37.501 -6.629 1.00 61.91 755 HIS A O 1
ATOM 5980 N N . LEU A 1 756 ? 9.307 36.217 -5.412 1.00 47.56 756 LEU A N 1
ATOM 5981 C CA . LEU A 1 756 ? 10.360 37.234 -5.350 1.00 47.56 756 LEU A CA 1
ATOM 5982 C C . LEU A 1 756 ? 11.229 37.144 -6.609 1.00 47.56 756 LEU A C 1
ATOM 5984 O O . LEU A 1 756 ? 11.719 36.067 -6.945 1.00 47.56 756 LEU A O 1
ATOM 5988 N N . GLY A 1 757 ? 11.449 38.272 -7.282 1.00 41.09 757 GLY A N 1
ATOM 5989 C CA . GLY A 1 757 ? 12.353 38.355 -8.424 1.00 41.09 757 GLY A CA 1
ATOM 5990 C C . GLY A 1 757 ? 12.893 39.766 -8.629 1.00 41.09 757 GLY A C 1
ATOM 5991 O O . GLY A 1 757 ? 12.141 40.737 -8.593 1.00 41.09 757 GLY A O 1
ATOM 5992 N N . GLN A 1 758 ? 14.198 39.866 -8.875 1.00 33.28 758 GLN A N 1
ATOM 5993 C CA . GLN A 1 758 ? 14.765 40.981 -9.633 1.00 33.28 758 GLN A CA 1
ATOM 5994 C C . GLN A 1 758 ? 14.809 40.618 -11.127 1.00 33.28 758 GLN A C 1
ATOM 5996 O O . GLN A 1 758 ? 14.441 39.513 -11.529 1.00 33.28 758 GLN A O 1
ATOM 6001 N N . THR A 1 759 ? 15.207 41.583 -11.955 1.00 31.31 759 THR A N 1
ATOM 6002 C CA . THR A 1 759 ? 15.343 41.464 -13.413 1.00 31.31 759 THR A CA 1
ATOM 6003 C C . THR A 1 759 ? 16.124 40.227 -13.862 1.00 31.31 759 THR A C 1
ATOM 6005 O O . THR A 1 759 ? 17.008 39.746 -13.159 1.00 31.31 759 THR A O 1
ATOM 6008 N N . ARG A 1 760 ? 15.805 39.736 -15.070 1.00 31.77 760 ARG A N 1
ATOM 6009 C CA . ARG A 1 760 ? 16.401 38.543 -15.699 1.00 31.77 760 ARG A CA 1
ATOM 6010 C C . ARG A 1 760 ? 17.897 38.707 -16.021 1.00 31.77 760 ARG A C 1
ATOM 6012 O O . ARG A 1 760 ? 18.271 38.810 -17.185 1.00 31.77 760 ARG A O 1
ATOM 6019 N N . GLU A 1 761 ? 18.748 38.633 -15.009 1.00 28.89 761 GLU A N 1
ATOM 6020 C CA . GLU A 1 761 ? 20.140 38.219 -15.171 1.00 28.89 761 GLU A CA 1
ATOM 6021 C C . GLU A 1 761 ? 20.264 36.758 -14.727 1.00 28.89 761 GLU A C 1
ATOM 6023 O O . GLU A 1 761 ? 20.059 36.418 -13.561 1.00 28.89 761 GLU A O 1
ATOM 6028 N N . VAL A 1 762 ? 20.570 35.861 -15.668 1.00 29.89 762 VAL A N 1
ATOM 6029 C CA . VAL A 1 762 ? 20.777 34.436 -15.369 1.00 29.89 762 VAL A CA 1
ATOM 6030 C C . VAL A 1 762 ? 22.182 34.264 -14.792 1.00 29.89 762 VAL A C 1
ATOM 6032 O O . VAL A 1 762 ? 23.120 33.903 -15.495 1.00 29.89 762 VAL A O 1
ATOM 6035 N N . ILE A 1 763 ? 22.327 34.543 -13.493 1.00 32.59 763 ILE A N 1
ATOM 6036 C CA . ILE A 1 763 ? 23.615 34.475 -12.777 1.00 32.59 763 ILE A CA 1
ATOM 6037 C C . ILE A 1 763 ? 24.220 33.057 -12.854 1.00 32.59 763 ILE A C 1
ATOM 6039 O O . ILE A 1 763 ? 25.435 32.919 -12.982 1.00 32.59 763 ILE A O 1
ATOM 6043 N N . ALA A 1 764 ? 23.382 32.011 -12.823 1.00 26.12 764 ALA A N 1
ATOM 6044 C CA . ALA A 1 764 ? 23.685 30.669 -13.335 1.00 26.12 764 ALA A CA 1
ATOM 6045 C C . ALA A 1 764 ? 22.407 29.812 -13.443 1.00 26.12 764 ALA A C 1
ATOM 6047 O O . ALA A 1 764 ? 21.579 29.822 -12.533 1.00 26.12 764 ALA A O 1
ATOM 6048 N N . GLN A 1 765 ? 22.292 28.989 -14.491 1.00 28.30 765 GLN A N 1
ATOM 6049 C CA . GLN A 1 765 ? 21.301 27.908 -14.597 1.00 28.30 765 GLN A CA 1
ATOM 6050 C C . GLN A 1 765 ? 22.037 26.561 -14.560 1.00 28.30 765 GLN A C 1
ATOM 6052 O O . GLN A 1 765 ? 22.750 26.210 -15.494 1.00 28.30 765 GLN A O 1
ATOM 6057 N N . LEU A 1 766 ? 21.887 25.801 -13.469 1.00 30.64 766 LEU A N 1
ATOM 6058 C CA . LEU A 1 766 ? 22.485 24.465 -13.313 1.00 30.64 766 LEU A CA 1
ATOM 6059 C C . LEU A 1 766 ? 21.432 23.366 -13.508 1.00 30.64 766 LEU A C 1
ATOM 6061 O O . LEU A 1 766 ? 21.023 22.687 -12.563 1.00 30.64 766 LEU A O 1
ATOM 6065 N N . GLN A 1 767 ? 21.014 23.196 -14.762 1.00 25.89 767 GLN A N 1
ATOM 6066 C CA . GLN A 1 767 ? 20.224 22.059 -15.240 1.00 25.89 767 GLN A CA 1
ATOM 6067 C C . GLN A 1 767 ? 21.085 21.172 -16.159 1.00 25.89 767 GLN A C 1
ATOM 6069 O O . GLN A 1 767 ? 21.736 21.696 -17.060 1.00 25.89 767 GLN A O 1
ATOM 6074 N N . PRO A 1 768 ? 21.114 19.839 -15.963 1.00 27.72 768 PRO A N 1
ATOM 6075 C CA . PRO A 1 768 ? 21.744 18.899 -16.900 1.00 27.72 768 PRO A CA 1
ATOM 6076 C C . PRO A 1 768 ? 21.050 18.788 -18.271 1.00 27.72 768 PRO A C 1
ATOM 6078 O O . PRO A 1 768 ? 21.614 18.173 -19.177 1.00 27.72 768 PRO A O 1
ATOM 6081 N N . ASP A 1 769 ? 19.815 19.286 -18.369 1.00 29.70 769 ASP A N 1
ATOM 6082 C CA . ASP A 1 769 ? 18.748 18.778 -19.234 1.00 29.70 769 ASP A CA 1
ATOM 6083 C C . ASP A 1 769 ? 17.946 19.863 -19.990 1.00 29.70 769 ASP A C 1
ATOM 6085 O O . ASP A 1 769 ? 16.831 19.604 -20.441 1.00 29.70 769 ASP A O 1
ATOM 6089 N N . TRP A 1 770 ? 18.528 21.050 -20.193 1.00 25.39 770 TRP A N 1
ATOM 6090 C CA . TRP A 1 770 ? 18.119 21.995 -21.246 1.00 25.39 770 TRP A CA 1
ATOM 6091 C C . TRP A 1 770 ? 19.254 22.155 -22.263 1.00 25.39 770 TRP A C 1
ATOM 6093 O O . TRP A 1 770 ? 20.399 22.387 -21.874 1.00 25.39 770 TRP A O 1
ATOM 6103 N N . ASP A 1 771 ? 18.930 22.028 -23.551 1.00 27.08 771 ASP A N 1
ATOM 6104 C CA . ASP A 1 771 ? 19.845 22.332 -24.656 1.00 27.08 771 ASP A CA 1
ATOM 6105 C C . ASP A 1 771 ? 19.645 23.790 -25.098 1.00 27.08 771 ASP A C 1
ATOM 6107 O O . ASP A 1 771 ? 18.525 24.306 -25.076 1.00 27.08 771 ASP A O 1
ATOM 6111 N N . ALA A 1 772 ? 20.732 24.472 -25.448 1.00 24.67 772 ALA A N 1
ATOM 6112 C CA . ALA A 1 772 ? 20.774 25.925 -25.551 1.00 24.67 772 ALA A CA 1
ATOM 6113 C C . ALA A 1 772 ? 20.893 26.394 -27.006 1.00 24.67 772 ALA A C 1
ATOM 6115 O O . ALA A 1 772 ? 21.988 26.664 -27.500 1.00 24.67 772 ALA A O 1
ATOM 6116 N N . PHE A 1 773 ? 19.745 26.582 -27.657 1.00 28.06 773 PHE A N 1
ATOM 6117 C CA . PHE A 1 773 ? 19.632 27.491 -28.796 1.00 28.06 773 PHE A CA 1
ATOM 6118 C C . PHE A 1 773 ? 18.715 28.666 -28.449 1.00 28.06 773 PHE A C 1
ATOM 6120 O O . PHE A 1 773 ? 17.650 28.485 -27.871 1.00 28.06 773 PHE A O 1
ATOM 6127 N N . GLU A 1 774 ? 19.179 29.860 -28.822 1.00 32.66 774 GLU A N 1
ATOM 6128 C CA . GLU A 1 774 ? 18.567 31.173 -28.579 1.00 32.66 774 GLU A CA 1
ATOM 6129 C C . GLU A 1 774 ? 18.409 31.606 -27.108 1.00 32.66 774 GLU A C 1
ATOM 6131 O O . GLU A 1 774 ? 17.385 31.403 -26.466 1.00 32.66 774 GLU A O 1
ATOM 6136 N N . LEU A 1 775 ? 19.389 32.385 -26.637 1.00 26.27 775 LEU A N 1
ATOM 6137 C CA . LEU A 1 775 ? 19.117 33.709 -26.062 1.00 26.27 775 LEU A CA 1
ATOM 6138 C C . LEU A 1 775 ? 20.362 34.597 -26.237 1.00 26.27 775 LEU A C 1
ATOM 6140 O O . LEU A 1 775 ? 21.364 34.437 -25.544 1.00 26.27 775 LEU A O 1
ATOM 6144 N N . GLY A 1 776 ? 20.312 35.495 -27.225 1.00 27.02 776 GLY A N 1
ATOM 6145 C CA . GLY A 1 776 ? 21.362 36.488 -27.470 1.00 27.02 776 GLY A CA 1
ATOM 6146 C C . GLY A 1 776 ? 21.353 37.617 -26.434 1.00 27.02 776 GLY A C 1
ATOM 6147 O O . GLY A 1 776 ? 20.368 37.808 -25.722 1.00 27.02 776 GLY A O 1
ATOM 6148 N N . GLN A 1 777 ? 22.454 38.366 -26.352 1.00 33.56 777 GLN A N 1
ATOM 6149 C CA . GLN A 1 777 ? 22.574 39.516 -25.452 1.00 33.56 777 GLN A CA 1
ATOM 6150 C C . GLN A 1 777 ? 21.860 40.775 -25.981 1.00 33.56 777 GLN A C 1
ATOM 6152 O O . GLN A 1 777 ? 21.561 40.892 -27.168 1.00 33.56 777 GLN A O 1
ATOM 6157 N N . GLU A 1 778 ? 21.720 41.741 -25.068 1.00 29.16 778 GLU A N 1
ATOM 6158 C CA . GLU A 1 778 ? 21.314 43.141 -25.268 1.00 29.16 778 GLU A CA 1
ATOM 6159 C C . GLU A 1 778 ? 19.815 43.439 -25.456 1.00 29.16 778 GLU A C 1
ATOM 6161 O O . GLU A 1 778 ? 18.960 42.560 -25.556 1.00 29.16 778 GLU A O 1
ATOM 6166 N N . SER A 1 779 ? 19.490 44.730 -25.327 1.00 31.39 779 SER A N 1
ATOM 6167 C CA . SER A 1 779 ? 18.230 45.196 -24.745 1.00 31.39 779 SER A CA 1
ATOM 6168 C C . SER A 1 779 ? 17.520 46.258 -25.589 1.00 31.39 779 SER A C 1
ATOM 6170 O O . SER A 1 779 ? 18.143 47.186 -26.092 1.00 31.39 779 SER A O 1
ATOM 6172 N N . GLN A 1 780 ? 16.184 46.204 -25.549 1.00 34.81 780 GLN A N 1
ATOM 6173 C CA . GLN A 1 780 ? 15.220 47.235 -25.978 1.00 34.81 780 GLN A CA 1
ATOM 6174 C C . GLN A 1 780 ? 14.946 47.429 -27.489 1.00 34.81 780 GLN A C 1
ATOM 6176 O O . GLN A 1 780 ? 15.694 47.047 -28.380 1.00 34.81 780 GLN A O 1
ATOM 6181 N N . THR A 1 781 ? 13.795 48.072 -27.737 1.00 23.03 781 THR A N 1
ATOM 6182 C CA . THR A 1 781 ? 13.199 48.486 -29.026 1.00 23.03 781 THR A CA 1
ATOM 6183 C C . THR A 1 781 ? 12.819 47.388 -30.027 1.00 23.03 781 THR A C 1
ATOM 6185 O O . THR A 1 781 ? 13.589 46.988 -30.894 1.00 23.03 781 THR A O 1
ATOM 6188 N N . VAL A 1 782 ? 11.532 47.021 -30.009 1.00 32.31 782 VAL A N 1
ATOM 6189 C CA . VAL A 1 782 ? 10.888 46.250 -31.084 1.00 32.31 782 VAL A CA 1
ATOM 6190 C C . VAL A 1 782 ? 10.824 47.092 -32.365 1.00 32.31 782 VAL A C 1
ATOM 6192 O O . VAL A 1 782 ? 10.134 48.112 -32.408 1.00 32.31 782 VAL A O 1
ATOM 6195 N N . LYS A 1 783 ? 11.476 46.630 -33.437 1.00 21.44 783 LYS A N 1
ATOM 6196 C CA . LYS A 1 783 ? 11.170 47.017 -34.825 1.00 21.44 783 LYS A CA 1
ATOM 6197 C C . LYS A 1 783 ? 11.117 45.768 -35.699 1.00 21.44 783 LYS A C 1
ATOM 6199 O O . LYS A 1 783 ? 12.117 45.080 -35.875 1.00 21.44 783 LYS A O 1
ATOM 6204 N N . THR A 1 784 ? 9.938 45.476 -36.233 1.00 27.52 784 THR A N 1
ATOM 6205 C CA . THR A 1 784 ? 9.677 44.310 -37.079 1.00 27.52 784 THR A CA 1
ATOM 6206 C C . THR A 1 784 ? 10.325 44.451 -38.455 1.00 27.52 784 THR A C 1
ATOM 6208 O O . THR A 1 784 ? 10.065 45.407 -39.180 1.00 27.52 784 THR A O 1
ATOM 6211 N N . TRP A 1 785 ? 11.111 43.447 -38.848 1.00 21.31 785 TRP A N 1
ATOM 6212 C CA . TRP A 1 785 ? 11.601 43.279 -40.216 1.00 21.31 785 TRP A CA 1
ATOM 6213 C C . TRP A 1 785 ? 11.508 41.809 -40.620 1.00 21.31 785 TRP A C 1
ATOM 6215 O O . TRP A 1 785 ? 12.164 40.952 -40.033 1.00 21.31 785 TRP A O 1
ATOM 6225 N N . PHE A 1 786 ? 10.719 41.509 -41.652 1.00 30.41 786 PHE A N 1
ATOM 6226 C CA . PHE A 1 786 ? 10.769 40.203 -42.305 1.00 30.41 786 PHE A CA 1
ATOM 6227 C C . PHE A 1 786 ? 12.075 40.088 -43.097 1.00 30.41 786 PHE A C 1
ATOM 6229 O O . PHE A 1 786 ? 12.368 40.961 -43.918 1.00 30.41 786 PHE A O 1
ATOM 6236 N N . ARG A 1 787 ? 12.825 38.989 -42.935 1.00 21.86 787 ARG A N 1
ATOM 6237 C CA . ARG A 1 787 ? 13.921 38.652 -43.854 1.00 21.86 787 ARG A CA 1
ATOM 6238 C C . ARG A 1 787 ? 13.746 37.261 -44.458 1.00 21.86 787 ARG A C 1
ATOM 6240 O O . ARG A 1 787 ? 13.513 36.271 -43.777 1.00 21.86 787 ARG A O 1
ATOM 6247 N N . ARG A 1 788 ? 13.815 37.243 -45.786 1.00 24.39 788 ARG A N 1
ATOM 6248 C CA . ARG A 1 788 ? 13.581 36.106 -46.680 1.00 24.39 788 ARG A CA 1
ATOM 6249 C C . ARG A 1 788 ? 14.784 35.163 -46.662 1.00 24.39 788 ARG A C 1
ATOM 6251 O O . ARG A 1 788 ? 15.886 35.600 -46.983 1.00 24.39 788 ARG A O 1
ATOM 6258 N N . TRP A 1 789 ? 14.568 33.885 -46.358 1.00 25.92 789 TRP A N 1
ATOM 6259 C CA . TRP A 1 789 ? 15.606 32.860 -46.486 1.00 25.92 789 TRP A CA 1
ATOM 6260 C C . TRP A 1 789 ? 15.957 32.620 -47.961 1.00 25.92 789 TRP A C 1
ATOM 6262 O O . TRP A 1 789 ? 15.086 32.348 -48.789 1.00 25.92 789 TRP A O 1
ATOM 6272 N N . THR A 1 790 ? 17.244 32.707 -48.287 1.00 24.50 790 THR A N 1
ATOM 6273 C CA . THR A 1 790 ? 17.824 32.277 -49.567 1.00 24.50 790 THR A CA 1
ATOM 6274 C C . THR A 1 790 ? 18.411 30.876 -49.425 1.00 24.50 790 THR A C 1
ATOM 6276 O O . THR A 1 790 ? 19.083 30.597 -48.435 1.00 24.50 790 THR A O 1
ATOM 6279 N N . LYS A 1 791 ? 18.198 30.002 -50.418 1.00 36.19 791 LYS A N 1
ATOM 6280 C CA . LYS A 1 791 ? 18.810 28.663 -50.448 1.00 36.19 791 LYS A CA 1
ATOM 6281 C C . LYS A 1 791 ? 20.342 28.747 -50.427 1.00 36.19 791 LYS A C 1
ATOM 6283 O O . LYS A 1 791 ? 20.925 29.432 -51.261 1.00 36.19 791 LYS A O 1
ATOM 6288 N N . SER A 1 792 ? 20.959 27.929 -49.581 1.00 26.62 792 SER A N 1
ATOM 6289 C CA . SER A 1 792 ? 22.301 27.371 -49.778 1.00 26.62 792 SER A CA 1
ATOM 6290 C C . SER A 1 792 ? 22.268 25.910 -49.308 1.00 26.62 792 SER A C 1
ATOM 6292 O O . SER A 1 792 ? 21.636 25.646 -48.284 1.00 26.62 792 SER A O 1
ATOM 6294 N N . PRO A 1 793 ? 22.861 24.949 -50.037 1.00 36.88 793 PRO A N 1
ATOM 6295 C CA . PRO A 1 793 ? 22.897 23.548 -49.619 1.00 36.88 793 PRO A CA 1
ATOM 6296 C C . PRO A 1 793 ? 23.968 23.290 -48.542 1.00 36.88 793 PRO A C 1
ATOM 6298 O O . PRO A 1 793 ? 24.788 24.162 -48.256 1.00 36.88 793 PRO A O 1
ATOM 6301 N N . ASN A 1 794 ? 23.979 22.050 -48.035 1.00 33.06 794 ASN A N 1
ATOM 6302 C CA . ASN A 1 794 ? 24.926 21.439 -47.083 1.00 33.06 794 ASN A CA 1
ATOM 6303 C C . ASN A 1 794 ? 24.595 21.605 -45.588 1.00 33.06 794 ASN A C 1
ATOM 6305 O O . ASN A 1 794 ? 25.231 22.357 -44.853 1.00 33.06 794 ASN A O 1
ATOM 6309 N N . THR A 1 795 ? 23.666 20.781 -45.099 1.00 24.09 795 THR A N 1
ATOM 6310 C CA . THR A 1 795 ? 23.630 20.340 -43.694 1.00 24.09 795 THR A CA 1
ATOM 6311 C C . THR A 1 795 ? 23.086 18.911 -43.660 1.00 24.09 795 THR A C 1
ATOM 6313 O O . THR A 1 795 ? 21.936 18.685 -44.028 1.00 24.09 795 THR A O 1
ATOM 6316 N N . SER A 1 796 ? 23.915 17.930 -43.297 1.00 24.98 796 SER A N 1
ATOM 6317 C CA . SER A 1 796 ? 23.530 16.513 -43.276 1.00 24.98 796 SER A CA 1
ATOM 6318 C C . SER A 1 796 ? 22.909 16.123 -41.934 1.00 24.98 796 SER A C 1
ATOM 6320 O O . SER A 1 796 ? 23.518 16.296 -40.880 1.00 24.98 796 SER A O 1
ATOM 6322 N N . LEU A 1 797 ? 21.700 15.557 -41.972 1.00 24.34 797 LEU A N 1
ATOM 6323 C CA . LEU A 1 797 ? 21.035 15.015 -40.789 1.00 24.34 797 LEU A CA 1
ATOM 6324 C C . LEU A 1 797 ? 21.512 13.573 -40.547 1.00 24.34 797 LEU A C 1
ATOM 6326 O O . LEU A 1 797 ? 21.289 12.697 -41.382 1.00 24.34 797 LEU A O 1
ATOM 6330 N N . THR A 1 798 ? 22.165 13.306 -39.415 1.00 25.59 798 THR A N 1
ATOM 6331 C CA . THR A 1 798 ? 22.708 11.969 -39.105 1.00 25.59 798 THR A CA 1
ATOM 6332 C C . THR A 1 798 ? 21.611 11.015 -38.621 1.00 25.59 798 THR A C 1
ATOM 6334 O O . THR A 1 798 ? 21.447 10.788 -37.421 1.00 25.59 798 THR A O 1
ATOM 6337 N N . ILE A 1 799 ? 20.855 10.451 -39.564 1.00 30.64 799 ILE A N 1
ATOM 6338 C CA . ILE A 1 799 ? 19.852 9.405 -39.311 1.00 30.64 799 ILE A CA 1
ATOM 6339 C C . ILE A 1 799 ? 20.553 8.129 -38.820 1.00 30.64 799 ILE A C 1
ATOM 6341 O O . ILE A 1 799 ? 21.565 7.700 -39.375 1.00 30.64 799 ILE A O 1
ATOM 6345 N N . GLY A 1 800 ? 20.020 7.516 -37.761 1.00 26.17 800 GLY A N 1
ATOM 6346 C CA . GLY A 1 800 ? 20.604 6.322 -37.155 1.00 26.17 800 GLY A CA 1
ATOM 6347 C C . GLY A 1 800 ? 20.260 5.037 -37.909 1.00 26.17 800 GLY A C 1
ATOM 6348 O O . GLY A 1 800 ? 19.120 4.601 -37.869 1.00 26.17 800 GLY A O 1
ATOM 6349 N N . ASN A 1 801 ? 21.267 4.396 -38.509 1.00 31.17 801 ASN A N 1
ATOM 6350 C CA . ASN A 1 801 ? 21.283 2.980 -38.907 1.00 31.17 801 ASN A CA 1
ATOM 6351 C C . ASN A 1 801 ? 20.014 2.408 -39.582 1.00 31.17 801 ASN A C 1
ATOM 6353 O O . ASN A 1 801 ? 19.607 1.289 -39.270 1.00 31.17 801 ASN A O 1
ATOM 6357 N N . LEU A 1 802 ? 19.497 3.071 -40.619 1.00 30.97 802 LEU A N 1
ATOM 6358 C CA . LEU A 1 802 ? 18.994 2.285 -41.750 1.00 30.97 802 LEU A CA 1
ATOM 6359 C C . LEU A 1 802 ? 20.197 1.535 -42.363 1.00 30.97 802 LEU A C 1
ATOM 6361 O O . LEU A 1 802 ? 21.240 2.162 -42.593 1.00 30.97 802 LEU A O 1
ATOM 6365 N N . PRO A 1 803 ? 20.109 0.222 -42.651 1.00 34.69 803 PRO A N 1
ATOM 6366 C CA . PRO A 1 803 ? 21.059 -0.425 -43.552 1.00 34.69 803 PRO A CA 1
ATOM 6367 C C . PRO A 1 803 ? 21.042 0.344 -44.876 1.00 34.69 803 PRO A C 1
ATOM 6369 O O . PRO A 1 803 ? 19.949 0.595 -45.383 1.00 34.69 803 PRO A O 1
ATOM 6372 N N . ARG A 1 804 ? 22.214 0.744 -45.405 1.00 37.28 804 ARG A N 1
ATOM 6373 C CA . ARG A 1 804 ? 22.320 1.560 -46.634 1.00 37.28 804 ARG A CA 1
ATOM 6374 C C . ARG A 1 804 ? 21.456 0.952 -47.742 1.00 37.28 804 ARG A C 1
ATOM 6376 O O . ARG A 1 804 ? 21.831 -0.063 -48.324 1.00 37.28 804 ARG A O 1
ATOM 6383 N N . ALA A 1 805 ? 20.313 1.574 -48.006 1.00 39.34 805 ALA A N 1
ATOM 6384 C CA . ALA A 1 805 ? 19.453 1.198 -49.110 1.00 39.34 805 ALA A CA 1
ATOM 6385 C C . ALA A 1 805 ? 20.106 1.610 -50.436 1.00 39.34 805 ALA A C 1
ATOM 6387 O O . ALA A 1 805 ? 20.962 2.496 -50.481 1.00 39.34 805 ALA A O 1
ATOM 6388 N N . SER A 1 806 ? 19.679 0.976 -51.525 1.00 44.81 806 SER A N 1
ATOM 6389 C CA . SER A 1 806 ? 20.015 1.383 -52.895 1.00 44.81 806 SER A CA 1
ATOM 6390 C C . SER A 1 806 ? 19.291 2.664 -53.339 1.00 44.81 806 SER A C 1
ATOM 6392 O O . SER A 1 806 ? 19.523 3.144 -54.445 1.00 44.81 806 SER A O 1
ATOM 6394 N N . THR A 1 807 ? 18.415 3.201 -52.490 1.00 56.53 807 THR A N 1
ATOM 6395 C CA . THR A 1 807 ? 17.536 4.354 -52.707 1.00 56.53 807 THR A CA 1
ATOM 6396 C C . THR A 1 807 ? 17.704 5.368 -51.571 1.00 56.53 807 THR A C 1
ATOM 6398 O O . THR A 1 807 ? 17.967 4.997 -50.425 1.00 56.53 807 THR A O 1
ATOM 6401 N N . GLU A 1 808 ? 17.574 6.663 -51.871 1.00 64.56 808 GLU A N 1
ATOM 6402 C CA . GLU A 1 808 ? 17.588 7.707 -50.837 1.00 64.56 808 GLU A CA 1
ATOM 6403 C C . GLU A 1 808 ? 16.275 7.685 -50.027 1.00 64.56 808 GLU A C 1
ATOM 6405 O O . GLU A 1 808 ? 15.204 7.505 -50.614 1.00 64.56 808 GLU A O 1
ATOM 6410 N N . PRO A 1 809 ? 16.314 7.866 -48.692 1.00 75.06 809 PRO A N 1
ATOM 6411 C CA . PRO A 1 809 ? 15.108 7.867 -47.874 1.00 75.06 809 PRO A CA 1
ATOM 6412 C C . PRO A 1 809 ? 14.284 9.142 -48.097 1.00 75.06 809 PRO A C 1
ATOM 6414 O O . PRO A 1 809 ? 14.808 10.256 -48.058 1.00 75.06 809 PRO A O 1
ATOM 6417 N N . SER A 1 810 ? 12.970 8.988 -48.250 1.00 79.50 810 SER A N 1
ATOM 6418 C CA . SER A 1 810 ? 12.026 10.106 -48.244 1.00 79.50 810 SER A CA 1
ATOM 6419 C C . SER A 1 810 ? 11.843 10.615 -46.814 1.00 79.50 810 SER A C 1
ATOM 6421 O O . SER A 1 810 ? 11.558 9.836 -45.903 1.00 79.50 810 SER A O 1
ATOM 6423 N N . LEU A 1 811 ? 12.023 11.922 -46.607 1.00 76.62 811 LEU A N 1
ATOM 6424 C CA . LEU A 1 811 ? 11.961 12.566 -45.293 1.00 76.62 811 LEU A CA 1
ATOM 6425 C C . LEU A 1 811 ? 10.815 13.577 -45.261 1.00 76.62 811 LEU A C 1
ATOM 6427 O O . LEU A 1 811 ? 10.854 14.598 -45.946 1.00 76.62 811 LEU A O 1
ATOM 6431 N N . ASN A 1 812 ? 9.809 13.304 -44.434 1.00 74.25 812 ASN A N 1
ATOM 6432 C CA . ASN A 1 812 ? 8.618 14.133 -44.273 1.00 74.25 812 ASN A CA 1
ATOM 6433 C C . ASN A 1 812 ? 8.463 14.550 -42.807 1.00 74.25 812 ASN A C 1
ATOM 6435 O O . ASN A 1 812 ? 8.851 13.814 -41.903 1.00 74.25 812 ASN A O 1
ATOM 6439 N N . TRP A 1 813 ? 7.867 15.712 -42.542 1.00 75.62 813 TRP A N 1
ATOM 6440 C CA . TRP A 1 813 ? 7.562 16.140 -41.175 1.00 75.62 813 TRP A CA 1
ATOM 6441 C C . TRP A 1 813 ? 6.246 16.915 -41.105 1.00 75.62 813 TRP A C 1
ATOM 6443 O O . TRP A 1 813 ? 5.800 17.494 -42.097 1.00 75.62 813 TRP A O 1
ATOM 6453 N N . ARG A 1 814 ? 5.621 16.935 -39.924 1.00 68.06 814 ARG A N 1
ATOM 6454 C CA . ARG A 1 814 ? 4.432 17.751 -39.639 1.00 68.06 814 ARG A CA 1
ATOM 6455 C C . ARG A 1 814 ? 4.395 18.218 -38.189 1.00 68.06 814 ARG A C 1
ATOM 6457 O O . ARG A 1 814 ? 4.812 17.499 -37.285 1.00 68.06 814 ARG A O 1
ATOM 6464 N N . LEU A 1 815 ? 3.834 19.404 -37.968 1.00 63.44 815 LEU A N 1
ATOM 6465 C CA . LEU A 1 815 ? 3.539 19.934 -36.638 1.00 63.44 815 LEU A CA 1
ATOM 6466 C C . LEU A 1 815 ? 2.061 19.691 -36.309 1.00 63.44 815 LEU A C 1
ATOM 6468 O O . LEU A 1 815 ? 1.178 20.258 -36.948 1.00 63.44 815 LEU A O 1
ATOM 6472 N N . CYS A 1 816 ? 1.797 18.853 -35.312 1.00 58.22 816 CYS A N 1
ATOM 6473 C CA . CYS A 1 816 ? 0.468 18.650 -34.745 1.00 58.22 816 CYS A CA 1
ATOM 6474 C C . CYS A 1 816 ? 0.280 19.598 -33.554 1.00 58.22 816 CYS A C 1
ATOM 6476 O O . CYS A 1 816 ? 1.156 19.691 -32.692 1.00 58.22 816 CYS A O 1
ATOM 6478 N N . ILE A 1 817 ? -0.867 20.276 -33.508 1.00 64.00 817 ILE A N 1
ATOM 6479 C CA . ILE A 1 817 ? -1.213 21.277 -32.481 1.00 64.00 817 ILE A CA 1
ATOM 6480 C C . ILE A 1 817 ? -2.342 20.806 -31.547 1.00 64.00 817 ILE A C 1
ATOM 6482 O O . ILE A 1 817 ? -2.893 21.598 -30.787 1.00 64.00 817 ILE A O 1
ATOM 6486 N N . ASP A 1 818 ? -2.703 19.523 -31.616 1.00 50.09 818 ASP A N 1
ATOM 6487 C CA . ASP A 1 818 ? -3.764 18.903 -30.831 1.00 50.09 818 ASP A CA 1
ATOM 6488 C C . ASP A 1 818 ? -3.335 17.554 -30.221 1.00 50.09 818 ASP A C 1
ATOM 6490 O O . ASP A 1 818 ? -2.413 16.874 -30.679 1.00 50.09 818 ASP A O 1
ATOM 6494 N N . ILE A 1 819 ? -4.021 17.160 -29.145 1.00 44.59 819 ILE A N 1
ATOM 6495 C CA . ILE A 1 819 ? -3.643 16.000 -28.318 1.00 44.59 819 ILE A CA 1
ATOM 6496 C C . ILE A 1 819 ? -4.257 14.678 -28.826 1.00 44.59 819 ILE A C 1
ATOM 6498 O O . ILE A 1 819 ? -3.980 13.614 -28.268 1.00 44.59 819 ILE A O 1
ATOM 6502 N N . ALA A 1 820 ? -5.083 14.705 -29.882 1.00 45.16 820 ALA A N 1
ATOM 6503 C CA . ALA A 1 820 ? -5.800 13.521 -30.368 1.00 45.16 820 ALA A CA 1
ATOM 6504 C C . ALA A 1 820 ? -4.855 12.393 -30.829 1.00 45.16 820 ALA A C 1
ATOM 6506 O O . ALA A 1 820 ? -5.173 11.212 -30.675 1.00 45.16 820 ALA A O 1
ATOM 6507 N N . GLY A 1 821 ? -3.663 12.752 -31.321 1.00 41.84 821 GLY A N 1
ATOM 6508 C CA . GLY A 1 821 ? -2.631 11.811 -31.767 1.00 41.84 821 GLY A CA 1
ATOM 6509 C C . GLY A 1 821 ? -1.961 10.982 -30.661 1.00 41.84 821 GLY A C 1
ATOM 6510 O O . GLY A 1 821 ? -1.405 9.930 -30.967 1.00 41.84 821 GLY A O 1
ATOM 6511 N N . PHE A 1 822 ? -2.047 11.370 -29.376 1.00 42.47 822 PHE A N 1
ATOM 6512 C CA . PHE A 1 822 ? -1.408 10.597 -28.291 1.00 42.47 822 PHE A CA 1
ATOM 6513 C C . PHE A 1 822 ? -2.0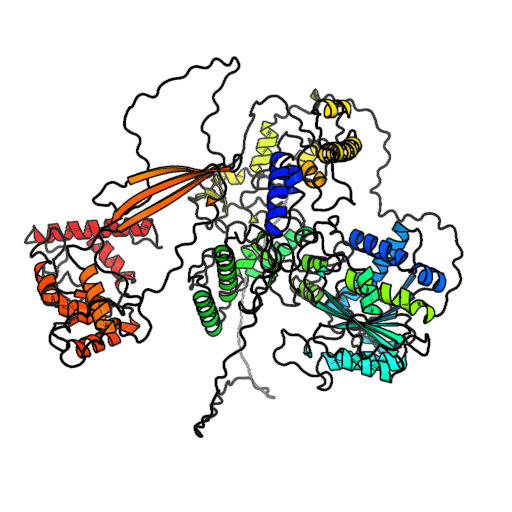42 9.209 -28.088 1.00 42.47 822 PHE A C 1
ATOM 6515 O O . PHE A 1 822 ? -1.435 8.299 -27.515 1.00 42.47 822 PHE A O 1
ATOM 6522 N N . VAL A 1 823 ? -3.242 8.981 -28.632 1.00 37.69 823 VAL A N 1
ATOM 6523 C CA . VAL A 1 823 ? -3.692 7.619 -28.908 1.00 37.69 823 VAL A CA 1
ATOM 6524 C C . VAL A 1 823 ? -2.815 7.059 -30.029 1.00 37.69 823 VAL A C 1
ATOM 6526 O O . VAL A 1 823 ? -3.236 7.060 -31.183 1.00 37.69 823 VAL A O 1
ATOM 6529 N N . ARG A 1 824 ? -1.640 6.508 -29.658 1.00 37.81 824 ARG A N 1
ATOM 6530 C CA . ARG A 1 824 ? -0.793 5.621 -30.485 1.00 37.81 824 ARG A CA 1
ATOM 6531 C C . ARG A 1 824 ? -1.744 4.820 -31.357 1.00 37.81 824 ARG A C 1
ATOM 6533 O O . ARG A 1 824 ? -2.554 4.092 -30.756 1.00 37.81 824 ARG A O 1
ATOM 6540 N N . GLN A 1 825 ? -1.766 5.058 -32.676 1.00 34.94 825 GLN A N 1
ATOM 6541 C CA . GLN A 1 825 ? -2.868 4.573 -33.514 1.00 34.94 825 GLN A CA 1
ATOM 6542 C C . GLN A 1 825 ? -3.093 3.096 -33.198 1.00 34.94 825 GLN A C 1
ATOM 6544 O O . GLN A 1 825 ? -2.133 2.358 -32.948 1.00 34.94 825 GLN A O 1
ATOM 6549 N N . ARG A 1 826 ? -4.357 2.658 -33.099 1.00 36.19 826 ARG A N 1
ATOM 6550 C CA . ARG A 1 826 ? -4.593 1.213 -33.063 1.00 36.19 826 ARG A CA 1
ATOM 6551 C C . ARG A 1 826 ? -3.977 0.696 -34.356 1.00 36.19 826 ARG A C 1
ATOM 6553 O O . ARG A 1 826 ? -4.548 0.970 -35.407 1.00 36.19 826 ARG A O 1
ATOM 6560 N N . LEU A 1 827 ? -2.851 -0.022 -34.249 1.00 41.66 827 LEU A N 1
ATOM 6561 C CA . LEU A 1 827 ? -2.400 -0.918 -35.307 1.00 41.66 827 LEU A CA 1
ATOM 6562 C C . LEU A 1 827 ? -3.669 -1.633 -35.779 1.00 41.66 827 LEU A C 1
ATOM 6564 O O . LEU A 1 827 ? -4.381 -2.149 -34.899 1.00 41.66 827 LEU A O 1
ATOM 6568 N N . PRO A 1 828 ? -4.031 -1.540 -37.075 1.00 44.22 828 PRO A N 1
ATOM 6569 C CA . PRO A 1 828 ? -5.273 -2.105 -37.579 1.00 44.22 828 PRO A CA 1
ATOM 6570 C C . PRO A 1 828 ? -5.403 -3.507 -37.010 1.00 44.22 828 PRO A C 1
ATOM 6572 O O . PRO A 1 828 ? -4.447 -4.275 -37.112 1.00 44.22 828 PRO A O 1
ATOM 6575 N N . LYS A 1 829 ? -6.498 -3.775 -36.275 1.00 41.47 829 LYS A N 1
ATOM 6576 C CA . LYS A 1 829 ? -6.619 -5.004 -35.476 1.00 41.47 829 LYS A CA 1
ATOM 6577 C C . LYS A 1 829 ? -6.316 -6.151 -36.426 1.00 41.47 829 LYS A C 1
ATOM 6579 O O . LYS A 1 829 ? -7.117 -6.342 -37.333 1.00 41.47 829 LYS A O 1
ATOM 6584 N N . LEU A 1 830 ? -5.184 -6.835 -36.230 1.00 45.06 830 LEU A N 1
ATOM 6585 C CA . LEU A 1 830 ? -4.713 -7.839 -37.175 1.00 45.06 830 LEU A CA 1
ATOM 6586 C C . LEU A 1 830 ? -5.844 -8.848 -37.358 1.00 45.06 830 LEU A C 1
ATOM 6588 O O . LEU A 1 830 ? -6.261 -9.517 -36.410 1.00 45.06 830 LEU A O 1
ATOM 6592 N N . VAL A 1 831 ? -6.435 -8.819 -38.549 1.00 48.69 831 VAL A N 1
ATOM 6593 C CA . VAL A 1 831 ? -7.460 -9.764 -38.954 1.00 48.69 831 VAL A CA 1
ATOM 6594 C C . VAL A 1 831 ? -6.681 -10.918 -39.537 1.00 48.69 831 VAL A C 1
ATOM 6596 O O . VAL A 1 831 ? -5.940 -10.729 -40.497 1.00 48.69 831 VAL A O 1
ATOM 6599 N N . GLU A 1 832 ? -6.823 -12.087 -38.930 1.00 50.44 832 GLU A N 1
ATOM 6600 C CA . GLU A 1 832 ? -6.259 -13.328 -39.443 1.00 50.44 832 GLU A CA 1
ATOM 6601 C C . GLU A 1 832 ? -6.910 -13.630 -40.799 1.00 50.44 832 GLU A C 1
ATOM 6603 O O . GLU A 1 832 ? -8.012 -14.175 -40.894 1.00 50.44 832 GLU A O 1
ATOM 6608 N N . THR A 1 833 ? -6.242 -13.198 -41.868 1.00 57.62 833 THR A N 1
ATOM 6609 C CA . THR A 1 833 ? -6.563 -13.576 -43.241 1.00 57.62 833 THR A CA 1
ATOM 6610 C C . THR A 1 833 ? -6.256 -15.054 -43.394 1.00 57.62 833 THR A C 1
ATOM 6612 O O . THR A 1 833 ? -5.118 -15.477 -43.193 1.00 57.62 833 THR A O 1
ATOM 6615 N N . ASN A 1 834 ? -7.267 -15.845 -43.737 1.00 71.50 834 ASN A N 1
ATOM 6616 C CA . ASN A 1 834 ? -7.076 -17.257 -44.038 1.00 71.50 834 ASN A CA 1
ATOM 6617 C C . ASN A 1 834 ? -6.819 -17.435 -45.539 1.00 71.50 834 ASN A C 1
ATOM 6619 O O . ASN A 1 834 ? -7.392 -16.719 -46.355 1.00 71.50 834 ASN A O 1
ATOM 6623 N N . ASN A 1 835 ? -6.004 -18.425 -45.887 1.00 77.12 835 ASN A N 1
ATOM 6624 C CA . ASN A 1 835 ? -5.599 -18.725 -47.259 1.00 77.12 835 ASN A CA 1
ATOM 6625 C C . ASN A 1 835 ? -6.629 -19.570 -48.036 1.00 77.12 835 ASN A C 1
ATOM 6627 O O . ASN A 1 835 ? -6.248 -20.331 -48.920 1.00 77.12 835 ASN A O 1
ATOM 6631 N N . LYS A 1 836 ? -7.931 -19.533 -47.700 1.00 80.12 836 LYS A N 1
ATOM 6632 C CA . LYS A 1 836 ? -8.914 -20.426 -48.351 1.00 80.12 836 LYS A CA 1
ATOM 6633 C C . LYS A 1 836 ? -9.176 -20.064 -49.808 1.00 80.12 836 LYS A C 1
ATOM 6635 O O . LYS A 1 836 ? -9.338 -20.976 -50.615 1.00 80.12 836 LYS A O 1
ATOM 6640 N N . ASP A 1 837 ? -9.188 -18.775 -50.119 1.00 82.44 837 ASP A N 1
ATOM 6641 C CA . ASP A 1 837 ? -9.513 -18.259 -51.451 1.00 82.44 837 ASP A CA 1
ATOM 6642 C C . ASP A 1 837 ? -8.257 -18.045 -52.328 1.00 82.44 837 ASP A C 1
ATOM 6644 O O . ASP A 1 837 ? -8.362 -17.628 -53.481 1.00 82.44 837 ASP A O 1
ATOM 6648 N N . ASP A 1 838 ? -7.069 -18.362 -51.796 1.00 86.25 838 ASP A N 1
ATOM 6649 C CA . ASP A 1 838 ? -5.794 -18.327 -52.520 1.00 86.25 838 ASP A CA 1
ATOM 6650 C C . ASP A 1 838 ? -5.685 -19.468 -53.551 1.00 86.25 838 ASP A C 1
ATOM 6652 O O . ASP A 1 838 ? -6.317 -20.520 -53.432 1.00 86.25 838 ASP A O 1
ATOM 6656 N N . VAL A 1 839 ? -4.822 -19.295 -54.556 1.00 91.56 839 VAL A N 1
ATOM 6657 C CA . VAL A 1 839 ? -4.615 -20.286 -55.626 1.00 91.56 839 VAL A CA 1
ATOM 6658 C C . VAL A 1 839 ? -3.641 -21.386 -55.186 1.00 91.56 839 VAL A C 1
ATOM 6660 O O . VAL A 1 839 ? -2.503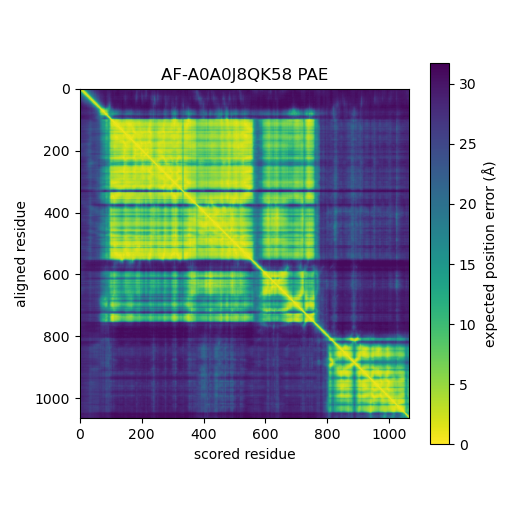 -21.110 -54.802 1.00 91.56 839 VAL A O 1
ATOM 6663 N N . GLU A 1 840 ? -4.058 -22.650 -55.278 1.00 92.88 840 GLU A N 1
ATOM 6664 C CA . GLU A 1 840 ? -3.199 -23.814 -55.013 1.00 92.88 840 GLU A CA 1
ATOM 6665 C C . GLU A 1 840 ? -2.029 -23.908 -56.004 1.00 92.88 840 GLU A C 1
ATOM 6667 O O . GLU A 1 840 ? -2.205 -23.775 -57.216 1.00 92.88 840 GLU A O 1
ATOM 6672 N N . ASN A 1 841 ? -0.820 -24.169 -55.496 1.00 92.75 841 ASN A N 1
ATOM 6673 C CA . ASN A 1 841 ? 0.319 -24.494 -56.347 1.00 92.75 841 ASN A CA 1
ATOM 6674 C C . ASN A 1 841 ? 0.199 -25.907 -56.932 1.00 92.75 841 ASN A C 1
ATOM 6676 O O . ASN A 1 841 ? -0.509 -26.766 -56.409 1.00 92.75 841 ASN A O 1
ATOM 6680 N N . ILE A 1 842 ? 0.968 -26.181 -57.984 1.00 93.31 842 ILE A N 1
ATOM 6681 C CA . ILE A 1 842 ? 1.193 -27.558 -58.436 1.00 93.31 842 ILE A CA 1
ATOM 6682 C C . ILE A 1 842 ? 2.052 -28.272 -57.375 1.00 93.31 842 ILE A C 1
ATOM 6684 O O . ILE A 1 842 ? 2.929 -27.656 -56.769 1.00 93.31 842 ILE A O 1
ATOM 6688 N N . GLN A 1 843 ? 1.809 -29.567 -57.145 1.00 94.62 843 GLN A N 1
ATOM 6689 C CA . GLN A 1 843 ? 2.625 -30.381 -56.235 1.00 94.62 843 GLN A CA 1
ATOM 6690 C C . GLN A 1 843 ? 4.120 -30.313 -56.615 1.00 94.62 843 GLN A C 1
ATOM 6692 O O . GLN A 1 843 ? 4.435 -30.420 -57.806 1.00 94.62 843 GLN A O 1
ATOM 6697 N N . PRO A 1 844 ? 5.048 -30.192 -55.645 1.00 94.50 844 PRO A N 1
ATOM 6698 C CA . PRO A 1 844 ? 6.479 -30.191 -55.942 1.00 94.50 844 PRO A CA 1
ATOM 6699 C C . PRO A 1 844 ? 6.921 -31.505 -56.630 1.00 94.50 844 PRO A C 1
ATOM 6701 O O . PRO A 1 844 ? 6.498 -32.589 -56.214 1.00 94.50 844 PRO A O 1
ATOM 6704 N N . PRO A 1 845 ? 7.759 -31.461 -57.685 1.00 90.50 845 PRO A N 1
ATOM 6705 C CA . PRO A 1 845 ? 8.071 -32.622 -58.537 1.00 90.50 845 PRO A CA 1
ATOM 6706 C C . PRO A 1 845 ? 8.801 -33.791 -57.838 1.00 90.50 845 PRO A C 1
ATOM 6708 O O . PRO A 1 845 ? 8.848 -34.910 -58.362 1.00 90.50 845 PRO A O 1
ATOM 6711 N N . GLY A 1 846 ? 9.405 -33.552 -56.676 1.00 86.69 846 GLY A N 1
ATOM 6712 C CA . GLY A 1 846 ? 10.034 -34.533 -55.795 1.00 86.69 846 GLY A CA 1
ATOM 6713 C C . GLY A 1 846 ? 9.071 -35.206 -54.810 1.00 86.69 846 GLY A C 1
ATOM 6714 O O . GLY A 1 846 ? 9.357 -36.325 -54.387 1.00 86.69 846 GLY A O 1
ATOM 6715 N N . PHE A 1 847 ? 7.908 -34.606 -54.513 1.00 92.44 847 PHE A N 1
ATOM 6716 C CA . PHE A 1 847 ? 6.941 -35.040 -53.483 1.00 92.44 847 PHE A CA 1
ATOM 6717 C C . PHE A 1 847 ? 6.090 -36.256 -53.928 1.00 92.44 847 PHE A C 1
ATOM 6719 O O . PHE A 1 847 ? 4.865 -36.297 -53.817 1.00 92.44 847 PHE A O 1
ATOM 6726 N N . LYS A 1 848 ? 6.759 -37.294 -54.442 1.00 84.00 848 LYS A N 1
ATOM 6727 C CA . LYS A 1 848 ? 6.162 -38.470 -55.100 1.00 84.00 848 LYS A CA 1
ATOM 6728 C C . LYS A 1 848 ? 5.448 -39.437 -54.150 1.00 84.00 848 LYS A C 1
ATOM 6730 O O . LYS A 1 848 ? 4.617 -40.216 -54.602 1.00 84.00 848 LYS A O 1
ATOM 6735 N N . LYS A 1 849 ? 5.806 -39.430 -52.860 1.00 84.75 849 LYS A N 1
ATOM 6736 C CA . LYS A 1 849 ? 5.285 -40.364 -51.839 1.00 84.75 849 LYS A CA 1
ATOM 6737 C C . LYS A 1 849 ? 4.357 -39.698 -50.817 1.00 84.75 849 LYS A C 1
ATOM 6739 O O . LYS A 1 849 ? 3.469 -40.358 -50.286 1.00 84.75 849 LYS A O 1
ATOM 6744 N N . TYR A 1 850 ? 4.555 -38.408 -50.551 1.00 89.75 850 TYR A N 1
ATOM 6745 C CA . TYR A 1 850 ? 3.766 -37.628 -49.601 1.00 89.75 850 TYR A CA 1
ATOM 6746 C C . TYR A 1 850 ? 3.484 -36.255 -50.209 1.00 89.75 850 TYR A C 1
ATOM 6748 O O . TYR A 1 850 ? 4.366 -35.403 -50.252 1.00 89.75 850 TYR A O 1
ATOM 6756 N N . SER A 1 851 ? 2.264 -36.057 -50.697 1.00 91.75 851 SER A N 1
ATOM 6757 C CA . SER A 1 851 ? 1.821 -34.797 -51.297 1.00 91.75 851 SER A CA 1
ATOM 6758 C C . SER A 1 851 ? 1.516 -33.734 -50.234 1.00 91.75 851 SER A C 1
ATOM 6760 O O . SER A 1 851 ? 1.102 -34.062 -49.120 1.00 91.75 851 SER A O 1
ATOM 6762 N N . LEU A 1 852 ? 1.679 -32.456 -50.584 1.00 93.12 852 LEU A N 1
ATOM 6763 C CA . LEU A 1 852 ? 1.203 -31.338 -49.765 1.00 93.12 852 LEU A CA 1
ATOM 6764 C C . LEU A 1 852 ? -0.332 -31.275 -49.790 1.00 93.12 852 LEU A C 1
ATOM 6766 O O . LEU A 1 852 ? -0.960 -31.590 -50.801 1.00 93.12 852 LEU A O 1
ATOM 6770 N N . ARG A 1 853 ? -0.944 -30.859 -48.680 1.00 92.44 853 ARG A N 1
ATOM 6771 C CA . ARG A 1 853 ? -2.402 -30.674 -48.570 1.00 92.44 853 ARG A CA 1
ATOM 6772 C C . ARG A 1 853 ? -2.844 -29.365 -49.261 1.00 92.44 853 ARG A C 1
ATOM 6774 O O . ARG A 1 853 ? -2.018 -28.460 -49.379 1.00 92.44 853 ARG A O 1
ATOM 6781 N N . PRO A 1 854 ? -4.113 -29.208 -49.684 1.00 90.69 854 PRO A N 1
ATOM 6782 C CA . PRO A 1 854 ? -4.588 -28.024 -50.418 1.00 90.69 854 PRO A CA 1
ATOM 6783 C C . PRO A 1 854 ? -4.254 -26.672 -49.766 1.00 90.69 854 PRO A C 1
ATOM 6785 O O . PRO A 1 854 ? -3.873 -25.706 -50.419 1.00 90.69 854 PRO A O 1
ATOM 6788 N N . GLU A 1 855 ? -4.374 -26.557 -48.446 1.00 86.81 855 GLU A N 1
ATOM 6789 C CA . GLU A 1 855 ? -4.000 -25.351 -47.695 1.00 86.81 855 GLU A CA 1
ATOM 6790 C C . GLU A 1 855 ? -2.478 -25.121 -47.636 1.00 86.81 855 GLU A C 1
ATOM 6792 O O . GLU A 1 855 ? -2.026 -23.981 -47.648 1.00 86.81 855 GLU A O 1
ATOM 6797 N N . GLN A 1 856 ? -1.673 -26.185 -47.691 1.00 91.50 856 GLN A N 1
ATOM 6798 C CA . GLN A 1 856 ? -0.215 -26.085 -47.796 1.00 91.50 856 GLN A CA 1
ATOM 6799 C C . GLN A 1 856 ? 0.233 -25.674 -49.208 1.00 91.50 856 GLN A C 1
ATOM 6801 O O . GLN A 1 856 ? 1.196 -24.924 -49.350 1.00 91.50 856 GLN A O 1
ATOM 6806 N N . LEU A 1 857 ? -0.476 -26.123 -50.253 1.00 93.25 857 LEU A N 1
ATOM 6807 C CA . LEU A 1 857 ? -0.252 -25.691 -51.638 1.00 93.25 857 LEU A CA 1
ATOM 6808 C C . LEU A 1 857 ? -0.548 -24.199 -51.835 1.00 93.25 857 LEU A C 1
ATOM 6810 O O . LEU A 1 857 ? 0.122 -23.549 -52.633 1.00 93.25 857 LEU A O 1
ATOM 6814 N N . ARG A 1 858 ? -1.516 -23.640 -51.103 1.00 91.25 858 ARG A N 1
ATOM 6815 C CA . ARG A 1 858 ? -1.824 -22.199 -51.129 1.00 91.25 858 ARG A CA 1
ATOM 6816 C C . ARG A 1 858 ? -0.728 -21.374 -50.456 1.00 91.25 858 ARG A C 1
ATOM 6818 O O . ARG A 1 858 ? -0.209 -20.445 -51.073 1.00 91.25 858 ARG A O 1
ATOM 6825 N N . SER A 1 859 ? -0.250 -21.799 -49.282 1.00 90.25 859 SER A N 1
ATOM 6826 C CA . SER A 1 859 ? 0.953 -21.208 -48.670 1.00 90.25 859 SER A CA 1
ATOM 6827 C C . SER A 1 859 ? 2.195 -21.328 -49.570 1.00 90.25 859 SER A C 1
ATOM 6829 O O . SER A 1 859 ? 2.975 -20.383 -49.653 1.00 90.25 859 SER A O 1
ATOM 6831 N N . LEU A 1 860 ? 2.361 -22.433 -50.311 1.00 92.25 860 LEU A N 1
ATOM 6832 C CA . LEU A 1 860 ? 3.452 -22.598 -51.281 1.00 92.25 860 LEU A CA 1
ATOM 6833 C C . LEU A 1 860 ? 3.359 -21.605 -52.457 1.00 92.25 860 LEU A C 1
ATOM 6835 O O . LEU A 1 860 ? 4.385 -21.062 -52.863 1.00 92.25 860 LEU A O 1
ATOM 6839 N N . THR A 1 861 ? 2.161 -21.311 -52.979 1.00 92.38 861 THR A N 1
ATOM 6840 C CA . THR A 1 861 ? 1.975 -20.243 -53.983 1.00 92.38 861 THR A CA 1
ATOM 6841 C C . THR A 1 861 ? 2.412 -18.888 -53.443 1.00 92.38 861 THR A C 1
ATOM 6843 O O . THR A 1 861 ? 3.160 -18.181 -54.119 1.00 92.38 861 THR A O 1
ATOM 6846 N N . TRP A 1 862 ? 2.009 -18.542 -52.216 1.00 89.25 862 TRP A N 1
ATOM 6847 C CA . TRP A 1 862 ? 2.432 -17.294 -51.582 1.00 89.25 862 TRP A CA 1
ATOM 6848 C C . TRP A 1 862 ? 3.956 -17.231 -51.394 1.00 89.25 862 TRP A C 1
ATOM 6850 O O . TRP A 1 862 ? 4.569 -16.232 -51.766 1.00 89.25 862 TRP A O 1
ATOM 6860 N N . MET A 1 863 ? 4.588 -18.308 -50.909 1.00 90.19 863 MET A N 1
ATOM 6861 C CA . MET A 1 863 ? 6.047 -18.376 -50.737 1.00 90.19 863 MET A CA 1
ATOM 6862 C C . MET A 1 863 ? 6.788 -18.184 -52.070 1.00 90.19 863 MET A C 1
ATOM 6864 O O . MET A 1 863 ? 7.690 -17.352 -52.147 1.00 90.19 863 MET A O 1
ATOM 6868 N N . ARG A 1 864 ? 6.350 -18.852 -53.148 1.00 90.25 864 ARG A N 1
ATOM 6869 C CA . ARG A 1 864 ? 6.917 -18.664 -54.498 1.00 90.25 864 ARG A CA 1
ATOM 6870 C C . ARG A 1 864 ? 6.736 -17.241 -55.037 1.00 90.25 864 ARG A C 1
ATOM 6872 O O . ARG A 1 864 ? 7.570 -16.779 -55.810 1.00 90.25 864 ARG A O 1
ATOM 6879 N N . ALA A 1 865 ? 5.675 -16.539 -54.635 1.00 88.31 865 ALA A N 1
ATOM 6880 C CA . ALA A 1 865 ? 5.479 -15.133 -54.981 1.00 88.31 865 ALA A CA 1
ATOM 6881 C C . ALA A 1 865 ? 6.421 -14.196 -54.197 1.00 88.31 865 ALA A C 1
ATOM 6883 O O . ALA A 1 865 ? 6.899 -13.221 -54.772 1.00 88.31 865 ALA A O 1
ATOM 6884 N N . GLN A 1 866 ? 6.744 -14.502 -52.932 1.00 86.25 866 GLN A N 1
ATOM 6885 C CA . GLN A 1 866 ? 7.722 -13.724 -52.151 1.00 86.25 866 GLN A CA 1
ATOM 6886 C C . GLN A 1 866 ? 9.165 -13.898 -52.655 1.00 86.25 866 GLN A C 1
ATOM 6888 O O . GLN A 1 866 ? 9.967 -12.977 -52.535 1.00 86.25 866 GLN A O 1
ATOM 6893 N N . GLU A 1 867 ? 9.513 -15.048 -53.235 1.00 85.19 867 GLU A N 1
ATOM 6894 C CA . GLU A 1 867 ? 10.827 -15.266 -53.869 1.00 85.19 867 GLU A CA 1
ATOM 6895 C C . GLU A 1 867 ? 10.907 -14.740 -55.318 1.00 85.19 867 GLU A C 1
ATOM 6897 O O . GLU A 1 867 ? 11.963 -14.799 -55.953 1.00 85.19 867 GLU A O 1
ATOM 6902 N N . SER A 1 868 ? 9.805 -14.215 -55.867 1.00 84.25 868 SER A N 1
ATOM 6903 C CA . SER A 1 868 ? 9.737 -13.776 -57.264 1.00 84.25 868 SER A CA 1
ATOM 6904 C C . SER A 1 868 ? 10.717 -12.631 -57.571 1.00 84.25 868 SER A C 1
ATOM 6906 O O . SER A 1 868 ? 10.854 -11.692 -56.777 1.00 84.25 868 SER A O 1
ATOM 6908 N N . PRO A 1 869 ? 11.341 -12.609 -58.767 1.00 79.69 869 PRO A N 1
ATOM 6909 C CA . PRO A 1 869 ? 12.027 -11.424 -59.272 1.00 79.69 869 PRO A CA 1
ATOM 6910 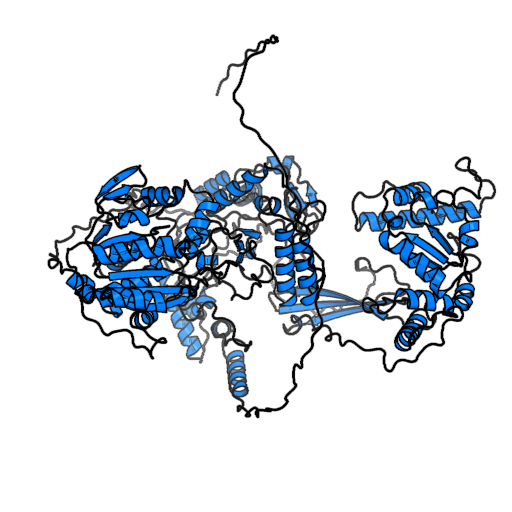C C . PRO A 1 869 ? 11.150 -10.167 -59.324 1.00 79.69 869 PRO A C 1
ATOM 6912 O O . PRO A 1 869 ? 11.684 -9.065 -59.225 1.00 79.69 869 PRO A O 1
ATOM 6915 N N . GLU A 1 870 ? 9.833 -10.351 -59.440 1.00 83.38 870 GLU A N 1
ATOM 6916 C CA . GLU A 1 870 ? 8.801 -9.314 -59.580 1.00 83.38 870 GLU A CA 1
ATOM 6917 C C . GLU A 1 870 ? 8.096 -8.975 -58.248 1.00 83.38 870 GLU A C 1
ATOM 6919 O O . GLU A 1 870 ? 7.098 -8.246 -58.242 1.00 83.38 870 GLU A O 1
ATOM 6924 N N . VAL A 1 871 ? 8.582 -9.503 -57.112 1.00 84.25 871 VAL A N 1
ATOM 6925 C CA . VAL A 1 871 ? 8.026 -9.176 -55.789 1.00 84.25 871 VAL A CA 1
ATOM 6926 C C . VAL A 1 871 ? 8.050 -7.660 -55.573 1.00 84.25 871 VAL A C 1
ATOM 6928 O O . VAL A 1 871 ? 9.023 -6.982 -55.905 1.00 84.25 871 VAL A O 1
ATOM 6931 N N . GLN A 1 872 ? 6.955 -7.109 -55.055 1.00 79.81 872 GLN A N 1
ATOM 6932 C CA . GLN A 1 872 ? 6.852 -5.669 -54.838 1.00 79.81 872 GLN A CA 1
ATOM 6933 C C . GLN A 1 872 ? 7.688 -5.258 -53.614 1.00 79.81 872 GLN A C 1
ATOM 6935 O O . GLN A 1 872 ? 7.659 -5.967 -52.604 1.00 79.81 872 GLN A O 1
ATOM 6940 N N . PRO A 1 873 ? 8.423 -4.132 -53.661 1.00 81.25 873 PRO A N 1
ATOM 6941 C CA . PRO A 1 873 ? 9.070 -3.592 -52.473 1.00 81.25 873 PRO A CA 1
ATOM 6942 C C . PRO A 1 873 ? 8.013 -3.144 -51.456 1.00 81.25 873 PRO A C 1
ATOM 6944 O O . PRO A 1 873 ? 6.916 -2.727 -51.831 1.00 81.25 873 PRO A O 1
ATOM 6947 N N . PHE A 1 874 ? 8.349 -3.194 -50.167 1.00 77.00 874 PHE A N 1
ATOM 6948 C CA . PHE A 1 874 ? 7.504 -2.636 -49.110 1.00 77.00 874 PHE A CA 1
ATOM 6949 C C . PHE A 1 874 ? 8.081 -1.324 -48.570 1.00 77.00 874 PHE A C 1
ATOM 6951 O O . PHE A 1 874 ? 9.286 -1.077 -48.642 1.00 77.00 874 PHE A O 1
ATOM 6958 N N . GLU A 1 875 ? 7.213 -0.482 -48.011 1.00 76.00 875 GLU A N 1
ATOM 6959 C CA . GLU A 1 875 ? 7.618 0.756 -47.347 1.00 76.00 875 GLU A CA 1
ATOM 6960 C C . GLU A 1 875 ? 8.120 0.449 -45.925 1.00 76.00 875 GLU A C 1
ATOM 6962 O O . GLU A 1 875 ? 7.340 0.070 -45.050 1.00 76.00 875 GLU A O 1
ATOM 6967 N N . GLU A 1 876 ? 9.421 0.600 -45.676 1.00 74.50 876 GLU A N 1
ATOM 6968 C CA . GLU A 1 876 ? 9.968 0.638 -44.318 1.00 74.50 876 GLU A CA 1
ATOM 6969 C C . GLU A 1 876 ? 9.853 2.076 -43.793 1.00 74.50 876 GLU A C 1
ATOM 6971 O O . GLU A 1 876 ? 10.464 2.998 -44.341 1.00 74.50 876 GLU A O 1
ATOM 6976 N N . GLU A 1 877 ? 9.058 2.270 -42.738 1.00 76.38 877 GLU A N 1
ATOM 6977 C CA . GLU A 1 877 ? 8.890 3.561 -42.068 1.00 76.38 877 GLU A CA 1
ATOM 6978 C C . GLU A 1 877 ? 9.502 3.579 -40.661 1.00 76.38 877 GLU A C 1
ATOM 6980 O O . GLU A 1 877 ? 9.315 2.655 -39.872 1.00 76.38 877 GLU A O 1
ATOM 6985 N N . GLU A 1 878 ? 10.181 4.678 -40.327 1.00 69.88 878 GLU A N 1
ATOM 6986 C CA . GLU A 1 878 ? 10.585 5.030 -38.962 1.00 69.88 878 GLU A CA 1
ATOM 6987 C C . GLU A 1 878 ? 10.023 6.420 -38.639 1.00 69.88 878 GLU A C 1
ATOM 6989 O O . GLU A 1 878 ? 10.215 7.377 -39.398 1.00 69.88 878 GLU A O 1
ATOM 6994 N N . VAL A 1 879 ? 9.313 6.543 -37.514 1.00 66.56 879 VAL A N 1
ATOM 6995 C CA . VAL A 1 879 ? 8.665 7.795 -37.090 1.00 66.56 879 VAL A CA 1
ATOM 6996 C C . VAL A 1 879 ? 9.219 8.239 -35.743 1.00 66.56 879 VAL A C 1
ATOM 6998 O O . VAL A 1 879 ? 9.062 7.557 -34.730 1.00 66.56 879 VAL A O 1
ATOM 7001 N N . VAL A 1 880 ? 9.831 9.422 -35.728 1.00 56.06 880 VAL A N 1
ATOM 7002 C CA . VAL A 1 880 ? 10.398 10.060 -34.536 1.00 56.06 880 VAL A CA 1
ATOM 7003 C C . VAL A 1 880 ? 9.542 11.264 -34.158 1.00 56.06 880 VAL A C 1
ATOM 7005 O O . VAL A 1 880 ? 9.238 12.112 -34.996 1.00 56.06 880 VAL A O 1
ATOM 7008 N N . GLU A 1 881 ? 9.166 11.363 -32.885 1.00 59.50 881 GLU A N 1
ATOM 7009 C CA . GLU A 1 881 ? 8.352 12.464 -32.364 1.00 59.50 881 GLU A CA 1
ATOM 7010 C C . GLU A 1 881 ? 9.154 13.349 -31.403 1.00 59.50 881 GLU A C 1
ATOM 7012 O O . GLU A 1 881 ? 9.835 12.853 -30.505 1.00 59.50 881 GLU A O 1
ATOM 7017 N N . ALA A 1 882 ? 9.014 14.667 -31.546 1.00 54.53 882 ALA A N 1
ATOM 7018 C CA . ALA A 1 882 ? 9.488 15.662 -30.591 1.00 54.53 882 ALA A CA 1
ATOM 7019 C C . ALA A 1 882 ? 8.294 16.436 -30.012 1.00 54.53 882 ALA A C 1
ATOM 7021 O O . ALA A 1 882 ? 7.391 16.858 -30.738 1.00 54.53 882 ALA A O 1
ATOM 7022 N N . LEU A 1 883 ? 8.281 16.621 -28.692 1.00 46.53 883 LEU A N 1
ATOM 7023 C CA . LEU A 1 883 ? 7.175 17.231 -27.951 1.00 46.53 883 LEU A CA 1
ATOM 7024 C C . LEU A 1 883 ? 7.619 18.540 -27.300 1.00 46.53 883 LEU A C 1
ATOM 7026 O O . LEU A 1 883 ? 8.688 18.596 -26.696 1.00 46.53 883 LEU A O 1
ATOM 7030 N N . LEU A 1 884 ? 6.749 19.551 -27.336 1.00 57.81 884 LEU A N 1
ATOM 7031 C CA . LEU A 1 884 ? 6.881 20.783 -26.560 1.00 57.81 884 LEU A CA 1
ATOM 7032 C C . LEU A 1 884 ? 5.663 20.919 -25.622 1.00 57.81 884 LEU A C 1
ATOM 7034 O O . LEU A 1 884 ? 4.675 21.575 -25.974 1.00 57.81 884 LEU A O 1
ATOM 7038 N N . PRO A 1 885 ? 5.693 20.280 -24.430 1.00 44.34 885 PRO A N 1
ATOM 7039 C CA . PRO A 1 885 ? 4.505 20.097 -23.588 1.00 44.34 885 PRO A CA 1
ATOM 7040 C C . PRO A 1 885 ? 3.861 21.396 -23.096 1.00 44.34 885 PRO A C 1
ATOM 7042 O O . PRO A 1 885 ? 2.667 21.414 -22.820 1.00 44.34 885 PRO A O 1
ATOM 7045 N N . VAL A 1 886 ? 4.634 22.484 -23.012 1.00 41.47 886 VAL A N 1
ATOM 7046 C CA . VAL A 1 886 ? 4.179 23.798 -22.523 1.00 41.47 886 VAL A CA 1
ATOM 7047 C C . VAL A 1 886 ? 3.061 24.387 -23.394 1.00 41.47 886 VAL A C 1
ATOM 7049 O O . VAL A 1 886 ? 2.201 25.094 -22.878 1.00 41.47 886 VAL A O 1
ATOM 7052 N N . ILE A 1 887 ? 3.043 24.073 -24.696 1.00 53.00 887 ILE A N 1
ATOM 7053 C CA . ILE A 1 887 ? 2.058 24.593 -25.663 1.00 53.00 887 ILE A CA 1
ATOM 7054 C C . ILE A 1 887 ? 1.309 23.488 -26.431 1.00 53.00 887 ILE A C 1
ATOM 7056 O O . ILE A 1 887 ? 0.664 23.763 -27.437 1.00 53.00 887 ILE A O 1
ATOM 7060 N N . ASN A 1 888 ? 1.372 22.236 -25.955 1.00 53.56 888 ASN A N 1
ATOM 7061 C CA . ASN A 1 888 ? 0.754 21.051 -26.576 1.00 53.56 888 ASN A CA 1
ATOM 7062 C C . ASN A 1 888 ? 1.144 20.806 -28.052 1.00 53.56 888 ASN A C 1
ATOM 7064 O O . ASN A 1 888 ? 0.364 20.239 -28.816 1.00 53.56 888 ASN A O 1
ATOM 7068 N N . TRP A 1 889 ? 2.348 21.210 -28.466 1.00 62.47 889 TRP A N 1
ATOM 7069 C CA . TRP A 1 889 ? 2.842 20.974 -29.827 1.00 62.47 889 TRP A CA 1
ATOM 7070 C C . TRP A 1 889 ? 3.628 19.662 -29.925 1.00 62.47 889 TRP A C 1
ATOM 7072 O O . TRP A 1 889 ? 4.423 19.326 -29.041 1.00 62.47 889 TRP A O 1
ATOM 7082 N N . ARG A 1 890 ? 3.434 18.940 -31.033 1.00 62.19 890 ARG A N 1
ATOM 7083 C CA . ARG A 1 890 ? 4.124 17.686 -31.370 1.00 62.19 890 ARG A CA 1
ATOM 7084 C C . ARG A 1 890 ? 4.625 17.746 -32.809 1.00 62.19 890 ARG A C 1
ATOM 7086 O O . ARG A 1 890 ? 3.819 17.750 -33.736 1.00 62.19 890 ARG A O 1
ATOM 7093 N N . ALA A 1 891 ? 5.937 17.774 -33.001 1.00 63.72 891 ALA A N 1
ATOM 7094 C CA . ALA A 1 891 ? 6.541 17.569 -34.309 1.00 63.72 891 ALA A CA 1
ATOM 7095 C C . ALA A 1 891 ? 6.709 16.061 -34.547 1.00 63.72 891 ALA A C 1
ATOM 7097 O O . ALA A 1 891 ? 7.380 15.385 -33.771 1.00 63.72 891 ALA A O 1
ATOM 7098 N N . GLU A 1 892 ? 6.101 15.537 -35.607 1.00 69.06 892 GLU A N 1
ATOM 7099 C CA . GLU A 1 892 ? 6.382 14.195 -36.122 1.00 69.06 892 GLU A CA 1
ATOM 7100 C C . GLU A 1 892 ? 7.347 14.317 -37.308 1.00 69.06 892 GLU A C 1
ATOM 7102 O O . GLU A 1 892 ? 7.091 15.104 -38.222 1.00 69.06 892 GLU A O 1
ATOM 7107 N N . GLY A 1 893 ? 8.420 13.527 -37.324 1.00 71.44 893 GLY A N 1
ATOM 7108 C CA . GLY A 1 893 ? 9.270 13.297 -38.491 1.00 71.44 893 GLY A CA 1
ATOM 7109 C C . GLY A 1 893 ? 9.168 11.839 -38.935 1.00 71.44 893 GLY A C 1
ATOM 7110 O O . GLY A 1 893 ? 9.440 10.942 -38.140 1.00 71.44 893 GLY A O 1
ATOM 7111 N N . LYS A 1 894 ? 8.786 11.602 -40.193 1.00 77.00 894 LYS A N 1
ATOM 7112 C CA . LYS A 1 894 ? 8.753 10.282 -40.835 1.00 77.00 894 LYS A CA 1
ATOM 7113 C C . LYS A 1 894 ? 9.928 10.152 -41.802 1.00 77.00 894 LYS A C 1
ATOM 7115 O O . LYS A 1 894 ? 10.054 10.959 -42.725 1.00 77.00 894 LYS A O 1
ATOM 7120 N N . ALA A 1 895 ? 10.732 9.111 -41.622 1.00 79.12 895 ALA A N 1
ATOM 7121 C CA . ALA A 1 895 ? 11.616 8.589 -42.653 1.00 79.12 895 ALA A CA 1
ATOM 7122 C C . ALA A 1 895 ? 10.953 7.370 -43.312 1.00 79.12 895 ALA A C 1
ATOM 7124 O O . ALA A 1 895 ? 10.429 6.499 -42.621 1.00 79.12 895 ALA A O 1
ATOM 7125 N N . THR A 1 896 ? 10.990 7.325 -44.638 1.00 77.31 896 THR A N 1
ATOM 7126 C CA . THR A 1 896 ? 10.422 6.272 -45.488 1.00 77.31 896 THR A CA 1
ATOM 7127 C C . THR A 1 896 ? 11.512 5.763 -46.422 1.00 77.31 896 THR A C 1
ATOM 7129 O O . THR A 1 896 ? 12.191 6.570 -47.059 1.00 77.31 896 THR A O 1
ATOM 7132 N N . VAL A 1 897 ? 11.659 4.447 -46.573 1.00 82.31 897 VAL A N 1
ATOM 7133 C CA . VAL A 1 897 ? 12.496 3.857 -47.624 1.00 82.31 897 VAL A CA 1
ATOM 7134 C C . VAL A 1 897 ? 11.849 2.601 -48.203 1.00 82.31 897 VAL A C 1
ATOM 7136 O O . VAL A 1 897 ? 11.352 1.748 -47.474 1.00 82.31 897 VAL A O 1
ATOM 7139 N N . GLU A 1 898 ? 11.850 2.476 -49.529 1.00 80.56 898 GLU A N 1
ATOM 7140 C CA . GLU A 1 898 ? 11.393 1.255 -50.194 1.00 80.56 898 GLU A CA 1
ATOM 7141 C C . GLU A 1 898 ? 12.439 0.146 -50.031 1.00 80.56 898 GLU A C 1
ATOM 7143 O O . GLU A 1 898 ? 13.606 0.300 -50.410 1.00 80.56 898 GLU A O 1
ATOM 7148 N N . LYS A 1 899 ? 12.019 -0.989 -49.469 1.00 75.56 899 LYS A N 1
ATOM 7149 C CA . LYS A 1 899 ? 12.841 -2.184 -49.283 1.00 75.56 899 LYS A CA 1
ATOM 7150 C C . LYS A 1 899 ? 12.298 -3.327 -50.128 1.00 75.56 899 LYS A C 1
ATOM 7152 O O . LYS A 1 899 ? 11.239 -3.884 -49.850 1.00 75.56 899 LYS A O 1
ATOM 7157 N N . LEU A 1 900 ? 13.074 -3.716 -51.137 1.00 79.69 900 LEU A N 1
ATOM 7158 C CA . LEU A 1 900 ? 12.898 -4.998 -51.807 1.00 79.69 900 LEU A CA 1
ATOM 7159 C C . LEU A 1 900 ? 13.491 -6.099 -50.919 1.00 79.69 900 LEU A C 1
ATOM 7161 O O . LEU A 1 900 ? 14.702 -6.138 -50.698 1.00 79.69 900 LEU A O 1
ATOM 7165 N N . VAL A 1 901 ? 12.639 -6.987 -50.416 1.00 76.25 901 VAL A N 1
ATOM 7166 C CA . VAL A 1 901 ? 13.028 -8.197 -49.682 1.00 76.25 901 VAL A CA 1
ATOM 7167 C C . VAL A 1 901 ? 12.362 -9.380 -50.370 1.00 76.25 901 VAL A C 1
ATOM 7169 O O . VAL A 1 901 ? 11.197 -9.290 -50.748 1.00 76.25 901 VAL A O 1
ATOM 7172 N N . ARG A 1 902 ? 13.115 -10.468 -50.550 1.00 80.88 902 ARG A N 1
ATOM 7173 C CA . ARG A 1 902 ? 12.593 -11.754 -51.020 1.00 80.88 902 ARG A CA 1
ATOM 7174 C C . ARG A 1 902 ? 12.472 -12.731 -49.856 1.00 80.88 902 ARG A C 1
ATOM 7176 O O . ARG A 1 902 ? 13.217 -12.621 -48.879 1.00 80.88 902 ARG A O 1
ATOM 7183 N N . GLY A 1 903 ? 11.518 -13.646 -49.974 1.00 82.62 903 GLY A N 1
ATOM 7184 C CA . GLY A 1 903 ? 11.142 -14.576 -48.914 1.00 82.62 903 GLY A CA 1
ATOM 7185 C C . GLY A 1 903 ? 10.326 -13.927 -47.793 1.00 82.62 903 GLY A C 1
ATOM 7186 O O . GLY A 1 903 ? 9.960 -12.754 -47.846 1.00 82.62 903 GLY A O 1
ATOM 7187 N N . GLY A 1 904 ? 9.998 -14.706 -46.760 1.00 80.56 904 GLY A N 1
ATOM 7188 C CA . GLY A 1 904 ? 9.119 -14.251 -45.681 1.00 80.56 904 GLY A CA 1
ATOM 7189 C C . GLY A 1 904 ? 9.043 -15.202 -44.487 1.00 80.56 904 GLY A C 1
ATOM 7190 O O . GLY A 1 904 ? 9.739 -16.215 -44.420 1.00 80.56 904 GLY A O 1
ATOM 7191 N N . ILE A 1 905 ? 8.187 -14.866 -43.518 1.00 81.00 905 ILE A N 1
ATOM 7192 C CA . ILE A 1 905 ? 8.002 -15.637 -42.280 1.00 81.00 905 ILE A CA 1
ATOM 7193 C C . ILE A 1 905 ? 6.770 -16.538 -42.417 1.00 81.00 905 ILE A C 1
ATOM 7195 O O . ILE A 1 905 ? 5.643 -16.049 -42.427 1.00 81.00 905 ILE A O 1
ATOM 7199 N N . LEU A 1 906 ? 6.977 -17.857 -42.467 1.00 81.25 906 LEU A N 1
ATOM 7200 C CA . LEU A 1 906 ? 5.890 -18.841 -42.477 1.00 81.25 906 LEU A CA 1
ATOM 7201 C C . LEU A 1 906 ? 5.351 -19.058 -41.050 1.00 81.25 906 LEU A C 1
ATOM 7203 O O . LEU A 1 906 ? 5.909 -19.829 -40.265 1.00 81.25 906 LEU A O 1
ATOM 7207 N N . GLY A 1 907 ? 4.293 -18.321 -40.710 1.00 75.19 907 GLY A N 1
ATOM 7208 C CA . GLY A 1 907 ? 3.750 -18.190 -39.353 1.00 75.19 907 GLY A CA 1
ATOM 7209 C C . GLY A 1 907 ? 2.749 -19.259 -38.897 1.00 75.19 907 GLY A C 1
ATOM 7210 O O . GLY A 1 907 ? 2.178 -19.085 -37.826 1.00 75.19 907 GLY A O 1
ATOM 7211 N N . ASP A 1 908 ? 2.517 -20.321 -39.678 1.00 72.75 908 ASP A N 1
ATOM 7212 C CA . ASP A 1 908 ? 1.461 -21.319 -39.435 1.00 72.75 908 ASP A CA 1
ATOM 7213 C C . ASP A 1 908 ? 1.496 -21.960 -38.032 1.00 72.75 908 ASP A C 1
ATOM 7215 O O . ASP A 1 908 ? 2.522 -21.968 -37.346 1.00 72.75 908 ASP A O 1
ATOM 7219 N N . ASP A 1 909 ? 0.415 -22.641 -37.652 1.00 65.06 909 ASP A N 1
ATOM 7220 C CA . ASP A 1 909 ? 0.301 -23.370 -36.385 1.00 65.06 909 ASP A CA 1
ATOM 7221 C C . ASP A 1 909 ? 1.288 -24.546 -36.208 1.00 65.06 909 ASP A C 1
ATOM 7223 O O . ASP A 1 909 ? 1.959 -25.034 -37.134 1.00 65.06 909 ASP A O 1
ATOM 7227 N N . VAL A 1 910 ? 1.391 -25.031 -34.966 1.00 72.31 910 VAL A N 1
ATOM 7228 C CA . VAL A 1 910 ? 2.100 -26.279 -34.643 1.00 72.31 910 VAL A CA 1
ATOM 7229 C C . VAL A 1 910 ? 1.396 -27.461 -35.322 1.00 72.31 910 VAL A C 1
ATOM 7231 O O . VAL A 1 910 ? 0.176 -27.556 -35.329 1.00 72.31 910 VAL A O 1
ATOM 7234 N N . GLY A 1 911 ? 2.167 -28.361 -35.939 1.00 73.00 911 GLY A N 1
ATOM 7235 C CA . GLY A 1 911 ? 1.628 -29.511 -36.679 1.00 73.00 911 GLY A CA 1
ATOM 7236 C C . GLY A 1 911 ? 1.142 -29.212 -38.106 1.00 73.00 911 GLY A C 1
ATOM 7237 O O . GLY A 1 911 ? 1.063 -30.140 -38.907 1.00 73.00 911 GLY A O 1
ATOM 7238 N N . TYR A 1 912 ? 0.928 -27.944 -38.489 1.00 80.12 912 TYR A N 1
ATOM 7239 C CA . TYR A 1 912 ? 0.437 -27.569 -39.831 1.00 80.12 912 TYR A CA 1
ATOM 7240 C C . TYR A 1 912 ? 1.345 -28.045 -40.984 1.00 80.12 912 TYR A C 1
ATOM 7242 O O . TYR A 1 912 ? 0.880 -28.274 -42.102 1.00 80.12 912 TYR A O 1
ATOM 7250 N N . GLY A 1 913 ? 2.631 -28.282 -40.694 1.00 85.56 913 GLY A N 1
ATOM 7251 C CA . GLY A 1 913 ? 3.578 -28.945 -41.595 1.00 85.56 913 GLY A CA 1
ATOM 7252 C C . GLY A 1 913 ? 4.606 -28.025 -42.253 1.00 85.56 913 GLY A C 1
ATOM 7253 O O . GLY A 1 913 ? 5.163 -28.413 -43.271 1.00 85.56 913 GLY A O 1
ATOM 7254 N N . LYS A 1 914 ? 4.880 -26.848 -41.672 1.00 90.94 914 LYS A N 1
ATOM 7255 C CA . LYS A 1 914 ? 5.831 -25.823 -42.157 1.00 90.94 914 LYS A CA 1
ATOM 7256 C C . LYS A 1 914 ? 7.091 -26.373 -42.847 1.00 90.94 914 LYS A C 1
ATOM 7258 O O . LYS A 1 914 ? 7.366 -25.993 -43.977 1.00 90.94 914 LYS A O 1
ATOM 7263 N N . THR A 1 915 ? 7.801 -27.319 -42.222 1.00 92.19 915 THR A N 1
ATOM 7264 C CA . THR A 1 915 ? 8.991 -27.981 -42.798 1.00 92.19 915 THR A CA 1
ATOM 7265 C C . THR A 1 915 ? 8.730 -28.596 -44.177 1.00 92.19 915 THR A C 1
ATOM 7267 O O . THR A 1 915 ? 9.535 -28.419 -45.083 1.00 92.19 915 THR A O 1
ATOM 7270 N N . ALA A 1 916 ? 7.593 -29.272 -44.371 1.00 93.19 916 ALA A N 1
ATOM 7271 C CA . ALA A 1 916 ? 7.209 -29.839 -45.663 1.00 93.19 916 ALA A CA 1
ATOM 7272 C C . ALA A 1 916 ? 6.965 -28.746 -46.715 1.00 93.19 916 ALA A C 1
ATOM 7274 O O . ALA A 1 916 ? 7.345 -28.913 -47.867 1.00 93.19 916 ALA A O 1
ATOM 7275 N N . ILE A 1 917 ? 6.382 -27.608 -46.323 1.00 93.62 917 ILE A N 1
ATOM 7276 C CA . ILE A 1 917 ? 6.143 -26.478 -47.233 1.00 93.62 917 ILE A CA 1
ATOM 7277 C C . ILE A 1 917 ? 7.478 -25.830 -47.640 1.00 93.62 917 ILE A C 1
ATOM 7279 O O . ILE A 1 917 ? 7.698 -25.579 -48.820 1.00 93.62 917 ILE A O 1
ATOM 7283 N N . SER A 1 918 ? 8.415 -25.653 -46.699 1.00 94.12 918 SER A N 1
ATOM 7284 C CA . SER A 1 918 ? 9.776 -25.173 -46.990 1.00 94.12 918 SER A CA 1
ATOM 7285 C C . SER A 1 918 ? 10.549 -26.107 -47.928 1.00 94.12 918 SER A C 1
ATOM 7287 O O . SER A 1 918 ? 11.189 -25.636 -48.862 1.00 94.12 918 SER A O 1
ATOM 7289 N N . LEU A 1 919 ? 10.469 -27.427 -47.726 1.00 95.25 919 LEU A N 1
ATOM 7290 C CA . LEU A 1 919 ? 11.080 -28.406 -48.636 1.00 95.25 919 LEU A CA 1
ATOM 7291 C C . LEU A 1 919 ? 10.386 -28.425 -50.009 1.00 95.25 919 LEU A C 1
ATOM 7293 O O . LEU A 1 919 ? 11.048 -28.613 -51.027 1.00 95.25 919 LEU A O 1
ATOM 7297 N N . GLY A 1 920 ? 9.074 -28.175 -50.046 1.00 94.31 920 GLY A N 1
ATOM 7298 C CA . GLY A 1 920 ? 8.302 -28.019 -51.276 1.00 94.31 920 GLY A CA 1
ATOM 7299 C C . GLY A 1 920 ? 8.659 -26.757 -52.061 1.00 94.31 920 GLY A C 1
ATOM 7300 O O . GLY A 1 920 ? 8.641 -26.796 -53.287 1.00 94.31 920 GLY A O 1
ATOM 7301 N N . LEU A 1 921 ? 9.043 -25.669 -51.383 1.00 94.31 921 LEU A N 1
ATOM 7302 C CA . LEU A 1 921 ? 9.557 -24.452 -52.021 1.00 94.31 921 LEU A CA 1
ATOM 7303 C C . LEU A 1 921 ? 10.862 -24.734 -52.765 1.00 94.31 921 LEU A C 1
ATOM 7305 O O . LEU A 1 921 ? 10.932 -24.501 -53.969 1.00 94.31 921 LEU A O 1
ATOM 7309 N N . ILE A 1 922 ? 11.846 -25.303 -52.057 1.00 93.38 922 ILE A N 1
ATOM 7310 C CA . ILE A 1 922 ? 13.150 -25.694 -52.615 1.00 93.38 922 ILE A CA 1
ATOM 7311 C C . ILE A 1 922 ? 12.934 -26.575 -53.846 1.00 93.38 922 ILE A C 1
ATOM 7313 O O . ILE A 1 922 ? 13.444 -26.294 -54.923 1.00 93.38 922 ILE A O 1
ATOM 7317 N N . ASP A 1 923 ? 12.108 -27.610 -53.714 1.00 94.50 923 ASP A N 1
ATOM 7318 C CA . ASP A 1 923 ? 11.882 -28.582 -54.775 1.00 94.50 923 ASP A CA 1
ATOM 7319 C C . ASP A 1 923 ? 11.089 -28.045 -55.985 1.00 94.50 923 ASP A C 1
ATOM 7321 O O . ASP A 1 923 ? 11.299 -28.511 -57.108 1.00 94.50 923 ASP A O 1
ATOM 7325 N N . ALA A 1 924 ? 10.217 -27.052 -55.777 1.00 92.69 924 ALA A N 1
ATOM 7326 C CA . ALA A 1 924 ? 9.439 -26.395 -56.829 1.00 92.69 924 ALA A CA 1
ATOM 7327 C C . ALA A 1 924 ? 10.154 -25.197 -57.489 1.00 92.69 924 ALA A C 1
ATOM 7329 O O . ALA A 1 924 ? 9.734 -24.775 -58.572 1.00 92.69 924 ALA A O 1
ATOM 7330 N N . GLN A 1 925 ? 11.204 -24.641 -56.871 1.00 89.19 925 GLN A N 1
ATOM 7331 C CA . GLN A 1 925 ? 11.988 -23.531 -57.427 1.00 89.19 925 GLN A CA 1
ATOM 7332 C C . GLN A 1 925 ? 13.396 -23.904 -57.903 1.00 89.19 925 GLN A C 1
ATOM 7334 O O . GLN A 1 925 ? 13.891 -23.198 -58.779 1.00 89.19 925 GLN A O 1
ATOM 7339 N N . PHE A 1 926 ? 13.972 -25.029 -57.459 1.00 90.19 926 PHE A N 1
ATOM 7340 C CA . PHE A 1 926 ? 15.335 -25.505 -57.762 1.00 90.19 926 PHE A CA 1
ATOM 7341 C C . PHE A 1 926 ? 15.856 -25.160 -59.171 1.00 90.19 926 PHE A C 1
ATOM 7343 O O . PHE A 1 926 ? 16.876 -24.494 -59.320 1.00 90.19 926 PHE A O 1
ATOM 7350 N N . GLU A 1 927 ? 15.123 -25.550 -60.219 1.00 86.94 927 GLU A N 1
ATOM 7351 C CA . GLU A 1 927 ? 15.489 -25.307 -61.625 1.00 86.94 927 GLU A CA 1
ATOM 7352 C C . GLU A 1 927 ? 15.619 -23.826 -62.005 1.00 86.94 927 GLU A C 1
ATOM 7354 O O . GLU A 1 927 ? 16.388 -23.490 -62.903 1.00 86.94 927 GLU A O 1
ATOM 7359 N N . ASN A 1 928 ? 14.869 -22.940 -61.352 1.00 84.62 928 ASN A N 1
ATOM 7360 C CA . ASN A 1 928 ? 14.980 -21.494 -61.527 1.00 84.62 928 ASN A CA 1
ATOM 7361 C C . ASN A 1 928 ? 16.122 -20.944 -60.669 1.00 84.62 928 ASN A C 1
ATOM 7363 O O . ASN A 1 928 ? 16.947 -20.186 -61.172 1.00 84.62 928 ASN A O 1
ATOM 7367 N N . ASP A 1 929 ? 16.210 -21.368 -59.409 1.00 83.69 929 ASP A N 1
ATOM 7368 C CA . ASP A 1 929 ? 17.200 -20.877 -58.448 1.00 83.69 929 ASP A CA 1
ATOM 7369 C C . ASP A 1 929 ? 18.630 -21.157 -58.942 1.00 83.69 929 ASP A C 1
ATOM 7371 O O . ASP A 1 929 ? 19.457 -20.240 -58.986 1.00 83.69 929 ASP A O 1
ATOM 7375 N N . LEU A 1 930 ? 18.880 -22.364 -59.475 1.00 83.81 930 LEU A N 1
ATOM 7376 C CA . LEU A 1 930 ? 20.124 -22.756 -60.159 1.00 83.81 930 LEU A CA 1
ATOM 7377 C C . LEU A 1 930 ? 20.550 -21.804 -61.295 1.00 83.81 930 LEU A C 1
ATOM 7379 O O . LEU A 1 930 ? 21.743 -21.716 -61.595 1.00 83.81 930 LEU A O 1
ATOM 7383 N N . ARG A 1 931 ? 19.595 -21.113 -61.936 1.00 83.25 931 ARG A N 1
ATOM 7384 C CA . ARG A 1 931 ? 19.822 -20.143 -63.027 1.00 83.25 931 ARG A CA 1
ATOM 7385 C C . ARG A 1 931 ? 19.996 -18.711 -62.514 1.00 83.25 931 ARG A C 1
ATOM 7387 O O . ARG A 1 931 ? 20.485 -17.864 -63.253 1.00 83.25 931 ARG A O 1
ATOM 7394 N N . THR A 1 932 ? 19.600 -18.431 -61.270 1.00 78.62 932 THR A N 1
ATOM 7395 C CA . THR A 1 932 ? 19.800 -17.121 -60.622 1.00 78.62 932 THR A CA 1
ATOM 7396 C C . THR A 1 932 ? 21.156 -16.984 -59.933 1.00 78.62 932 THR A C 1
ATOM 7398 O O . THR A 1 932 ? 21.644 -15.864 -59.774 1.00 78.62 932 THR A O 1
ATOM 7401 N N . VAL A 1 933 ? 21.783 -18.097 -59.535 1.00 79.25 933 VAL A N 1
ATOM 7402 C CA . VAL A 1 933 ? 23.124 -18.093 -58.937 1.00 79.25 933 VAL A CA 1
ATOM 7403 C C . VAL A 1 933 ? 24.169 -17.837 -60.035 1.00 79.25 933 VAL A C 1
ATOM 7405 O O . VAL A 1 933 ? 24.314 -18.674 -60.928 1.00 79.25 933 VAL A O 1
ATOM 7408 N N . PRO A 1 934 ? 24.919 -16.718 -59.990 1.00 78.69 934 PRO A N 1
ATOM 7409 C CA . PRO A 1 934 ? 25.874 -16.377 -61.039 1.00 78.69 934 PRO A CA 1
ATOM 7410 C C . PRO A 1 934 ? 27.109 -17.283 -60.981 1.00 78.69 934 PRO A C 1
ATOM 7412 O O . PRO A 1 934 ? 27.639 -17.541 -59.902 1.00 78.69 934 PRO A O 1
ATOM 7415 N N . ASP A 1 935 ? 27.623 -17.703 -62.140 1.00 73.56 935 ASP A N 1
ATOM 7416 C CA . ASP A 1 935 ? 28.774 -18.622 -62.225 1.00 73.56 935 ASP A CA 1
ATOM 7417 C C . ASP A 1 935 ? 30.088 -18.029 -61.678 1.00 73.56 935 ASP A C 1
ATOM 7419 O O . ASP A 1 935 ? 31.038 -18.756 -61.390 1.00 73.56 9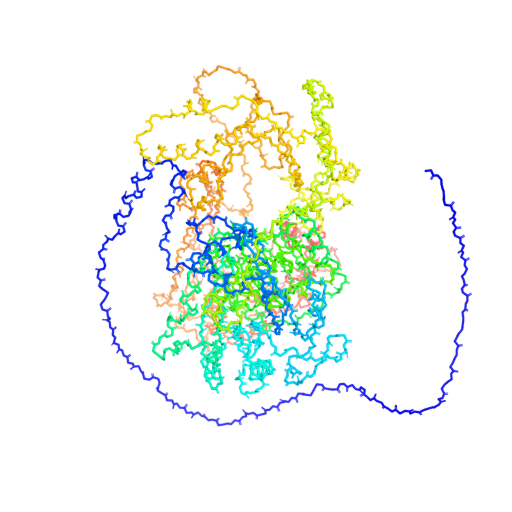35 ASP A O 1
ATOM 7423 N N . SER A 1 936 ? 30.153 -16.709 -61.477 1.00 72.06 936 SER A N 1
ATOM 7424 C CA . SER A 1 936 ? 31.191 -16.079 -60.661 1.00 72.06 936 SER A CA 1
ATOM 7425 C C . SER A 1 936 ? 30.668 -14.843 -59.930 1.00 72.06 936 SER A C 1
ATOM 7427 O O . SER A 1 936 ? 29.734 -14.173 -60.374 1.00 72.06 936 SER A O 1
ATOM 7429 N N . ARG A 1 937 ? 31.287 -14.535 -58.787 1.00 73.75 937 ARG A N 1
ATOM 7430 C CA . ARG A 1 937 ? 31.015 -13.344 -57.977 1.00 73.75 937 ARG A CA 1
ATOM 7431 C C . ARG A 1 937 ? 32.333 -12.818 -57.417 1.00 73.75 937 ARG A C 1
ATOM 7433 O O . ARG A 1 937 ? 33.172 -13.602 -56.979 1.00 73.75 937 ARG A O 1
ATOM 7440 N N . ASP A 1 938 ? 32.512 -11.502 -57.449 1.00 74.56 938 ASP A N 1
ATOM 7441 C CA . ASP A 1 938 ? 33.686 -10.837 -56.881 1.00 74.56 938 ASP A CA 1
ATOM 7442 C C . ASP A 1 938 ? 33.717 -11.004 -55.349 1.00 74.56 938 ASP A C 1
ATOM 7444 O O . ASP A 1 938 ? 32.735 -10.696 -54.672 1.00 74.56 938 ASP A O 1
ATOM 7448 N N . GLY A 1 939 ? 34.836 -11.505 -54.818 1.00 74.81 939 GLY A N 1
ATOM 7449 C CA . GLY A 1 939 ? 34.976 -11.969 -53.436 1.00 74.81 939 GLY A CA 1
ATOM 7450 C C . GLY A 1 939 ? 34.418 -13.389 -53.234 1.00 74.81 939 GLY A C 1
ATOM 7451 O O . GLY A 1 939 ? 35.133 -14.338 -53.572 1.00 74.81 939 GLY A O 1
ATOM 7452 N N . PRO A 1 940 ? 33.198 -13.576 -52.679 1.00 76.06 940 PRO A N 1
ATOM 7453 C CA . PRO A 1 940 ? 32.660 -14.883 -52.294 1.00 76.06 940 PRO A CA 1
ATOM 7454 C C . PRO A 1 940 ? 32.551 -15.924 -53.413 1.00 76.06 940 PRO A C 1
ATOM 7456 O O . PRO A 1 940 ? 32.365 -15.614 -54.593 1.00 76.06 940 PRO A O 1
ATOM 7459 N N . ILE A 1 941 ? 32.596 -17.194 -53.015 1.00 77.38 941 ILE A N 1
ATOM 7460 C CA . ILE A 1 941 ? 32.290 -18.331 -53.887 1.00 77.38 941 ILE A CA 1
ATOM 7461 C C . ILE A 1 941 ? 30.767 -18.415 -54.049 1.00 77.38 941 ILE A C 1
ATOM 7463 O O . ILE A 1 941 ? 30.027 -18.328 -53.070 1.00 77.38 941 ILE A O 1
ATOM 7467 N N . ALA A 1 942 ? 30.296 -18.539 -55.290 1.00 81.31 942 ALA A N 1
ATOM 7468 C CA . ALA A 1 942 ? 28.881 -18.712 -55.587 1.00 81.31 942 ALA A CA 1
ATOM 7469 C C . ALA A 1 942 ? 28.531 -20.201 -55.473 1.00 81.31 942 ALA A C 1
ATOM 7471 O O . ALA A 1 942 ? 28.988 -21.013 -56.273 1.00 81.31 942 ALA A O 1
ATOM 7472 N N . ILE A 1 943 ? 27.750 -20.553 -54.454 1.00 84.69 943 ILE A N 1
ATOM 7473 C CA . ILE A 1 943 ? 27.317 -21.925 -54.173 1.00 84.69 943 ILE A CA 1
ATOM 7474 C C . ILE A 1 943 ? 25.879 -22.080 -54.674 1.00 84.69 943 ILE A C 1
ATOM 7476 O O . ILE A 1 943 ? 25.046 -21.210 -54.426 1.00 84.69 943 ILE A O 1
ATOM 7480 N N . LYS A 1 944 ? 25.595 -23.178 -55.385 1.00 85.25 944 LYS A N 1
ATOM 7481 C CA . LYS A 1 944 ? 24.268 -23.465 -55.965 1.00 85.25 944 LYS A CA 1
ATOM 7482 C C . LYS A 1 944 ? 23.329 -24.237 -55.016 1.00 85.25 944 LYS A C 1
ATOM 7484 O O . LYS A 1 944 ? 22.164 -24.428 -55.342 1.00 85.25 944 LYS A O 1
ATOM 7489 N N . ALA A 1 945 ? 23.821 -24.613 -53.833 1.00 89.62 945 ALA A N 1
ATOM 7490 C CA . ALA A 1 945 ? 23.075 -25.290 -52.774 1.00 89.62 945 ALA A CA 1
ATOM 7491 C C . ALA A 1 945 ? 22.134 -24.358 -51.985 1.00 89.62 945 ALA A C 1
ATOM 7493 O O . ALA A 1 945 ? 22.502 -23.227 -51.660 1.00 89.62 945 ALA A O 1
ATOM 7494 N N . THR A 1 946 ? 20.983 -24.865 -51.531 1.00 91.38 946 THR A N 1
ATOM 7495 C CA . THR A 1 946 ? 20.166 -24.181 -50.514 1.00 91.38 946 THR A CA 1
ATOM 7496 C C . THR A 1 946 ? 20.735 -24.395 -49.107 1.00 91.38 946 THR A C 1
ATOM 7498 O O . THR A 1 946 ? 20.882 -25.531 -48.656 1.00 91.38 946 THR A O 1
ATOM 7501 N N . LEU A 1 947 ? 20.995 -23.315 -48.364 1.00 92.94 947 LEU A N 1
ATOM 7502 C CA . LEU A 1 947 ? 21.388 -23.381 -46.952 1.00 92.94 947 LEU A CA 1
ATOM 7503 C C . LEU A 1 947 ? 20.153 -23.424 -46.033 1.00 92.94 947 LEU A C 1
ATOM 7505 O O . LEU A 1 947 ? 19.364 -22.483 -45.996 1.00 92.94 947 LEU A O 1
ATOM 7509 N N . ILE A 1 948 ? 20.024 -24.486 -45.236 1.00 95.19 948 ILE A N 1
ATOM 7510 C CA . ILE A 1 948 ? 18.973 -24.669 -44.228 1.00 95.19 948 ILE A CA 1
ATOM 7511 C C . ILE A 1 948 ? 19.609 -24.580 -42.833 1.00 95.19 948 ILE A C 1
ATOM 7513 O O . ILE A 1 948 ? 20.351 -25.474 -42.422 1.00 95.19 948 ILE A O 1
ATOM 7517 N N . VAL A 1 949 ? 19.308 -23.516 -42.080 1.00 94.44 949 VAL A N 1
ATOM 7518 C CA . VAL A 1 949 ? 19.842 -23.292 -40.721 1.00 94.44 949 VAL A CA 1
ATOM 7519 C C . VAL A 1 949 ? 18.779 -23.592 -39.665 1.00 94.44 949 VAL A C 1
ATOM 7521 O O . VAL A 1 949 ? 17.718 -22.972 -39.655 1.00 94.44 949 VAL A O 1
ATOM 7524 N N . VAL A 1 950 ? 19.064 -24.517 -38.742 1.00 92.50 950 VAL A N 1
ATOM 7525 C CA . VAL A 1 950 ? 18.081 -25.021 -37.758 1.00 92.50 950 VAL A CA 1
ATOM 7526 C C . VAL A 1 950 ? 18.613 -25.028 -36.321 1.00 92.50 950 VAL A C 1
ATOM 7528 O O . VAL A 1 950 ? 19.812 -25.209 -36.112 1.00 92.50 950 VAL A O 1
ATOM 7531 N N . PRO A 1 951 ? 17.760 -24.873 -35.289 1.00 91.75 951 PRO A N 1
ATOM 7532 C CA . PRO A 1 951 ? 18.149 -25.128 -33.902 1.00 91.75 951 PRO A CA 1
ATOM 7533 C C . PRO A 1 951 ? 18.754 -26.528 -33.730 1.00 91.75 951 PRO A C 1
ATOM 7535 O O . PRO A 1 951 ? 18.246 -27.493 -34.295 1.00 91.75 951 PRO A O 1
ATOM 7538 N N . TYR A 1 952 ? 19.796 -26.653 -32.901 1.00 88.62 952 TYR A N 1
ATOM 7539 C CA . TYR A 1 952 ? 20.560 -27.899 -32.715 1.00 88.62 952 TYR A CA 1
ATOM 7540 C C . TYR A 1 952 ? 19.687 -29.142 -32.447 1.00 88.62 952 TYR A C 1
ATOM 7542 O O . TYR A 1 952 ? 19.940 -30.209 -33.000 1.00 88.62 952 TYR A O 1
ATOM 7550 N N . HIS A 1 953 ? 18.624 -28.991 -31.648 1.00 87.81 953 HIS A N 1
ATOM 7551 C CA . HIS A 1 953 ? 17.697 -30.073 -31.296 1.00 87.81 953 HIS A CA 1
ATOM 7552 C C . HIS A 1 953 ? 16.707 -30.455 -32.418 1.00 87.81 953 HIS A C 1
ATOM 7554 O O . HIS A 1 953 ? 16.094 -31.514 -32.341 1.00 87.81 953 HIS A O 1
ATOM 7560 N N . LEU A 1 954 ? 16.553 -29.631 -33.462 1.00 91.50 954 LEU A N 1
ATOM 7561 C CA . LEU A 1 954 ? 15.708 -29.922 -34.631 1.00 91.50 954 LEU A CA 1
ATOM 7562 C C . LEU A 1 954 ? 16.497 -30.501 -35.816 1.00 91.50 954 LEU A C 1
ATOM 7564 O O . LEU A 1 954 ? 15.885 -30.909 -36.801 1.00 91.50 954 LEU A O 1
ATOM 7568 N N . PHE A 1 955 ? 17.832 -30.564 -35.735 1.00 94.06 955 PHE A N 1
ATOM 7569 C CA . PHE A 1 955 ? 18.698 -31.007 -36.835 1.00 94.06 955 PHE A CA 1
ATOM 7570 C C . PHE A 1 955 ? 18.305 -32.390 -37.374 1.00 94.06 955 PHE A C 1
ATOM 7572 O O . PHE A 1 955 ? 18.038 -32.550 -38.563 1.00 94.06 955 PHE A O 1
ATOM 7579 N N . ASP A 1 956 ? 18.181 -33.379 -36.486 1.00 93.94 956 ASP A N 1
ATOM 7580 C CA . ASP A 1 956 ? 17.869 -34.758 -36.884 1.00 93.94 956 ASP A CA 1
ATOM 7581 C C . ASP A 1 956 ? 16.414 -34.915 -37.353 1.00 93.94 956 ASP A C 1
ATOM 7583 O O . ASP A 1 956 ? 16.101 -35.833 -38.108 1.00 93.94 956 ASP A O 1
ATOM 7587 N N . GLN A 1 957 ? 15.513 -34.024 -36.922 1.00 93.56 957 GLN A N 1
ATOM 7588 C CA . GLN A 1 957 ? 14.137 -33.983 -37.417 1.00 93.56 957 GLN A CA 1
ATOM 7589 C C . GLN A 1 957 ? 14.096 -33.464 -38.856 1.00 93.56 957 GLN A C 1
ATOM 7591 O O . GLN A 1 957 ? 13.470 -34.098 -39.700 1.00 93.56 957 GLN A O 1
ATOM 7596 N N . TRP A 1 958 ? 14.787 -32.360 -39.154 1.00 95.38 958 TRP A N 1
ATOM 7597 C CA . TRP A 1 958 ? 14.874 -31.835 -40.519 1.00 95.38 958 TRP A CA 1
ATOM 7598 C C . TRP A 1 958 ? 15.529 -32.830 -41.474 1.00 95.38 958 TRP A C 1
ATOM 7600 O O . TRP A 1 958 ? 15.018 -33.020 -42.572 1.00 95.38 958 TRP A O 1
ATOM 7610 N N . LEU A 1 959 ? 16.581 -33.532 -41.042 1.00 94.69 959 LEU A N 1
ATOM 7611 C CA . LEU A 1 959 ? 17.212 -34.580 -41.846 1.00 94.69 959 LEU A CA 1
ATOM 7612 C C . LEU A 1 959 ? 16.227 -35.704 -42.226 1.00 94.69 959 LEU A C 1
ATOM 7614 O O . LEU A 1 959 ? 16.187 -36.116 -43.383 1.00 94.69 959 LEU A O 1
ATOM 7618 N N . ARG A 1 960 ? 15.387 -36.156 -41.280 1.00 94.75 960 ARG A N 1
ATOM 7619 C CA . ARG A 1 960 ? 14.335 -37.156 -41.548 1.00 94.75 960 ARG A CA 1
ATOM 7620 C C . ARG A 1 960 ? 13.220 -36.629 -42.450 1.00 94.75 960 ARG A C 1
ATOM 7622 O O . ARG A 1 960 ? 12.699 -37.387 -43.259 1.00 94.75 960 ARG A O 1
ATOM 7629 N N . GLU A 1 961 ? 12.839 -35.359 -42.322 1.00 94.88 961 GLU A N 1
ATOM 7630 C CA . GLU A 1 961 ? 11.820 -34.754 -43.191 1.00 94.88 961 GLU A CA 1
ATOM 7631 C C . GLU A 1 961 ? 12.338 -34.546 -44.628 1.00 94.88 961 GLU A C 1
ATOM 7633 O O . GLU A 1 961 ? 11.585 -34.759 -45.577 1.00 94.88 961 GLU A O 1
ATOM 7638 N N . ILE A 1 962 ? 13.627 -34.224 -44.807 1.00 94.94 962 ILE A N 1
ATOM 7639 C CA . ILE A 1 962 ? 14.279 -34.158 -46.127 1.00 94.94 962 ILE A CA 1
ATOM 7640 C C . ILE A 1 962 ? 14.230 -35.526 -46.822 1.00 94.94 962 ILE A C 1
ATOM 7642 O O . ILE A 1 962 ? 13.714 -35.616 -47.934 1.00 94.94 962 ILE A O 1
ATOM 7646 N N . ASP A 1 963 ? 14.687 -36.595 -46.162 1.00 93.12 963 ASP A N 1
ATOM 7647 C CA . ASP A 1 963 ? 14.634 -37.959 -46.713 1.00 93.12 963 ASP A CA 1
ATOM 7648 C C . ASP A 1 963 ? 13.190 -38.404 -47.022 1.00 93.12 963 ASP A C 1
ATOM 7650 O O . ASP A 1 963 ? 12.891 -38.899 -48.108 1.00 93.12 963 ASP A O 1
ATOM 7654 N N . LYS A 1 964 ? 12.251 -38.129 -46.112 1.00 92.69 964 LYS A N 1
ATOM 7655 C CA . LYS A 1 964 ? 10.831 -38.471 -46.265 1.00 92.69 964 LYS A CA 1
ATOM 7656 C C . LYS A 1 964 ? 10.163 -37.801 -47.472 1.00 92.69 964 LYS A C 1
ATOM 7658 O O . LYS A 1 964 ? 9.373 -38.465 -48.145 1.00 92.69 964 LYS A O 1
ATOM 7663 N N . PHE A 1 965 ? 10.419 -36.514 -47.722 1.00 93.50 965 PHE A N 1
ATOM 7664 C CA . PHE A 1 965 ? 9.733 -35.745 -48.773 1.00 93.50 965 PHE A CA 1
ATOM 7665 C C . PHE A 1 965 ? 10.495 -35.667 -50.104 1.00 93.50 965 PHE A C 1
ATOM 7667 O O . PHE A 1 965 ? 9.853 -35.649 -51.153 1.00 93.50 965 PHE A O 1
ATOM 7674 N N . LEU A 1 966 ? 11.831 -35.632 -50.075 1.00 92.56 966 LEU A N 1
ATOM 7675 C CA . LEU A 1 966 ? 12.688 -35.461 -51.257 1.00 92.56 966 LEU A CA 1
ATOM 7676 C C . LEU A 1 966 ? 13.477 -36.732 -51.618 1.00 92.56 966 LEU A C 1
ATOM 7678 O O . LEU A 1 966 ? 13.888 -36.895 -52.770 1.00 92.56 966 LEU A O 1
ATOM 7682 N N . GLY A 1 967 ? 13.682 -37.637 -50.656 1.00 89.19 967 GLY A N 1
ATOM 7683 C CA . GLY A 1 967 ? 14.496 -38.841 -50.815 1.00 89.19 967 GLY A CA 1
ATOM 7684 C C . GLY A 1 967 ? 15.914 -38.531 -51.296 1.00 89.19 967 GLY A C 1
ATOM 7685 O O . GLY A 1 967 ? 16.475 -37.469 -51.036 1.00 89.19 967 GLY A O 1
ATOM 7686 N N . SER A 1 968 ? 16.480 -39.444 -52.083 1.00 87.38 968 SER A N 1
ATOM 7687 C CA . SER A 1 968 ? 17.812 -39.297 -52.679 1.00 87.38 968 SER A CA 1
ATOM 7688 C C . SER A 1 968 ? 17.855 -38.400 -53.930 1.00 87.38 968 SER A C 1
ATOM 7690 O O . SER A 1 968 ? 18.742 -38.580 -54.762 1.00 87.38 968 SER A O 1
ATOM 7692 N N . LYS A 1 969 ? 16.893 -37.479 -54.125 1.00 87.94 969 LYS A N 1
ATOM 7693 C CA . LYS A 1 969 ? 16.889 -36.550 -55.276 1.00 87.94 969 LYS A CA 1
ATOM 7694 C C . LYS A 1 969 ? 18.039 -35.536 -55.208 1.00 87.94 969 LYS A C 1
ATOM 7696 O O . LYS A 1 969 ? 18.538 -35.134 -56.253 1.00 87.94 969 LYS A O 1
ATOM 7701 N N . TYR A 1 970 ? 18.430 -35.142 -53.997 1.00 93.12 970 TYR A N 1
ATOM 7702 C CA . TYR A 1 970 ? 19.363 -34.048 -53.731 1.00 93.12 970 TYR A CA 1
ATOM 7703 C C . TYR A 1 970 ? 20.514 -34.502 -52.830 1.00 93.12 970 TYR A C 1
ATOM 7705 O O . TYR A 1 970 ? 20.316 -35.263 -51.879 1.00 93.12 970 TYR A O 1
ATOM 7713 N N . ARG A 1 971 ? 21.722 -33.996 -53.081 1.00 94.06 971 ARG A N 1
ATOM 7714 C CA . ARG A 1 971 ? 22.899 -34.207 -52.239 1.00 94.06 971 ARG A CA 1
ATOM 7715 C C . ARG A 1 971 ? 22.858 -33.282 -51.022 1.00 94.06 971 ARG A C 1
ATOM 7717 O O . ARG A 1 971 ? 23.130 -32.086 -51.120 1.00 94.06 971 ARG A O 1
ATOM 7724 N N . VAL A 1 972 ? 22.552 -33.870 -49.865 1.00 94.81 972 VAL A N 1
ATOM 7725 C CA . VAL A 1 972 ? 22.451 -33.173 -48.574 1.00 94.81 972 VAL A CA 1
ATOM 7726 C C . VAL A 1 972 ? 23.780 -33.230 -47.814 1.00 94.81 972 VAL A C 1
ATOM 7728 O O . VAL A 1 972 ? 24.191 -34.294 -47.348 1.00 94.81 972 VAL A O 1
ATOM 7731 N N . LEU A 1 973 ? 24.430 -32.081 -47.633 1.00 94.44 973 LEU A N 1
ATOM 7732 C CA . LEU A 1 973 ? 25.595 -31.917 -46.762 1.00 94.44 973 LEU A CA 1
ATOM 7733 C C . LEU A 1 973 ? 25.142 -31.606 -45.325 1.00 94.44 973 LEU A C 1
ATOM 7735 O O . LEU A 1 973 ? 24.266 -30.770 -45.113 1.00 94.44 973 LEU A O 1
ATOM 7739 N N . GLN A 1 974 ? 25.726 -32.280 -44.330 1.00 94.06 974 GLN A N 1
ATOM 7740 C CA . GLN A 1 974 ? 25.251 -32.260 -42.939 1.00 94.06 974 GLN A CA 1
ATOM 7741 C C . GLN A 1 974 ? 26.297 -31.664 -41.987 1.00 94.06 974 GLN A C 1
ATOM 7743 O O . GLN A 1 974 ? 27.339 -32.268 -41.745 1.00 94.06 974 GLN A O 1
ATOM 7748 N N . ILE A 1 975 ? 26.007 -30.500 -41.397 1.00 92.00 975 ILE A N 1
ATOM 7749 C CA . ILE A 1 975 ? 26.954 -29.747 -40.560 1.00 92.00 975 ILE A CA 1
ATOM 7750 C C . ILE A 1 975 ? 26.321 -29.437 -39.191 1.00 92.00 975 ILE A C 1
ATOM 7752 O O . ILE A 1 975 ? 25.848 -28.335 -38.903 1.00 92.00 975 ILE A O 1
ATOM 7756 N N . LYS A 1 976 ? 26.286 -30.454 -38.320 1.00 90.56 976 LYS A N 1
ATOM 7757 C CA . LYS A 1 976 ? 25.634 -30.384 -36.996 1.00 90.56 976 LYS A CA 1
ATOM 7758 C C . LYS A 1 976 ? 26.467 -29.666 -35.923 1.00 90.56 976 LYS A C 1
ATOM 7760 O O . LYS A 1 976 ? 25.907 -29.127 -34.969 1.00 90.56 976 LYS A O 1
ATOM 7765 N N . THR A 1 977 ? 27.795 -29.651 -36.054 1.00 88.06 977 THR A N 1
ATOM 7766 C CA . THR A 1 977 ? 28.725 -29.041 -35.083 1.00 88.06 977 THR A CA 1
ATOM 7767 C C . THR A 1 977 ? 29.892 -28.340 -35.782 1.00 88.06 977 THR A C 1
ATOM 7769 O O . THR A 1 977 ? 30.217 -28.656 -36.923 1.00 88.06 977 THR A O 1
ATOM 7772 N N . ILE A 1 978 ? 30.584 -27.440 -35.073 1.00 82.75 978 ILE A N 1
ATOM 7773 C CA . ILE A 1 978 ? 31.809 -26.781 -35.568 1.00 82.75 978 ILE A CA 1
ATOM 7774 C C . ILE A 1 978 ? 32.941 -27.784 -35.880 1.00 82.75 978 ILE A C 1
ATOM 7776 O O . ILE A 1 978 ? 33.809 -27.507 -36.700 1.00 82.75 978 ILE A O 1
ATOM 7780 N N . ILE A 1 979 ? 32.921 -28.974 -35.267 1.00 82.56 979 ILE A N 1
ATOM 7781 C CA . ILE A 1 979 ? 33.884 -30.051 -35.550 1.00 82.56 979 ILE A CA 1
ATOM 7782 C C . ILE A 1 979 ? 33.598 -30.681 -36.921 1.00 82.56 979 ILE A C 1
ATOM 7784 O O . ILE A 1 979 ? 34.539 -31.000 -37.638 1.00 82.56 979 ILE A O 1
ATOM 7788 N N . ALA A 1 980 ? 32.323 -30.802 -37.309 1.00 83.12 980 ALA A N 1
ATOM 7789 C CA . ALA A 1 980 ? 31.917 -31.315 -38.619 1.00 83.12 980 ALA A CA 1
ATOM 7790 C C . ALA A 1 980 ? 32.195 -30.338 -39.779 1.00 83.12 980 ALA A C 1
ATOM 7792 O O . ALA A 1 980 ? 32.233 -30.770 -40.924 1.00 83.12 980 ALA A O 1
ATOM 7793 N N . LEU A 1 981 ? 32.412 -29.046 -39.493 1.00 79.62 981 LEU A N 1
ATOM 7794 C CA . LEU A 1 981 ? 32.810 -28.043 -40.490 1.00 79.62 981 LEU A CA 1
ATOM 7795 C C . LEU A 1 981 ? 34.294 -28.198 -40.888 1.00 79.62 981 LEU A C 1
ATOM 7797 O O . LEU A 1 981 ? 34.616 -28.242 -42.072 1.00 79.62 981 LEU A O 1
ATOM 7801 N N . ARG A 1 982 ? 35.179 -28.378 -39.892 1.00 73.25 982 ARG A N 1
ATOM 7802 C CA . ARG A 1 982 ? 36.653 -28.414 -40.033 1.00 73.25 982 ARG A CA 1
ATOM 7803 C C . ARG A 1 982 ? 37.241 -29.302 -41.148 1.00 73.25 982 ARG A C 1
ATOM 7805 O O . ARG A 1 982 ? 38.235 -28.873 -41.727 1.00 73.25 982 ARG A O 1
ATOM 7812 N N . PRO A 1 983 ? 36.754 -30.532 -41.416 1.00 75.94 983 PRO A N 1
ATOM 7813 C CA . PRO A 1 983 ? 37.366 -31.414 -42.413 1.00 75.94 983 PRO A CA 1
ATOM 7814 C C . PRO A 1 983 ? 36.837 -31.206 -43.842 1.00 75.94 983 PRO A C 1
ATOM 7816 O O . PRO A 1 983 ? 37.288 -31.911 -44.742 1.00 75.94 983 PRO A O 1
ATOM 7819 N N . LEU A 1 984 ? 35.867 -30.310 -44.053 1.00 78.88 984 LEU A N 1
ATOM 7820 C CA . LEU A 1 984 ? 35.246 -30.095 -45.360 1.00 78.88 984 LEU A CA 1
ATOM 7821 C C . LEU A 1 984 ? 36.159 -29.292 -46.295 1.00 78.88 984 LEU A C 1
ATOM 7823 O O . LEU A 1 984 ? 36.897 -28.408 -45.860 1.00 78.88 984 LEU A O 1
ATOM 7827 N N . ASP A 1 985 ? 36.058 -29.572 -47.593 1.00 76.31 985 ASP A N 1
ATOM 7828 C CA . ASP A 1 985 ? 36.640 -28.744 -48.648 1.00 76.31 985 ASP A CA 1
ATOM 7829 C C . ASP A 1 985 ? 35.553 -28.006 -49.446 1.00 76.31 985 ASP A C 1
ATOM 7831 O O . ASP A 1 985 ? 34.381 -28.388 -49.439 1.00 76.31 985 ASP A O 1
ATOM 7835 N N . ILE A 1 986 ? 35.955 -26.942 -50.151 1.00 75.00 986 ILE A N 1
ATOM 7836 C CA . ILE A 1 986 ? 35.065 -26.146 -51.016 1.00 75.00 986 ILE A CA 1
ATOM 7837 C C . ILE A 1 986 ? 34.303 -27.026 -52.007 1.00 75.00 986 ILE A C 1
ATOM 7839 O O . ILE A 1 986 ? 33.113 -26.812 -52.210 1.00 75.00 986 ILE A O 1
ATOM 7843 N N . THR A 1 987 ? 34.946 -28.040 -52.586 1.00 79.50 987 THR A N 1
ATOM 7844 C CA . THR A 1 987 ? 34.332 -28.858 -53.634 1.00 79.50 987 THR A CA 1
ATOM 7845 C C . THR A 1 987 ? 33.218 -29.745 -53.075 1.00 79.50 987 THR A C 1
ATOM 7847 O O . THR A 1 987 ? 32.250 -30.026 -53.770 1.00 79.50 987 THR A O 1
ATOM 7850 N N . GLU A 1 988 ? 33.304 -30.176 -51.816 1.00 81.38 988 GLU A N 1
ATOM 7851 C CA . GLU A 1 988 ? 32.222 -30.902 -51.138 1.00 81.38 988 GLU A CA 1
ATOM 7852 C C . GLU A 1 988 ? 31.012 -30.011 -50.812 1.00 81.38 988 GLU A C 1
ATOM 7854 O O . GLU A 1 988 ? 29.892 -30.520 -50.757 1.00 81.38 988 GLU A O 1
ATOM 7859 N N . ILE A 1 989 ? 31.217 -28.696 -50.673 1.00 84.88 989 ILE A N 1
ATOM 7860 C CA . ILE A 1 989 ? 30.147 -27.696 -50.530 1.00 84.88 989 ILE A CA 1
ATOM 7861 C C . ILE A 1 989 ? 29.568 -27.319 -51.908 1.00 84.88 989 ILE A C 1
ATOM 7863 O O . ILE A 1 989 ? 28.352 -27.265 -52.064 1.00 84.88 989 ILE A O 1
ATOM 7867 N N . GLU A 1 990 ? 30.408 -27.127 -52.930 1.00 83.81 990 GLU A N 1
ATOM 7868 C CA . GLU A 1 990 ? 29.998 -26.828 -54.316 1.00 83.81 990 GLU A CA 1
ATOM 7869 C C . GLU A 1 990 ? 29.194 -27.964 -54.968 1.00 83.81 990 GLU A C 1
ATOM 7871 O O . GLU A 1 990 ? 28.342 -27.703 -55.813 1.00 83.81 990 GLU A O 1
ATOM 7876 N N . LYS A 1 991 ? 29.445 -29.221 -54.575 1.00 88.69 991 LYS A N 1
ATOM 7877 C CA . LYS A 1 991 ? 28.690 -30.406 -55.026 1.00 88.69 991 LYS A CA 1
ATOM 7878 C C . LYS A 1 991 ? 27.362 -30.612 -54.285 1.00 88.69 991 LYS A C 1
ATOM 7880 O O . LYS A 1 991 ? 26.654 -31.559 -54.619 1.00 88.69 991 LYS A O 1
ATOM 7885 N N . ALA A 1 992 ? 27.060 -29.846 -53.237 1.00 91.88 992 ALA A N 1
ATOM 7886 C CA . ALA A 1 992 ? 25.821 -30.013 -52.483 1.00 91.88 992 ALA A CA 1
ATOM 7887 C C . ALA A 1 992 ? 24.643 -29.330 -53.193 1.00 91.88 992 ALA A C 1
ATOM 7889 O O . ALA A 1 992 ? 24.794 -28.260 -53.773 1.00 91.88 992 ALA A O 1
ATOM 7890 N N . ASP A 1 993 ? 23.455 -29.919 -53.074 1.00 93.19 993 ASP A N 1
ATOM 7891 C CA . ASP A 1 993 ? 22.190 -29.283 -53.464 1.00 93.19 993 ASP A CA 1
ATOM 7892 C C . ASP A 1 993 ? 21.511 -28.640 -52.244 1.00 93.19 993 ASP A C 1
ATOM 7894 O O . ASP A 1 993 ? 20.823 -27.627 -52.352 1.00 93.19 993 ASP A O 1
ATOM 7898 N N . ILE A 1 994 ? 21.722 -29.218 -51.055 1.00 94.94 994 ILE A N 1
ATOM 7899 C CA . ILE A 1 994 ? 21.201 -28.729 -49.774 1.00 94.94 994 ILE A CA 1
ATOM 7900 C C . ILE A 1 994 ? 22.314 -28.812 -48.724 1.00 94.94 994 ILE A C 1
ATOM 7902 O O . ILE A 1 994 ? 22.940 -29.857 -48.558 1.00 94.94 994 ILE A O 1
ATOM 7906 N N . VAL A 1 995 ? 22.527 -27.741 -47.959 1.00 94.88 995 VAL A N 1
ATOM 7907 C CA . VAL A 1 995 ? 23.411 -27.724 -46.783 1.00 94.88 995 VAL A CA 1
ATOM 7908 C C . VAL A 1 995 ? 22.552 -27.565 -45.531 1.00 94.88 995 VAL A C 1
ATOM 7910 O O . VAL A 1 995 ? 21.996 -26.497 -45.290 1.00 94.88 995 VAL A O 1
ATOM 7913 N N . LEU A 1 996 ? 22.439 -28.614 -44.715 1.00 96.00 996 LEU A N 1
ATOM 7914 C CA . LEU A 1 996 ? 21.736 -28.575 -43.431 1.00 96.00 996 LEU A CA 1
ATOM 7915 C C . LEU A 1 996 ? 22.734 -28.257 -42.309 1.00 96.00 996 LEU A C 1
ATOM 7917 O O . LEU A 1 996 ? 23.647 -29.044 -42.047 1.00 96.00 996 LEU A O 1
ATOM 7921 N N . MET A 1 997 ? 22.558 -27.122 -41.627 1.00 94.25 997 MET A N 1
ATOM 7922 C CA . MET A 1 997 ? 23.504 -26.609 -40.629 1.00 94.25 997 MET A CA 1
ATOM 7923 C C . MET A 1 997 ? 22.836 -26.259 -39.288 1.00 94.25 997 MET A C 1
ATOM 7925 O O . MET A 1 997 ? 21.734 -25.711 -39.237 1.00 94.25 997 MET A O 1
ATOM 7929 N N . SER A 1 998 ? 23.522 -26.534 -38.173 1.00 93.19 998 SER A N 1
ATOM 7930 C CA . SER A 1 998 ? 23.051 -26.121 -36.844 1.00 93.19 998 SER A CA 1
ATOM 7931 C C . SER A 1 998 ? 23.316 -24.638 -36.559 1.00 93.19 998 SER A C 1
ATOM 7933 O O . SER A 1 998 ? 24.460 -24.181 -36.554 1.00 93.19 998 SER A O 1
ATOM 7935 N N . ALA A 1 999 ? 22.273 -23.911 -36.157 1.00 89.88 999 ALA A N 1
ATOM 7936 C CA . ALA A 1 999 ? 22.321 -22.528 -35.678 1.00 89.88 999 ALA A CA 1
ATOM 7937 C C . ALA A 1 999 ? 23.239 -22.315 -34.454 1.00 89.88 999 ALA A C 1
ATOM 7939 O O . ALA A 1 999 ? 23.581 -21.179 -34.129 1.00 89.88 999 ALA A O 1
ATOM 7940 N N . SER A 1 1000 ? 23.642 -23.387 -33.759 1.00 86.06 1000 SER A N 1
ATOM 7941 C CA . SER A 1 1000 ? 24.622 -23.313 -32.667 1.00 86.06 1000 SER A CA 1
ATOM 7942 C C . SER A 1 1000 ? 26.042 -22.993 -33.146 1.00 86.06 1000 SER A C 1
ATOM 7944 O O . SER A 1 1000 ? 26.841 -22.510 -32.350 1.00 86.06 1000 SER A O 1
ATOM 7946 N N . ILE A 1 1001 ? 26.362 -23.240 -34.423 1.00 86.00 1001 ILE A N 1
ATOM 7947 C CA . ILE A 1 1001 ? 27.685 -22.972 -35.008 1.00 86.00 1001 ILE A CA 1
ATOM 7948 C C . ILE A 1 1001 ? 27.926 -21.460 -35.062 1.00 86.00 1001 ILE A C 1
ATOM 7950 O O . ILE A 1 1001 ? 28.859 -20.974 -34.429 1.00 86.00 1001 ILE A O 1
ATOM 7954 N N . PHE A 1 1002 ? 26.996 -20.714 -35.664 1.00 80.69 1002 PHE A N 1
ATOM 7955 C CA . PHE A 1 1002 ? 27.001 -19.244 -35.737 1.00 80.69 1002 PHE A CA 1
ATOM 7956 C C . PHE A 1 1002 ? 26.907 -18.525 -34.376 1.00 80.69 1002 PHE A C 1
ATOM 7958 O O . PHE A 1 1002 ? 26.947 -17.303 -34.320 1.00 80.69 1002 PHE A O 1
ATOM 7965 N N . ARG A 1 1003 ? 26.741 -19.253 -33.263 1.00 77.00 1003 ARG A N 1
ATOM 7966 C CA . ARG A 1 1003 ? 26.712 -18.696 -31.896 1.00 77.00 1003 ARG A CA 1
ATOM 7967 C C . ARG A 1 1003 ? 27.929 -19.097 -31.059 1.00 77.00 1003 ARG A C 1
ATOM 7969 O O . ARG A 1 1003 ? 28.052 -18.665 -29.917 1.00 77.00 1003 ARG A O 1
ATOM 7976 N N . GLY A 1 1004 ? 28.820 -19.931 -31.594 1.00 75.62 1004 GLY A N 1
ATOM 7977 C CA . GLY A 1 1004 ? 30.027 -20.358 -30.899 1.00 75.62 1004 GLY A CA 1
ATOM 7978 C C . GLY A 1 1004 ? 31.141 -19.320 -31.009 1.00 75.62 1004 GLY A C 1
ATOM 7979 O O . GLY A 1 1004 ? 31.490 -18.906 -32.110 1.00 75.62 1004 GLY A O 1
ATOM 7980 N N . VAL A 1 1005 ? 31.786 -18.983 -29.885 1.00 78.88 1005 VAL A N 1
ATOM 7981 C CA . VAL A 1 1005 ? 32.995 -18.126 -29.850 1.00 78.88 1005 VAL A CA 1
ATOM 7982 C C . VAL A 1 1005 ? 34.053 -18.608 -30.852 1.00 78.88 1005 VAL A C 1
ATOM 7984 O O . VAL A 1 1005 ? 34.683 -17.811 -31.533 1.00 78.88 1005 VAL A O 1
ATOM 7987 N N . HIS A 1 1006 ? 34.181 -19.927 -31.006 1.00 79.44 1006 HIS A N 1
ATOM 7988 C CA . HIS A 1 1006 ? 35.101 -20.576 -31.940 1.00 79.44 1006 HIS A CA 1
ATOM 7989 C C . HIS A 1 1006 ? 34.839 -20.257 -33.427 1.00 79.44 1006 HIS A C 1
ATOM 7991 O O . HIS A 1 1006 ? 35.774 -20.307 -34.215 1.00 79.44 1006 HIS A O 1
ATOM 7997 N N . TYR A 1 1007 ? 33.599 -19.945 -33.819 1.00 84.12 1007 TYR A N 1
ATOM 7998 C CA . TYR A 1 1007 ? 33.268 -19.527 -35.187 1.00 84.12 1007 TYR A CA 1
ATOM 7999 C C . TYR A 1 1007 ? 33.689 -18.069 -35.418 1.00 84.12 1007 TYR A C 1
ATOM 8001 O O . TYR A 1 1007 ? 34.372 -17.763 -36.392 1.00 84.12 1007 TYR A O 1
ATOM 8009 N N . TYR A 1 1008 ? 33.394 -17.184 -34.462 1.00 87.31 1008 TYR A N 1
ATOM 8010 C CA . TYR A 1 1008 ? 33.844 -15.792 -34.515 1.00 87.31 1008 TYR A CA 1
ATOM 8011 C C . TYR A 1 1008 ? 35.367 -15.644 -34.432 1.00 87.31 1008 TYR A C 1
ATOM 8013 O O . TYR A 1 1008 ? 35.912 -14.739 -35.053 1.00 87.31 1008 TYR A O 1
ATOM 8021 N N . GLU A 1 1009 ? 36.071 -16.547 -33.746 1.00 83.06 1009 GLU A N 1
ATOM 8022 C CA . GLU A 1 1009 ? 37.538 -16.552 -33.724 1.00 83.06 1009 GLU A CA 1
ATOM 8023 C C . GLU A 1 1009 ? 38.141 -16.996 -35.073 1.00 83.06 1009 GLU A C 1
ATOM 8025 O O . GLU A 1 1009 ? 39.168 -16.466 -35.489 1.00 83.06 1009 GLU A O 1
ATOM 8030 N N . LEU A 1 1010 ? 37.479 -17.891 -35.821 1.00 81.38 1010 LEU A N 1
ATOM 8031 C CA . LEU A 1 1010 ? 37.862 -18.194 -37.210 1.00 81.38 1010 LEU A CA 1
ATOM 8032 C C . LEU A 1 1010 ? 37.616 -16.986 -38.129 1.00 81.38 1010 LEU A C 1
ATOM 8034 O O . LEU A 1 1010 ? 38.512 -16.604 -38.884 1.00 81.38 1010 LEU A O 1
ATOM 8038 N N . MET A 1 1011 ? 36.460 -16.319 -38.002 1.00 85.81 1011 MET A N 1
ATOM 8039 C CA . MET A 1 1011 ? 36.180 -15.063 -38.717 1.00 85.81 1011 MET A CA 1
ATOM 8040 C C . MET A 1 1011 ? 37.183 -13.954 -38.366 1.00 85.81 1011 MET A C 1
ATOM 8042 O O . MET A 1 1011 ? 37.586 -13.202 -39.249 1.00 85.81 1011 MET A O 1
ATOM 8046 N N . ARG A 1 1012 ? 37.621 -13.862 -37.102 1.00 87.12 1012 ARG A N 1
ATOM 8047 C CA . ARG A 1 1012 ? 38.660 -12.930 -36.642 1.00 87.12 1012 ARG A CA 1
ATOM 8048 C C . ARG A 1 1012 ? 39.981 -13.184 -37.362 1.00 87.12 1012 ARG A C 1
ATOM 8050 O O . ARG A 1 1012 ? 40.547 -12.261 -37.944 1.00 87.12 1012 ARG A O 1
ATOM 8057 N N . LEU A 1 1013 ? 40.456 -14.430 -37.310 1.00 83.44 1013 LEU A N 1
ATOM 8058 C CA . LEU A 1 1013 ? 41.746 -14.841 -37.864 1.00 83.44 1013 LEU A CA 1
ATOM 8059 C C . LEU A 1 1013 ? 41.782 -14.684 -39.388 1.00 83.44 1013 LEU A C 1
ATOM 8061 O O . LEU A 1 1013 ? 42.734 -14.110 -39.909 1.00 83.44 1013 LEU A O 1
ATOM 8065 N N . PHE A 1 1014 ? 40.738 -15.122 -40.099 1.00 81.31 1014 PHE A N 1
ATOM 8066 C CA . PHE A 1 1014 ? 40.6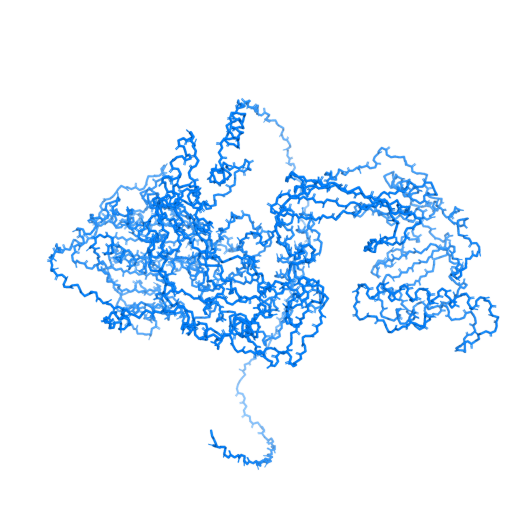71 -14.982 -41.556 1.00 81.31 1014 PHE A CA 1
ATOM 8067 C C . PHE A 1 1014 ? 40.338 -13.549 -42.001 1.00 81.31 1014 PHE A C 1
ATOM 8069 O O . PHE A 1 1014 ? 40.809 -13.106 -43.041 1.00 81.31 1014 PHE A O 1
ATOM 8076 N N . GLY A 1 1015 ? 39.550 -12.793 -41.233 1.00 85.56 1015 GLY A N 1
ATOM 8077 C CA . GLY A 1 1015 ? 39.243 -11.387 -41.519 1.00 85.56 1015 GLY A CA 1
ATOM 8078 C C . GLY A 1 1015 ? 40.378 -10.411 -41.184 1.00 85.56 1015 GLY A C 1
ATOM 8079 O O . GLY A 1 1015 ? 40.325 -9.267 -41.624 1.00 85.56 1015 GLY A O 1
ATOM 8080 N N . ALA A 1 1016 ? 41.395 -10.851 -40.432 1.00 87.12 1016 ALA A N 1
ATOM 8081 C CA . ALA A 1 1016 ? 42.473 -10.032 -39.862 1.00 87.12 1016 ALA A CA 1
ATOM 8082 C C . ALA A 1 1016 ? 41.978 -8.842 -39.004 1.00 87.12 1016 ALA A C 1
ATOM 8084 O O . ALA A 1 1016 ? 42.574 -7.764 -39.002 1.00 87.12 1016 ALA A O 1
ATOM 8085 N N . VAL A 1 1017 ? 40.883 -9.040 -38.262 1.00 86.38 1017 VAL A N 1
ATOM 8086 C CA . VAL A 1 1017 ? 40.239 -8.003 -37.431 1.00 86.38 1017 VAL A CA 1
ATOM 8087 C C . VAL A 1 1017 ? 40.622 -8.094 -35.939 1.00 86.38 1017 VAL A C 1
ATOM 8089 O O . VAL A 1 1017 ? 41.147 -9.121 -35.495 1.00 86.38 1017 VAL A O 1
ATOM 8092 N N . PRO A 1 1018 ? 40.367 -7.037 -35.133 1.00 85.44 1018 PRO A N 1
ATOM 8093 C CA . PRO A 1 1018 ? 40.578 -7.051 -33.681 1.00 85.44 1018 PRO A CA 1
ATOM 8094 C C . PRO A 1 1018 ? 39.788 -8.140 -32.932 1.00 85.44 1018 PRO A C 1
ATOM 8096 O O . PRO A 1 1018 ? 38.945 -8.828 -33.503 1.00 85.44 1018 PRO A O 1
ATOM 8099 N N . GLU A 1 1019 ? 40.054 -8.283 -31.629 1.00 85.62 1019 GLU A N 1
ATOM 8100 C CA . GLU A 1 1019 ? 39.405 -9.283 -30.763 1.00 85.62 1019 GLU A CA 1
ATOM 8101 C C . GLU A 1 1019 ? 37.869 -9.213 -30.811 1.00 85.62 1019 GLU A C 1
ATOM 8103 O O . GLU A 1 1019 ? 37.294 -8.122 -30.821 1.00 85.62 1019 GLU A O 1
ATOM 8108 N N . VAL A 1 1020 ? 37.205 -10.374 -30.765 1.00 85.75 1020 VAL A N 1
ATOM 8109 C CA . VAL A 1 1020 ? 35.737 -10.468 -30.766 1.00 85.75 1020 VAL A CA 1
ATOM 8110 C C . VAL A 1 1020 ? 35.150 -9.705 -29.558 1.00 85.75 1020 VAL A C 1
ATOM 8112 O O . VAL A 1 1020 ? 35.508 -10.009 -28.412 1.00 85.75 1020 VAL A O 1
ATOM 8115 N N . PRO A 1 1021 ? 34.236 -8.733 -29.754 1.00 85.00 1021 PRO A N 1
ATOM 8116 C CA . PRO A 1 1021 ? 33.640 -7.979 -28.654 1.00 85.00 1021 PRO A CA 1
ATOM 8117 C C . PRO A 1 1021 ? 32.899 -8.868 -27.645 1.00 85.00 1021 PRO A C 1
ATOM 8119 O O . PRO A 1 1021 ? 32.098 -9.726 -28.006 1.00 85.00 1021 PRO A O 1
ATOM 8122 N N . LYS A 1 1022 ? 33.119 -8.622 -26.346 1.00 74.19 1022 LYS A N 1
ATOM 8123 C CA . LYS A 1 1022 ? 32.618 -9.464 -25.236 1.00 74.19 1022 LYS A CA 1
ATOM 8124 C C . LYS A 1 1022 ? 31.098 -9.391 -24.983 1.00 74.19 1022 LYS A C 1
ATOM 8126 O O . LYS A 1 1022 ? 30.627 -9.976 -24.010 1.00 74.19 1022 LYS A O 1
ATOM 8131 N N . ALA A 1 1023 ? 30.346 -8.640 -25.788 1.00 66.94 1023 ALA A N 1
ATOM 8132 C CA . ALA A 1 1023 ? 28.898 -8.476 -25.668 1.00 66.94 1023 ALA A CA 1
ATOM 8133 C C . ALA A 1 1023 ? 28.269 -8.052 -27.006 1.00 66.94 1023 ALA A C 1
ATOM 8135 O O . ALA A 1 1023 ? 28.884 -7.319 -27.780 1.00 66.94 1023 ALA A O 1
ATOM 8136 N N . GLU A 1 1024 ? 27.025 -8.478 -27.234 1.00 62.50 1024 GLU A N 1
ATOM 8137 C CA . GLU A 1 1024 ? 26.214 -8.133 -28.409 1.00 62.50 1024 GLU A CA 1
ATOM 8138 C C . GLU A 1 1024 ? 25.834 -6.636 -28.466 1.00 62.50 1024 GLU A C 1
ATOM 8140 O O . GLU A 1 1024 ? 25.767 -5.943 -27.444 1.00 62.50 1024 GLU A O 1
ATOM 8145 N N . GLY A 1 1025 ? 25.523 -6.148 -29.672 1.00 67.25 1025 GLY A N 1
ATOM 8146 C CA . GLY A 1 1025 ? 25.104 -4.771 -29.960 1.00 67.25 1025 GLY A CA 1
ATOM 8147 C C . GLY A 1 1025 ? 26.115 -4.005 -30.817 1.00 67.25 1025 GLY A C 1
ATOM 8148 O O . GLY A 1 1025 ? 27.066 -4.584 -31.324 1.00 67.25 1025 GLY A O 1
ATOM 8149 N N . ARG A 1 1026 ? 25.945 -2.681 -30.947 1.00 65.12 1026 ARG A N 1
ATOM 8150 C CA . ARG A 1 1026 ? 26.599 -1.851 -31.990 1.00 65.12 1026 ARG A CA 1
ATOM 8151 C C . ARG A 1 1026 ? 28.092 -2.092 -32.248 1.00 65.12 1026 ARG A C 1
ATOM 8153 O O . ARG A 1 1026 ? 28.485 -2.071 -33.406 1.00 65.12 1026 ARG A O 1
ATOM 8160 N N . VAL A 1 1027 ? 28.901 -2.327 -31.212 1.00 73.38 1027 VAL A N 1
ATOM 8161 C CA . VAL A 1 1027 ? 30.347 -2.602 -31.362 1.00 73.38 1027 VAL A CA 1
ATOM 8162 C C . VAL A 1 1027 ? 30.596 -3.972 -32.007 1.00 73.38 1027 VAL A C 1
ATOM 8164 O O . VAL A 1 1027 ? 31.489 -4.109 -32.834 1.00 73.38 1027 VAL A O 1
ATOM 8167 N N . PHE A 1 1028 ? 29.783 -4.975 -31.671 1.00 81.94 1028 PHE A N 1
ATOM 8168 C CA . PHE A 1 1028 ? 29.766 -6.270 -32.345 1.00 81.94 1028 PHE A CA 1
ATOM 8169 C C . PHE A 1 1028 ? 29.198 -6.156 -33.769 1.00 81.94 1028 PHE A C 1
ATOM 8171 O O . PHE A 1 1028 ? 29.768 -6.730 -34.688 1.00 81.94 1028 PHE A O 1
ATOM 8178 N N . ASP A 1 1029 ? 28.142 -5.362 -33.983 1.00 76.56 1029 ASP A N 1
ATOM 8179 C CA . ASP A 1 1029 ? 27.561 -5.148 -35.320 1.00 76.56 1029 ASP A CA 1
ATOM 8180 C C . ASP A 1 1029 ? 28.554 -4.461 -36.279 1.00 76.56 1029 ASP A C 1
ATOM 8182 O O . ASP A 1 1029 ? 28.529 -4.678 -37.488 1.00 76.56 1029 ASP A O 1
ATOM 8186 N N . GLU A 1 1030 ? 29.397 -3.566 -35.763 1.00 81.06 1030 GLU A N 1
ATOM 8187 C CA . GLU A 1 1030 ? 30.491 -2.893 -36.476 1.00 81.06 1030 GLU A CA 1
ATOM 8188 C C . GLU A 1 1030 ? 31.654 -3.862 -36.739 1.00 81.06 1030 GLU A C 1
ATOM 8190 O O . GLU A 1 1030 ? 31.966 -4.120 -37.900 1.00 81.06 1030 GLU A O 1
ATOM 8195 N N . TRP A 1 1031 ? 32.165 -4.530 -35.697 1.00 90.56 1031 TRP A N 1
ATOM 8196 C CA . TRP A 1 1031 ? 33.193 -5.574 -35.809 1.00 90.56 1031 TRP A CA 1
ATOM 8197 C C . TRP A 1 1031 ? 32.825 -6.690 -36.802 1.00 90.56 1031 TRP A C 1
ATOM 8199 O O . TRP A 1 1031 ? 33.666 -7.115 -37.590 1.00 90.56 1031 TRP A O 1
ATOM 8209 N N . LEU A 1 1032 ? 31.569 -7.147 -36.815 1.00 86.12 1032 LEU A N 1
ATOM 8210 C CA . LEU A 1 1032 ? 31.104 -8.204 -37.716 1.00 86.12 1032 LEU A CA 1
ATOM 8211 C C . LEU A 1 1032 ? 31.091 -7.743 -39.181 1.00 86.12 1032 LEU A C 1
ATOM 8213 O O . LEU A 1 1032 ? 31.394 -8.533 -40.075 1.00 86.12 1032 LEU A O 1
ATOM 8217 N N . ARG A 1 1033 ? 30.779 -6.466 -39.442 1.00 85.06 1033 ARG A N 1
ATOM 8218 C CA . ARG A 1 1033 ? 30.879 -5.887 -40.792 1.00 85.06 1033 ARG A CA 1
ATOM 8219 C C . ARG A 1 1033 ? 32.334 -5.786 -41.234 1.00 85.06 1033 ARG A C 1
ATOM 8221 O O . ARG A 1 1033 ? 32.632 -6.169 -42.361 1.00 85.06 1033 ARG A O 1
ATOM 8228 N N . ASP A 1 1034 ? 33.236 -5.365 -40.352 1.00 87.62 1034 ASP A N 1
ATOM 8229 C CA . ASP A 1 1034 ? 34.671 -5.334 -40.648 1.00 87.62 1034 ASP A CA 1
ATOM 8230 C C . ASP A 1 1034 ? 35.235 -6.743 -40.888 1.00 87.62 1034 ASP A C 1
ATOM 8232 O O . ASP A 1 1034 ? 35.978 -6.944 -41.847 1.00 87.62 1034 ASP A O 1
ATOM 8236 N N . ALA A 1 1035 ? 34.811 -7.742 -40.105 1.00 88.06 1035 ALA A N 1
ATOM 8237 C CA . ALA A 1 1035 ? 35.190 -9.142 -40.296 1.00 88.06 1035 ALA A CA 1
ATOM 8238 C C . ALA A 1 1035 ? 34.749 -9.664 -41.674 1.00 88.06 1035 ALA A C 1
ATOM 8240 O O . ALA A 1 1035 ? 35.556 -10.233 -42.407 1.00 88.06 1035 ALA A O 1
ATOM 8241 N N . VAL A 1 1036 ? 33.491 -9.421 -42.064 1.00 86.06 1036 VAL A N 1
ATOM 8242 C CA . VAL A 1 1036 ? 32.954 -9.806 -43.382 1.00 86.06 1036 VAL A CA 1
ATOM 8243 C C . VAL A 1 1036 ? 33.659 -9.064 -44.525 1.00 86.06 1036 VAL A C 1
ATOM 8245 O O . VAL A 1 1036 ? 33.988 -9.684 -45.536 1.00 86.06 1036 VAL A O 1
ATOM 8248 N N . ASN A 1 1037 ? 33.969 -7.774 -44.362 1.00 85.38 1037 ASN A N 1
ATOM 8249 C CA . ASN A 1 1037 ? 34.749 -7.002 -45.336 1.00 85.38 1037 ASN A CA 1
ATOM 8250 C C . ASN A 1 1037 ? 36.186 -7.545 -45.485 1.00 85.38 1037 ASN A C 1
ATOM 8252 O O . ASN A 1 1037 ? 36.696 -7.643 -46.603 1.00 85.38 1037 ASN A O 1
ATOM 8256 N N . GLY A 1 1038 ? 36.827 -7.935 -44.378 1.00 85.81 1038 GLY A N 1
ATOM 8257 C CA . GLY A 1 1038 ? 38.137 -8.589 -44.367 1.00 85.81 1038 GLY A CA 1
ATOM 8258 C C . GLY A 1 1038 ? 38.113 -9.933 -45.096 1.00 85.81 1038 GLY A C 1
ATOM 8259 O O . GLY A 1 1038 ? 38.894 -10.143 -46.024 1.00 85.81 1038 GLY A O 1
ATOM 8260 N N . ILE A 1 1039 ? 37.148 -10.800 -44.761 1.00 84.38 1039 ILE A N 1
ATOM 8261 C CA . ILE A 1 1039 ? 36.911 -12.085 -45.442 1.00 84.38 1039 ILE A CA 1
ATOM 8262 C C . ILE A 1 1039 ? 36.734 -11.872 -46.956 1.00 84.38 1039 ILE A C 1
ATOM 8264 O O . ILE A 1 1039 ? 37.393 -12.542 -47.752 1.00 84.38 1039 ILE A O 1
ATOM 8268 N N . HIS A 1 1040 ? 35.908 -10.904 -47.373 1.00 83.19 1040 HIS A N 1
ATOM 8269 C CA . HIS A 1 1040 ? 35.679 -10.579 -48.789 1.00 83.19 1040 HIS A CA 1
ATOM 8270 C C . HIS A 1 1040 ? 36.981 -10.201 -49.513 1.00 83.19 1040 HIS A C 1
ATOM 8272 O O . HIS A 1 1040 ? 37.228 -10.662 -50.629 1.00 83.19 1040 HIS A O 1
ATOM 8278 N N . ASN A 1 1041 ? 37.836 -9.392 -48.884 1.00 82.75 1041 ASN A N 1
ATOM 8279 C CA . ASN A 1 1041 ? 39.106 -8.959 -49.468 1.00 82.75 1041 ASN A CA 1
ATOM 8280 C C . ASN A 1 1041 ? 40.152 -10.084 -49.536 1.00 82.75 1041 ASN A C 1
ATOM 8282 O O . ASN A 1 1041 ? 40.824 -10.218 -50.558 1.00 82.75 1041 ASN A O 1
ATOM 8286 N N . HIS A 1 1042 ? 40.261 -10.939 -48.518 1.00 83.06 1042 HIS A N 1
ATOM 8287 C CA . HIS A 1 1042 ? 41.178 -12.082 -48.572 1.00 83.06 1042 HIS A CA 1
ATOM 8288 C C . HIS A 1 1042 ? 40.718 -13.152 -49.578 1.00 83.06 1042 HIS A C 1
ATOM 8290 O O . HIS A 1 1042 ? 41.552 -13.718 -50.285 1.00 83.06 1042 HIS A O 1
ATOM 8296 N N . LEU A 1 1043 ? 39.405 -13.358 -49.756 1.00 78.56 1043 LEU A N 1
ATOM 8297 C CA . LEU A 1 1043 ? 38.868 -14.227 -50.815 1.00 78.56 1043 LEU A CA 1
ATOM 8298 C C . LEU A 1 1043 ? 39.158 -13.703 -52.234 1.00 78.56 1043 LEU A C 1
ATOM 8300 O O . LEU A 1 1043 ? 39.397 -14.512 -53.132 1.00 78.56 1043 LEU A O 1
ATOM 8304 N N . ARG A 1 1044 ? 39.205 -12.376 -52.446 1.00 78.69 1044 ARG A N 1
ATOM 8305 C CA . ARG A 1 1044 ? 39.712 -11.792 -53.706 1.00 78.69 1044 ARG A CA 1
ATOM 8306 C C . ARG A 1 1044 ? 41.179 -12.170 -53.933 1.00 78.69 1044 ARG A C 1
ATOM 8308 O O . ARG A 1 1044 ? 41.502 -12.725 -54.979 1.00 78.69 1044 ARG A O 1
ATOM 8315 N N . LEU A 1 1045 ? 42.044 -11.925 -52.945 1.00 75.88 1045 LEU A N 1
ATOM 8316 C CA . LEU A 1 1045 ? 43.492 -12.160 -53.054 1.00 75.88 1045 LEU A CA 1
ATOM 8317 C C . LEU A 1 1045 ? 43.835 -13.633 -53.336 1.00 75.88 1045 LEU A C 1
ATOM 8319 O O . LEU A 1 1045 ? 44.605 -13.919 -54.255 1.00 75.88 1045 LEU A O 1
ATOM 8323 N N . LEU A 1 1046 ? 43.193 -14.569 -52.625 1.00 69.94 1046 LEU A N 1
ATOM 8324 C CA . LEU A 1 1046 ? 43.354 -16.019 -52.821 1.00 69.94 1046 LEU A CA 1
ATOM 8325 C C . LEU A 1 1046 ? 42.917 -16.504 -54.216 1.00 69.94 1046 LEU A C 1
ATOM 8327 O O . LEU A 1 1046 ? 43.390 -17.544 -54.688 1.00 69.94 1046 LEU A O 1
ATOM 8331 N N . ARG A 1 1047 ? 42.023 -15.764 -54.885 1.00 68.38 1047 ARG A N 1
ATOM 8332 C CA . ARG A 1 1047 ? 41.608 -16.018 -56.272 1.00 68.38 1047 ARG A CA 1
ATOM 8333 C C . ARG A 1 1047 ? 42.559 -15.396 -57.298 1.00 68.38 1047 ARG A C 1
ATOM 8335 O O . ARG A 1 1047 ? 42.754 -16.001 -58.346 1.00 68.38 1047 ARG A O 1
ATOM 8342 N N . THR A 1 1048 ? 43.172 -14.245 -57.010 1.00 65.12 1048 THR A N 1
ATOM 8343 C CA . THR A 1 1048 ? 44.037 -13.520 -57.966 1.00 65.12 1048 THR A CA 1
ATOM 8344 C C . THR A 1 1048 ? 45.512 -13.925 -57.968 1.00 65.12 1048 THR A C 1
ATOM 8346 O O . THR A 1 1048 ? 46.203 -13.620 -58.935 1.00 65.12 1048 THR A O 1
ATOM 8349 N N . GLN A 1 1049 ? 46.020 -14.580 -56.920 1.00 56.94 1049 GLN A N 1
ATOM 8350 C CA . GLN A 1 1049 ? 47.408 -15.063 -56.860 1.00 56.94 1049 GLN A CA 1
ATOM 8351 C C . GLN A 1 1049 ? 47.432 -16.593 -56.797 1.00 56.94 1049 GLN A C 1
ATOM 8353 O O . GLN A 1 1049 ? 46.705 -17.188 -56.002 1.00 56.94 1049 GLN A O 1
ATOM 8358 N N . GLU A 1 1050 ? 48.229 -17.237 -57.656 1.00 47.28 1050 GLU A N 1
ATOM 8359 C CA . GLU A 1 1050 ? 48.200 -18.701 -57.792 1.00 47.28 1050 GLU A CA 1
ATOM 8360 C C . GLU A 1 1050 ? 48.971 -19.439 -56.691 1.00 47.28 1050 GLU A C 1
ATOM 8362 O O . GLU A 1 1050 ? 48.454 -20.426 -56.162 1.00 47.28 1050 GLU A O 1
ATOM 8367 N N . ASP A 1 1051 ? 50.128 -18.902 -56.286 1.00 47.09 1051 ASP A N 1
ATOM 8368 C CA . ASP A 1 1051 ? 51.017 -19.461 -55.261 1.00 47.09 1051 ASP A CA 1
ATOM 8369 C C . ASP A 1 1051 ? 51.047 -18.593 -53.989 1.00 47.09 1051 ASP A C 1
ATOM 8371 O O . ASP A 1 1051 ? 51.965 -17.806 -53.756 1.00 47.09 1051 ASP A O 1
ATOM 8375 N N . LEU A 1 1052 ? 50.029 -18.746 -53.137 1.00 44.66 1052 LEU A N 1
ATOM 8376 C CA . LEU A 1 1052 ? 50.040 -18.248 -51.755 1.00 44.66 1052 LEU A CA 1
ATOM 8377 C C . LEU A 1 1052 ? 49.710 -19.379 -50.773 1.00 44.66 1052 LEU A C 1
ATOM 8379 O O . LEU A 1 1052 ? 48.566 -19.550 -50.350 1.00 44.66 1052 LEU A O 1
ATOM 8383 N N . ASP A 1 1053 ? 50.735 -20.137 -50.381 1.00 47.59 1053 ASP A N 1
ATOM 8384 C CA . ASP A 1 1053 ? 50.660 -21.029 -49.222 1.00 47.59 1053 ASP A CA 1
ATOM 8385 C C . ASP A 1 1053 ? 50.947 -20.242 -47.934 1.00 47.59 1053 ASP A C 1
ATOM 8387 O O . ASP A 1 1053 ? 52.064 -20.213 -47.421 1.00 47.59 1053 ASP A O 1
ATOM 8391 N N . VAL A 1 1054 ? 49.928 -19.540 -47.435 1.00 44.50 1054 VAL A N 1
ATOM 8392 C CA . VAL A 1 1054 ? 50.069 -18.614 -46.295 1.00 44.50 1054 VAL A CA 1
ATOM 8393 C C . VAL A 1 1054 ? 50.260 -19.355 -44.956 1.00 44.50 1054 VAL A C 1
ATOM 8395 O O . VAL A 1 1054 ? 50.713 -18.750 -43.988 1.00 44.50 1054 VAL A O 1
ATOM 8398 N N . PHE A 1 1055 ? 49.936 -20.656 -44.881 1.00 39.59 1055 PHE A N 1
ATOM 8399 C CA . PHE A 1 1055 ? 49.880 -21.408 -43.614 1.00 39.59 1055 PHE A CA 1
ATOM 8400 C C . PHE A 1 1055 ? 50.319 -22.890 -43.686 1.00 39.59 1055 PHE A C 1
ATOM 8402 O O . PHE A 1 1055 ? 50.078 -23.638 -42.738 1.00 39.59 1055 PHE A O 1
ATOM 8409 N N . GLY A 1 1056 ? 50.959 -23.347 -44.768 1.00 40.75 1056 GLY A N 1
ATOM 8410 C CA . GLY A 1 1056 ? 51.368 -24.752 -44.941 1.00 40.75 1056 GLY A CA 1
ATOM 8411 C C . GLY A 1 1056 ? 50.209 -25.686 -45.312 1.00 40.75 1056 GLY A C 1
ATOM 8412 O O . GLY A 1 1056 ? 50.222 -26.874 -44.978 1.00 40.75 1056 GLY A O 1
ATOM 8413 N N . VAL A 1 1057 ? 49.160 -25.149 -45.942 1.00 42.00 1057 VAL A N 1
ATOM 8414 C CA . VAL A 1 1057 ? 47.899 -25.841 -46.237 1.00 42.00 1057 VAL A CA 1
ATOM 8415 C C . VAL A 1 1057 ? 47.431 -25.469 -47.642 1.00 42.00 1057 VAL A C 1
ATOM 8417 O O . VAL A 1 1057 ? 46.831 -24.423 -47.867 1.00 42.00 1057 VAL A O 1
ATOM 8420 N N . SER A 1 1058 ? 47.663 -26.384 -48.588 1.00 41.88 1058 SER A N 1
ATOM 8421 C CA . SER A 1 1058 ? 47.277 -26.243 -49.999 1.00 41.88 1058 SER A CA 1
ATOM 8422 C C . SER A 1 1058 ? 45.838 -25.738 -50.199 1.00 41.88 1058 SER A C 1
ATOM 8424 O O . SER A 1 1058 ? 44.919 -26.170 -49.496 1.00 41.88 1058 SER A O 1
ATOM 8426 N N . ARG A 1 1059 ? 45.657 -24.914 -51.246 1.00 44.59 1059 ARG A N 1
ATOM 8427 C CA . ARG A 1 1059 ? 44.444 -24.222 -51.752 1.00 44.59 1059 ARG A CA 1
ATOM 8428 C C . ARG A 1 1059 ? 43.101 -24.981 -51.664 1.00 44.59 1059 ARG A C 1
ATOM 8430 O O . ARG A 1 1059 ? 42.054 -24.351 -51.742 1.00 44.59 1059 ARG A O 1
ATOM 8437 N N . ARG A 1 1060 ? 43.109 -26.312 -51.514 1.00 43.09 1060 ARG A N 1
ATOM 8438 C CA . ARG A 1 1060 ? 41.916 -27.170 -51.360 1.00 43.09 1060 ARG A CA 1
ATOM 8439 C C . ARG A 1 1060 ? 41.479 -27.432 -49.910 1.00 43.09 1060 ARG A C 1
ATOM 8441 O O . ARG A 1 1060 ? 40.328 -27.782 -49.712 1.00 43.09 1060 ARG A O 1
ATOM 8448 N N . LYS A 1 1061 ? 42.362 -27.315 -48.910 1.00 42.44 1061 LYS A N 1
ATOM 8449 C CA . LYS A 1 1061 ? 42.095 -27.764 -47.523 1.00 42.44 1061 LYS A CA 1
ATOM 8450 C C . LYS A 1 1061 ? 41.708 -26.665 -46.532 1.00 42.44 1061 LYS A C 1
ATOM 8452 O O . LYS A 1 1061 ? 41.216 -26.989 -45.459 1.00 42.44 1061 LYS A O 1
ATOM 8457 N N . MET A 1 1062 ? 41.967 -25.393 -46.835 1.00 44.53 1062 MET A N 1
ATOM 8458 C CA . MET A 1 1062 ? 41.906 -24.330 -45.819 1.00 44.53 1062 MET A CA 1
ATOM 8459 C C . MET A 1 1062 ? 40.517 -23.684 -45.632 1.00 44.53 1062 MET A C 1
ATOM 8461 O O . MET A 1 1062 ? 40.398 -22.647 -44.987 1.00 44.53 1062 MET A O 1
ATOM 8465 N N . SER A 1 1063 ? 39.470 -24.270 -46.212 1.00 50.94 1063 SER A N 1
ATOM 8466 C CA . SER A 1 1063 ? 38.167 -23.620 -46.401 1.00 50.94 1063 SER A CA 1
ATOM 8467 C C . SER A 1 1063 ? 36.990 -24.242 -45.644 1.00 50.94 1063 SER A C 1
ATOM 8469 O O . SER A 1 1063 ? 35.936 -23.618 -45.590 1.00 50.94 1063 SER A O 1
ATOM 8471 N N . GLY A 1 1064 ? 37.166 -25.378 -44.958 1.00 41.25 1064 GLY A N 1
ATOM 8472 C CA . GLY A 1 1064 ? 36.220 -25.909 -43.957 1.00 41.25 1064 GLY A CA 1
ATOM 8473 C C . GLY A 1 1064 ? 36.163 -25.081 -42.660 1.00 41.25 1064 GLY A C 1
ATOM 8474 O O . GLY A 1 1064 ? 36.137 -25.627 -41.559 1.00 41.25 1064 GLY A O 1
ATOM 8475 N N . ALA A 1 1065 ? 36.242 -23.756 -42.770 1.00 39.75 1065 ALA A N 1
ATOM 8476 C CA . ALA A 1 1065 ? 36.422 -22.819 -41.660 1.00 39.75 1065 ALA A CA 1
ATOM 8477 C C . ALA A 1 1065 ? 35.763 -21.442 -41.892 1.00 39.75 1065 ALA A C 1
ATOM 8479 O O . ALA A 1 1065 ? 35.928 -20.558 -41.049 1.00 39.75 1065 ALA A O 1
ATOM 8480 N N . ILE A 1 1066 ? 35.050 -21.268 -43.013 1.00 41.00 1066 ILE A N 1
ATOM 8481 C CA . ILE A 1 1066 ? 34.370 -20.034 -43.443 1.00 41.00 1066 ILE A CA 1
ATOM 8482 C C . ILE A 1 1066 ? 32.890 -20.356 -43.662 1.00 41.00 1066 ILE A C 1
ATOM 8484 O O . ILE A 1 1066 ? 32.628 -21.335 -44.394 1.00 41.00 1066 ILE A O 1
#